Protein 4CZU (pdb70)

Solvent-accessible surface area: 49824 Å² total; per-residue (Å²): 112,44,120,87,70,46,97,55,36,3,9,72,10,4,9,24,150,47,28,2,50,5,88,56,2,79,15,39,76,6,50,9,14,120,95,30,74,111,5,11,0,5,15,0,41,22,115,77,0,46,94,26,108,58,9,18,30,0,18,17,6,0,11,38,5,62,130,13,111,12,56,10,5,18,68,6,71,40,13,2,5,14,163,67,75,0,17,0,0,26,49,84,34,119,35,35,59,2,9,78,58,5,84,63,79,3,98,17,164,67,95,58,0,24,88,3,0,15,32,2,0,19,0,0,45,27,0,3,19,68,0,1,14,2,108,30,5,7,11,45,2,0,41,7,32,94,134,20,15,1,24,0,18,16,8,0,7,15,19,2,52,24,81,5,11,9,2,0,17,17,37,1,9,4,38,9,6,9,2,39,1,6,12,46,21,77,90,103,6,57,62,6,12,22,6,1,0,0,9,0,0,0,1,0,0,0,1,8,1,2,22,2,15,0,14,22,37,79,12,74,39,2,31,130,33,0,79,159,16,104,41,97,22,6,125,76,14,42,85,51,1,77,135,1,0,122,95,0,3,30,44,72,36,85,80,4,9,50,13,61,82,0,44,118,31,112,7,0,91,109,77,46,153,64,41,169,66,137,145,118,82,14,30,34,14,3,78,84,51,67,60,70,97,27,175,105,99,199,92,17,26,211,95,92,1,16,74,8,72,29,38,203,61,44,7,59,11,96,65,4,55,7,40,98,6,103,8,47,131,110,26,63,101,2,10,0,22,13,0,38,15,75,66,0,48,132,38,115,61,12,16,29,0,23,17,4,0,17,35,4,55,126,8,108,5,54,10,4,16,50,4,62,55,13,14,0,21,165,84,77,0,20,0,0,18,37,78,34,117,34,41,58,1,11,81,68,0,50,81,82,3,88,11,167,47,85,59,0,24,112,17,1,14,33,2,0,22,0,0,46,42,0,3,19,77,0,1,13,3,105,37,2,18,4,46,16,1,39,8,24,87,135,30,31,2,21,0,20,53,6,0,8,13,17,1,24,37,87,0,59,45,4,5,46,27,76,29,13,19,5,15,5,1,4,15,1,4,13,40,32,82,78,113,3,45,60,6,8,22,6,1,0,0,6,0,0,0,2,0,0,0,1,3,1,0,19,3,15,1,15,22,66,81,38,97,30,15,33,115,39,0,81,123,16,83,39,110,15,9,128,70,15,43,88,61,0,89,143,0,0,114,104,0,3,32,40,73,40,85,96,4,6,54,12,68,83,0,35,112,28,132,16,0,82,138,60,49,181,63,42,184,73,173,162,66,24,33,33,14,3,86,72,41,75,186,50,46,72,4,79,76,31,106,44,29,4,61,10,101,62,4,60,4,46,47,0,96,9,68,127,94,27,65,52,1,14,4,26,17,0,44,16,78,65,0,46,145,47,188,97,37,76,46,0,30,99,4,0,18,22,6,69,122,4,98,6,56,11,4,17,54,4,64,35,15,80,10,32,165,88,71,0,58,0,4,18,39,79,23,90,34,36,59,2,13,83,63,0,62,78,84,3,86,12,171,62,100,55,0,25,91,5,0,18,37,3,0,26,0,0,45,42,0,18,84,78,22,0,64,3,83,41,1,19,4,54,13,1,39,10,31,88,143,26,30,1,27,0,19,55,7,1,12,20,28,4,21,38,84,2,67,44,4,1,51,35,77,31,14,18,1,12,5,4,3,13,1,4,12,30,32,111,83,200,50,69,77,4,25,35,4,1,0,0,6,0,0,0,0,0,0,0,1,8,0,0,23,5,15,1,27,35,96,59,52,85,40,15,37,118,46,0,72,138,17,95,37,110,18,8,132,79,15,42,88,36,0,93,142,2,0,115,110,0,2,30,44,67,38,87,93,5,5,57,15,67,79,0,38,119,30,113,7,0,104,128,68,51,177,56,51,200,61,152,44,153,177,60,116,50,16,4,80,81,139,176,36,29,135,93,7,117,4,78,1,21,67,6,12,3,20,131,46,31,2,46,6,94,62,3,71,15,15,65,2,36,22,69,134,99,32,78,67,6,16,0,8,14,0,45,17,104,61,2,53,154,30,195,102,36,77,37,0,30,105,0,0,12,32,2,42,62,11,59,9,51,9,3,15,48,3,80,44,15,8,0,11,160,73,73,0,11,0,0,24,42,84,24,112,34,36,57,2,14,80,62,5,70,69,114,10,105,14,155,60,100,61,0,27,82,7,0,13,34,3,0,16,0,0,44,38,0,18,86,104,25,0,61,1,82,26,5,1,8,30,1,1,39,13,33,88,146,28,30,1,26,0,19,15,7,0,6,13,11,2,22,16,57,4,8,6,2,1,19,17,36,0,8,1,6,29,0,10,1,28,1,3,12,32,27,108,80,201,50,75,76,10,28,32,5,1,0,0,9,0,0,0,1,0,0,0,1,7,3,3,20,3,15,1,18,24,39,57,14,70,40,5,40,117,33,0,80,123,17,90,39,90,18,8,119,74,16,41,89,30,0,89,143,0,0,104,99,0,2,30,49,68,40,84,94,4,7,54,15,72,80,0,43,124,21,103,3,0,98,116,67,64,154,69,35,190,82,125,135,107,77,130,72,164,100,100,62,107,38,13,2,80,52,74,165,25,92,59,84,147,104,161

InterPro domains:
  IPR000719 Protein kinase domain [PF00069] (31-286)
  IPR000719 Protein kinase domain [PS50011] (31-286)
  IPR000719 Protein kinase domain [SM00220] (31-286)
  IPR004041 NAF domain [PF03822] (330-389)
  IPR008271 Serine/threonine-protein kinase, active site [PS00108] (150-162)
  IPR011009 Protein kinase-like domain superfamily [SSF56112] (28-292)
  IPR017441 Protein kinase, ATP binding site [PS00107] (37-60)
  IPR018451 NAF/FISL domain [PS50816] (328-352)

Foldseek 3Di:
DDDDLPFKDFFQKTWDDWPFAADFKTKTWIARNPPGDIWIKIKGWPVLQCPDPCNLVLLLQLVLQCPDDDPQAWHFVAWAAAPTIIITTTHDADQFWPCVCLVVPNADDLVVLLVLLLSVLQVQVVSVVSVWFQQQDDRVQFTAHPVRHTYGDDTSVSSGQLNRRDHHPPRSPVPDCLLFALCVVVVRPPPRQLGVLLSSLQVSQCNHGSDGQADDPDPVSRSVCRQCVDGDRDPPDDPQRVVLSCLSSDSPSVSRDGSVVCCVRPSSCVVDDRDDDDDDPSVCRHPHRPTDISPSD/DCPDDCHHNQKGWDDWPFADDFKTKTWIARNVPGDIWIKMKGFPCLQVVDPCNLVLLLFLVLQCPDDDPQAWHFPAWAAAPTIIITITHDADAAFPCVCLVVPNADALVVLLQLLLSVLLVQVVSVVSPWFQQQFASNQWGAHPVRHTYGDRTSVSSGDPRHVPHGDDDDGDPRVQQAQLCVVVVNPPPRQLRNLSNSLQSSQCNHHSDGFQDDPDPVSSSVCLLCVPGDRDPPDPPLNVVLSVLSSDSDSVRRDGSVVCCVRPSSCVVDDNDDDHDPSVCRHPHPD/DDDQKDWDAWQFAADFKTKTWIARVVPRFTKIKMKGFDVQLVVDPCNLVLLLFLVLQQQDDDPQAWHFPDWAAAPTIIMTIIGDADQFFPCVCCVVPNADDLVVLLVLLLSLLLVQVVSVVSPWFQQQFASNQFTAHPVGGTYGDDTSVSPGDPSRVRHGHDDDHVPRVLQAALCRVPDDDDDRQLRNLSNSLQVSQCNHHVDGFFDDPDPVVRSVCRLCVPGDRDPPDDPQSVVLSCLSSHSDSVRRDGSVVCCVRPSSCVVDDNDDDDRDPSVPSHDHD/DFDDAALKAWVQKHWHDFPFAADFKTKTWIARPVVGDIWIKIKGFQVVLVVDPVNVVLLLQLLLQCQDDDPQAKHFPAWAAAPTIIITTTHDADQAFPCVCLVVPNADDLVVLLVLLLSLLLVQVVSVVSVWFQQQDDRLQFGAHPVGHTYGDDTSVSVDDLNRRDTHPPDSPPPPPQLFALCSVPDPDDDRQLRVLSSSLQVSQCNHHSDGQADDPDPVSSSVCRLVVPGDRDPPQDPQNVVLSCLSSDNDSVRRDGSVVLCVRPSSPVVRDDDDTDDRDDRDDDSVCSRPPPVIDMDRND

Organism: Arabidopsis thaliana (NCBI:txid3702)

CATH classification: 3.30.200.20 (+1 more: 1.10.510.10)

B-factor: mean 29.8, std 17.04, range [5.89, 140.91]

Secondary structure (DSSP, 8-state):
----TTSEEETTEEEEEEEEE-SSEEEEEEEETTT--EEEEEEEEHHHHHSSTTHHHHHHHHHHHHH---TTB--EEEEEE-SSEEEEEE---SS-BTHHHHHHH-PPPHHHHHHHHHHHHHHHHHHHHTT-------GGGEEE-TT--EEE--TTGGGS-HHHH--SSSSTT---GGGS-HHHHTT----HHHHHHHHHHHHHHHHHHSS-SS--SSHHHHHHHHHHT-----TTS-HHHHHHHHHHT-S-TTTSPPHHHHHT-TTTTTT----------GGGTTS-------TT-/--B-SSEETTEEEEEEEEE-SSEEEEEEEETTT--EEEEEEEEHHHHHSSTTHHHHHHHHHHHHH---TTB--EEEEEE-SSEEEEEEE--SS-BTTHHHHHH-SPPHHHHHHHHHHHHHHHHHHHHTT---S---GGGEEE-TT--EEE--TTGGGS-HHHH--SS----TTGGGGS-HHHHTT----HHHHHHHHHHHHHHHHHHSS-S---SSHHHHHHHHHHT-----TTS-HHHHHHHHHHS-SSTTTSPPHHHHHT-HHHHTT---------STTTTS---/-BTTEEEEEEEEE-SSEEEEEEEETTT--EEEEEEEEHHHHHSSTTHHHHHHHHHHHHH---TTB--EEEEEE-SSEEEEEEE--SS-BTTHHHHHH-SPPHHHHHHHHHHHHHHHHHHHHTT---S---GGGEEE-TTS-EEE--TTGGGS-HHHH--SS----TTGGGGS-HHHHH-SS--HHHHHHHHHHHHHHHHHHSS-S---SSHHHHHHHHHHT-----TTS-HHHHHHHHHHT-S-TTTSPPHHHHHH-TTTTTT--PPP-----GGGTT---/---SS-SEEETTEEEEEEEEE-SSEEEEEEEETTT--EEEEEEEEHHHHHT-TTHHHHHHHHHHHHH---TTB--EEEEEE-SSEEEEEE----S-BTTHHHHHH-SPPHHHHHHHHHHHHHHHHHHHHTT---S---GGGEEE-TTS-EEE--TTGGGS-HHHH--SSS-TTTTTTTT--HHHHH-S---HHHHHHHHHHHHHHHHHHSS-SS--SSHHHHHHHHHHT-----TTS-HHHHHHHHHHT-S-TTTSPPHHHHHH-HHHHTT-----PPPPPP----GGGTTS-----EEE--

Sequence (1167 aa):
PGIHSGRTRVGKYELGRTLGEGTFAKVKFARNVENGDNVAIKVIDDKEKVLKKNKKMIAQIKREISTMKLIKHPNVIRMFEVMASKTKIYFVLEFVTGGELFDKISSSNGRLKEDEARKYFQQLINNAVDYCHSRGVYHRDLKPENLLLDANGALKVSDFGLSALPQQVREDGLLHDTCGTPNYVAPEVINNKGYDGAKADLWSCGVILFVLMAGYLPFEDSNLTSLYKKIFKAEFTCPPWFSASAKKLIKRILDPNPATRITFAEVIENEWFKKGYKAPKFENDDVDAIFDDSGESKNLVVIHSGRTRVGKYELGRTLLGEGTFAKVKFARNVENGDNVAIKVIDKEKVLKNKKMIAQIKREISTMKLIKHPNVIRMFEVMASKTKIYFVLEFVTGGELFDKISSNGRLKEDEARKYFQQLINAVDYCHSSRGVYHRDLKPEENLLLDANGALKVSDFGLSALPQQVRREDGLLHDTCCGTPNYVAPEVINNKGYDGAKADLWSCGVILFVLMAGYLPFEDSNLTSLYKKIFKAEFTCPPWFSASAKKLIKRILDPNPATRITFAEVIENEWFKKGYKAPKFEDDVDAIFDDSGRVGKYELGRTLGEGTFAKVKFARNVENGDNVAIKVIDKEKVLKNKMIAQIKREIISTMKLIKHPNVIRMFEVMASKTKIYFVLEFVTGGELFDKISSNGRLKEDEARKYFQQLINAVDYCHSRGVYHRDLKPEENLLLDANGALKVSDFGLSALPQQVRREDGLLHDTCGTPNYVAPEVINNKGYDGAKADLWSCGVILFVLMAGYLPFEDSNLTSLYKKIFKAEFTCPPWFSASAKKLIKRRILDPNPATRITFAEVIENEWFKKGYKAPKFENADVDAIFDDSPGIHHSGRTRVGKYELGRTLGEGTFAKVKFARNVENGDNVAIKVIDKEKVLKNKMIAQIKREISTMKLIKHPNVIRRMFEVMASKTKIYFVLEFVTGGELFDKISSNGRLKEDEARKYFQQLINNAVDYCHSRGVYHRDLKPENLLLDANGALKVSDFGLSALPQQVREDGLLHDTCGTPNYVAPEVINNKGYDGAKADLWSCGVILFVLMAGYLPFEDSNLTSLYKKIFKAEFTCPPWFSASAKKLIKRILDPNPATRITFAEVIENEWFKKGYKAPKFENADVSLDDVDAIFDDSNLVVERRE

GO terms:
  GO:0004674 protein serine/threonine kinase activity (F, IDA)
  GO:0005634 nucleus (C, IDA)
  GO:0005829 cytosol (C, IDA)
  GO:0010118 stomatal movement (P, IDA)
  GO:0005634 nucleus (C, HDA)
  GO:0005737 cytoplasm (C, HDA)
  GO:0009536 plastid (C, HDA)
  GO:0009414 response to water deprivation (P, IMP)
  GO:0010118 stomatal movement (P, IMP)
  GO:0010119 regulation of stomatal movement (P, IMP)
  GO:1990573 potassium ion import across plasma membrane (P, IMP)
  GO:0007584 response to nutrient (P, IMP)
  GO:0005515 protein binding (F, IPI)
  GO:0005886 plasma membrane (C, IPI)

Nearest PDB structures (foldseek):
  4czu-assembly2_B  TM=1.003E+00  e=3.092E-57  Arabidopsis thaliana
  4czt-assembly2_B  TM=1.002E+00  e=7.869E-54  Arabidopsis thaliana
  4czt-assembly1_C  TM=9.881E-01  e=1.682E-49  Arabidopsis thaliana
  4czu-assembly1_C  TM=9.847E-01  e=1.682E-49  Arabidopsis thaliana
  4czu-assembly1_A  TM=9.688E-01  e=9.609E-50  Arabidopsis thaliana

Radius of gyration: 37.94 Å; Cα contacts (8 Å, |Δi|>4): 2334; chains: 4; bounding box: 95×114×72 Å

Structure (mmCIF, N/CA/C/O backbone):
data_4CZU
#
_entry.id   4CZU
#
_cell.length_a   72.700
_cell.length_b   91.730
_cell.length_c   207.990
_cell.angle_alpha   90.00
_cell.angle_beta   90.00
_cell.angle_gamma   90.00
#
_symmetry.space_group_name_H-M   'P 21 21 21'
#
loop_
_entity.id
_entity.type
_entity.pdbx_description
1 polymer 'CBL-INTERACTING SERINE/THREONINE-PROTEIN KINASE 23'
2 non-polymer 3-[(3-CHOLAMIDOPROPYL)DIMETHYLAMMONIO]-1-PROPANESULFONATE
3 non-polymer 'SULFATE ION'
4 water water
#
loop_
_atom_site.group_PDB
_atom_site.id
_atom_site.type_symbol
_atom_site.label_atom_id
_atom_site.label_alt_id
_atom_site.label_comp_id
_atom_site.label_asym_id
_atom_site.label_entity_id
_atom_site.label_seq_id
_atom_site.pdbx_PDB_ins_code
_atom_site.Cartn_x
_atom_site.Cartn_y
_atom_site.Cartn_z
_atom_site.occupancy
_atom_site.B_iso_or_equiv
_atom_site.auth_seq_id
_atom_site.auth_comp_id
_atom_site.auth_asym_id
_atom_site.auth_atom_id
_atom_site.pdbx_PDB_model_num
ATOM 1 N N . PRO A 1 1 ? -61.403 -5.574 53.761 1.00 80.64 19 PRO A N 1
ATOM 2 C CA . PRO A 1 1 ? -61.709 -5.306 52.350 1.00 76.25 19 PRO A CA 1
ATOM 3 C C . PRO A 1 1 ? -62.617 -6.387 51.774 1.00 82.83 19 PRO A C 1
ATOM 4 O O . PRO A 1 1 ? -63.563 -6.087 51.045 1.00 82.75 19 PRO A O 1
ATOM 8 N N . GLY A 1 2 ? -62.330 -7.639 52.107 1.00 66.34 20 GLY A N 1
ATOM 9 C CA . GLY A 1 2 ? -63.205 -8.727 51.727 1.00 69.90 20 GLY A CA 1
ATOM 10 C C . GLY A 1 2 ? -62.653 -9.611 50.630 1.00 72.91 20 GLY A C 1
ATOM 11 O O . GLY A 1 2 ? -62.401 -9.148 49.516 1.00 71.48 20 GLY A O 1
ATOM 12 N N . ILE A 1 3 ? -62.460 -10.889 50.941 1.00 75.60 21 ILE A N 1
ATOM 13 C CA . ILE A 1 3 ? -62.142 -11.852 49.899 1.00 74.61 21 ILE A CA 1
ATOM 14 C C . ILE A 1 3 ? -63.441 -12.266 49.206 1.00 72.92 21 ILE A C 1
ATOM 15 O O . ILE A 1 3 ? -64.462 -12.537 49.846 1.00 74.99 21 ILE A O 1
ATOM 20 N N . HIS A 1 4 ? -63.380 -12.270 47.881 1.00 60.51 22 HIS A N 1
ATOM 21 C CA . HIS A 1 4 ? -64.545 -12.369 47.021 1.00 58.64 22 HIS A CA 1
ATOM 22 C C . HIS A 1 4 ? -64.569 -13.779 46.452 1.00 61.38 22 HIS A C 1
ATOM 23 O O . HIS A 1 4 ? -63.850 -14.071 45.493 1.00 55.12 22 HIS A O 1
ATOM 30 N N . SER A 1 5 ? -65.383 -14.650 47.050 1.00 59.10 23 SER A N 1
ATOM 31 C CA . SER A 1 5 ? -65.403 -16.077 46.701 1.00 55.89 23 SER A CA 1
ATOM 32 C C . SER A 1 5 ? -65.562 -16.363 45.209 1.00 47.97 23 SER A C 1
ATOM 33 O O . SER A 1 5 ? -65.171 -17.427 44.738 1.00 52.57 23 SER A O 1
ATOM 36 N N . GLY A 1 6 ? -66.121 -15.408 44.470 1.00 59.72 24 GLY A N 1
ATOM 37 C CA . GLY A 1 6 ? -66.293 -15.556 43.036 1.00 61.98 24 GLY A CA 1
ATOM 38 C C . GLY A 1 6 ? -65.242 -14.837 42.207 1.00 58.40 24 GLY A C 1
ATOM 39 O O . GLY A 1 6 ? -65.533 -14.377 41.107 1.00 53.56 24 GLY A O 1
ATOM 40 N N . ARG A 1 7 ? -64.023 -14.734 42.733 1.00 54.56 25 ARG A N 1
ATOM 41 C CA . ARG A 1 7 ? -62.905 -14.153 41.985 1.00 52.57 25 ARG A CA 1
ATOM 42 C C . ARG A 1 7 ? -61.620 -14.971 42.165 1.00 55.69 25 ARG A C 1
ATOM 43 O O . ARG A 1 7 ? -61.428 -15.623 43.194 1.00 50.36 25 ARG A O 1
ATOM 51 N N . THR A 1 8 ? -60.743 -14.932 41.164 1.00 54.45 26 THR A N 1
ATOM 52 C CA . THR A 1 8 ? -59.467 -15.644 41.238 1.00 51.57 26 THR A CA 1
ATOM 53 C C . THR A 1 8 ? -58.529 -14.972 42.241 1.00 50.59 26 THR A C 1
ATOM 54 O O . THR A 1 8 ? -58.587 -13.760 42.453 1.00 40.95 26 THR A O 1
ATOM 58 N N . ARG A 1 9 ? -57.638 -15.764 42.823 1.00 50.56 27 ARG A N 1
ATOM 59 C CA . ARG A 1 9 ? -56.873 -15.324 43.971 1.00 46.34 27 ARG A CA 1
ATOM 60 C C . ARG A 1 9 ? -55.433 -15.825 43.931 1.00 45.98 27 ARG A C 1
ATOM 61 O O . ARG A 1 9 ? -55.195 -17.008 43.723 1.00 47.20 27 ARG A O 1
ATOM 69 N N . VAL A 1 10 ? -54.475 -14.923 44.136 1.00 27.78 28 VAL A N 1
ATOM 70 C CA . VAL A 1 10 ? -53.068 -15.308 44.235 1.00 29.46 28 VAL A CA 1
ATOM 71 C C . VAL A 1 10 ? -52.308 -14.491 45.296 1.00 29.70 28 VAL A C 1
ATOM 72 O O . VAL A 1 10 ? -52.206 -13.272 45.199 1.00 29.85 28 VAL A O 1
ATOM 76 N N . GLY A 1 11 ? -51.759 -15.168 46.302 1.00 38.74 29 GLY A N 1
ATOM 77 C CA . GLY A 1 11 ? -51.131 -14.475 47.415 1.00 38.50 29 GLY A CA 1
ATOM 78 C C . GLY A 1 11 ? -52.213 -13.655 48.088 1.00 21.56 29 GLY A C 1
ATOM 79 O O . GLY A 1 11 ? -53.332 -14.110 48.210 1.00 23.57 29 GLY A O 1
ATOM 80 N N . LYS A 1 12 ? -51.913 -12.429 48.485 1.00 25.85 30 LYS A N 1
ATOM 81 C CA . LYS A 1 12 ? -52.948 -11.591 49.077 1.00 25.91 30 LYS A CA 1
ATOM 82 C C . LYS A 1 12 ? -53.717 -10.812 48.000 1.00 27.13 30 LYS A C 1
ATOM 83 O O . LYS A 1 12 ? -54.499 -9.919 48.304 1.00 19.06 30 LYS A O 1
ATOM 89 N N . TYR A 1 13 ? -53.509 -11.169 46.733 1.00 16.27 31 TYR A N 1
ATOM 90 C CA . TYR A 1 13 ? -54.101 -10.414 45.630 1.00 16.65 31 TYR A CA 1
ATOM 91 C C . TYR A 1 13 ? -55.258 -11.140 44.976 1.00 20.40 31 TYR A C 1
ATOM 92 O O . TYR A 1 13 ? -55.159 -12.303 44.607 1.00 26.00 31 TYR A O 1
ATOM 101 N N . GLU A 1 14 ? -56.352 -10.419 44.799 1.00 18.83 32 GLU A N 1
ATOM 102 C CA . GLU A 1 14 ? -57.516 -10.954 44.124 1.00 22.27 32 GLU A CA 1
ATOM 103 C C . GLU A 1 14 ? -57.515 -10.414 42.703 1.00 20.77 32 GLU A C 1
ATOM 104 O O . GLU A 1 14 ? -57.456 -9.204 42.501 1.00 15.86 32 GLU A O 1
ATOM 110 N N . LEU A 1 15 ? -57.581 -11.309 41.725 1.00 25.87 33 LEU A N 1
ATOM 111 C CA . LEU A 1 15 ? -57.457 -10.917 40.321 1.00 25.21 33 LEU A CA 1
ATOM 112 C C . LEU A 1 15 ? -58.771 -10.507 39.678 1.00 29.27 33 LEU A C 1
ATOM 113 O O . LEU A 1 15 ? -59.774 -11.213 39.781 1.00 36.34 33 LEU A O 1
ATOM 118 N N . GLY A 1 16 ? -58.740 -9.372 38.988 1.00 20.31 34 GLY A N 1
ATOM 119 C CA . GLY A 1 16 ? -59.903 -8.877 38.285 1.00 25.40 34 GLY A CA 1
ATOM 120 C C . GLY A 1 16 ? -59.883 -9.270 36.819 1.00 28.57 34 GLY A C 1
ATOM 121 O O . GLY A 1 16 ? -59.272 -10.269 36.420 1.00 27.39 34 GLY A O 1
ATOM 122 N N . ARG A 1 17 ? -60.554 -8.476 36.000 1.00 22.75 35 ARG A N 1
ATOM 123 C CA . ARG A 1 17 ? -60.739 -8.844 34.612 1.00 30.27 35 ARG A CA 1
ATOM 124 C C . ARG A 1 17 ? -59.462 -8.579 33.819 1.00 26.45 35 ARG A C 1
ATOM 125 O O . ARG A 1 17 ? -58.589 -7.805 34.246 1.00 30.79 35 ARG A O 1
ATOM 133 N N . THR A 1 18 ? -59.365 -9.237 32.671 1.00 31.31 36 THR A N 1
ATOM 134 C CA . THR A 1 18 ? -58.259 -9.050 31.755 1.00 30.01 36 THR A CA 1
ATOM 135 C C . THR A 1 18 ? -58.373 -7.712 31.033 1.00 29.28 36 THR A C 1
ATOM 136 O O . THR A 1 18 ? -59.385 -7.412 30.398 1.00 36.76 36 THR A O 1
ATOM 140 N N . LEU A 1 19 ? -57.323 -6.907 31.151 1.00 19.21 37 LEU A N 1
ATOM 141 C CA . LEU A 1 19 ? -57.217 -5.655 30.439 1.00 21.38 37 LEU A CA 1
ATOM 142 C C . LEU A 1 19 ? -56.695 -5.911 29.023 1.00 28.58 37 LEU A C 1
ATOM 143 O O . LEU A 1 19 ? -57.281 -5.448 28.044 1.00 28.88 37 LEU A O 1
ATOM 148 N N . GLY A 1 20 ? -55.589 -6.652 28.925 1.00 19.33 38 GLY A N 1
ATOM 149 C CA . GLY A 1 20 ? -54.983 -6.975 27.644 1.00 18.94 38 GLY A CA 1
ATOM 150 C C . GLY A 1 20 ? -54.540 -8.426 27.563 1.00 18.57 38 GLY A C 1
ATOM 151 O O . GLY A 1 20 ? -54.139 -9.023 28.556 1.00 15.32 38 GLY A O 1
ATOM 152 N N . GLU A 1 21 ? -54.595 -8.995 26.369 1.00 14.19 39 GLU A N 1
ATOM 153 C CA . GLU A 1 21 ? -54.128 -10.351 26.185 1.00 18.95 39 GLU A CA 1
ATOM 154 C C . GLU A 1 21 ? -53.212 -10.451 24.970 1.00 20.07 39 GLU A C 1
ATOM 155 O O . GLU A 1 21 ? -53.572 -10.015 23.871 1.00 15.56 39 GLU A O 1
ATOM 161 N N . GLY A 1 22 ? -52.028 -11.015 25.182 1.00 14.51 40 GLY A N 1
ATOM 162 C CA . GLY A 1 22 ? -51.143 -11.371 24.098 1.00 13.67 40 GLY A CA 1
ATOM 163 C C . GLY A 1 22 ? -51.134 -12.889 23.977 1.00 20.22 40 GLY A C 1
ATOM 164 O O . GLY A 1 22 ? -51.975 -13.565 24.572 1.00 20.72 40 GLY A O 1
ATOM 165 N N . THR A 1 23 ? -50.171 -13.425 23.226 1.00 14.28 41 THR A N 1
ATOM 166 C CA . THR A 1 23 ? -50.052 -14.864 23.020 1.00 16.31 41 THR A CA 1
ATOM 167 C C . THR A 1 23 ? -49.597 -15.606 24.273 1.00 16.93 41 THR A C 1
ATOM 168 O O . THR A 1 23 ? -50.069 -16.707 24.547 1.00 18.69 41 THR A O 1
ATOM 172 N N . PHE A 1 24 ? -48.679 -15.015 25.035 1.00 15.13 42 PHE A N 1
ATOM 173 C CA . PHE A 1 24 ? -48.133 -15.715 26.200 1.00 20.26 42 PHE A CA 1
ATOM 174 C C . PHE A 1 24 ? -48.365 -15.000 27.523 1.00 16.36 42 PHE A C 1
ATOM 175 O O . PHE A 1 24 ? -48.144 -15.569 28.587 1.00 15.71 42 PHE A O 1
ATOM 183 N N . ALA A 1 25 ? -48.837 -13.769 27.441 1.00 14.57 43 ALA A N 1
ATOM 184 C CA . ALA A 1 25 ? -48.963 -12.912 28.620 1.00 14.26 43 ALA A CA 1
ATOM 185 C C . ALA A 1 25 ? -50.314 -12.205 28.617 1.00 18.45 43 ALA A C 1
ATOM 186 O O . ALA A 1 25 ? -50.896 -11.985 27.565 1.00 14.38 43 ALA A O 1
ATOM 188 N N . LYS A 1 26 ? -50.813 -11.861 29.802 1.00 15.13 44 LYS A N 1
ATOM 189 C CA . LYS A 1 26 ? -52.045 -11.098 29.936 1.00 19.49 44 LYS A CA 1
ATOM 190 C C . LYS A 1 26 ? -51.791 -10.071 31.006 1.00 18.15 44 LYS A C 1
ATOM 191 O O . LYS A 1 26 ? -50.929 -10.273 31.850 1.00 14.40 44 LYS A O 1
ATOM 197 N N . VAL A 1 27 ? -52.549 -8.980 30.992 1.00 15.15 45 VAL A N 1
ATOM 198 C CA . VAL A 1 27 ? -52.506 -8.038 32.096 1.00 13.71 45 VAL A CA 1
ATOM 199 C C . VAL A 1 27 ? -53.894 -7.915 32.719 1.00 18.59 45 VAL A C 1
ATOM 200 O O . VAL A 1 27 ? -54.895 -7.752 32.006 1.00 14.91 45 VAL A O 1
ATOM 204 N N . LYS A 1 28 ? -53.953 -8.033 34.048 1.00 17.55 46 LYS A N 1
ATOM 205 C CA . LYS A 1 28 ? -55.207 -7.919 34.791 1.00 17.70 46 LYS A CA 1
ATOM 206 C C . LYS A 1 28 ? -55.054 -6.892 35.896 1.00 18.65 46 LYS A C 1
ATOM 207 O O . LYS A 1 28 ? -53.952 -6.660 36.389 1.00 15.35 46 LYS A O 1
ATOM 213 N N . PHE A 1 29 ? -56.162 -6.271 36.284 1.00 18.98 47 PHE A N 1
ATOM 214 C CA . PHE A 1 29 ? -56.195 -5.499 37.517 1.00 22.73 47 PHE A CA 1
ATOM 215 C C . PHE A 1 29 ? -56.246 -6.485 38.657 1.00 15.96 47 PHE A C 1
ATOM 216 O O . PHE A 1 29 ? -56.687 -7.619 38.486 1.00 16.82 47 PHE A O 1
ATOM 224 N N . ALA A 1 30 ? -55.805 -6.050 39.830 1.00 15.46 48 ALA A N 1
ATOM 225 C CA . ALA A 1 30 ? -55.924 -6.878 41.000 1.00 16.15 48 ALA A CA 1
ATOM 226 C C . ALA A 1 30 ? -55.944 -5.965 42.195 1.00 16.18 48 ALA A C 1
ATOM 227 O O . ALA A 1 30 ? -55.559 -4.786 42.117 1.00 14.22 48 ALA A O 1
ATOM 229 N N . ARG A 1 31 ? -56.362 -6.512 43.319 1.00 15.77 49 ARG A N 1
ATOM 230 C CA . ARG A 1 31 ? -56.349 -5.725 44.533 1.00 19.63 49 ARG A CA 1
ATOM 231 C C . ARG A 1 31 ? -55.899 -6.554 45.720 1.00 16.47 49 ARG A C 1
ATOM 232 O O . ARG A 1 31 ? -56.160 -7.754 45.807 1.00 15.52 49 ARG A O 1
ATOM 240 N N . ASN A 1 32 ? -55.157 -5.908 46.606 1.00 13.31 50 ASN A N 1
ATOM 241 C CA . ASN A 1 32 ? -54.655 -6.532 47.809 1.00 13.05 50 ASN A CA 1
ATOM 242 C C . ASN A 1 32 ? -55.829 -6.644 48.768 1.00 18.86 50 ASN A C 1
ATOM 243 O O . ASN A 1 32 ? -56.422 -5.630 49.143 1.00 17.08 50 ASN A O 1
ATOM 248 N N . VAL A 1 33 ? -56.174 -7.864 49.179 1.00 14.99 51 VAL A N 1
ATOM 249 C CA . VAL A 1 33 ? -57.336 -8.038 50.043 1.00 21.44 51 VAL A CA 1
ATOM 250 C C . VAL A 1 33 ? -57.057 -7.679 51.498 1.00 23.14 51 VAL A C 1
ATOM 251 O O . VAL A 1 33 ? -57.968 -7.715 52.325 1.00 25.57 51 VAL A O 1
ATOM 255 N N . GLU A 1 34 ? -55.806 -7.361 51.822 1.00 19.10 52 GLU A N 1
ATOM 256 C CA . GLU A 1 34 ? -55.478 -6.989 53.194 1.00 30.26 52 GLU A CA 1
ATOM 257 C C . GLU A 1 34 ? -55.648 -5.495 53.401 1.00 29.58 52 GLU A C 1
ATOM 258 O O . GLU A 1 34 ? -56.186 -5.058 54.417 1.00 33.60 52 GLU A O 1
ATOM 264 N N . ASN A 1 35 ? -55.196 -4.708 52.431 1.00 23.52 53 ASN A N 1
ATOM 265 C CA . ASN A 1 35 ? -55.166 -3.267 52.632 1.00 26.43 53 ASN A CA 1
ATOM 266 C C . ASN A 1 35 ? -55.815 -2.447 51.513 1.00 22.97 53 ASN A C 1
ATOM 267 O O . ASN A 1 35 ? -55.765 -1.217 51.531 1.00 20.77 53 ASN A O 1
ATOM 272 N N . GLY A 1 36 ? -56.389 -3.134 50.527 1.00 17.45 54 GLY A N 1
ATOM 273 C CA . GLY A 1 36 ? -57.143 -2.476 49.476 1.00 16.30 54 GLY A CA 1
ATOM 274 C C . GLY A 1 36 ? -56.356 -1.941 48.289 1.00 14.05 54 GLY A C 1
ATOM 275 O O . GLY A 1 36 ? -56.950 -1.406 47.338 1.00 13.86 54 GLY A O 1
ATOM 276 N N . ASP A 1 37 ? -55.027 -2.054 48.336 1.00 13.80 55 ASP A N 1
ATOM 277 C CA . ASP A 1 37 ? -54.173 -1.533 47.257 1.00 20.83 55 ASP A CA 1
ATOM 278 C C . ASP A 1 37 ? -54.599 -2.091 45.907 1.00 23.53 55 ASP A C 1
ATOM 279 O O . ASP A 1 37 ? -54.853 -3.293 45.777 1.00 18.57 55 ASP A O 1
ATOM 284 N N . ASN A 1 38 ? -54.714 -1.214 44.910 1.00 22.29 56 ASN A N 1
ATOM 285 C CA . ASN A 1 38 ? -54.981 -1.648 43.548 1.00 21.98 56 ASN A CA 1
ATOM 286 C C . ASN A 1 38 ? -53.662 -1.725 42.809 1.00 26.91 56 ASN A C 1
ATOM 287 O O . ASN A 1 38 ? -52.845 -0.801 42.883 1.00 22.59 56 ASN A O 1
ATOM 292 N N . VAL A 1 39 ? -53.448 -2.824 42.094 1.00 17.99 57 VAL A N 1
ATOM 293 C CA . VAL A 1 39 ? -52.192 -3.014 41.374 1.00 13.20 57 VAL A CA 1
ATOM 294 C C . VAL A 1 39 ? -52.515 -3.574 40.006 1.00 17.16 57 VAL A C 1
ATOM 295 O O . VAL A 1 39 ? -53.679 -3.808 39.687 1.00 15.95 57 VAL A O 1
ATOM 299 N N . ALA A 1 40 ? -51.494 -3.746 39.170 1.00 17.17 58 ALA A N 1
ATOM 300 C CA . ALA A 1 40 ? -51.687 -4.413 37.893 1.00 16.07 58 ALA A CA 1
ATOM 301 C C . ALA A 1 40 ? -50.858 -5.677 37.987 1.00 19.81 58 ALA A C 1
ATOM 302 O O . ALA A 1 40 ? -49.809 -5.672 38.613 1.00 21.23 58 ALA A O 1
ATOM 304 N N . ILE A 1 41 ? -51.342 -6.776 37.421 1.00 18.36 59 ILE A N 1
ATOM 305 C CA . ILE A 1 41 ? -50.561 -8.005 37.458 1.00 18.93 59 ILE A CA 1
ATOM 306 C C . ILE A 1 41 ? -50.395 -8.519 36.040 1.00 16.77 59 ILE A C 1
ATOM 307 O O . ILE A 1 41 ? -51.377 -8.706 35.328 1.00 18.73 59 ILE A O 1
ATOM 312 N N . LYS A 1 42 ? -49.139 -8.694 35.620 1.00 16.59 60 LYS A N 1
ATOM 313 C CA . LYS A 1 42 ? -48.848 -9.300 34.327 1.00 11.46 60 LYS A CA 1
ATOM 314 C C . LYS A 1 42 ? -48.613 -10.781 34.553 1.00 12.94 60 LYS A C 1
ATOM 315 O O . LYS A 1 42 ? -47.746 -11.163 35.345 1.00 13.25 60 LYS A O 1
ATOM 321 N N . VAL A 1 43 ? -49.424 -11.616 33.912 1.00 12.82 61 VAL A N 1
ATOM 322 C CA . VAL A 1 43 ? -49.376 -13.046 34.115 1.00 11.13 61 VAL A CA 1
ATOM 323 C C . VAL A 1 43 ? -48.785 -13.638 32.859 1.00 17.66 61 VAL A C 1
ATOM 324 O O . VAL A 1 43 ? -49.331 -13.437 31.788 1.00 14.79 61 VAL A O 1
ATOM 328 N N . ILE A 1 44 ? -47.690 -14.384 32.980 1.00 15.86 62 ILE A N 1
ATOM 329 C CA . ILE A 1 44 ? -47.005 -14.923 31.799 1.00 14.83 62 ILE A CA 1
ATOM 330 C C . ILE A 1 44 ? -46.810 -16.430 31.928 1.00 19.57 62 ILE A C 1
ATOM 331 O O . ILE A 1 44 ? -46.541 -16.943 33.019 1.00 16.38 62 ILE A O 1
ATOM 336 N N . ASP A 1 45 ? -46.962 -17.122 30.803 1.00 19.10 63 ASP A N 1
ATOM 337 C CA A ASP A 1 45 ? -46.752 -18.558 30.723 0.51 20.79 63 ASP A CA 1
ATOM 338 C CA B ASP A 1 45 ? -46.753 -18.561 30.737 0.49 20.82 63 ASP A CA 1
ATOM 339 C C . ASP A 1 45 ? -45.369 -18.937 31.246 1.00 19.84 63 ASP A C 1
ATOM 340 O O . ASP A 1 45 ? -44.347 -18.493 30.709 1.00 16.67 63 ASP A O 1
ATOM 349 N N . LYS A 1 46 ? -45.336 -19.766 32.282 1.00 14.19 64 LYS A N 1
ATOM 350 C CA . LYS A 1 46 ? -44.072 -20.054 32.957 1.00 12.70 64 LYS A CA 1
ATOM 351 C C . LYS A 1 46 ? -43.044 -20.808 32.110 1.00 13.49 64 LYS A C 1
ATOM 352 O O . LYS A 1 46 ? -41.856 -20.478 32.151 1.00 18.55 64 LYS A O 1
ATOM 358 N N . GLU A 1 47 ? -43.489 -21.806 31.357 1.00 17.41 65 GLU A N 1
ATOM 359 C CA . GLU A 1 47 ? -42.585 -22.613 30.525 1.00 25.87 65 GLU A CA 1
ATOM 360 C C . GLU A 1 47 ? -41.942 -21.770 29.447 1.00 27.20 65 GLU A C 1
ATOM 361 O O . GLU A 1 47 ? -40.766 -21.941 29.099 1.00 24.11 65 GLU A O 1
ATOM 367 N N . LYS A 1 48 ? -42.738 -20.866 28.894 1.00 24.07 66 LYS A N 1
ATOM 368 C CA . LYS A 1 48 ? -42.249 -19.944 27.883 1.00 23.69 66 LYS A CA 1
ATOM 369 C C . LYS A 1 48 ? -41.122 -19.081 28.423 1.00 26.69 66 LYS A C 1
ATOM 370 O O . LYS A 1 48 ? -40.137 -18.839 27.738 1.00 25.82 66 LYS A O 1
ATOM 376 N N . VAL A 1 49 ? -41.279 -18.608 29.654 1.00 20.21 67 VAL A N 1
ATOM 377 C CA . VAL A 1 49 ? -40.267 -17.786 30.293 1.00 21.00 67 VAL A CA 1
ATOM 378 C C . VAL A 1 49 ? -38.987 -18.565 30.607 1.00 23.65 67 VAL A C 1
ATOM 379 O O . VAL A 1 49 ? -37.883 -18.080 30.362 1.00 24.37 67 VAL A O 1
ATOM 383 N N . LEU A 1 50 ? -39.143 -19.766 31.164 1.00 19.83 68 LEU A N 1
ATOM 384 C CA . LEU A 1 50 ? -38.000 -20.548 31.646 1.00 23.57 68 LEU A CA 1
ATOM 385 C C . LEU A 1 50 ? -37.162 -21.133 30.512 1.00 28.00 68 LEU A C 1
ATOM 386 O O . LEU A 1 50 ? -35.945 -21.288 30.637 1.00 26.44 68 LEU A O 1
ATOM 391 N N . LYS A 1 51 ? -37.808 -21.457 29.401 1.00 26.54 69 LYS A N 1
ATOM 392 C CA A LYS A 1 51 ? -37.127 -22.086 28.265 0.48 28.53 69 LYS A CA 1
ATOM 393 C CA C LYS A 1 51 ? -37.092 -22.087 28.297 0.52 28.54 69 LYS A CA 1
ATOM 394 C C . LYS A 1 51 ? -36.482 -21.071 27.334 1.00 26.00 69 LYS A C 1
ATOM 395 O O . LYS A 1 51 ? -36.929 -20.892 26.197 1.00 29.29 69 LYS A O 1
ATOM 406 N N . ASN A 1 52 ? -35.430 -20.426 27.824 1.00 21.04 70 ASN A N 1
ATOM 407 C CA . ASN A 1 52 ? -34.751 -19.331 27.163 1.00 19.68 70 ASN A CA 1
ATOM 408 C C . ASN A 1 52 ? -33.306 -19.382 27.648 1.00 25.52 70 ASN A C 1
ATOM 409 O O . ASN A 1 52 ? -33.044 -19.612 28.836 1.00 19.10 70 ASN A O 1
ATOM 414 N N . LYS A 1 53 ? -32.363 -19.179 26.737 1.00 23.88 71 LYS A N 1
ATOM 415 C CA A LYS A 1 53 ? -30.947 -19.184 27.092 0.60 28.35 71 LYS A CA 1
ATOM 416 C CA B LYS A 1 53 ? -30.947 -19.194 27.104 0.40 28.29 71 LYS A CA 1
ATOM 417 C C . LYS A 1 53 ? -30.562 -18.015 27.995 1.00 23.38 71 LYS A C 1
ATOM 418 O O . LYS A 1 53 ? -29.492 -18.014 28.605 1.00 29.01 71 LYS A O 1
ATOM 429 N N . MET A 1 54 ? -31.437 -17.023 28.082 1.00 22.28 72 MET A N 1
ATOM 430 C CA . MET A 1 54 ? -31.177 -15.849 28.902 1.00 21.72 72 MET A CA 1
ATOM 431 C C . MET A 1 54 ? -31.894 -15.877 30.259 1.00 21.76 72 MET A C 1
ATOM 432 O O . MET A 1 54 ? -32.025 -14.840 30.922 1.00 21.21 72 MET A O 1
ATOM 437 N N . ILE A 1 55 ? -32.349 -17.057 30.672 1.00 17.77 73 ILE A N 1
ATOM 438 C CA . ILE A 1 55 ? -33.152 -17.165 31.894 1.00 17.92 73 ILE A CA 1
ATOM 439 C C . ILE A 1 55 ? -32.384 -16.707 33.128 1.00 22.33 73 ILE A C 1
ATOM 440 O O . ILE A 1 55 ? -32.973 -16.145 34.063 1.00 20.58 73 ILE A O 1
ATOM 445 N N . ALA A 1 56 ? -31.064 -16.885 33.118 1.00 19.72 74 ALA A N 1
ATOM 446 C CA . ALA A 1 56 ? -30.251 -16.467 34.253 1.00 24.21 74 ALA A CA 1
ATOM 447 C C . ALA A 1 56 ? -30.255 -14.951 34.391 1.00 23.85 74 ALA A C 1
ATOM 448 O O . ALA A 1 56 ? -30.479 -14.421 35.488 1.00 17.81 74 ALA A O 1
ATOM 450 N N . GLN A 1 57 ? -30.044 -14.259 33.274 1.00 18.38 75 GLN A N 1
ATOM 451 C CA . GLN A 1 57 ? -30.056 -12.800 33.257 1.00 22.52 75 GLN A CA 1
ATOM 452 C C . GLN A 1 57 ? -31.428 -12.276 33.664 1.00 20.67 75 GLN A C 1
ATOM 453 O O . GLN A 1 57 ? -31.536 -11.296 34.406 1.00 17.99 75 GLN A O 1
ATOM 459 N N . ILE A 1 58 ? -32.467 -12.952 33.179 1.00 17.96 76 ILE A N 1
ATOM 460 C CA . ILE A 1 58 ? -33.843 -12.603 33.506 1.00 18.44 76 ILE A CA 1
ATOM 461 C C . ILE A 1 58 ? -34.111 -12.731 35.008 1.00 20.52 76 ILE A C 1
ATOM 462 O O . ILE A 1 58 ? -34.651 -11.822 35.615 1.00 16.01 76 ILE A O 1
ATOM 467 N N . LYS A 1 59 ? -33.720 -13.846 35.616 1.00 14.54 77 LYS A N 1
ATOM 468 C CA . LYS A 1 59 ? -33.919 -14.004 37.058 1.00 14.02 77 LYS A CA 1
ATOM 469 C C . LYS A 1 59 ? -33.194 -12.926 37.834 1.00 14.12 77 LYS A C 1
ATOM 470 O O . LYS A 1 59 ? -33.723 -12.374 38.806 1.00 17.79 77 LYS A O 1
ATOM 476 N N . ARG A 1 60 ? -31.973 -12.617 37.412 1.00 13.79 78 ARG A N 1
ATOM 477 C CA . ARG A 1 60 ? -31.170 -11.614 38.095 1.00 15.14 78 ARG A CA 1
ATOM 478 C C . ARG A 1 60 ? -31.810 -10.239 38.010 1.00 19.14 78 ARG A C 1
ATOM 479 O O . ARG A 1 60 ? -31.933 -9.549 39.015 1.00 14.73 78 ARG A O 1
ATOM 487 N N . GLU A 1 61 ? -32.214 -9.844 36.806 1.00 16.80 79 GLU A N 1
ATOM 488 C CA . GLU A 1 61 ? -32.740 -8.495 36.617 1.00 15.61 79 GLU A CA 1
ATOM 489 C C . GLU A 1 61 ? -34.106 -8.330 37.288 1.00 11.96 79 GLU A C 1
ATOM 490 O O . GLU A 1 61 ? -34.389 -7.288 37.877 1.00 17.97 79 GLU A O 1
ATOM 496 N N . ILE A 1 62 ? -34.938 -9.365 37.212 1.00 11.31 80 ILE A N 1
ATOM 497 C CA . ILE A 1 62 ? -36.241 -9.338 37.887 1.00 17.30 80 ILE A CA 1
ATOM 498 C C . ILE A 1 62 ? -36.076 -9.336 39.410 1.00 20.66 80 ILE A C 1
ATOM 499 O O . ILE A 1 62 ? -36.780 -8.609 40.122 1.00 17.02 80 ILE A O 1
ATOM 504 N N . SER A 1 63 ? -35.127 -10.126 39.905 1.00 14.82 81 SER A N 1
ATOM 505 C CA . SER A 1 63 ? -34.806 -10.136 41.341 1.00 14.89 81 SER A CA 1
ATOM 506 C C . SER A 1 63 ? -34.367 -8.774 41.860 1.00 17.55 81 SER A C 1
ATOM 507 O O . SER A 1 63 ? -34.784 -8.353 42.946 1.00 17.57 81 SER A O 1
ATOM 510 N N . THR A 1 64 ? -33.513 -8.099 41.093 1.00 16.44 82 THR A N 1
ATOM 511 C CA . THR A 1 64 ? -33.033 -6.765 41.436 1.00 19.55 82 THR A CA 1
ATOM 512 C C . THR A 1 64 ? -34.139 -5.717 41.421 1.00 21.61 82 THR A C 1
ATOM 513 O O . THR A 1 64 ? -34.280 -4.945 42.371 1.00 18.43 82 THR A O 1
ATOM 517 N N . MET A 1 65 ? -34.929 -5.689 40.354 1.00 18.64 83 MET A N 1
ATOM 518 C CA . MET A 1 65 ? -36.010 -4.706 40.249 1.00 22.00 83 MET A CA 1
ATOM 519 C C . MET A 1 65 ? -37.076 -4.889 41.339 1.00 23.17 83 MET A C 1
ATOM 520 O O . MET A 1 65 ? -37.706 -3.924 41.764 1.00 18.43 83 MET A O 1
ATOM 525 N N . LYS A 1 66 ? -37.281 -6.122 41.783 1.00 23.07 84 LYS A N 1
ATOM 526 C CA . LYS A 1 66 ? -38.221 -6.366 42.872 1.00 26.85 84 LYS A CA 1
ATOM 527 C C . LYS A 1 66 ? -37.776 -5.672 44.161 1.00 29.34 84 LYS A C 1
ATOM 528 O O . LYS A 1 66 ? -38.596 -5.267 44.987 1.00 33.55 84 LYS A O 1
ATOM 534 N N . LEU A 1 67 ? -36.470 -5.505 44.316 1.00 22.16 85 LEU A N 1
ATOM 535 C CA . LEU A 1 67 ? -35.930 -4.916 45.533 1.00 24.85 85 LEU A CA 1
ATOM 536 C C . LEU A 1 67 ? -35.720 -3.418 45.417 1.00 31.89 85 LEU A C 1
ATOM 537 O O . LEU A 1 67 ? -35.625 -2.723 46.420 1.00 25.10 85 LEU A O 1
ATOM 542 N N . ILE A 1 68 ? -35.663 -2.920 44.191 1.00 25.92 86 ILE A N 1
ATOM 543 C CA . ILE A 1 68 ? -35.405 -1.504 43.957 1.00 26.42 86 ILE A CA 1
ATOM 544 C C . ILE A 1 68 ? -36.619 -0.644 44.300 1.00 26.78 86 ILE A C 1
ATOM 545 O O . ILE A 1 68 ? -37.754 -0.991 43.985 1.00 25.23 86 ILE A O 1
ATOM 550 N N . LYS A 1 69 ? -36.371 0.463 44.997 1.00 27.95 87 LYS A N 1
ATOM 551 C CA . LYS A 1 69 ? -37.386 1.479 45.196 1.00 31.50 87 LYS A CA 1
ATOM 552 C C . LYS A 1 69 ? -36.772 2.801 44.789 1.00 34.13 87 LYS A C 1
ATOM 553 O O . LYS A 1 69 ? -35.975 3.356 45.527 1.00 41.76 87 LYS A O 1
ATOM 559 N N . HIS A 1 70 ? -37.113 3.289 43.603 1.00 34.55 88 HIS A N 1
ATOM 560 C CA . HIS A 1 70 ? -36.601 4.577 43.147 1.00 30.99 88 HIS A CA 1
ATOM 561 C C . HIS A 1 70 ? -37.786 5.503 42.893 1.00 26.25 88 HIS A C 1
ATOM 562 O O . HIS A 1 70 ? -38.837 5.058 42.428 1.00 27.84 88 HIS A O 1
ATOM 569 N N . PRO A 1 71 ? -37.639 6.796 43.226 1.00 21.30 89 PRO A N 1
ATOM 570 C CA . PRO A 1 71 ? -38.761 7.724 43.019 1.00 27.02 89 PRO A CA 1
ATOM 571 C C . PRO A 1 71 ? -39.168 7.915 41.549 1.00 24.70 89 PRO A C 1
ATOM 572 O O . PRO A 1 71 ? -40.279 8.386 41.294 1.00 23.67 89 PRO A O 1
ATOM 576 N N . ASN A 1 72 ? -38.313 7.548 40.598 1.00 22.08 90 ASN A N 1
ATOM 577 C CA . ASN A 1 72 ? -38.669 7.720 39.181 1.00 21.44 90 ASN A CA 1
ATOM 578 C C . ASN A 1 72 ? -38.694 6.405 38.404 1.00 25.02 90 ASN A C 1
ATOM 579 O O . ASN A 1 72 ? -38.607 6.385 37.169 1.00 19.27 90 ASN A O 1
ATOM 584 N N . VAL A 1 73 ? -38.821 5.307 39.141 1.00 19.83 91 VAL A N 1
ATOM 585 C CA . VAL A 1 73 ? -38.946 3.981 38.547 1.00 21.24 91 VAL A CA 1
ATOM 586 C C . VAL A 1 73 ? -40.238 3.339 39.011 1.00 21.19 91 VAL A C 1
ATOM 587 O O . VAL A 1 73 ? -40.519 3.307 40.218 1.00 23.17 91 VAL A O 1
ATOM 591 N N . ILE A 1 74 ? -41.019 2.826 38.065 1.00 22.54 92 ILE A N 1
ATOM 592 C CA . ILE A 1 74 ? -42.208 2.048 38.393 1.00 21.40 92 ILE A CA 1
ATOM 593 C C . ILE A 1 74 ? -41.839 0.887 39.312 1.00 31.64 92 ILE A C 1
ATOM 594 O O . ILE A 1 74 ? -40.869 0.164 39.074 1.00 23.52 92 ILE A O 1
ATOM 599 N N . ARG A 1 75 ? -42.615 0.720 40.376 1.00 21.27 93 ARG A N 1
ATOM 600 C CA . ARG A 1 75 ? -42.361 -0.331 41.335 1.00 26.17 93 ARG A CA 1
ATOM 601 C C . ARG A 1 75 ? -42.808 -1.730 40.866 1.00 22.05 93 ARG A C 1
ATOM 602 O O . ARG A 1 75 ? -43.903 -1.915 40.311 1.00 21.80 93 ARG A O 1
ATOM 610 N N . MET A 1 76 ? -41.944 -2.720 41.082 1.00 22.69 94 MET A N 1
ATOM 611 C CA . MET A 1 76 ? -42.367 -4.111 41.043 1.00 16.23 94 MET A CA 1
ATOM 612 C C . MET A 1 76 ? -42.450 -4.651 42.480 1.00 21.63 94 MET A C 1
ATOM 613 O O . MET A 1 76 ? -41.438 -4.953 43.103 1.00 17.11 94 MET A O 1
ATOM 618 N N . PHE A 1 77 ? -43.666 -4.755 43.005 1.00 23.46 95 PHE A N 1
ATOM 619 C CA . PHE A 1 77 ? -43.874 -5.090 44.415 1.00 24.62 95 PHE A CA 1
ATOM 620 C C . PHE A 1 77 ? -43.523 -6.525 44.749 1.00 23.65 95 PHE A C 1
ATOM 621 O O . PHE A 1 77 ? -42.957 -6.817 45.807 1.00 25.03 95 PHE A O 1
ATOM 629 N N . GLU A 1 78 ? -43.874 -7.423 43.845 1.00 22.53 96 GLU A N 1
ATOM 630 C CA . GLU A 1 78 ? -43.854 -8.831 44.166 1.00 24.93 96 GLU A CA 1
ATOM 631 C C . GLU A 1 78 ? -43.788 -9.699 42.922 1.00 21.74 96 GLU A C 1
ATOM 632 O O . GLU A 1 78 ? -44.328 -9.352 41.876 1.00 19.20 96 GLU A O 1
ATOM 638 N N . VAL A 1 79 ? -43.123 -10.841 43.034 1.00 16.64 97 VAL A N 1
ATOM 639 C CA . VAL A 1 79 ? -43.241 -11.833 41.983 1.00 15.65 97 VAL A CA 1
ATOM 640 C C . VAL A 1 79 ? -43.674 -13.136 42.614 1.00 20.56 97 VAL A C 1
ATOM 641 O O . VAL A 1 79 ? -43.063 -13.592 43.571 1.00 18.39 97 VAL A O 1
ATOM 645 N N . MET A 1 80 ? -44.731 -13.736 42.075 1.00 14.27 98 MET A N 1
ATOM 646 C CA . MET A 1 80 ? -45.230 -14.991 42.582 1.00 17.02 98 MET A CA 1
ATOM 647 C C . MET A 1 80 ? -45.358 -15.911 41.396 1.00 22.73 98 MET A C 1
ATOM 648 O O . MET A 1 80 ? -45.273 -15.471 40.256 1.00 17.03 98 MET A O 1
ATOM 653 N N . ALA A 1 81 ? -45.571 -17.191 41.653 1.00 21.42 99 ALA A N 1
ATOM 654 C CA . ALA A 1 81 ? -45.647 -18.147 40.572 1.00 20.12 99 ALA A CA 1
ATOM 655 C C . ALA A 1 81 ? -46.484 -19.346 40.964 1.00 23.68 99 ALA A C 1
ATOM 656 O O . ALA A 1 81 ? -46.516 -19.732 42.132 1.00 24.58 99 ALA A O 1
ATOM 658 N N . SER A 1 82 ? -47.157 -19.941 39.984 1.00 19.89 100 SER A N 1
ATOM 659 C CA . SER A 1 82 ? -47.811 -21.228 40.183 1.00 21.79 100 SER A CA 1
ATOM 660 C C . SER A 1 82 ? -46.989 -22.277 39.462 1.00 25.26 100 SER A C 1
ATOM 661 O O . SER A 1 82 ? -45.851 -22.021 39.070 1.00 24.68 100 SER A O 1
ATOM 664 N N . LYS A 1 83 ? -47.571 -23.456 39.277 1.00 25.46 101 LYS A N 1
ATOM 665 C CA . LYS A 1 83 ? -46.975 -24.489 38.440 1.00 30.40 101 LYS A CA 1
ATOM 666 C C . LYS A 1 83 ? -46.761 -24.010 36.993 1.00 30.98 101 LYS A C 1
ATOM 667 O O . LYS A 1 83 ? -45.781 -24.396 36.344 1.00 22.76 101 LYS A O 1
ATOM 673 N N . THR A 1 84 ? -47.673 -23.168 36.499 1.00 29.54 102 THR A N 1
ATOM 674 C CA . THR A 1 84 ? -47.763 -22.858 35.058 1.00 26.28 102 THR A CA 1
ATOM 675 C C . THR A 1 84 ? -47.688 -21.368 34.693 1.00 24.73 102 THR A C 1
ATOM 676 O O . THR A 1 84 ? -47.594 -21.016 33.508 1.00 22.01 102 THR A O 1
ATOM 680 N N . LYS A 1 85 ? -47.748 -20.499 35.700 1.00 18.61 103 LYS A N 1
ATOM 681 C CA . LYS A 1 85 ? -47.776 -19.058 35.467 1.00 19.71 103 LYS A CA 1
ATOM 682 C C . LYS A 1 85 ? -46.812 -18.315 36.364 1.00 17.50 103 LYS A C 1
ATOM 683 O O . LYS A 1 85 ? -46.557 -18.712 37.506 1.00 19.28 103 LYS A O 1
ATOM 689 N N . ILE A 1 86 ? -46.273 -17.218 35.849 1.00 10.95 104 ILE A N 1
ATOM 690 C CA . ILE A 1 86 ? -45.555 -16.274 36.676 1.00 12.17 104 ILE A CA 1
ATOM 691 C C . ILE A 1 86 ? -46.378 -14.989 36.778 1.00 19.61 104 ILE A C 1
ATOM 692 O O . ILE A 1 86 ? -46.885 -14.492 35.772 1.00 14.53 104 ILE A O 1
ATOM 697 N N . TYR A 1 87 ? -46.510 -14.461 37.997 1.00 16.30 105 TYR A N 1
ATOM 698 C CA . TYR A 1 87 ? -47.283 -13.246 38.263 1.00 15.06 105 TYR A CA 1
ATOM 699 C C . TYR A 1 87 ? -46.366 -12.098 38.668 1.00 17.12 105 TYR A C 1
ATOM 700 O O . TYR A 1 87 ? -45.732 -12.137 39.722 1.00 17.45 105 TYR A O 1
ATOM 709 N N . PHE A 1 88 ? -46.290 -11.059 37.840 1.00 13.10 106 PHE A N 1
ATOM 710 C CA . PHE A 1 88 ? -45.494 -9.899 38.188 1.00 13.79 106 PHE A CA 1
ATOM 711 C C . PHE A 1 88 ? -46.452 -8.836 38.692 1.00 14.89 106 PHE A C 1
ATOM 712 O O . PHE A 1 88 ? -47.341 -8.427 37.951 1.00 13.24 106 PHE A O 1
ATOM 720 N N . VAL A 1 89 ? -46.267 -8.398 39.938 1.00 13.40 107 VAL A N 1
ATOM 721 C CA . VAL A 1 89 ? -47.185 -7.456 40.578 1.00 13.53 107 VAL A CA 1
ATOM 722 C C . VAL A 1 89 ? -46.587 -6.072 40.537 1.00 14.72 107 VAL A C 1
ATOM 723 O O . VAL A 1 89 ? -45.545 -5.806 41.145 1.00 17.48 107 VAL A O 1
ATOM 727 N N . LEU A 1 90 ? -47.278 -5.182 39.829 1.00 13.48 108 LEU A N 1
ATOM 728 C CA . LEU A 1 90 ? -46.712 -3.920 39.396 1.00 17.91 108 LEU A CA 1
ATOM 729 C C . LEU A 1 90 ? -47.567 -2.704 39.765 1.00 16.56 108 LEU A C 1
ATOM 730 O O . LEU A 1 90 ? -48.792 -2.783 39.839 1.00 17.69 108 LEU A O 1
ATOM 735 N N . GLU A 1 91 ? -46.894 -1.573 39.941 1.00 23.54 109 GLU A N 1
ATOM 736 C CA . GLU A 1 91 ? -47.517 -0.283 40.252 1.00 20.95 109 GLU A CA 1
ATOM 737 C C . GLU A 1 91 ? -48.273 0.335 39.078 1.00 30.49 109 GLU A C 1
ATOM 738 O O . GLU A 1 91 ? -47.797 0.314 37.940 1.00 32.83 109 GLU A O 1
ATOM 744 N N . PHE A 1 92 ? -49.457 0.879 39.370 1.00 31.20 110 PHE A N 1
ATOM 745 C CA . PHE A 1 92 ? -50.188 1.761 38.455 1.00 41.41 110 PHE A CA 1
ATOM 746 C C . PHE A 1 92 ? -49.799 3.209 38.688 1.00 36.13 110 PHE A C 1
ATOM 747 O O . PHE A 1 92 ? -49.562 3.614 39.822 1.00 31.71 110 PHE A O 1
ATOM 755 N N . VAL A 1 93 ? -49.764 4.004 37.627 1.00 25.96 111 VAL A N 1
ATOM 756 C CA . VAL A 1 93 ? -49.738 5.451 37.810 1.00 29.55 111 VAL A CA 1
ATOM 757 C C . VAL A 1 93 ? -50.854 6.078 36.981 1.00 30.87 111 VAL A C 1
ATOM 758 O O . VAL A 1 93 ? -51.369 5.459 36.042 1.00 29.72 111 VAL A O 1
ATOM 762 N N . THR A 1 94 ? -51.240 7.296 37.350 1.00 26.40 112 THR A N 1
ATOM 763 C CA . THR A 1 94 ? -52.452 7.911 36.820 1.00 37.32 112 THR A CA 1
ATOM 764 C C . THR A 1 94 ? -52.207 9.024 35.789 1.00 29.53 112 THR A C 1
ATOM 765 O O . THR A 1 94 ? -53.111 9.387 35.041 1.00 38.99 112 THR A O 1
ATOM 769 N N . GLY A 1 95 ? -50.989 9.560 35.763 1.00 30.43 113 GLY A N 1
ATOM 770 C CA . GLY A 1 95 ? -50.690 10.745 34.981 1.00 36.98 113 GLY A CA 1
ATOM 771 C C . GLY A 1 95 ? -50.515 10.573 33.482 1.00 32.16 113 GLY A C 1
ATOM 772 O O . GLY A 1 95 ? -50.194 11.539 32.798 1.00 33.18 113 GLY A O 1
ATOM 773 N N . GLY A 1 96 ? -50.719 9.359 32.969 1.00 29.70 114 GLY A N 1
ATOM 774 C CA . GLY A 1 96 ? -50.578 9.084 31.544 1.00 41.54 114 GLY A CA 1
ATOM 775 C C . GLY A 1 96 ? -49.137 8.991 31.045 1.00 39.81 114 GLY A C 1
ATOM 776 O O . GLY A 1 96 ? -48.219 8.687 31.818 1.00 35.67 114 GLY A O 1
ATOM 777 N N . GLU A 1 97 ? -48.940 9.247 29.748 1.00 36.55 115 GLU A N 1
ATOM 778 C CA . GLU A 1 97 ? -47.610 9.226 29.130 1.00 26.94 115 GLU A CA 1
ATOM 779 C C . GLU A 1 97 ? -47.002 10.619 29.037 1.00 31.62 115 GLU A C 1
ATOM 780 O O . GLU A 1 97 ? -47.708 11.590 28.781 1.00 31.96 115 GLU A O 1
ATOM 786 N N . LEU A 1 98 ? -45.689 10.711 29.250 1.00 25.77 116 LEU A N 1
ATOM 787 C CA . LEU A 1 98 ? -44.977 11.984 29.179 1.00 27.98 116 LEU A CA 1
ATOM 788 C C . LEU A 1 98 ? -45.215 12.701 27.847 1.00 32.71 116 LEU A C 1
ATOM 789 O O . LEU A 1 98 ? -45.470 13.904 27.830 1.00 30.24 116 LEU A O 1
ATOM 794 N N . PHE A 1 99 ? -45.173 11.965 26.736 1.00 22.03 117 PHE A N 1
ATOM 795 C CA . PHE A 1 99 ? -45.244 12.617 25.412 1.00 23.29 117 PHE A CA 1
ATOM 796 C C . PHE A 1 99 ? -46.644 13.152 25.060 1.00 31.94 117 PHE A C 1
ATOM 797 O O . PHE A 1 99 ? -46.824 13.804 24.032 1.00 34.97 117 PHE A O 1
ATOM 805 N N . ASP A 1 100 ? -47.629 12.871 25.911 1.00 36.67 118 ASP A N 1
ATOM 806 C CA . ASP A 1 100 ? -48.974 13.424 25.751 1.00 41.53 118 ASP A CA 1
ATOM 807 C C . ASP A 1 100 ? -48.944 14.946 25.776 1.00 40.68 118 ASP A C 1
ATOM 808 O O . ASP A 1 100 ? -49.714 15.601 25.078 1.00 46.91 118 ASP A O 1
ATOM 813 N N . LYS A 1 101 ? -48.060 15.495 26.606 1.00 34.72 119 LYS A N 1
ATOM 814 C CA . LYS A 1 101 ? -47.890 16.934 26.715 1.00 40.17 119 LYS A CA 1
ATOM 815 C C . LYS A 1 101 ? -47.435 17.499 25.380 1.00 46.53 119 LYS A C 1
ATOM 816 O O . LYS A 1 101 ? -47.957 18.513 24.906 1.00 45.67 119 LYS A O 1
ATOM 822 N N . ILE A 1 102 ? -46.440 16.837 24.796 1.00 33.14 120 ILE A N 1
ATOM 823 C CA . ILE A 1 102 ? -45.878 17.244 23.517 1.00 36.40 120 ILE A CA 1
ATOM 824 C C . ILE A 1 102 ? -46.939 17.147 22.454 1.00 36.99 120 ILE A C 1
ATOM 825 O O . ILE A 1 102 ? -47.188 18.103 21.721 1.00 46.00 120 ILE A O 1
ATOM 830 N N . SER A 1 103 ? -47.583 15.985 22.399 1.00 49.09 121 SER A N 1
ATOM 831 C CA . SER A 1 103 ? -48.553 15.658 21.361 1.00 49.83 121 SER A CA 1
ATOM 832 C C . SER A 1 103 ? -49.747 16.617 21.340 1.00 53.07 121 SER A C 1
ATOM 833 O O . SER A 1 103 ? -50.543 16.608 20.401 1.00 54.25 121 SER A O 1
ATOM 836 N N . SER A 1 104 ? -49.844 17.459 22.366 1.00 51.16 122 SER A N 1
ATOM 837 C CA A SER A 1 104 ? -50.949 18.405 22.505 0.58 46.25 122 SER A CA 1
ATOM 838 C CA B SER A 1 104 ? -50.944 18.408 22.463 0.42 46.29 122 SER A CA 1
ATOM 839 C C . SER A 1 104 ? -50.486 19.866 22.555 1.00 47.74 122 SER A C 1
ATOM 840 O O . SER A 1 104 ? -51.160 20.763 22.045 1.00 51.61 122 SER A O 1
ATOM 845 N N . ASN A 1 105 ? -49.342 20.100 23.193 1.00 54.49 123 ASN A N 1
ATOM 846 C CA . ASN A 1 105 ? -48.835 21.458 23.403 1.00 52.83 123 ASN A CA 1
ATOM 847 C C . ASN A 1 105 ? -47.472 21.705 22.767 1.00 50.58 123 ASN A C 1
ATOM 848 O O . ASN A 1 105 ? -46.881 22.774 22.935 1.00 50.94 123 ASN A O 1
ATOM 853 N N . GLY A 1 106 ? -46.961 20.712 22.050 1.00 46.13 124 GLY A N 1
ATOM 854 C CA . GLY A 1 106 ? -45.618 20.815 21.516 1.00 41.53 124 GLY A CA 1
ATOM 855 C C . GLY A 1 106 ? -44.584 20.886 22.630 1.00 37.28 124 GLY A C 1
ATOM 856 O O . GLY A 1 106 ? -44.857 20.533 23.781 1.00 39.87 124 GLY A O 1
ATOM 857 N N . ARG A 1 107 ? -43.403 21.370 22.269 1.00 32.73 125 ARG A N 1
ATOM 858 C CA . ARG A 1 107 ? -42.228 21.432 23.129 1.00 23.37 125 ARG A CA 1
ATOM 859 C C . ARG A 1 107 ? -42.444 21.986 24.539 1.00 37.53 125 ARG A C 1
ATOM 860 O O . ARG A 1 107 ? -43.323 22.820 24.768 1.00 27.78 125 ARG A O 1
ATOM 868 N N . LEU A 1 108 ? -41.612 21.529 25.474 1.00 27.84 126 LEU A N 1
ATOM 869 C CA . LEU A 1 108 ? -41.579 22.084 26.828 1.00 27.03 126 LEU A CA 1
ATOM 870 C C . LEU A 1 108 ? -40.495 23.165 26.926 1.00 30.13 126 LEU A C 1
ATOM 871 O O . LEU A 1 108 ? -39.591 23.213 26.085 1.00 29.28 126 LEU A O 1
ATOM 876 N N . LYS A 1 109 ? -40.577 24.027 27.945 1.00 31.12 127 LYS A N 1
ATOM 877 C CA . LYS A 1 109 ? -39.515 25.005 28.202 1.00 34.01 127 LYS A CA 1
ATOM 878 C C . LYS A 1 109 ? -38.256 24.272 28.595 1.00 29.74 127 LYS A C 1
ATOM 879 O O . LYS A 1 109 ? -38.328 23.154 29.104 1.00 33.59 127 LYS A O 1
ATOM 885 N N . GLU A 1 110 ? -37.112 24.922 28.396 1.00 27.78 128 GLU A N 1
ATOM 886 C CA . GLU A 1 110 ? -35.814 24.333 28.710 1.00 33.34 128 GLU A CA 1
ATOM 887 C C . GLU A 1 110 ? -35.753 23.769 30.125 1.00 39.03 128 GLU A C 1
ATOM 888 O O . GLU A 1 110 ? -35.349 22.624 30.322 1.00 29.20 128 GLU A O 1
ATOM 894 N N . ASP A 1 111 ? -36.164 24.570 31.103 1.00 36.65 129 ASP A N 1
ATOM 895 C CA . ASP A 1 111 ? -36.110 24.147 32.500 1.00 36.00 129 ASP A CA 1
ATOM 896 C C . ASP A 1 111 ? -36.976 22.929 32.809 1.00 33.14 129 ASP A C 1
ATOM 897 O O . ASP A 1 111 ? -36.551 22.032 33.546 1.00 31.34 129 ASP A O 1
ATOM 902 N N . GLU A 1 112 ? -38.187 22.892 32.261 1.00 29.24 130 GLU A N 1
ATOM 903 C CA . GLU A 1 112 ? -39.052 21.751 32.526 1.00 24.82 130 GLU A CA 1
ATOM 904 C C . GLU A 1 112 ? -38.541 20.490 31.817 1.00 36.80 130 GLU A C 1
ATOM 905 O O . GLU A 1 112 ? -38.544 19.394 32.386 1.00 27.48 130 GLU A O 1
ATOM 911 N N . ALA A 1 113 ? -38.089 20.647 30.579 1.00 29.64 131 ALA A N 1
ATOM 912 C CA . ALA A 1 113 ? -37.497 19.523 29.874 1.00 30.78 131 ALA A CA 1
ATOM 913 C C . ALA A 1 113 ? -36.247 19.026 30.609 1.00 25.80 131 ALA A C 1
ATOM 914 O O . ALA A 1 113 ? -36.060 17.816 30.777 1.00 28.87 131 ALA A O 1
ATOM 916 N N . ARG A 1 114 ? -35.414 19.952 31.077 1.00 29.78 132 ARG A N 1
ATOM 917 C CA . ARG A 1 114 ? -34.218 19.580 31.819 1.00 31.05 132 ARG A CA 1
ATOM 918 C C . ARG A 1 114 ? -34.568 18.847 33.112 1.00 31.95 132 ARG A C 1
ATOM 919 O O . ARG A 1 114 ? -33.831 17.964 33.550 1.00 27.58 132 ARG A O 1
ATOM 927 N N . LYS A 1 115 ? -35.700 19.201 33.711 1.00 31.70 133 LYS A N 1
ATOM 928 C CA . LYS A 1 115 ? -36.138 18.528 34.924 1.00 33.61 133 LYS A CA 1
ATOM 929 C C . LYS A 1 115 ? -36.474 17.055 34.676 1.00 31.17 133 LYS A C 1
ATOM 930 O O . LYS A 1 115 ? -35.999 16.172 35.404 1.00 25.11 133 LYS A O 1
ATOM 936 N N . TYR A 1 116 ? -37.287 16.791 33.651 1.00 31.81 134 TYR A N 1
ATOM 937 C CA . TYR A 1 116 ? -37.664 15.417 33.306 1.00 25.44 134 TYR A CA 1
ATOM 938 C C . TYR A 1 116 ? -36.459 14.604 32.888 1.00 21.60 134 TYR A C 1
ATOM 939 O O . TYR A 1 116 ? -36.405 13.395 33.117 1.00 24.31 134 TYR A O 1
ATOM 948 N N . PHE A 1 117 ? -35.502 15.277 32.260 1.00 21.84 135 PHE A N 1
ATOM 949 C CA . PHE A 1 117 ? -34.293 14.618 31.799 1.00 24.22 135 PHE A CA 1
ATOM 950 C C . PHE A 1 117 ? -33.410 14.213 32.975 1.00 24.25 135 PHE A C 1
ATOM 951 O O . PHE A 1 117 ? -32.843 13.122 32.983 1.00 18.58 135 PHE A O 1
ATOM 959 N N . GLN A 1 118 ? -33.304 15.087 33.975 1.00 21.91 136 GLN A N 1
ATOM 960 C CA . GLN A 1 118 ? -32.584 14.773 35.208 1.00 23.79 136 GLN A CA 1
ATOM 961 C C . GLN A 1 118 ? -33.208 13.563 35.908 1.00 21.92 136 GLN A C 1
ATOM 962 O O . GLN A 1 118 ? -32.499 12.678 36.412 1.00 23.27 136 GLN A O 1
ATOM 968 N N . GLN A 1 119 ? -34.539 13.518 35.923 1.00 18.29 137 GLN A N 1
ATOM 969 C CA . GLN A 1 119 ? -35.270 12.387 36.494 1.00 20.75 137 GLN A CA 1
ATOM 970 C C . GLN A 1 119 ? -34.999 11.097 35.735 1.00 22.99 137 GLN A C 1
ATOM 971 O O . GLN A 1 119 ? -34.854 10.029 36.332 1.00 16.30 137 GLN A O 1
ATOM 977 N N . LEU A 1 120 ? -34.960 11.204 34.408 1.00 18.67 138 LEU A N 1
ATOM 978 C CA . LEU A 1 120 ? -34.753 10.046 33.559 1.00 13.82 138 LEU A CA 1
ATOM 979 C C . LEU A 1 120 ? -33.339 9.537 33.745 1.00 13.08 138 LEU A C 1
ATOM 980 O O . LEU A 1 120 ? -33.126 8.340 33.961 1.00 18.70 138 LEU A O 1
ATOM 985 N N . ILE A 1 121 ? -32.372 10.441 33.678 1.00 17.00 139 ILE A N 1
ATOM 986 C CA . ILE A 1 121 ? -30.959 10.074 33.749 1.00 19.28 139 ILE A CA 1
ATOM 987 C C . ILE A 1 121 ? -30.631 9.453 35.108 1.00 28.89 139 ILE A C 1
ATOM 988 O O . ILE A 1 121 ? -29.890 8.462 35.197 1.00 18.94 139 ILE A O 1
ATOM 993 N N . ASN A 1 122 ? -31.207 10.014 36.167 1.00 21.68 140 ASN A N 1
ATOM 994 C CA A ASN A 1 122 ? -31.004 9.507 37.520 0.46 24.59 140 ASN A CA 1
ATOM 995 C CA B ASN A 1 122 ? -30.953 9.496 37.504 0.54 24.57 140 ASN A CA 1
ATOM 996 C C . ASN A 1 122 ? -31.485 8.077 37.692 1.00 17.61 140 ASN A C 1
ATOM 997 O O . ASN A 1 122 ? -30.761 7.214 38.199 1.00 22.85 140 ASN A O 1
ATOM 1006 N N . ALA A 1 123 ? -32.728 7.839 37.282 1.00 18.39 141 ALA A N 1
ATOM 1007 C CA . ALA A 1 123 ? -33.341 6.520 37.371 1.00 21.18 141 ALA A CA 1
ATOM 1008 C C . ALA A 1 123 ? -32.589 5.456 36.565 1.00 20.89 141 ALA A C 1
ATOM 1009 O O . ALA A 1 123 ? -32.289 4.372 37.065 1.00 17.02 141 ALA A O 1
ATOM 1011 N N . VAL A 1 124 ? -32.291 5.769 35.313 1.00 18.57 142 VAL A N 1
ATOM 1012 C CA . VAL A 1 124 ? -31.585 4.837 34.441 1.00 16.39 142 VAL A CA 1
ATOM 1013 C C . VAL A 1 124 ? -30.183 4.515 34.951 1.00 17.19 142 VAL A C 1
ATOM 1014 O O . VAL A 1 124 ? -29.786 3.347 34.998 1.00 17.75 142 VAL A O 1
ATOM 1018 N N . ASP A 1 125 ? -29.438 5.549 35.346 1.00 15.11 143 ASP A N 1
ATOM 1019 C CA . ASP A 1 125 ? -28.081 5.384 35.885 1.00 13.51 143 ASP A CA 1
ATOM 1020 C C . ASP A 1 125 ? -28.118 4.563 37.173 1.00 19.40 143 ASP A C 1
ATOM 1021 O O . ASP A 1 125 ? -27.232 3.742 37.439 1.00 19.43 143 ASP A O 1
ATOM 1026 N N . TYR A 1 126 ? -29.152 4.792 37.968 1.00 16.96 144 TYR A N 1
ATOM 1027 C CA . TYR A 1 126 ? -29.368 4.035 39.194 1.00 24.58 144 TYR A CA 1
ATOM 1028 C C . TYR A 1 126 ? -29.542 2.540 38.928 1.00 21.51 144 TYR A C 1
ATOM 1029 O O . TYR A 1 126 ? -28.967 1.694 39.623 1.00 17.39 144 TYR A O 1
ATOM 1038 N N . CYS A 1 127 ? -30.362 2.208 37.941 1.00 17.57 145 CYS A N 1
ATOM 1039 C CA . CYS A 1 127 ? -30.591 0.813 37.610 1.00 16.56 145 CYS A CA 1
ATOM 1040 C C . CYS A 1 127 ? -29.321 0.207 37.017 1.00 18.57 145 CYS A C 1
ATOM 1041 O O . CYS A 1 127 ? -28.974 -0.935 37.313 1.00 17.91 145 CYS A O 1
ATOM 1044 N N . HIS A 1 128 ? -28.615 0.979 36.196 1.00 16.90 146 HIS A N 1
ATOM 1045 C CA . HIS A 1 128 ? -27.327 0.528 35.643 1.00 15.79 146 HIS A CA 1
ATOM 1046 C C . HIS A 1 128 ? -26.352 0.142 36.756 1.00 20.07 146 HIS A C 1
ATOM 1047 O O . HIS A 1 128 ? -25.690 -0.896 36.697 1.00 19.03 146 HIS A O 1
ATOM 1054 N N . SER A 1 129 ? -26.277 0.977 37.781 1.00 15.77 147 SER A N 1
ATOM 1055 C CA . SER A 1 129 ? -25.362 0.732 38.895 1.00 17.66 147 SER A CA 1
ATOM 1056 C C . SER A 1 129 ? -25.693 -0.563 39.637 1.00 16.28 147 SER A C 1
ATOM 1057 O O . SER A 1 129 ? -24.839 -1.114 40.329 1.00 20.54 147 SER A O 1
ATOM 1060 N N . ARG A 1 130 ? -26.923 -1.052 39.468 1.00 23.36 148 ARG A N 1
ATOM 1061 C CA . ARG A 1 130 ? -27.363 -2.329 40.033 1.00 25.34 148 ARG A CA 1
ATOM 1062 C C . ARG A 1 130 ? -27.348 -3.461 39.012 1.00 23.32 148 ARG A C 1
ATOM 1063 O O . ARG A 1 130 ? -27.879 -4.541 39.265 1.00 25.23 148 ARG A O 1
ATOM 1071 N N . GLY A 1 131 ? -26.766 -3.204 37.849 1.00 20.39 149 GLY A N 1
ATOM 1072 C CA . GLY A 1 131 ? -26.636 -4.232 36.828 1.00 19.77 149 GLY A CA 1
ATOM 1073 C C . GLY A 1 131 ? -27.849 -4.437 35.934 1.00 26.10 149 GLY A C 1
ATOM 1074 O O . GLY A 1 131 ? -27.942 -5.442 35.237 1.00 22.58 149 GLY A O 1
ATOM 1075 N N . VAL A 1 132 ? -28.786 -3.493 35.931 1.00 20.99 150 VAL A N 1
ATOM 1076 C CA . VAL A 1 132 ? -29.968 -3.660 35.095 1.00 15.81 150 VAL A CA 1
ATOM 1077 C C . VAL A 1 132 ? -29.967 -2.643 33.946 1.00 20.40 150 VAL A C 1
ATOM 1078 O O . VAL A 1 132 ? -29.891 -1.436 34.174 1.00 17.81 150 VAL A O 1
ATOM 1082 N N . TYR A 1 133 ? -30.031 -3.147 32.714 1.00 16.13 151 TYR A N 1
ATOM 1083 C CA . TYR A 1 133 ? -30.033 -2.305 31.523 1.00 18.10 151 TYR A CA 1
ATOM 1084 C C . TYR A 1 133 ? -31.393 -2.405 30.861 1.00 19.75 151 TYR A C 1
ATOM 1085 O O . TYR A 1 133 ? -31.985 -3.476 30.812 1.00 18.13 151 TYR A O 1
ATOM 1094 N N . HIS A 1 134 ? -31.917 -1.283 30.378 1.00 14.26 152 HIS A N 1
ATOM 1095 C CA . HIS A 1 134 ? -33.286 -1.309 29.892 1.00 9.27 152 HIS A CA 1
ATOM 1096 C C . HIS A 1 134 ? -33.322 -1.849 28.475 1.00 13.67 152 HIS A C 1
ATOM 1097 O O . HIS A 1 134 ? -34.001 -2.846 28.196 1.00 15.27 152 HIS A O 1
ATOM 1104 N N . ARG A 1 135 ? -32.583 -1.184 27.589 1.00 15.45 153 ARG A N 1
ATOM 1105 C CA . ARG A 1 135 ? -32.451 -1.571 26.180 1.00 15.03 153 ARG A CA 1
ATOM 1106 C C . ARG A 1 135 ? -33.711 -1.419 25.335 1.00 21.50 153 ARG A C 1
ATOM 1107 O O . ARG A 1 135 ? -33.697 -1.773 24.164 1.00 18.95 153 ARG A O 1
ATOM 1115 N N . ASP A 1 136 ? -34.796 -0.896 25.901 1.00 16.82 154 ASP A N 1
ATOM 1116 C CA . ASP A 1 136 ? -36.034 -0.788 25.124 1.00 18.26 154 ASP A CA 1
ATOM 1117 C C . ASP A 1 136 ? -36.761 0.504 25.467 1.00 14.48 154 ASP A C 1
ATOM 1118 O O . ASP A 1 136 ? -37.993 0.553 25.441 1.00 20.25 154 ASP A O 1
ATOM 1123 N N . LEU A 1 137 ? -35.997 1.546 25.791 1.00 15.05 155 LEU A N 1
ATOM 1124 C CA . LEU A 1 137 ? -36.586 2.823 26.202 1.00 15.37 155 LEU A CA 1
ATOM 1125 C C . LEU A 1 137 ? -37.290 3.494 25.030 1.00 20.35 155 LEU A C 1
ATOM 1126 O O . LEU A 1 137 ? -36.698 3.690 23.977 1.00 16.55 155 LEU A O 1
ATOM 1131 N N . LYS A 1 138 ? -38.562 3.830 25.217 1.00 24.49 156 LYS A N 1
ATOM 1132 C CA . LYS A 1 138 ? -39.402 4.396 24.163 1.00 18.08 156 LYS A CA 1
ATOM 1133 C C . LYS A 1 138 ? -40.527 5.172 24.865 1.00 22.22 156 LYS A C 1
ATOM 1134 O O . LYS A 1 138 ? -40.646 5.083 26.103 1.00 15.49 156 LYS A O 1
ATOM 1140 N N . PRO A 1 139 ? -41.326 5.957 24.107 1.00 20.29 157 PRO A N 1
ATOM 1141 C CA . PRO A 1 139 ? -42.357 6.808 24.728 1.00 19.44 157 PRO A CA 1
ATOM 1142 C C . PRO A 1 139 ? -43.310 6.050 25.656 1.00 20.30 157 PRO A C 1
ATOM 1143 O O . PRO A 1 139 ? -43.704 6.562 26.712 1.00 18.10 157 PRO A O 1
ATOM 1147 N N . GLU A 1 140 ? -43.669 4.838 25.247 1.00 16.64 158 GLU A N 1
ATOM 1148 C CA . GLU A 1 140 ? -44.574 3.973 26.005 1.00 22.07 158 GLU A CA 1
ATOM 1149 C C . GLU A 1 140 ? -44.056 3.587 27.397 1.00 20.76 158 GLU A C 1
ATOM 1150 O O . GLU A 1 140 ? -44.826 3.110 28.225 1.00 22.11 158 GLU A O 1
ATOM 1156 N N . ASN A 1 141 ? -42.760 3.776 27.655 1.00 20.53 159 ASN A N 1
ATOM 1157 C CA . ASN A 1 141 ? -42.198 3.472 28.979 1.00 18.66 159 ASN A CA 1
ATOM 1158 C C . ASN A 1 141 ? -42.030 4.708 29.839 1.00 21.97 159 ASN A C 1
ATOM 1159 O O . ASN A 1 141 ? -41.508 4.624 30.945 1.00 17.77 159 ASN A O 1
ATOM 1164 N N . LEU A 1 142 ? -42.418 5.870 29.320 1.00 17.52 160 LEU A N 1
ATOM 1165 C CA . LEU A 1 142 ? -42.223 7.099 30.085 1.00 15.70 160 LEU A CA 1
ATOM 1166 C C . LEU A 1 142 ? -43.554 7.579 30.655 1.00 25.96 160 LEU A C 1
ATOM 1167 O O . LEU A 1 142 ? -44.257 8.371 30.035 1.00 24.47 160 LEU A O 1
ATOM 1172 N N . LEU A 1 143 ? -43.902 7.081 31.835 1.00 23.36 161 LEU A N 1
ATOM 1173 C CA . LEU A 1 143 ? -45.187 7.401 32.444 1.00 23.35 161 LEU A CA 1
ATOM 1174 C C . LEU A 1 143 ? -45.048 8.551 33.440 1.00 17.56 161 LEU A C 1
ATOM 1175 O O . LEU A 1 143 ? -43.945 9.006 33.739 1.00 23.34 161 LEU A O 1
ATOM 1180 N N . LEU A 1 144 ? -46.178 9.034 33.949 1.00 19.08 162 LEU A N 1
ATOM 1181 C CA . LEU A 1 144 ? -46.170 10.153 34.891 1.00 20.93 162 LEU A CA 1
ATOM 1182 C C . LEU A 1 144 ? -47.042 9.829 36.095 1.00 19.57 162 LEU A C 1
ATOM 1183 O O . LEU A 1 144 ? -48.110 9.253 35.932 1.00 19.60 162 LEU A O 1
ATOM 1188 N N . ASP A 1 145 ? -46.595 10.188 37.296 1.00 33.38 163 ASP A N 1
ATOM 1189 C CA . ASP A 1 145 ? -47.473 10.062 38.467 1.00 37.34 163 ASP A CA 1
ATOM 1190 C C . ASP A 1 145 ? -48.390 11.292 38.578 1.00 37.58 163 ASP A C 1
ATOM 1191 O O . ASP A 1 145 ? -48.216 12.257 37.828 1.00 37.48 163 ASP A O 1
ATOM 1196 N N . ALA A 1 146 ? -49.366 11.261 39.485 1.00 29.13 164 ALA A N 1
ATOM 1197 C CA . ALA A 1 146 ? -50.291 12.401 39.653 1.00 26.82 164 ALA A CA 1
ATOM 1198 C C . ALA A 1 146 ? -49.571 13.722 39.944 1.00 24.42 164 ALA A C 1
ATOM 1199 O O . ALA A 1 146 ? -50.060 14.798 39.592 1.00 31.17 164 ALA A O 1
ATOM 1201 N N . ASN A 1 147 ? -48.408 13.631 40.583 1.00 39.23 165 ASN A N 1
ATOM 1202 C CA . ASN A 1 147 ? -47.550 14.792 40.839 1.00 45.29 165 ASN A CA 1
ATOM 1203 C C . ASN A 1 147 ? -46.878 15.309 39.564 1.00 41.77 165 ASN A C 1
ATOM 1204 O O . ASN A 1 147 ? -46.222 16.357 39.564 1.00 44.01 165 ASN A O 1
ATOM 1209 N N . GLY A 1 148 ? -47.047 14.565 38.477 1.00 42.85 166 GLY A N 1
ATOM 1210 C CA . GLY A 1 148 ? -46.398 14.892 37.225 1.00 40.60 166 GLY A CA 1
ATOM 1211 C C . GLY A 1 148 ? -44.922 14.543 37.262 1.00 44.13 166 GLY A C 1
ATOM 1212 O O . GLY A 1 148 ? -44.130 15.121 36.526 1.00 41.11 166 GLY A O 1
ATOM 1213 N N . ALA A 1 149 ? -44.538 13.611 38.132 1.00 33.74 167 ALA A N 1
ATOM 1214 C CA . ALA A 1 149 ? -43.166 13.112 38.134 1.00 29.23 167 ALA A CA 1
ATOM 1215 C C . ALA A 1 149 ? -43.030 11.896 37.201 1.00 24.11 167 ALA A C 1
ATOM 1216 O O . ALA A 1 149 ? -43.926 11.050 37.125 1.00 18.87 167 ALA A O 1
ATOM 1218 N N . LEU A 1 150 ? -41.905 11.820 36.493 1.00 28.17 168 LEU A N 1
ATOM 1219 C CA . LEU A 1 150 ? -41.636 10.708 35.576 1.00 18.90 168 LEU A CA 1
ATOM 1220 C C . LEU A 1 150 ? -41.509 9.384 36.339 1.00 23.87 168 LEU A C 1
ATOM 1221 O O . LEU A 1 150 ? -40.853 9.341 37.378 1.00 20.79 168 LEU A O 1
ATOM 1226 N N . LYS A 1 151 ? -42.155 8.332 35.820 1.00 20.72 169 LYS A N 1
ATOM 1227 C CA . LYS A 1 151 ? -41.993 6.951 36.280 1.00 24.21 169 LYS A CA 1
ATOM 1228 C C . LYS A 1 151 ? -41.627 6.066 35.087 1.00 17.54 169 LYS A C 1
ATOM 1229 O O . LYS A 1 151 ? -42.467 5.817 34.231 1.00 19.60 169 LYS A O 1
ATOM 1235 N N . VAL A 1 152 ? -40.390 5.581 35.047 1.00 17.40 170 VAL A N 1
ATOM 1236 C CA . VAL A 1 152 ? -39.949 4.723 33.945 1.00 14.73 170 VAL A CA 1
ATOM 1237 C C . VAL A 1 152 ? -40.404 3.284 34.163 1.00 22.33 170 VAL A C 1
ATOM 1238 O O . VAL A 1 152 ? -40.153 2.702 35.232 1.00 19.93 170 VAL A O 1
ATOM 1242 N N . SER A 1 153 ? -41.084 2.721 33.155 1.00 14.95 171 SER A N 1
ATOM 1243 C CA . SER A 1 153 ? -41.588 1.360 33.229 1.00 16.66 171 SER A CA 1
ATOM 1244 C C . SER A 1 153 ? -40.750 0.371 32.440 1.00 16.01 171 SER A C 1
ATOM 1245 O O . SER A 1 153 ? -39.930 0.752 31.594 1.00 18.07 171 SER A O 1
ATOM 1248 N N . ASP A 1 154 ? -41.010 -0.901 32.727 1.00 16.36 172 ASP A N 1
ATOM 1249 C CA . ASP A 1 154 ? -40.409 -2.057 32.067 1.00 21.37 172 ASP A CA 1
ATOM 1250 C C . ASP A 1 154 ? -38.965 -2.399 32.418 1.00 18.36 172 ASP A C 1
ATOM 1251 O O . ASP A 1 154 ? -38.387 -3.269 31.782 1.00 18.94 172 ASP A O 1
ATOM 1256 N N . PHE A 1 155 ? -38.377 -1.751 33.416 1.00 20.91 173 PHE A N 1
ATOM 1257 C CA . PHE A 1 155 ? -37.081 -2.223 33.888 1.00 21.31 173 PHE A CA 1
ATOM 1258 C C . PHE A 1 155 ? -37.275 -3.641 34.427 1.00 19.48 173 PHE A C 1
ATOM 1259 O O . PHE A 1 155 ? -38.270 -3.928 35.093 1.00 21.05 173 PHE A O 1
ATOM 1267 N N . GLY A 1 156 ? -36.338 -4.532 34.128 1.00 19.16 174 GLY A N 1
ATOM 1268 C CA . GLY A 1 156 ? -36.486 -5.922 34.535 1.00 15.29 174 GLY A CA 1
ATOM 1269 C C . GLY A 1 156 ? -37.298 -6.738 33.539 1.00 18.41 174 GLY A C 1
ATOM 1270 O O . GLY A 1 156 ? -36.782 -7.670 32.926 1.00 16.99 174 GLY A O 1
ATOM 1271 N N . LEU A 1 157 ? -38.575 -6.394 33.376 1.00 15.67 175 LEU A N 1
ATOM 1272 C CA . LEU A 1 157 ? -39.439 -7.045 32.393 1.00 12.41 175 LEU A CA 1
ATOM 1273 C C . LEU A 1 157 ? -38.853 -6.987 30.987 1.00 13.92 175 LEU A C 1
ATOM 1274 O O . LEU A 1 157 ? -39.057 -7.896 30.182 1.00 17.47 175 LEU A O 1
ATOM 1279 N N . SER A 1 158 ? -38.112 -5.928 30.693 1.00 16.10 176 SER A N 1
ATOM 1280 C CA . SER A 1 158 ? -37.578 -5.778 29.340 1.00 21.11 176 SER A CA 1
ATOM 1281 C C . SER A 1 158 ? -36.529 -6.844 29.021 1.00 21.17 176 SER A C 1
ATOM 1282 O O . SER A 1 158 ? -36.145 -7.027 27.854 1.00 19.43 176 SER A O 1
ATOM 1285 N N . ALA A 1 159 ? -36.079 -7.557 30.048 1.00 17.96 177 ALA A N 1
ATOM 1286 C CA . ALA A 1 159 ? -35.159 -8.676 29.837 1.00 17.84 177 ALA A CA 1
ATOM 1287 C C . ALA A 1 159 ? -35.856 -9.881 29.204 1.00 21.88 177 ALA A C 1
ATOM 1288 O O . ALA A 1 159 ? -35.209 -10.729 28.569 1.00 16.06 177 ALA A O 1
ATOM 1290 N N . LEU A 1 160 ? -37.175 -9.976 29.375 1.00 12.59 178 LEU A N 1
ATOM 1291 C CA . LEU A 1 160 ? -37.934 -11.040 28.716 1.00 14.90 178 LEU A CA 1
ATOM 1292 C C . LEU A 1 160 ? -37.971 -10.753 27.215 1.00 17.43 178 LEU A C 1
ATOM 1293 O O . LEU A 1 160 ? -37.965 -9.593 26.815 1.00 18.47 178 LEU A O 1
ATOM 1298 N N . PRO A 1 161 ? -38.005 -11.801 26.378 1.00 17.56 179 PRO A N 1
ATOM 1299 C CA . PRO A 1 161 ? -38.164 -11.569 24.937 1.00 20.68 179 PRO A CA 1
ATOM 1300 C C . PRO A 1 161 ? -39.468 -10.826 24.669 1.00 21.83 179 PRO A C 1
ATOM 1301 O O . PRO A 1 161 ? -40.488 -11.164 25.272 1.00 14.91 179 PRO A O 1
ATOM 1305 N N . GLN A 1 162 ? -39.450 -9.853 23.762 1.00 19.38 180 GLN A N 1
ATOM 1306 C CA . GLN A 1 162 ? -40.627 -9.013 23.555 1.00 22.47 180 GLN A CA 1
ATOM 1307 C C . GLN A 1 162 ? -41.866 -9.822 23.168 1.00 18.46 180 GLN A C 1
ATOM 1308 O O . GLN A 1 162 ? -42.991 -9.443 23.483 1.00 16.56 180 GLN A O 1
ATOM 1314 N N . GLN A 1 163 ? -41.654 -10.944 22.495 1.00 18.28 181 GLN A N 1
ATOM 1315 C CA . GLN A 1 163 ? -42.766 -11.780 22.056 1.00 17.25 181 GLN A CA 1
ATOM 1316 C C . GLN A 1 163 ? -43.452 -12.526 23.208 1.00 16.68 181 GLN A C 1
ATOM 1317 O O . GLN A 1 163 ? -44.659 -12.802 23.162 1.00 16.07 181 GLN A O 1
ATOM 1323 N N . VAL A 1 164 ? -42.681 -12.851 24.241 1.00 15.17 182 VAL A N 1
ATOM 1324 C CA . VAL A 1 164 ? -43.208 -13.552 25.400 1.00 13.24 182 VAL A CA 1
ATOM 1325 C C . VAL A 1 164 ? -43.931 -12.550 26.306 1.00 14.39 182 VAL A C 1
ATOM 1326 O O . VAL A 1 164 ? -44.938 -12.880 26.923 1.00 17.73 182 VAL A O 1
ATOM 1330 N N . ARG A 1 165 ? -43.388 -11.339 26.370 1.00 15.22 183 ARG A N 1
ATOM 1331 C CA . ARG A 1 165 ? -43.920 -10.204 27.136 1.00 20.34 183 ARG A CA 1
ATOM 1332 C C . ARG A 1 165 ? -45.219 -9.651 26.575 1.00 24.91 183 ARG A C 1
ATOM 1333 O O . ARG A 1 165 ? -46.024 -9.093 27.319 1.00 20.81 183 ARG A O 1
ATOM 1341 N N . GLU A 1 166 ? -45.363 -9.726 25.250 1.00 14.88 184 GLU A N 1
ATOM 1342 C CA . GLU A 1 166 ? -46.456 -9.055 24.530 1.00 17.17 184 GLU A CA 1
ATOM 1343 C C . GLU A 1 166 ? -47.821 -9.305 25.185 1.00 16.35 184 GLU A C 1
ATOM 1344 O O . GLU A 1 166 ? -48.260 -10.448 25.296 1.00 14.13 184 GLU A O 1
ATOM 1350 N N . ASP A 1 167 ? -48.478 -8.225 25.615 1.00 16.15 185 ASP A N 1
ATOM 1351 C CA . ASP A 1 167 ? -49.715 -8.312 26.390 1.00 19.28 185 ASP A CA 1
ATOM 1352 C C . ASP A 1 167 ? -50.971 -7.766 25.715 1.00 20.99 185 ASP A C 1
ATOM 1353 O O . ASP A 1 167 ? -52.012 -7.636 26.367 1.00 16.88 185 ASP A O 1
ATOM 1358 N N . GLY A 1 168 ? -50.878 -7.440 24.426 1.00 16.76 186 GLY A N 1
ATOM 1359 C CA . GLY A 1 168 ? -52.014 -6.922 23.687 1.00 16.15 186 GLY A CA 1
ATOM 1360 C C . GLY A 1 168 ? -52.392 -5.487 24.022 1.00 13.80 186 GLY A C 1
ATOM 1361 O O . GLY A 1 168 ? -53.540 -5.102 23.823 1.00 15.75 186 GLY A O 1
ATOM 1362 N N . LEU A 1 169 ? -51.436 -4.692 24.503 1.00 11.62 187 LEU A N 1
ATOM 1363 C CA . LEU A 1 169 ? -51.685 -3.281 24.820 1.00 15.43 187 LEU A CA 1
ATOM 1364 C C . LEU A 1 169 ? -50.793 -2.295 24.057 1.00 19.21 187 LEU A C 1
ATOM 1365 O O . LEU A 1 169 ? -50.604 -1.154 24.499 1.00 19.51 187 LEU A O 1
ATOM 1370 N N . LEU A 1 170 ? -50.219 -2.741 22.944 1.00 24.21 188 LEU A N 1
ATOM 1371 C CA . LEU A 1 170 ? -49.415 -1.879 22.059 1.00 28.24 188 LEU A CA 1
ATOM 1372 C C . LEU A 1 170 ? -48.203 -1.194 22.684 1.00 26.71 188 LEU A C 1
ATOM 1373 O O . LEU A 1 170 ? -48.068 0.026 22.594 1.00 28.81 188 LEU A O 1
ATOM 1378 N N . HIS A 1 171 ? -47.309 -1.971 23.297 1.00 20.81 189 HIS A N 1
ATOM 1379 C CA . HIS A 1 171 ? -46.035 -1.413 23.757 1.00 24.01 189 HIS A CA 1
ATOM 1380 C C . HIS A 1 171 ? -44.835 -2.367 23.648 1.00 22.57 189 HIS A C 1
ATOM 1381 O O . HIS A 1 171 ? -43.727 -1.933 23.349 1.00 25.54 189 HIS A O 1
ATOM 1388 N N . ASP A 1 172 ? -45.047 -3.657 23.878 1.00 21.73 190 ASP A N 1
ATOM 1389 C CA . ASP A 1 172 ? -43.916 -4.584 23.986 1.00 19.15 190 ASP A CA 1
ATOM 1390 C C . ASP A 1 172 ? -43.157 -4.804 22.667 1.00 19.93 190 ASP A C 1
ATOM 1391 O O . ASP A 1 172 ? -41.930 -4.723 22.628 1.00 20.73 190 ASP A O 1
ATOM 1396 N N . THR A 1 173 ? -43.887 -5.089 21.599 1.00 15.14 191 THR A N 1
ATOM 1397 C CA . THR A 1 173 ? -43.251 -5.435 20.328 1.00 16.42 191 THR A CA 1
ATOM 1398 C C . THR A 1 173 ? -43.227 -4.273 19.345 1.00 23.99 191 THR A C 1
ATOM 1399 O O . THR A 1 173 ? -43.204 -4.482 18.128 1.00 17.91 191 THR A O 1
ATOM 1403 N N . CYS A 1 174 ? -43.226 -3.056 19.880 1.00 24.76 192 CYS A N 1
ATOM 1404 C CA . CYS A 1 174 ? -43.148 -1.853 19.066 1.00 26.49 192 CYS A CA 1
ATOM 1405 C C . CYS A 1 174 ? -41.856 -1.797 18.258 1.00 33.42 192 CYS A C 1
ATOM 1406 O O . CYS A 1 174 ? -41.901 -1.625 17.041 1.00 34.60 192 CYS A O 1
ATOM 1409 N N . GLY A 1 175 ? -40.712 -1.934 18.928 1.00 24.54 193 GLY A N 1
ATOM 1410 C CA . GLY A 1 175 ? -39.432 -1.970 18.233 1.00 32.30 193 GLY A CA 1
ATOM 1411 C C . GLY A 1 175 ? -39.164 -0.777 17.323 1.00 33.46 193 GLY A C 1
ATOM 1412 O O . GLY A 1 175 ? -38.485 -0.895 16.302 1.00 29.66 193 GLY A O 1
ATOM 1413 N N . THR A 1 176 ? -39.682 0.388 17.707 1.00 27.48 194 THR A N 1
ATOM 1414 C CA . THR A 1 176 ? -39.537 1.606 16.908 1.00 26.81 194 THR A CA 1
ATOM 1415 C C . THR A 1 176 ? -38.079 2.085 16.804 1.00 24.64 194 THR A C 1
ATOM 1416 O O . THR A 1 176 ? -37.462 2.435 17.813 1.00 25.92 194 THR A O 1
ATOM 1420 N N . PRO A 1 177 ? -37.533 2.136 15.574 1.00 22.56 195 PRO A N 1
ATOM 1421 C CA . PRO A 1 177 ? -36.116 2.444 15.341 1.00 23.42 195 PRO A CA 1
ATOM 1422 C C . PRO A 1 177 ? -35.676 3.856 15.721 1.00 18.37 195 PRO A C 1
ATOM 1423 O O . PRO A 1 177 ? -34.488 4.073 15.961 1.00 14.37 195 PRO A O 1
ATOM 1427 N N . ASN A 1 178 ? -36.615 4.791 15.784 1.00 14.88 196 ASN A N 1
ATOM 1428 C CA . ASN A 1 178 ? -36.289 6.194 16.042 1.00 17.02 196 ASN A CA 1
ATOM 1429 C C . ASN A 1 178 ? -35.621 6.426 17.393 1.00 15.52 196 ASN A C 1
ATOM 1430 O O . ASN A 1 178 ? -34.883 7.401 17.558 1.00 14.27 196 ASN A O 1
ATOM 1435 N N . TYR A 1 179 ? -35.869 5.516 18.338 1.00 12.29 197 TYR A N 1
ATOM 1436 C CA . TYR A 1 179 ? -35.335 5.611 19.700 1.00 13.52 197 TYR A CA 1
ATOM 1437 C C . TYR A 1 179 ? -34.093 4.738 19.925 1.00 15.25 197 TYR A C 1
ATOM 1438 O O . TYR A 1 179 ? -33.490 4.767 21.004 1.00 17.42 197 TYR A O 1
ATOM 1447 N N . VAL A 1 180 ? -33.708 3.990 18.900 1.00 15.62 198 VAL A N 1
ATOM 1448 C CA . VAL A 1 180 ? -32.687 2.952 19.040 1.00 14.36 198 VAL A CA 1
ATOM 1449 C C . VAL A 1 180 ? -31.308 3.403 18.543 1.00 16.22 198 VAL A C 1
ATOM 1450 O O . VAL A 1 180 ? -31.202 4.038 17.487 1.00 16.76 198 VAL A O 1
ATOM 1454 N N . ALA A 1 181 ? -30.258 3.078 19.302 1.00 13.21 199 ALA A N 1
ATOM 1455 C CA . ALA A 1 181 ? -28.898 3.487 18.941 1.00 12.57 199 ALA A CA 1
ATOM 1456 C C . ALA A 1 181 ? -28.432 2.718 17.714 1.00 13.91 199 ALA A C 1
ATOM 1457 O O . ALA A 1 181 ? -28.827 1.575 17.515 1.00 14.23 199 ALA A O 1
ATOM 1459 N N . PRO A 1 182 ? -27.620 3.359 16.863 1.00 16.02 200 PRO A N 1
ATOM 1460 C CA . PRO A 1 182 ? -27.148 2.730 15.622 1.00 16.25 200 PRO A CA 1
ATOM 1461 C C . PRO A 1 182 ? -26.400 1.401 15.844 1.00 15.07 200 PRO A C 1
ATOM 1462 O O . PRO A 1 182 ? -26.599 0.453 15.073 1.00 16.20 200 PRO A O 1
ATOM 1466 N N . GLU A 1 183 ? -25.595 1.312 16.904 1.00 15.57 201 GLU A N 1
ATOM 1467 C CA . GLU A 1 183 ? -24.881 0.070 17.197 1.00 13.52 201 GLU A CA 1
ATOM 1468 C C . GLU A 1 183 ? -25.834 -1.072 17.549 1.00 18.48 201 GLU A C 1
ATOM 1469 O O . GLU A 1 183 ? -25.546 -2.236 17.270 1.00 18.09 201 GLU A O 1
ATOM 1475 N N . VAL A 1 184 ? -26.974 -0.730 18.145 1.00 15.26 202 VAL A N 1
ATOM 1476 C CA . VAL A 1 184 ? -28.003 -1.718 18.484 1.00 12.74 202 VAL A CA 1
ATOM 1477 C C . VAL A 1 184 ? -28.749 -2.156 17.225 1.00 16.51 202 VAL A C 1
ATOM 1478 O O . VAL A 1 184 ? -29.019 -3.346 17.020 1.00 16.56 202 VAL A O 1
ATOM 1482 N N . ILE A 1 185 ? -29.073 -1.198 16.368 1.00 14.73 203 ILE A N 1
ATOM 1483 C CA . ILE A 1 185 ? -29.694 -1.535 15.081 1.00 15.56 203 ILE A CA 1
ATOM 1484 C C . ILE A 1 185 ? -28.785 -2.494 14.316 1.00 17.76 203 ILE A C 1
ATOM 1485 O O . ILE A 1 185 ? -29.244 -3.446 13.675 1.00 16.66 203 ILE A O 1
ATOM 1490 N N . ASN A 1 186 ? -27.484 -2.253 14.438 1.00 20.33 204 ASN A N 1
ATOM 1491 C CA . ASN A 1 186 ? -26.449 -3.052 13.781 1.00 25.06 204 ASN A CA 1
ATOM 1492 C C . ASN A 1 186 ? -26.135 -4.377 14.479 1.00 26.30 204 ASN A C 1
ATOM 1493 O O . ASN A 1 186 ? -25.159 -5.042 14.143 1.00 29.10 204 ASN A O 1
ATOM 1498 N N . ASN A 1 187 ? -26.949 -4.747 15.460 1.00 23.09 205 ASN A N 1
ATOM 1499 C CA . ASN A 1 187 ? -26.738 -5.965 16.257 1.00 26.31 205 ASN A CA 1
ATOM 1500 C C . ASN A 1 187 ? -25.382 -6.032 16.967 1.00 28.10 205 ASN A C 1
ATOM 1501 O O . ASN A 1 187 ? -24.845 -7.122 17.175 1.00 25.91 205 ASN A O 1
ATOM 1506 N N . LYS A 1 188 ? -24.836 -4.873 17.337 1.00 20.90 206 LYS A N 1
ATOM 1507 C CA . LYS A 1 188 ? -23.558 -4.806 18.052 1.00 22.06 206 LYS A CA 1
ATOM 1508 C C . LYS A 1 188 ? -23.624 -3.886 19.279 1.00 18.90 206 LYS A C 1
ATOM 1509 O O . LYS A 1 188 ? -22.640 -3.241 19.639 1.00 20.25 206 LYS A O 1
ATOM 1515 N N . GLY A 1 189 ? -24.782 -3.818 19.919 1.00 17.08 207 GLY A N 1
ATOM 1516 C CA . GLY A 1 189 ? -24.924 -2.938 21.066 1.00 17.35 207 GLY A CA 1
ATOM 1517 C C . GLY A 1 189 ? -24.491 -3.630 22.345 1.00 19.71 207 GLY A C 1
ATOM 1518 O O . GLY A 1 189 ? -25.321 -3.944 23.198 1.00 17.92 207 GLY A O 1
ATOM 1519 N N . TYR A 1 190 ? -23.189 -3.882 22.477 1.00 18.82 208 TYR A N 1
ATOM 1520 C CA . TYR A 1 190 ? -22.655 -4.565 23.663 1.00 21.63 208 TYR A CA 1
ATOM 1521 C C . TYR A 1 190 ? -22.854 -3.753 24.944 1.00 19.44 208 TYR A C 1
ATOM 1522 O O . TYR A 1 190 ? -23.354 -4.263 25.950 1.00 22.26 208 TYR A O 1
ATOM 1531 N N . ASP A 1 191 ? -22.438 -2.489 24.903 1.00 17.47 209 ASP A N 1
ATOM 1532 C CA . ASP A 1 191 ? -22.553 -1.591 26.059 1.00 22.12 209 ASP A CA 1
ATOM 1533 C C . ASP A 1 191 ? -24.010 -1.135 26.255 1.00 20.03 209 ASP A C 1
ATOM 1534 O O . ASP A 1 191 ? -24.471 -0.203 25.599 1.00 16.46 209 ASP A O 1
ATOM 1539 N N . GLY A 1 192 ? -24.727 -1.790 27.160 1.00 15.44 210 GLY A N 1
ATOM 1540 C CA . GLY A 1 192 ? -26.100 -1.425 27.455 1.00 15.78 210 GLY A CA 1
ATOM 1541 C C . GLY A 1 192 ? -26.282 -0.027 28.019 1.00 15.04 210 GLY A C 1
ATOM 1542 O O . GLY A 1 192 ? -27.327 0.596 27.809 1.00 15.07 210 GLY A O 1
ATOM 1543 N N . ALA A 1 193 ? -25.287 0.479 28.741 1.00 14.89 211 ALA A N 1
ATOM 1544 C CA . ALA A 1 193 ? -25.375 1.830 29.293 1.00 20.32 211 ALA A CA 1
ATOM 1545 C C . ALA A 1 193 ? -25.381 2.911 28.194 1.00 16.53 211 ALA A C 1
ATOM 1546 O O . ALA A 1 193 ? -26.207 3.827 28.222 1.00 16.16 211 ALA A O 1
ATOM 1548 N N . LYS A 1 194 ? -24.462 2.797 27.238 1.00 17.75 212 LYS A N 1
ATOM 1549 C CA . LYS A 1 194 ? -24.401 3.712 26.093 1.00 19.19 212 LYS A CA 1
ATOM 1550 C C . LYS A 1 194 ? -25.637 3.593 25.202 1.00 16.51 212 LYS A C 1
ATOM 1551 O O . LYS A 1 194 ? -26.077 4.578 24.603 1.00 17.20 212 LYS A O 1
ATOM 1557 N N . ALA A 1 195 ? -26.183 2.383 25.090 1.00 13.49 213 ALA A N 1
ATOM 1558 C CA . ALA A 1 195 ? -27.386 2.181 24.287 1.00 17.44 213 ALA A CA 1
ATOM 1559 C C . ALA A 1 195 ? -28.573 2.891 24.939 1.00 14.26 213 ALA A C 1
ATOM 1560 O O . ALA A 1 195 ? -29.321 3.607 24.265 1.00 14.82 213 ALA A O 1
ATOM 1562 N N . ASP A 1 196 ? -28.735 2.733 26.251 1.00 11.76 214 ASP A N 1
ATOM 1563 C CA . ASP A 1 196 ? -29.817 3.445 26.954 1.00 16.39 214 ASP A CA 1
ATOM 1564 C C . ASP A 1 196 ? -29.652 4.958 26.880 1.00 12.62 214 ASP A C 1
ATOM 1565 O O . ASP A 1 196 ? -30.644 5.698 26.801 1.00 15.55 214 ASP A O 1
ATOM 1570 N N . LEU A 1 197 ? -28.399 5.413 26.932 1.00 13.74 215 LEU A N 1
ATOM 1571 C CA . LEU A 1 197 ? -28.088 6.846 26.925 1.00 14.19 215 LEU A CA 1
ATOM 1572 C C . LEU A 1 197 ? -28.510 7.504 25.618 1.00 20.09 215 LEU A C 1
ATOM 1573 O O . LEU A 1 197 ? -29.068 8.606 25.612 1.00 15.24 215 LEU A O 1
ATOM 1578 N N . TRP A 1 198 ? -28.223 6.829 24.506 1.00 12.63 216 TRP A N 1
ATOM 1579 C CA . TRP A 1 198 ? -28.684 7.282 23.203 1.00 16.51 216 TRP A CA 1
ATOM 1580 C C . TRP A 1 198 ? -30.197 7.505 23.191 1.00 13.00 216 TRP A C 1
ATOM 1581 O O . TRP A 1 198 ? -30.677 8.562 22.774 1.00 12.61 216 TRP A O 1
ATOM 1592 N N . SER A 1 199 ? -30.953 6.508 23.626 1.00 14.60 217 SER A N 1
ATOM 1593 C CA . SER A 1 199 ? -32.397 6.647 23.737 1.00 15.15 217 SER A CA 1
ATOM 1594 C C . SER A 1 199 ? -32.804 7.862 24.584 1.00 16.45 217 SER A C 1
ATOM 1595 O O . SER A 1 199 ? -33.783 8.553 24.263 1.00 13.86 217 SER A O 1
ATOM 1598 N N . CYS A 1 200 ? -32.075 8.098 25.670 1.00 14.72 218 CYS A N 1
ATOM 1599 C CA . CYS A 1 200 ? -32.390 9.206 26.575 1.00 14.53 218 CYS A CA 1
ATOM 1600 C C . CYS A 1 200 ? -32.135 10.544 25.864 1.00 17.48 218 CYS A C 1
ATOM 1601 O O . CYS A 1 200 ? -32.865 11.511 26.064 1.00 15.75 218 CYS A O 1
ATOM 1604 N N . GLY A 1 201 ? -31.095 10.590 25.038 1.00 17.96 219 GLY A N 1
ATOM 1605 C CA . GLY A 1 201 ? -30.805 11.771 24.242 1.00 17.94 219 GLY A CA 1
ATOM 1606 C C . GLY A 1 201 ? -31.852 12.054 23.182 1.00 18.29 219 GLY A C 1
ATOM 1607 O O . GLY A 1 201 ? -32.148 13.213 22.877 1.00 19.49 219 GLY A O 1
ATOM 1608 N N . VAL A 1 202 ? -32.408 10.997 22.597 1.00 14.49 220 VAL A N 1
ATOM 1609 C CA . VAL A 1 202 ? -33.491 11.166 21.647 1.00 15.27 220 VAL A CA 1
ATOM 1610 C C . VAL A 1 202 ? -34.706 11.707 22.371 1.00 16.80 220 VAL A C 1
ATOM 1611 O O . VAL A 1 202 ? -35.389 12.605 21.866 1.00 16.33 220 VAL A O 1
ATOM 1615 N N . ILE A 1 203 ? -34.958 11.183 23.569 1.00 15.96 221 ILE A N 1
ATOM 1616 C CA . ILE A 1 203 ? -36.071 11.639 24.407 1.00 16.30 221 ILE A CA 1
ATOM 1617 C C . ILE A 1 203 ? -35.925 13.117 24.802 1.00 16.26 221 ILE A C 1
ATOM 1618 O O . ILE A 1 203 ? -36.888 13.893 24.699 1.00 15.45 221 ILE A O 1
ATOM 1623 N N . LEU A 1 204 ? -34.720 13.516 25.214 1.00 13.09 222 LEU A N 1
ATOM 1624 C CA . LEU A 1 204 ? -34.458 14.913 25.565 1.00 15.12 222 LEU A CA 1
ATOM 1625 C C . LEU A 1 204 ? -34.703 15.796 24.355 1.00 20.27 222 LEU A C 1
ATOM 1626 O O . LEU A 1 204 ? -35.326 16.854 24.460 1.00 16.93 222 LEU A O 1
ATOM 1631 N N . PHE A 1 205 ? -34.224 15.351 23.196 1.00 13.93 223 PHE A N 1
ATOM 1632 C CA . PHE A 1 205 ? -34.442 16.126 21.973 1.00 15.57 223 PHE A CA 1
ATOM 1633 C C . PHE A 1 205 ? -35.922 16.390 21.743 1.00 14.67 223 PHE A C 1
ATOM 1634 O O . PHE A 1 205 ? -36.310 17.533 21.473 1.00 16.67 223 PHE A O 1
ATOM 1642 N N . VAL A 1 206 ? -36.742 15.346 21.841 1.00 14.16 224 VAL A N 1
ATOM 1643 C CA . VAL A 1 206 ? -38.186 15.474 21.623 1.00 13.29 224 VAL A CA 1
ATOM 1644 C C . VAL A 1 206 ? -38.842 16.461 22.592 1.00 21.53 224 VAL A C 1
ATOM 1645 O O . VAL A 1 206 ? -39.711 17.248 22.192 1.00 15.85 224 VAL A O 1
ATOM 1649 N N . LEU A 1 207 ? -38.436 16.422 23.860 1.00 14.91 225 LEU A N 1
ATOM 1650 C CA . LEU A 1 207 ? -39.050 17.290 24.867 1.00 17.34 225 LEU A CA 1
ATOM 1651 C C . LEU A 1 207 ? -38.780 18.760 24.555 1.00 17.64 225 LEU A C 1
ATOM 1652 O O . LEU A 1 207 ? -39.662 19.609 24.688 1.00 23.45 225 LEU A O 1
ATOM 1657 N N . MET A 1 208 ? -37.548 19.056 24.160 1.00 21.58 226 MET A N 1
ATOM 1658 C CA . MET A 1 208 ? -37.147 20.433 23.905 1.00 23.82 226 MET A CA 1
ATOM 1659 C C . MET A 1 208 ? -37.509 20.915 22.510 1.00 25.77 226 MET A C 1
ATOM 1660 O O . MET A 1 208 ? -37.773 22.098 22.320 1.00 20.23 226 MET A O 1
ATOM 1665 N N . ALA A 1 209 ? -37.526 20.010 21.537 1.00 14.08 227 ALA A N 1
ATOM 1666 C CA . ALA A 1 209 ? -37.858 20.408 20.162 1.00 18.70 227 ALA A CA 1
ATOM 1667 C C . ALA A 1 209 ? -39.336 20.219 19.800 1.00 21.83 227 ALA A C 1
ATOM 1668 O O . ALA A 1 209 ? -39.882 20.946 18.964 1.00 22.54 227 ALA A O 1
ATOM 1670 N N . GLY A 1 210 ? -39.980 19.239 20.427 1.00 16.06 228 GLY A N 1
ATOM 1671 C CA . GLY A 1 210 ? -41.350 18.882 20.087 1.00 15.16 228 GLY A CA 1
ATOM 1672 C C . GLY A 1 210 ? -41.462 17.871 18.953 1.00 15.95 228 GLY A C 1
ATOM 1673 O O . GLY A 1 210 ? -42.563 17.500 18.531 1.00 13.31 228 GLY A O 1
ATOM 1674 N N . TYR A 1 211 ? -40.328 17.427 18.432 1.00 19.11 229 TYR A N 1
ATOM 1675 C CA . TYR A 1 211 ? -40.326 16.417 17.371 1.00 13.75 229 TYR A CA 1
ATOM 1676 C C . TYR A 1 211 ? -39.069 15.577 17.440 1.00 14.12 229 TYR A C 1
ATOM 1677 O O . TYR A 1 211 ? -38.143 15.890 18.199 1.00 15.95 229 TYR A O 1
ATOM 1686 N N . LEU A 1 212 ? -39.054 14.493 16.665 1.00 15.79 230 LEU A N 1
ATOM 1687 C CA . LEU A 1 212 ? -37.949 13.539 16.640 1.00 11.75 230 LEU A CA 1
ATOM 1688 C C . LEU A 1 212 ? -36.731 14.068 15.898 1.00 16.63 230 LEU A C 1
ATOM 1689 O O . LEU A 1 212 ? -36.870 14.709 14.851 1.00 19.68 230 LEU A O 1
ATOM 1694 N N . PRO A 1 213 ? -35.524 13.762 16.400 1.00 17.97 231 PRO A N 1
ATOM 1695 C CA . PRO A 1 213 ? -34.312 14.183 15.693 1.00 16.08 231 PRO A CA 1
ATOM 1696 C C . PRO A 1 213 ? -34.110 13.437 14.359 1.00 17.48 231 PRO A C 1
ATOM 1697 O O . PRO A 1 213 ? -33.691 14.045 13.365 1.00 15.74 231 PRO A O 1
ATOM 1701 N N . PHE A 1 214 ? -34.457 12.148 14.328 1.00 13.77 232 PHE A N 1
ATOM 1702 C CA . PHE A 1 214 ? -34.370 11.334 13.114 1.00 18.59 232 PHE A CA 1
ATOM 1703 C C . PHE A 1 214 ? -35.757 10.825 12.749 1.00 15.06 232 PHE A C 1
ATOM 1704 O O . PHE A 1 214 ? -36.371 10.081 13.506 1.00 17.82 232 PHE A O 1
ATOM 1712 N N . GLU A 1 215 ? -36.266 11.222 11.592 1.00 15.34 233 GLU A N 1
ATOM 1713 C CA . GLU A 1 215 ? -37.541 10.691 11.140 1.00 18.97 233 GLU A CA 1
ATOM 1714 C C . GLU A 1 215 ? -37.551 10.710 9.627 1.00 21.26 233 GLU A C 1
ATOM 1715 O O . GLU A 1 215 ? -36.897 11.544 9.012 1.00 18.67 233 GLU A O 1
ATOM 1721 N N . ASP A 1 216 ? -38.267 9.764 9.026 1.00 14.37 234 ASP A N 1
ATOM 1722 C CA . ASP A 1 216 ? -38.425 9.745 7.569 1.00 19.65 234 ASP A CA 1
ATOM 1723 C C . ASP A 1 216 ? -39.458 8.683 7.245 1.00 20.67 234 ASP A C 1
ATOM 1724 O O . ASP A 1 216 ? -39.467 7.622 7.879 1.00 19.41 234 ASP A O 1
ATOM 1729 N N . SER A 1 217 ? -40.320 8.955 6.268 1.00 17.08 235 SER A N 1
ATOM 1730 C CA . SER A 1 217 ? -41.297 7.970 5.811 1.00 21.62 235 SER A CA 1
ATOM 1731 C C . SER A 1 217 ? -40.621 6.841 5.024 1.00 21.07 235 SER A C 1
ATOM 1732 O O . SER A 1 217 ? -41.159 5.732 4.928 1.00 22.08 235 SER A O 1
ATOM 1735 N N . ASN A 1 218 ? -39.447 7.136 4.464 1.00 19.29 236 ASN A N 1
ATOM 1736 C CA . ASN A 1 218 ? -38.634 6.147 3.746 1.00 19.83 236 ASN A CA 1
ATOM 1737 C C . ASN A 1 218 ? -37.691 5.432 4.714 1.00 20.09 236 ASN A C 1
ATOM 1738 O O . ASN A 1 218 ? -36.802 6.060 5.302 1.00 18.09 236 ASN A O 1
ATOM 1743 N N . LEU A 1 219 ? -37.884 4.119 4.880 1.00 19.25 237 LEU A N 1
ATOM 1744 C CA . LEU A 1 219 ? -37.147 3.339 5.889 1.00 24.81 237 LEU A CA 1
ATOM 1745 C C . LEU A 1 219 ? -35.631 3.347 5.680 1.00 19.64 237 LEU A C 1
ATOM 1746 O O . LEU A 1 219 ? -34.863 3.400 6.642 1.00 18.86 237 LEU A O 1
ATOM 1751 N N . THR A 1 220 ? -35.207 3.274 4.421 1.00 20.67 238 THR A N 1
ATOM 1752 C CA . THR A 1 220 ? -33.789 3.355 4.084 1.00 17.83 238 THR A CA 1
ATOM 1753 C C . THR A 1 220 ? -33.180 4.686 4.539 1.00 17.46 238 THR A C 1
ATOM 1754 O O . THR A 1 220 ? -32.108 4.712 5.130 1.00 18.46 238 THR A O 1
ATOM 1758 N N . SER A 1 221 ? -33.860 5.790 4.242 1.00 19.40 239 SER A N 1
ATOM 1759 C CA . SER A 1 221 ? -33.373 7.110 4.636 1.00 16.50 239 SER A CA 1
ATOM 1760 C C . SER A 1 221 ? -33.371 7.258 6.159 1.00 14.06 239 SER A C 1
ATOM 1761 O O . SER A 1 221 ? -32.469 7.869 6.738 1.00 17.64 239 SER A O 1
ATOM 1764 N N . LEU A 1 222 ? -34.383 6.692 6.804 1.00 15.49 240 LEU A N 1
ATOM 1765 C CA . LEU A 1 222 ? -34.461 6.725 8.263 1.00 14.83 240 LEU A CA 1
ATOM 1766 C C . LEU A 1 222 ? -33.219 6.072 8.898 1.00 16.13 240 LEU A C 1
ATOM 1767 O O . LEU A 1 222 ? -32.511 6.705 9.687 1.00 18.47 240 LEU A O 1
ATOM 1772 N N . TYR A 1 223 ? -32.942 4.813 8.547 1.00 17.57 241 TYR A N 1
ATOM 1773 C CA . TYR A 1 223 ? -31.772 4.134 9.102 1.00 18.48 241 TYR A CA 1
ATOM 1774 C C . TYR A 1 223 ? -30.483 4.880 8.751 1.00 16.88 241 TYR A C 1
ATOM 1775 O O . TYR A 1 223 ? -29.583 4.984 9.580 1.00 18.21 241 TYR A O 1
ATOM 1784 N N . LYS A 1 224 ? -30.397 5.419 7.536 1.00 20.93 242 LYS A N 1
ATOM 1785 C CA . LYS A 1 224 ? -29.201 6.172 7.150 1.00 19.30 242 LYS A CA 1
ATOM 1786 C C . LYS A 1 224 ? -28.983 7.401 8.024 1.00 21.04 242 LYS A C 1
ATOM 1787 O O . LYS A 1 224 ? -27.853 7.687 8.429 1.00 21.90 242 LYS A O 1
ATOM 1793 N N . LYS A 1 225 ? -30.063 8.126 8.314 1.00 19.99 243 LYS A N 1
ATOM 1794 C CA . LYS A 1 225 ? -29.982 9.287 9.197 1.00 16.72 243 LYS A CA 1
ATOM 1795 C C . LYS A 1 225 ? -29.494 8.879 10.583 1.00 17.34 243 LYS A C 1
ATOM 1796 O O . LYS A 1 225 ? -28.690 9.576 11.203 1.00 17.68 243 LYS A O 1
ATOM 1802 N N . ILE A 1 226 ? -30.004 7.753 11.069 1.00 16.61 244 ILE A N 1
ATOM 1803 C CA . ILE A 1 226 ? -29.604 7.238 12.375 1.00 16.62 244 ILE A CA 1
ATOM 1804 C C . ILE A 1 226 ? -28.119 6.867 12.415 1.00 18.28 244 ILE A C 1
ATOM 1805 O O . ILE A 1 226 ? -27.396 7.306 13.317 1.00 18.59 244 ILE A O 1
ATOM 1810 N N . PHE A 1 227 ? -27.650 6.093 11.435 1.00 19.32 245 PHE A N 1
ATOM 1811 C CA . PHE A 1 227 ? -26.249 5.652 11.436 1.00 18.72 245 PHE A CA 1
ATOM 1812 C C . PHE A 1 227 ? -25.267 6.823 11.350 1.00 22.96 245 PHE A C 1
ATOM 1813 O O . PHE A 1 227 ? -24.172 6.763 11.893 1.00 23.66 245 PHE A O 1
ATOM 1821 N N . LYS A 1 228 ? -25.669 7.895 10.671 1.00 17.94 246 LYS A N 1
ATOM 1822 C CA . LYS A 1 228 ? -24.793 9.046 10.498 1.00 24.10 246 LYS A CA 1
ATOM 1823 C C . LYS A 1 228 ? -25.023 10.085 11.576 1.00 25.73 246 LYS A C 1
ATOM 1824 O O . LYS A 1 228 ? -24.311 11.086 11.624 1.00 24.75 246 LYS A O 1
ATOM 1830 N N . ALA A 1 229 ? -26.015 9.846 12.433 1.00 24.75 247 ALA A N 1
ATOM 1831 C CA . ALA A 1 229 ? -26.424 10.829 13.439 1.00 22.90 247 ALA A CA 1
ATOM 1832 C C . ALA A 1 229 ? -26.625 12.187 12.778 1.00 29.89 247 ALA A C 1
ATOM 1833 O O . ALA A 1 229 ? -26.138 13.210 13.252 1.00 28.49 247 ALA A O 1
ATOM 1835 N N . GLU A 1 230 ? -27.329 12.174 11.655 1.00 26.69 248 GLU A N 1
ATOM 1836 C CA . GLU A 1 230 ? -27.604 13.387 10.912 1.00 24.81 248 GLU A CA 1
ATOM 1837 C C . GLU A 1 230 ? -28.875 14.013 11.462 1.00 20.92 248 GLU A C 1
ATOM 1838 O O . GLU A 1 230 ? -29.972 13.485 11.286 1.00 24.70 248 GLU A O 1
ATOM 1844 N N . PHE A 1 231 ? -28.720 15.127 12.164 1.00 21.02 249 PHE A N 1
ATOM 1845 C CA . PHE A 1 231 ? -29.856 15.860 12.687 1.00 21.11 249 PHE A CA 1
ATOM 1846 C C . PHE A 1 231 ? -29.477 17.313 12.921 1.00 23.81 249 PHE A C 1
ATOM 1847 O O . PHE A 1 231 ? -28.294 17.661 12.974 1.00 25.26 249 PHE A O 1
ATOM 1855 N N . THR A 1 232 ? -30.499 18.143 13.095 1.00 22.89 250 THR A N 1
ATOM 1856 C CA . THR A 1 232 ? -30.338 19.576 13.289 1.00 30.25 250 THR A CA 1
ATOM 1857 C C . THR A 1 232 ? -31.088 20.053 14.526 1.00 22.75 250 THR A C 1
ATOM 1858 O O . THR A 1 232 ? -32.291 19.823 14.654 1.00 23.88 250 THR A O 1
ATOM 1862 N N . CYS A 1 233 ? -30.389 20.721 15.438 1.00 25.71 251 CYS A N 1
ATOM 1863 C CA . CYS A 1 233 ? -31.049 21.296 16.608 1.00 29.29 251 CYS A CA 1
ATOM 1864 C C . CYS A 1 233 ? -31.793 22.568 16.212 1.00 32.46 251 CYS A C 1
ATOM 1865 O O . CYS A 1 233 ? -31.281 23.375 15.439 1.00 28.28 251 CYS A O 1
ATOM 1868 N N . PRO A 1 234 ? -33.007 22.759 16.737 1.00 27.90 252 PRO A N 1
ATOM 1869 C CA . PRO A 1 234 ? -33.758 23.963 16.368 1.00 27.69 252 PRO A CA 1
ATOM 1870 C C . PRO A 1 234 ? -33.047 25.223 16.905 1.00 30.46 252 PRO A C 1
ATOM 1871 O O . PRO A 1 234 ? -32.134 25.117 17.729 1.00 22.07 252 PRO A O 1
ATOM 1875 N N . PRO A 1 235 ? -33.452 26.412 16.440 1.00 30.96 253 PRO A N 1
ATOM 1876 C CA . PRO A 1 235 ? -32.705 27.616 16.831 1.00 31.90 253 PRO A CA 1
ATOM 1877 C C . PRO A 1 235 ? -32.886 28.052 18.297 1.00 30.04 253 PRO A C 1
ATOM 1878 O O . PRO A 1 235 ? -32.034 28.787 18.818 1.00 32.35 253 PRO A O 1
ATOM 1882 N N . TRP A 1 236 ? -33.953 27.605 18.960 1.00 26.26 254 TRP A N 1
ATOM 1883 C CA . TRP A 1 236 ? -34.156 27.938 20.376 1.00 29.98 254 TRP A CA 1
ATOM 1884 C C . TRP A 1 236 ? -33.290 27.156 21.384 1.00 33.53 254 TRP A C 1
ATOM 1885 O O . TRP A 1 236 ? -33.212 27.538 22.555 1.00 29.31 254 TRP A O 1
ATOM 1896 N N . PHE A 1 237 ? -32.653 26.070 20.947 1.00 28.94 255 PHE A N 1
ATOM 1897 C CA . PHE A 1 237 ? -31.711 25.346 21.810 1.00 28.64 255 PHE A CA 1
ATOM 1898 C C . PHE A 1 237 ? -30.543 26.268 22.179 1.00 30.96 255 PHE A C 1
ATOM 1899 O O . PHE A 1 237 ? -29.960 26.907 21.303 1.00 31.28 255 PHE A O 1
ATOM 1907 N N . SER A 1 238 ? -30.182 26.316 23.462 1.00 27.53 256 SER A N 1
ATOM 1908 C CA . SER A 1 238 ? -29.011 27.076 23.894 1.00 25.96 256 SER A CA 1
ATOM 1909 C C . SER A 1 238 ? -27.743 26.391 23.403 1.00 37.48 256 SER A C 1
ATOM 1910 O O . SER A 1 238 ? -27.768 25.211 23.037 1.00 34.27 256 SER A O 1
ATOM 1913 N N . ALA A 1 239 ? -26.630 27.122 23.405 1.00 34.72 257 ALA A N 1
ATOM 1914 C CA . ALA A 1 239 ? -25.354 26.565 22.960 1.00 40.01 257 ALA A CA 1
ATOM 1915 C C . ALA A 1 239 ? -24.940 25.344 23.784 1.00 38.77 257 ALA A C 1
ATOM 1916 O O . ALA A 1 239 ? -24.428 24.363 23.241 1.00 29.77 257 ALA A O 1
ATOM 1918 N N . SER A 1 240 ? -25.184 25.409 25.090 1.00 31.53 258 SER A N 1
ATOM 1919 C CA . SER A 1 240 ? -24.784 24.347 26.008 1.00 36.76 258 SER A CA 1
ATOM 1920 C C . SER A 1 240 ? -25.605 23.073 25.832 1.00 34.82 258 SER A C 1
ATOM 1921 O O . SER A 1 240 ? -25.071 21.960 25.916 1.00 31.27 258 SER A O 1
ATOM 1924 N N . ALA A 1 241 ? -26.907 23.243 25.609 1.00 30.19 259 ALA A N 1
ATOM 1925 C CA . ALA A 1 241 ? -27.805 22.115 25.389 1.00 36.71 259 ALA A CA 1
ATOM 1926 C C . ALA A 1 241 ? -27.462 21.393 24.088 1.00 32.28 259 ALA A C 1
ATOM 1927 O O . ALA A 1 241 ? -27.400 20.161 24.047 1.00 23.79 259 ALA A O 1
ATOM 1929 N N . LYS A 1 242 ? -27.229 22.165 23.029 1.00 22.85 260 LYS A N 1
ATOM 1930 C CA . LYS A 1 242 ? -26.786 21.608 21.766 1.00 27.80 260 LYS A CA 1
ATOM 1931 C C . LYS A 1 242 ? -25.477 20.867 21.913 1.00 31.92 260 LYS A C 1
ATOM 1932 O O . LYS A 1 242 ? -25.260 19.838 21.271 1.00 23.59 260 LYS A O 1
ATOM 1938 N N . LYS A 1 243 ? -24.587 21.407 22.733 1.00 28.93 261 LYS A N 1
ATOM 1939 C CA . LYS A 1 243 ? -23.296 20.769 22.937 1.00 34.01 261 LYS A CA 1
ATOM 1940 C C . LYS A 1 243 ? -23.482 19.380 23.544 1.00 26.90 261 LYS A C 1
ATOM 1941 O O . LYS A 1 243 ? -22.880 18.418 23.086 1.00 31.09 261 LYS A O 1
ATOM 1947 N N . LEU A 1 244 ? -24.331 19.290 24.564 1.00 24.88 262 LEU A N 1
ATOM 1948 C CA . LEU A 1 244 ? -24.606 18.033 25.263 1.00 26.33 262 LEU A CA 1
ATOM 1949 C C . LEU A 1 244 ? -25.325 17.006 24.383 1.00 27.95 262 LEU A C 1
ATOM 1950 O O . LEU A 1 244 ? -24.946 15.831 24.340 1.00 24.69 262 LEU A O 1
ATOM 1955 N N . ILE A 1 245 ? -26.373 17.444 23.690 1.00 23.25 263 ILE A N 1
ATOM 1956 C CA . ILE A 1 245 ? -27.122 16.540 22.812 1.00 25.94 263 ILE A CA 1
ATOM 1957 C C . ILE A 1 245 ? -26.247 15.922 21.716 1.00 28.44 263 ILE A C 1
ATOM 1958 O O . ILE A 1 245 ? -26.373 14.729 21.407 1.00 23.41 263 ILE A O 1
ATOM 1963 N N . LYS A 1 246 ? -25.340 16.715 21.150 1.00 21.62 264 LYS A N 1
ATOM 1964 C CA . LYS A 1 246 ? -24.443 16.207 20.126 1.00 24.89 264 LYS A CA 1
ATOM 1965 C C . LYS A 1 246 ? -23.421 15.209 20.663 1.00 17.00 264 LYS A C 1
ATOM 1966 O O . LYS A 1 246 ? -22.919 14.371 19.917 1.00 21.46 264 LYS A O 1
ATOM 1972 N N . ARG A 1 247 ? -23.123 15.299 21.953 1.00 24.63 265 ARG A N 1
ATOM 1973 C CA . ARG A 1 247 ? -22.215 14.358 22.607 1.00 20.78 265 ARG A CA 1
ATOM 1974 C C . ARG A 1 247 ? -22.922 13.044 22.905 1.00 20.11 265 ARG A C 1
ATOM 1975 O O . ARG A 1 247 ? -22.311 11.969 22.863 1.00 23.88 265 ARG A O 1
ATOM 1983 N N . ILE A 1 248 ? -24.207 13.144 23.238 1.00 18.07 266 ILE A N 1
ATOM 1984 C CA . ILE A 1 248 ? -25.044 11.961 23.440 1.00 20.94 266 ILE A CA 1
ATOM 1985 C C . ILE A 1 248 ? -25.364 11.263 22.124 1.00 23.29 266 ILE A C 1
ATOM 1986 O O . ILE A 1 248 ? -25.249 10.040 22.003 1.00 17.48 266 ILE A O 1
ATOM 1991 N N . LEU A 1 249 ? -25.776 12.033 21.126 1.00 18.89 267 LEU A N 1
ATOM 1992 C CA . LEU A 1 249 ? -26.116 11.440 19.841 1.00 17.41 267 LEU A CA 1
ATOM 1993 C C . LEU A 1 249 ? -24.895 11.294 18.940 1.00 24.88 267 LEU A C 1
ATOM 1994 O O . LEU A 1 249 ? -24.913 11.689 17.784 1.00 22.67 267 LEU A O 1
ATOM 1999 N N . ASP A 1 250 ? -23.832 10.730 19.499 1.00 19.54 268 ASP A N 1
ATOM 2000 C CA . ASP A 1 250 ? -22.643 10.339 18.754 1.00 21.41 268 ASP A CA 1
ATOM 2001 C C . ASP A 1 250 ? -22.902 8.886 18.364 1.00 20.24 268 ASP A C 1
ATOM 2002 O O . ASP A 1 250 ? -23.175 8.059 19.227 1.00 19.45 268 ASP A O 1
ATOM 2007 N N . PRO A 1 251 ? -22.837 8.567 17.060 1.00 20.99 269 PRO A N 1
ATOM 2008 C CA . PRO A 1 251 ? -23.189 7.207 16.632 1.00 17.48 269 PRO A CA 1
ATOM 2009 C C . PRO A 1 251 ? -22.104 6.166 16.940 1.00 19.53 269 PRO A C 1
ATOM 2010 O O . PRO A 1 251 ? -22.366 4.964 16.857 1.00 22.55 269 PRO A O 1
ATOM 2014 N N . ASN A 1 252 ? -20.904 6.612 17.293 1.00 24.36 270 ASN A N 1
ATOM 2015 C CA . ASN A 1 252 ? -19.881 5.705 17.819 1.00 23.66 270 ASN A CA 1
ATOM 2016 C C . ASN A 1 252 ? -20.002 5.595 19.348 1.00 22.17 270 ASN A C 1
ATOM 2017 O O . ASN A 1 252 ? -19.705 6.551 20.058 1.00 24.62 270 ASN A O 1
ATOM 2022 N N . PRO A 1 253 ? -20.440 4.431 19.861 1.00 19.01 271 PRO A N 1
ATOM 2023 C CA . PRO A 1 253 ? -20.643 4.291 21.317 1.00 23.09 271 PRO A CA 1
ATOM 2024 C C . PRO A 1 253 ? -19.343 4.446 22.106 1.00 20.74 271 PRO A C 1
ATOM 2025 O O . PRO A 1 253 ? -19.384 4.789 23.289 1.00 21.77 271 PRO A O 1
ATOM 2029 N N . ALA A 1 254 ? -18.208 4.209 21.450 1.00 25.43 272 ALA A N 1
ATOM 2030 C CA . ALA A 1 254 ? -16.900 4.364 22.078 1.00 27.22 272 ALA A CA 1
ATOM 2031 C C . ALA A 1 254 ? -16.594 5.824 22.409 1.00 27.55 272 ALA A C 1
ATOM 2032 O O . ALA A 1 254 ? -16.114 6.132 23.498 1.00 33.96 272 ALA A O 1
ATOM 2034 N N . THR A 1 255 ? -16.901 6.728 21.485 1.00 26.91 273 THR A N 1
ATOM 2035 C CA . THR A 1 255 ? -16.602 8.139 21.698 1.00 30.85 273 THR A CA 1
ATOM 2036 C C . THR A 1 255 ? -17.782 8.881 22.331 1.00 28.67 273 THR A C 1
ATOM 2037 O O . THR A 1 255 ? -17.642 10.015 22.783 1.00 27.11 273 THR A O 1
ATOM 2041 N N . ARG A 1 256 ? -18.944 8.231 22.358 1.00 23.46 274 ARG A N 1
ATOM 2042 C CA . ARG A 1 256 ? -20.133 8.810 22.973 1.00 23.71 274 ARG A CA 1
ATOM 2043 C C . ARG A 1 256 ? -19.839 9.144 24.438 1.00 26.14 274 ARG A C 1
ATOM 2044 O O . ARG A 1 256 ? -19.107 8.415 25.123 1.00 23.34 274 ARG A O 1
ATOM 2052 N N . ILE A 1 257 ? -20.398 10.259 24.901 1.00 24.90 275 ILE A N 1
ATOM 2053 C CA . ILE A 1 257 ? -20.293 10.685 26.293 1.00 26.58 275 ILE A CA 1
ATOM 2054 C C . ILE A 1 257 ? -20.837 9.579 27.210 1.00 25.61 275 ILE A C 1
ATOM 2055 O O . ILE A 1 257 ? -21.695 8.792 26.799 1.00 26.80 275 ILE A O 1
ATOM 2060 N N . THR A 1 258 ? -20.308 9.478 28.429 1.00 26.19 276 THR A N 1
ATOM 2061 C CA . THR A 1 258 ? -20.775 8.461 29.378 1.00 24.88 276 THR A CA 1
ATOM 2062 C C . THR A 1 258 ? -21.865 9.039 30.256 1.00 25.61 276 THR A C 1
ATOM 2063 O O . THR A 1 258 ? -21.993 10.258 30.356 1.00 26.02 276 THR A O 1
ATOM 2067 N N . PHE A 1 259 ? -22.629 8.166 30.917 1.00 26.05 277 PHE A N 1
ATOM 2068 C CA . PHE A 1 259 ? -23.638 8.596 31.890 1.00 26.20 277 PHE A CA 1
ATOM 2069 C C . PHE A 1 259 ? -23.024 9.481 32.974 1.00 27.86 277 PHE A C 1
ATOM 2070 O O . PHE A 1 259 ? -23.584 10.517 33.349 1.00 31.69 277 PHE A O 1
ATOM 2078 N N . ALA A 1 260 ? -21.864 9.069 33.474 1.00 27.73 278 ALA A N 1
ATOM 2079 C CA . ALA A 1 260 ? -21.182 9.824 34.520 1.00 33.20 278 ALA A CA 1
ATOM 2080 C C . ALA A 1 260 ? -20.832 11.243 34.060 1.00 31.35 278 ALA A C 1
ATOM 2081 O O . ALA A 1 260 ? -20.997 12.199 34.811 1.00 31.88 278 ALA A O 1
ATOM 2083 N N . GLU A 1 261 ? -20.357 11.373 32.824 1.00 32.75 279 GLU A N 1
ATOM 2084 C CA . GLU A 1 261 ? -19.990 12.679 32.277 1.00 29.15 279 GLU A CA 1
ATOM 2085 C C . GLU A 1 261 ? -21.210 13.569 32.042 1.00 34.96 279 GLU A C 1
ATOM 2086 O O . GLU A 1 261 ? -21.137 14.782 32.224 1.00 32.43 279 GLU A O 1
ATOM 2092 N N . VAL A 1 262 ? -22.327 12.971 31.633 1.00 25.77 280 VAL A N 1
ATOM 2093 C CA . VAL A 1 262 ? -23.572 13.724 31.516 1.00 22.02 280 VAL A CA 1
ATOM 2094 C C . VAL A 1 262 ? -23.939 14.358 32.855 1.00 32.51 280 VAL A C 1
ATOM 2095 O O . VAL A 1 262 ? -24.233 15.553 32.928 1.00 28.84 280 VAL A O 1
ATOM 2099 N N . ILE A 1 263 ? -23.904 13.557 33.916 1.00 26.19 281 ILE A N 1
ATOM 2100 C CA . ILE A 1 263 ? -24.250 14.035 35.258 1.00 28.77 281 ILE A CA 1
ATOM 2101 C C . ILE A 1 263 ? -23.384 15.226 35.705 1.00 34.44 281 ILE A C 1
ATOM 2102 O O . ILE A 1 263 ? -23.834 16.075 36.477 1.00 31.69 281 ILE A O 1
ATOM 2107 N N . GLU A 1 264 ? -22.161 15.308 35.185 1.00 51.18 282 GLU A N 1
ATOM 2108 C CA . GLU A 1 264 ? -21.233 16.384 35.540 1.00 49.29 282 GLU A CA 1
ATOM 2109 C C . GLU A 1 264 ? -21.217 17.510 34.513 1.00 57.13 282 GLU A C 1
ATOM 2110 O O . GLU A 1 264 ? -20.470 18.478 34.651 1.00 55.85 282 GLU A O 1
ATOM 2116 N N . ASN A 1 265 ? -22.024 17.364 33.468 1.00 39.02 283 ASN A N 1
ATOM 2117 C CA . ASN A 1 265 ? -22.147 18.398 32.452 1.00 39.63 283 ASN A CA 1
ATOM 2118 C C . ASN A 1 265 ? -22.768 19.659 33.052 1.00 42.46 283 ASN A C 1
ATOM 2119 O O . ASN A 1 265 ? -23.731 19.576 33.819 1.00 38.70 283 ASN A O 1
ATOM 2124 N N . GLU A 1 266 ? -22.217 20.822 32.712 1.00 55.24 284 GLU A N 1
ATOM 2125 C CA . GLU A 1 266 ? -22.653 22.080 33.323 1.00 56.98 284 GLU A CA 1
ATOM 2126 C C . GLU A 1 266 ? -24.124 22.425 33.057 1.00 51.98 284 GLU A C 1
ATOM 2127 O O . GLU A 1 266 ? -24.791 23.012 33.906 1.00 56.07 284 GLU A O 1
ATOM 2133 N N . TRP A 1 267 ? -24.625 22.065 31.877 1.00 35.52 285 TRP A N 1
ATOM 2134 C CA . TRP A 1 267 ? -26.030 22.306 31.551 1.00 31.89 285 TRP A CA 1
ATOM 2135 C C . TRP A 1 267 ? -26.952 21.373 32.336 1.00 32.00 285 TRP A C 1
ATOM 2136 O O . TRP A 1 267 ? -28.028 21.783 32.765 1.00 28.78 285 TRP A O 1
ATOM 2147 N N . PHE A 1 268 ? -26.531 20.119 32.509 1.00 33.76 286 PHE A N 1
ATOM 2148 C CA . PHE A 1 268 ? -27.324 19.124 33.237 1.00 25.74 286 PHE A CA 1
ATOM 2149 C C . PHE A 1 268 ? -27.406 19.476 34.714 1.00 30.86 286 PHE A C 1
ATOM 2150 O O . PHE A 1 268 ? -28.433 19.255 35.366 1.00 28.95 286 PHE A O 1
ATOM 2158 N N . LYS A 1 269 ? -26.309 20.008 35.240 1.00 33.35 287 LYS A N 1
ATOM 2159 C CA . LYS A 1 269 ? -26.213 20.344 36.661 1.00 42.61 287 LYS A CA 1
ATOM 2160 C C . LYS A 1 269 ? -27.067 21.545 37.075 1.00 41.64 287 LYS A C 1
ATOM 2161 O O . LYS A 1 269 ? -27.275 21.779 38.269 1.00 41.21 287 LYS A O 1
ATOM 2167 N N . LYS A 1 270 ? -27.557 22.302 36.095 1.00 43.84 288 LYS A N 1
ATOM 2168 C CA . LYS A 1 270 ? -28.399 23.472 36.364 1.00 42.77 288 LYS A CA 1
ATOM 2169 C C . LYS A 1 270 ? -29.681 23.102 37.115 1.00 48.14 288 LYS A C 1
ATOM 2170 O O . LYS A 1 270 ? -30.565 22.440 36.569 1.00 44.95 288 LYS A O 1
ATOM 2176 N N . GLY A 1 271 ? -29.770 23.525 38.374 1.00 51.26 289 GLY A N 1
ATOM 2177 C CA . GLY A 1 271 ? -30.945 23.270 39.189 1.00 45.76 289 GLY A CA 1
ATOM 2178 C C . GLY A 1 271 ? -31.031 21.816 39.602 1.00 50.17 289 GLY A C 1
ATOM 2179 O O . GLY A 1 271 ? -32.067 21.348 40.076 1.00 56.53 289 GLY A O 1
ATOM 2180 N N . TYR A 1 272 ? -29.925 21.102 39.429 1.00 46.77 290 TYR A N 1
ATOM 2181 C CA . TYR A 1 272 ? -29.905 19.668 39.665 1.00 46.93 290 TYR A CA 1
ATOM 2182 C C . TYR A 1 272 ? -29.806 19.307 41.149 1.00 61.29 290 TYR A C 1
ATOM 2183 O O . TYR A 1 272 ? -29.006 19.877 41.896 1.00 56.74 290 TYR A O 1
ATOM 2192 N N . LYS A 1 273 ? -30.631 18.345 41.555 1.00 67.14 291 LYS A N 1
ATOM 2193 C CA . LYS A 1 273 ? -30.697 17.879 42.934 1.00 70.51 291 LYS A CA 1
ATOM 2194 C C . LYS A 1 273 ? -30.945 16.373 42.965 1.00 72.08 291 LYS A C 1
ATOM 2195 O O . LYS A 1 273 ? -32.090 15.933 42.841 1.00 69.96 291 LYS A O 1
ATOM 2201 N N . ALA A 1 274 ? -29.882 15.590 43.132 1.00 77.78 292 ALA A N 1
ATOM 2202 C CA . ALA A 1 274 ? -29.992 14.131 43.128 1.00 75.54 292 ALA A CA 1
ATOM 2203 C C . ALA A 1 274 ? -30.898 13.630 44.256 1.00 84.66 292 ALA A C 1
ATOM 2204 O O . ALA A 1 274 ? -30.887 14.188 45.356 1.00 85.05 292 ALA A O 1
ATOM 2206 N N . PRO A 1 275 ? -31.700 12.587 43.974 1.00 67.90 293 PRO A N 1
ATOM 2207 C CA . PRO A 1 275 ? -32.676 12.020 44.909 1.00 73.54 293 PRO A CA 1
ATOM 2208 C C . PRO A 1 275 ? -32.140 11.719 46.306 1.00 78.54 293 PRO A C 1
ATOM 2209 O O . PRO A 1 275 ? -30.991 11.312 46.510 1.00 77.43 293 PRO A O 1
ATOM 2213 N N . LYS A 1 276 ? -33.024 11.956 47.264 1.00 94.56 294 LYS A N 1
ATOM 2214 C CA . LYS A 1 276 ? -32.809 11.664 48.665 1.00 95.73 294 LYS A CA 1
ATOM 2215 C C . LYS A 1 276 ? -33.665 10.447 48.953 1.00 90.33 294 LYS A C 1
ATOM 2216 O O . LYS A 1 276 ? -34.857 10.565 49.240 1.00 87.51 294 LYS A O 1
ATOM 2222 N N . PHE A 1 277 ? -33.078 9.266 48.832 1.00 75.09 295 PHE A N 1
ATOM 2223 C CA . PHE A 1 277 ? -33.865 8.061 49.024 1.00 75.31 295 PHE A CA 1
ATOM 2224 C C . PHE A 1 277 ? -33.035 6.871 49.473 1.00 79.79 295 PHE A C 1
ATOM 2225 O O . PHE A 1 277 ? -31.821 6.814 49.256 1.00 76.63 295 PHE A O 1
ATOM 2233 N N . GLU A 1 278 ? -33.730 5.921 50.084 1.00 80.62 296 GLU A N 1
ATOM 2234 C CA . GLU A 1 278 ? -33.120 4.790 50.758 1.00 88.38 296 GLU A CA 1
ATOM 2235 C C . GLU A 1 278 ? -32.222 3.941 49.863 1.00 91.40 296 GLU A C 1
ATOM 2236 O O . GLU A 1 278 ? -32.493 3.777 48.674 1.00 89.96 296 GLU A O 1
ATOM 2242 N N . ASN A 1 279 ? -31.140 3.423 50.442 1.00 95.07 297 ASN A N 1
ATOM 2243 C CA . ASN A 1 279 ? -30.469 2.253 49.889 1.00 91.38 297 ASN A CA 1
ATOM 2244 C C . ASN A 1 279 ? -29.908 2.452 48.476 1.00 91.25 297 ASN A C 1
ATOM 2245 O O . ASN A 1 279 ? -29.735 3.581 48.009 1.00 83.76 297 ASN A O 1
ATOM 2250 N N . ASP A 1 285 ? -31.452 -13.324 46.299 1.00 78.35 303 ASP A N 1
ATOM 2251 C CA . ASP A 1 285 ? -31.361 -14.406 47.275 1.00 63.41 303 ASP A CA 1
ATOM 2252 C C . ASP A 1 285 ? -32.676 -14.594 48.009 1.00 76.94 303 ASP A C 1
ATOM 2253 O O . ASP A 1 285 ? -32.970 -13.880 48.974 1.00 91.83 303 ASP A O 1
ATOM 2258 N N . ASP A 1 286 ? -33.448 -15.590 47.574 1.00 32.55 304 ASP A N 1
ATOM 2259 C CA . ASP A 1 286 ? -32.973 -16.598 46.618 1.00 29.42 304 ASP A CA 1
ATOM 2260 C C . ASP A 1 286 ? -33.257 -16.227 45.148 1.00 21.34 304 ASP A C 1
ATOM 2261 O O . ASP A 1 286 ? -34.362 -16.432 44.667 1.00 24.05 304 ASP A O 1
ATOM 2266 N N . VAL A 1 287 ? -32.255 -15.684 44.450 1.00 16.84 305 VAL A N 1
ATOM 2267 C CA . VAL A 1 287 ? -32.371 -15.418 43.011 1.00 16.13 305 VAL A CA 1
ATOM 2268 C C . VAL A 1 287 ? -32.852 -16.615 42.205 1.00 18.27 305 VAL A C 1
ATOM 2269 O O . VAL A 1 287 ? -33.714 -16.482 41.330 1.00 16.44 305 VAL A O 1
ATOM 2273 N N . ASP A 1 288 ? -32.295 -17.795 42.480 1.00 18.25 306 ASP A N 1
ATOM 2274 C CA . ASP A 1 288 ? -32.627 -18.965 41.676 1.00 21.11 306 ASP A CA 1
ATOM 2275 C C . ASP A 1 288 ? -34.086 -19.357 41.856 1.00 20.47 306 ASP A C 1
ATOM 2276 O O . ASP A 1 288 ? -34.684 -19.963 40.964 1.00 16.94 306 ASP A O 1
ATOM 2281 N N . ALA A 1 289 ? -34.659 -19.000 43.006 1.00 16.83 307 ALA A N 1
ATOM 2282 C CA . ALA A 1 289 ? -36.027 -19.402 43.330 1.00 19.36 307 ALA A CA 1
ATOM 2283 C C . ALA A 1 289 ? -37.089 -18.359 42.949 1.00 21.62 307 ALA A C 1
ATOM 2284 O O . ALA A 1 289 ? -38.257 -18.504 43.325 1.00 16.59 307 ALA A O 1
ATOM 2286 N N . ILE A 1 290 ? -36.695 -17.321 42.214 1.00 17.74 308 ILE A N 1
ATOM 2287 C CA . ILE A 1 290 ? -37.597 -16.201 41.933 1.00 19.88 308 ILE A CA 1
ATOM 2288 C C . ILE A 1 290 ? -38.916 -16.642 41.299 1.00 19.12 308 ILE A C 1
ATOM 2289 O O . ILE A 1 290 ? -39.964 -16.047 41.572 1.00 20.24 308 ILE A O 1
ATOM 2294 N N . PHE A 1 291 ? -38.870 -17.707 40.497 1.00 15.12 309 PHE A N 1
ATOM 2295 C CA . PHE A 1 291 ? -40.031 -18.165 39.739 1.00 15.73 309 PHE A CA 1
ATOM 2296 C C . PHE A 1 291 ? -40.557 -19.518 40.227 1.00 19.26 309 PHE A C 1
ATOM 2297 O O . PHE A 1 291 ? -41.416 -20.113 39.582 1.00 20.10 309 PHE A O 1
ATOM 2305 N N . ASP A 1 292 ? -40.057 -20.020 41.353 1.00 24.01 310 ASP A N 1
ATOM 2306 C CA . ASP A 1 292 ? -40.582 -21.283 41.871 1.00 17.48 310 ASP A CA 1
ATOM 2307 C C . ASP A 1 292 ? -42.028 -21.142 42.320 1.00 25.50 310 ASP A C 1
ATOM 2308 O O . ASP A 1 292 ? -42.459 -20.053 42.713 1.00 22.24 310 ASP A O 1
ATOM 2313 N N . ASP A 1 293 ? -42.767 -22.247 42.236 1.00 22.44 311 ASP A N 1
ATOM 2314 C CA . ASP A 1 293 ? -44.143 -22.308 42.711 1.00 32.65 311 ASP A CA 1
ATOM 2315 C C . ASP A 1 293 ? -44.220 -21.769 44.136 1.00 38.44 311 ASP A C 1
ATOM 2316 O O . ASP A 1 293 ? -43.525 -22.228 45.045 1.00 37.16 311 ASP A O 1
ATOM 2321 N N . SER A 1 294 ? -45.090 -20.782 44.303 1.00 35.43 312 SER A N 1
ATOM 2322 C CA . SER A 1 294 ? -45.176 -20.010 45.527 1.00 46.72 312 SER A CA 1
ATOM 2323 C C . SER A 1 294 ? -45.988 -20.727 46.603 1.00 47.89 312 SER A C 1
ATOM 2324 O O . SER A 1 294 ? -45.778 -20.512 47.796 1.00 51.60 312 SER A O 1
ATOM 2327 N N . GLY A 1 295 ? -46.917 -21.574 46.172 1.00 42.11 313 GLY A N 1
ATOM 2328 C CA . GLY A 1 295 ? -47.831 -22.224 47.085 1.00 53.62 313 GLY A CA 1
ATOM 2329 C C . GLY A 1 295 ? -48.807 -21.210 47.647 1.00 67.48 313 GLY A C 1
ATOM 2330 O O . GLY A 1 295 ? -49.422 -21.446 48.690 1.00 68.49 313 GLY A O 1
ATOM 2331 N N . GLU A 1 296 ? -48.935 -20.074 46.965 1.00 87.39 314 GLU A N 1
ATOM 2332 C CA . GLU A 1 296 ? -49.912 -19.069 47.353 1.00 86.70 314 GLU A CA 1
ATOM 2333 C C . GLU A 1 296 ? -51.289 -19.690 47.235 1.00 94.40 314 GLU A C 1
ATOM 2334 O O . GLU A 1 296 ? -51.580 -20.404 46.267 1.00 91.42 314 GLU A O 1
ATOM 2340 N N . SER A 1 297 ? -52.124 -19.423 48.234 1.00 61.24 315 SER A N 1
ATOM 2341 C CA . SER A 1 297 ? -53.511 -19.859 48.220 1.00 61.23 315 SER A CA 1
ATOM 2342 C C . SER A 1 297 ? -54.188 -19.407 46.932 1.00 55.33 315 SER A C 1
ATOM 2343 O O . SER A 1 297 ? -53.943 -18.302 46.447 1.00 47.69 315 SER A O 1
ATOM 2346 N N . LYS A 1 298 ? -55.015 -20.275 46.364 1.00 68.26 316 LYS A N 1
ATOM 2347 C CA . LYS A 1 298 ? -55.850 -19.891 45.237 1.00 71.97 316 LYS A CA 1
ATOM 2348 C C . LYS A 1 298 ? -57.291 -19.802 45.724 1.00 71.51 316 LYS A C 1
ATOM 2349 O O . LYS A 1 298 ? -57.586 -20.123 46.876 1.00 76.17 316 LYS A O 1
ATOM 2355 N N . ASN A 1 299 ? -58.188 -19.353 44.855 1.00 60.34 317 ASN A N 1
ATOM 2356 C CA . ASN A 1 299 ? -59.612 -19.494 45.123 1.00 63.29 317 ASN A CA 1
ATOM 2357 C C . ASN A 1 299 ? -60.182 -20.660 44.318 1.00 66.79 317 ASN A C 1
ATOM 2358 O O . ASN A 1 299 ? -60.365 -20.566 43.101 1.00 60.35 317 ASN A O 1
ATOM 2363 N N . LEU A 1 300 ? -60.465 -21.755 45.016 1.00 75.11 318 LEU A N 1
ATOM 2364 C CA . LEU A 1 300 ? -60.903 -22.995 44.384 1.00 78.84 318 LEU A CA 1
ATOM 2365 C C . LEU A 1 300 ? -62.348 -22.967 43.887 1.00 78.86 318 LEU A C 1
ATOM 2366 O O . LEU A 1 300 ? -62.806 -23.916 43.248 1.00 78.28 318 LEU A O 1
ATOM 2371 N N . VAL A 1 301 ? -63.065 -21.886 44.177 1.00 78.44 319 VAL A N 1
ATOM 2372 C CA . VAL A 1 301 ? -64.422 -21.740 43.667 1.00 79.05 319 VAL A CA 1
ATOM 2373 C C . VAL A 1 301 ? -64.385 -21.569 42.150 1.00 78.67 319 VAL A C 1
ATOM 2374 O O . VAL A 1 301 ? -65.194 -22.156 41.428 1.00 78.63 319 VAL A O 1
ATOM 2378 N N . VAL A 1 302 ? -63.424 -20.778 41.679 1.00 60.86 320 VAL A N 1
ATOM 2379 C CA . VAL A 1 302 ? -63.356 -20.373 40.276 1.00 56.62 320 VAL A CA 1
ATOM 2380 C C . VAL A 1 302 ? -62.102 -20.910 39.579 1.00 52.87 320 VAL A C 1
ATOM 2381 O O . VAL A 1 302 ? -61.731 -20.453 38.495 1.00 45.86 320 VAL A O 1
ATOM 2385 N N . ILE B 1 3 ? 2.238 3.228 37.302 1.00 89.78 21 ILE B N 1
ATOM 2386 C CA . ILE B 1 3 ? 1.808 4.074 38.414 1.00 99.00 21 ILE B CA 1
ATOM 2387 C C . ILE B 1 3 ? 0.981 3.269 39.428 1.00 94.57 21 ILE B C 1
ATOM 2388 O O . ILE B 1 3 ? 1.536 2.481 40.197 1.00 93.65 21 ILE B O 1
ATOM 2393 N N . HIS B 1 4 ? -0.335 3.468 39.417 1.00 100.11 22 HIS B N 1
ATOM 2394 C CA . HIS B 1 4 ? -1.244 2.767 40.321 1.00 89.55 22 HIS B CA 1
ATOM 2395 C C . HIS B 1 4 ? -1.788 1.493 39.671 1.00 81.00 22 HIS B C 1
ATOM 2396 O O . HIS B 1 4 ? -2.218 0.575 40.367 1.00 69.17 22 HIS B O 1
ATOM 2403 N N . SER B 1 5 ? -1.764 1.428 38.342 1.00 76.90 23 SER B N 1
ATOM 2404 C CA . SER B 1 5 ? -2.222 0.220 37.651 1.00 72.90 23 SER B CA 1
ATOM 2405 C C . SER B 1 5 ? -1.351 -0.228 36.465 1.00 76.94 23 SER B C 1
ATOM 2406 O O . SER B 1 5 ? -1.857 -0.670 35.428 1.00 74.55 23 SER B O 1
ATOM 2409 N N . GLY B 1 6 ? -0.037 -0.117 36.652 1.00 80.25 24 GLY B N 1
ATOM 2410 C CA . GLY B 1 6 ? 0.962 -0.700 35.768 1.00 80.75 24 GLY B CA 1
ATOM 2411 C C . GLY B 1 6 ? 2.297 -0.661 36.499 1.00 83.75 24 GLY B C 1
ATOM 2412 O O . GLY B 1 6 ? 2.451 0.139 37.426 1.00 84.03 24 GLY B O 1
ATOM 2413 N N . ARG B 1 7 ? 3.256 -1.517 36.142 1.00 83.34 25 ARG B N 1
ATOM 2414 C CA . ARG B 1 7 ? 3.110 -2.594 35.167 1.00 80.00 25 ARG B CA 1
ATOM 2415 C C . ARG B 1 7 ? 3.673 -3.866 35.817 1.00 74.61 25 ARG B C 1
ATOM 2416 O O . ARG B 1 7 ? 3.420 -4.983 35.365 1.00 73.87 25 ARG B O 1
ATOM 2424 N N . THR B 1 8 ? 4.453 -3.675 36.882 1.00 55.31 26 THR B N 1
ATOM 2425 C CA . THR B 1 8 ? 4.823 -4.758 37.790 1.00 47.60 26 THR B CA 1
ATOM 2426 C C . THR B 1 8 ? 3.976 -4.598 39.049 1.00 44.07 26 THR B C 1
ATOM 2427 O O . THR B 1 8 ? 3.878 -5.500 39.875 1.00 41.36 26 THR B O 1
ATOM 2431 N N . ARG B 1 9 ? 3.357 -3.431 39.176 1.00 38.02 27 ARG B N 1
ATOM 2432 C CA . ARG B 1 9 ? 2.544 -3.106 40.332 1.00 39.56 27 ARG B CA 1
ATOM 2433 C C . ARG B 1 9 ? 1.129 -2.700 39.923 1.00 42.68 27 ARG B C 1
ATOM 2434 O O . ARG B 1 9 ? 0.945 -1.795 39.114 1.00 49.77 27 ARG B O 1
ATOM 2442 N N . VAL B 1 10 ? 0.127 -3.362 40.493 1.00 30.86 28 VAL B N 1
ATOM 2443 C CA . VAL B 1 10 ? -1.263 -3.044 40.175 1.00 26.19 28 VAL B CA 1
ATOM 2444 C C . VAL B 1 10 ? -2.101 -2.882 41.454 1.00 34.53 28 VAL B C 1
ATOM 2445 O O . VAL B 1 10 ? -2.391 -3.848 42.163 1.00 21.75 28 VAL B O 1
ATOM 2449 N N . GLY B 1 11 ? -2.468 -1.643 41.769 1.00 36.47 29 GLY B N 1
ATOM 2450 C CA . GLY B 1 11 ? -3.052 -1.361 43.066 1.00 36.30 29 GLY B CA 1
ATOM 2451 C C . GLY B 1 11 ? -2.040 -1.762 44.126 1.00 28.71 29 GLY B C 1
ATOM 2452 O O . GLY B 1 11 ? -0.865 -1.404 44.035 1.00 27.45 29 GLY B O 1
ATOM 2453 N N . LYS B 1 12 ? -2.472 -2.545 45.106 1.00 27.20 30 LYS B N 1
ATOM 2454 C CA . LYS B 1 12 ? -1.556 -3.005 46.141 1.00 30.95 30 LYS B CA 1
ATOM 2455 C C . LYS B 1 12 ? -0.861 -4.340 45.844 1.00 31.19 30 LYS B C 1
ATOM 2456 O O . LYS B 1 12 ? -0.215 -4.905 46.723 1.00 32.76 30 LYS B O 1
ATOM 2462 N N . TYR B 1 13 ? -0.974 -4.834 44.612 1.00 24.09 31 TYR B N 1
ATOM 2463 C CA . TYR B 1 13 ? -0.391 -6.131 44.254 1.00 20.24 31 TYR B CA 1
ATOM 2464 C C . TYR B 1 13 ? 0.855 -6.002 43.385 1.00 24.69 31 TYR B C 1
ATOM 2465 O O . TYR B 1 13 ? 0.821 -5.387 42.323 1.00 28.27 31 TYR B O 1
ATOM 2474 N N . GLU B 1 14 ? 1.961 -6.587 43.842 1.00 20.06 32 GLU B N 1
ATOM 2475 C CA . GLU B 1 14 ? 3.155 -6.663 43.010 1.00 26.44 32 GLU B CA 1
ATOM 2476 C C . GLU B 1 14 ? 3.116 -7.943 42.204 1.00 27.47 32 GLU B C 1
ATOM 2477 O O . GLU B 1 14 ? 3.044 -9.031 42.770 1.00 23.98 32 GLU B O 1
ATOM 2483 N N . LEU B 1 15 ? 3.151 -7.806 40.878 1.00 25.57 33 LEU B N 1
ATOM 2484 C CA . LEU B 1 15 ? 3.099 -8.954 39.980 1.00 25.01 33 LEU B CA 1
ATOM 2485 C C . LEU B 1 15 ? 4.408 -9.718 39.990 1.00 28.43 33 LEU B C 1
ATOM 2486 O O . LEU B 1 15 ? 5.485 -9.125 39.981 1.00 34.87 33 LEU B O 1
ATOM 2491 N N . GLY B 1 16 ? 4.305 -11.042 40.001 1.00 22.26 34 GLY B N 1
ATOM 2492 C CA . GLY B 1 16 ? 5.471 -11.897 39.982 1.00 24.69 34 GLY B CA 1
ATOM 2493 C C . GLY B 1 16 ? 5.547 -12.632 38.664 1.00 24.42 34 GLY B C 1
ATOM 2494 O O . GLY B 1 16 ? 5.196 -12.102 37.609 1.00 20.88 34 GLY B O 1
ATOM 2495 N N . ARG B 1 17 ? 5.979 -13.877 38.714 1.00 27.03 35 ARG B N 1
ATOM 2496 C CA . ARG B 1 17 ? 6.207 -14.589 37.475 1.00 31.32 35 ARG B CA 1
ATOM 2497 C C . ARG B 1 17 ? 4.930 -15.169 36.884 1.00 28.66 35 ARG B C 1
ATOM 2498 O O . ARG B 1 17 ? 3.907 -15.282 37.556 1.00 21.76 35 ARG B O 1
ATOM 2506 N N . THR B 1 18 ? 5.010 -15.511 35.606 1.00 24.65 36 THR B N 1
ATOM 2507 C CA . THR B 1 18 ? 3.875 -16.012 34.862 1.00 22.24 36 THR B CA 1
ATOM 2508 C C . THR B 1 18 ? 3.737 -17.515 35.064 1.00 25.17 36 THR B C 1
ATOM 2509 O O . THR B 1 18 ? 4.663 -18.284 34.817 1.00 25.80 36 THR B O 1
ATOM 2513 N N . LEU B 1 19 ? 2.574 -17.932 35.544 1.00 18.27 37 LEU B N 1
ATOM 2514 C CA A LEU B 1 19 ? 2.302 -19.353 35.677 0.55 19.35 37 LEU B CA 1
ATOM 2515 C CA B LEU B 1 19 ? 2.271 -19.347 35.679 0.45 19.24 37 LEU B CA 1
ATOM 2516 C C . LEU B 1 19 ? 1.902 -19.958 34.333 1.00 24.61 37 LEU B C 1
ATOM 2517 O O . LEU B 1 19 ? 2.315 -21.077 33.992 1.00 26.26 37 LEU B O 1
ATOM 2526 N N . GLY B 1 20 ? 1.103 -19.229 33.565 1.00 19.68 38 GLY B N 1
ATOM 2527 C CA . GLY B 1 20 ? 0.713 -19.692 32.249 1.00 16.12 38 GLY B CA 1
ATOM 2528 C C . GLY B 1 20 ? 0.351 -18.504 31.392 1.00 14.93 38 GLY B C 1
ATOM 2529 O O . GLY B 1 20 ? -0.052 -17.477 31.906 1.00 15.46 38 GLY B O 1
ATOM 2530 N N . GLU B 1 21 ? 0.476 -18.646 30.080 1.00 13.71 39 GLU B N 1
ATOM 2531 C CA . GLU B 1 21 ? 0.183 -17.542 29.186 1.00 18.15 39 GLU B CA 1
ATOM 2532 C C . GLU B 1 21 ? -0.554 -18.015 27.944 1.00 19.17 39 GLU B C 1
ATOM 2533 O O . GLU B 1 21 ? -0.007 -18.774 27.147 1.00 19.32 39 GLU B O 1
ATOM 2539 N N . GLY B 1 22 ? -1.801 -17.583 27.791 1.00 16.91 40 GLY B N 1
ATOM 2540 C CA . GLY B 1 22 ? -2.554 -17.883 26.588 1.00 17.53 40 GLY B CA 1
ATOM 2541 C C . GLY B 1 22 ? -2.560 -16.653 25.698 1.00 16.33 40 GLY B C 1
ATOM 2542 O O . GLY B 1 22 ? -1.930 -15.634 26.014 1.00 16.41 40 GLY B O 1
ATOM 2543 N N . THR B 1 23 ? -3.290 -16.720 24.590 1.00 16.41 41 THR B N 1
ATOM 2544 C CA . THR B 1 23 ? -3.295 -15.632 23.618 1.00 15.09 41 THR B CA 1
ATOM 2545 C C . THR B 1 23 ? -3.899 -14.341 24.161 1.00 20.12 41 THR B C 1
ATOM 2546 O O . THR B 1 23 ? -3.348 -13.252 23.966 1.00 15.42 41 THR B O 1
ATOM 2550 N N . PHE B 1 24 ? -5.011 -14.464 24.885 1.00 13.18 42 PHE B N 1
ATOM 2551 C CA . PHE B 1 24 ? -5.742 -13.279 25.336 1.00 12.95 42 PHE B CA 1
ATOM 2552 C C . PHE B 1 24 ? -5.873 -13.225 26.853 1.00 11.94 42 PHE B C 1
ATOM 2553 O O . PHE B 1 24 ? -6.534 -12.343 27.400 1.00 16.43 42 PHE B O 1
ATOM 2561 N N . ALA B 1 25 ? -5.231 -14.170 27.531 1.00 13.13 43 ALA B N 1
ATOM 2562 C CA . ALA B 1 25 ? -5.302 -14.231 28.989 1.00 10.31 43 ALA B CA 1
ATOM 2563 C C . ALA B 1 25 ? -4.060 -14.938 29.527 1.00 14.24 43 ALA B C 1
ATOM 2564 O O . ALA B 1 25 ? -3.464 -15.758 28.825 1.00 14.71 43 ALA B O 1
ATOM 2566 N N . LYS B 1 26 ? -3.659 -14.590 30.756 1.00 13.59 44 LYS B N 1
ATOM 2567 C CA . LYS B 1 26 ? -2.512 -15.212 31.404 1.00 11.90 44 LYS B CA 1
ATOM 2568 C C . LYS B 1 26 ? -2.721 -15.229 32.918 1.00 12.99 44 LYS B C 1
ATOM 2569 O O . LYS B 1 26 ? -3.591 -14.542 33.436 1.00 13.74 44 LYS B O 1
ATOM 2575 N N . VAL B 1 27 ? -1.928 -16.027 33.623 1.00 11.21 45 VAL B N 1
ATOM 2576 C CA . VAL B 1 27 ? -2.028 -16.094 35.071 1.00 12.11 45 VAL B CA 1
ATOM 2577 C C . VAL B 1 27 ? -0.666 -15.831 35.683 1.00 14.96 45 VAL B C 1
ATOM 2578 O O . VAL B 1 27 ? 0.322 -16.431 35.285 1.00 15.43 45 VAL B O 1
ATOM 2582 N N . LYS B 1 28 ? -0.617 -14.928 36.663 1.00 15.78 46 LYS B N 1
ATOM 2583 C CA . LYS B 1 28 ? 0.631 -14.575 37.315 1.00 16.71 46 LYS B CA 1
ATOM 2584 C C . LYS B 1 28 ? 0.504 -14.756 38.816 1.00 15.74 46 LYS B C 1
ATOM 2585 O O . LYS B 1 28 ? -0.603 -14.706 39.352 1.00 16.50 46 LYS B O 1
ATOM 2591 N N . PHE B 1 29 ? 1.637 -14.987 39.479 1.00 23.15 47 PHE B N 1
ATOM 2592 C CA . PHE B 1 29 ? 1.739 -14.856 40.935 1.00 18.88 47 PHE B CA 1
ATOM 2593 C C . PHE B 1 29 ? 1.705 -13.391 41.269 1.00 15.66 47 PHE B C 1
ATOM 2594 O O . PHE B 1 29 ? 2.156 -12.575 40.480 1.00 18.61 47 PHE B O 1
ATOM 2602 N N . ALA B 1 30 ? 1.220 -13.048 42.465 1.00 14.45 48 ALA B N 1
ATOM 2603 C CA . ALA B 1 30 ? 1.358 -11.694 42.936 1.00 14.26 48 ALA B CA 1
ATOM 2604 C C . ALA B 1 30 ? 1.417 -11.716 44.441 1.00 16.86 48 ALA B C 1
ATOM 2605 O O . ALA B 1 30 ? 1.105 -12.728 45.068 1.00 12.54 48 ALA B O 1
ATOM 2607 N N . ARG B 1 31 ? 1.830 -10.600 45.017 1.00 20.57 49 ARG B N 1
ATOM 2608 C CA . ARG B 1 31 ? 1.808 -10.453 46.461 1.00 22.31 49 ARG B CA 1
ATOM 2609 C C . ARG B 1 31 ? 1.223 -9.099 46.827 1.00 25.12 49 ARG B C 1
ATOM 2610 O O . ARG B 1 31 ? 1.506 -8.100 46.165 1.00 22.91 49 ARG B O 1
ATOM 2618 N N . ASN B 1 32 ? 0.407 -9.084 47.886 1.00 17.63 50 ASN B N 1
ATOM 2619 C CA . ASN B 1 32 ? -0.198 -7.880 48.428 1.00 22.62 50 ASN B CA 1
ATOM 2620 C C . ASN B 1 32 ? 0.859 -7.170 49.266 1.00 25.86 50 ASN B C 1
ATOM 2621 O O . ASN B 1 32 ? 1.375 -7.738 50.227 1.00 22.10 50 ASN B O 1
ATOM 2626 N N . VAL B 1 33 ? 1.196 -5.933 48.905 1.00 24.29 51 VAL B N 1
ATOM 2627 C CA . VAL B 1 33 ? 2.287 -5.239 49.589 1.00 28.82 51 VAL B CA 1
ATOM 2628 C C . VAL B 1 33 ? 1.906 -4.773 50.985 1.00 25.98 51 VAL B C 1
ATOM 2629 O O . VAL B 1 33 ? 2.773 -4.508 51.822 1.00 28.06 51 VAL B O 1
ATOM 2633 N N . GLU B 1 34 ? 0.609 -4.683 51.247 1.00 28.75 52 GLU B N 1
ATOM 2634 C CA . GLU B 1 34 ? 0.154 -4.254 52.558 1.00 29.28 52 GLU B CA 1
ATOM 2635 C C . GLU B 1 34 ? 0.307 -5.332 53.620 1.00 35.48 52 GLU B C 1
ATOM 2636 O O . GLU B 1 34 ? 0.745 -5.052 54.741 1.00 36.22 52 GLU B O 1
ATOM 2642 N N . ASN B 1 35 ? -0.048 -6.567 53.274 1.00 25.26 53 ASN B N 1
ATOM 2643 C CA . ASN B 1 35 ? -0.075 -7.641 54.264 1.00 25.50 53 ASN B CA 1
ATOM 2644 C C . ASN B 1 35 ? 0.785 -8.853 53.931 1.00 25.82 53 ASN B C 1
ATOM 2645 O O . ASN B 1 35 ? 0.916 -9.769 54.746 1.00 28.09 53 ASN B O 1
ATOM 2650 N N . GLY B 1 36 ? 1.365 -8.859 52.733 1.00 17.73 54 GLY B N 1
ATOM 2651 C CA . GLY B 1 36 ? 2.225 -9.956 52.312 1.00 20.63 54 GLY B CA 1
ATOM 2652 C C . GLY B 1 36 ? 1.499 -11.183 51.776 1.00 20.96 54 GLY B C 1
ATOM 2653 O O . GLY B 1 36 ? 2.108 -12.221 51.527 1.00 19.82 54 GLY B O 1
ATOM 2654 N N . ASP B 1 37 ? 0.191 -11.068 51.580 1.00 20.66 55 ASP B N 1
ATOM 2655 C CA . ASP B 1 37 ? -0.608 -12.184 51.084 1.00 22.55 55 ASP B CA 1
ATOM 2656 C C . ASP B 1 37 ? -0.103 -12.611 49.700 1.00 21.69 55 ASP B C 1
ATOM 2657 O O . ASP B 1 37 ? 0.267 -11.763 48.894 1.00 17.82 55 ASP B O 1
ATOM 2662 N N . ASN B 1 38 ? -0.046 -13.923 49.454 1.00 19.14 56 ASN B N 1
ATOM 2663 C CA . ASN B 1 38 ? 0.361 -14.464 48.157 1.00 20.50 56 ASN B CA 1
ATOM 2664 C C . ASN B 1 38 ? -0.867 -14.919 47.381 1.00 21.22 56 ASN B C 1
ATOM 2665 O O . ASN B 1 38 ? -1.620 -15.754 47.855 1.00 19.32 56 ASN B O 1
ATOM 2670 N N . VAL B 1 39 ? -1.089 -14.356 46.197 1.00 15.42 57 VAL B N 1
ATOM 2671 C CA . VAL B 1 39 ? -2.338 -14.608 45.491 1.00 11.88 57 VAL B CA 1
ATOM 2672 C C . VAL B 1 39 ? -2.052 -14.860 44.013 1.00 14.93 57 VAL B C 1
ATOM 2673 O O . VAL B 1 39 ? -0.916 -14.745 43.564 1.00 15.38 57 VAL B O 1
ATOM 2677 N N . ALA B 1 40 ? -3.086 -15.210 43.260 1.00 15.79 58 ALA B N 1
ATOM 2678 C CA . ALA B 1 40 ? -2.932 -15.377 41.824 1.00 12.96 58 ALA B CA 1
ATOM 2679 C C . ALA B 1 40 ? -3.708 -14.252 41.170 1.00 14.66 58 ALA B C 1
ATOM 2680 O O . ALA B 1 40 ? -4.681 -13.757 41.743 1.00 17.90 58 ALA B O 1
ATOM 2682 N N . ILE B 1 41 ? -3.249 -13.802 40.001 1.00 12.54 59 ILE B N 1
ATOM 2683 C CA . ILE B 1 41 ? -3.957 -12.766 39.268 1.00 9.44 59 ILE B CA 1
ATOM 2684 C C . ILE B 1 41 ? -4.060 -13.165 37.815 1.00 12.39 59 ILE B C 1
ATOM 2685 O O . ILE B 1 41 ? -3.041 -13.401 37.154 1.00 14.97 59 ILE B O 1
ATOM 2690 N N . LYS B 1 42 ? -5.296 -13.276 37.323 1.00 12.44 60 LYS B N 1
ATOM 2691 C CA . LYS B 1 42 ? -5.542 -13.522 35.916 1.00 13.21 60 LYS B CA 1
ATOM 2692 C C . LYS B 1 42 ? -5.560 -12.180 35.209 1.00 13.30 60 LYS B C 1
ATOM 2693 O O . LYS B 1 42 ? -6.271 -11.265 35.629 1.00 15.04 60 LYS B O 1
ATOM 2699 N N . VAL B 1 43 ? -4.774 -12.067 34.136 1.00 11.95 61 VAL B N 1
ATOM 2700 C CA . VAL B 1 43 ? -4.703 -10.841 33.365 1.00 14.04 61 VAL B CA 1
ATOM 2701 C C . VAL B 1 43 ? -5.312 -11.093 31.987 1.00 13.12 61 VAL B C 1
ATOM 2702 O O . VAL B 1 43 ? -4.825 -11.922 31.219 1.00 11.07 61 VAL B O 1
ATOM 2706 N N . ILE B 1 44 ? -6.388 -10.370 31.686 1.00 12.06 62 ILE B N 1
ATOM 2707 C CA . ILE B 1 44 ? -7.236 -10.707 30.553 1.00 13.45 62 ILE B CA 1
ATOM 2708 C C . ILE B 1 44 ? -7.419 -9.496 29.654 1.00 17.18 62 ILE B C 1
ATOM 2709 O O . ILE B 1 44 ? -7.524 -8.373 30.145 1.00 15.24 62 ILE B O 1
ATOM 2714 N N . ASP B 1 45 ? -7.415 -9.729 28.339 1.00 19.12 63 ASP B N 1
ATOM 2715 C CA . ASP B 1 45 ? -7.682 -8.680 27.354 1.00 19.40 63 ASP B CA 1
ATOM 2716 C C . ASP B 1 45 ? -9.058 -8.069 27.564 1.00 16.27 63 ASP B C 1
ATOM 2717 O O . ASP B 1 45 ? -10.077 -8.742 27.456 1.00 16.29 63 ASP B O 1
ATOM 2722 N N . LYS B 1 46 ? -9.085 -6.777 27.849 1.00 17.68 64 LYS B N 1
ATOM 2723 C CA . LYS B 1 46 ? -10.310 -6.109 28.257 1.00 20.65 64 LYS B CA 1
ATOM 2724 C C . LYS B 1 46 ? -11.357 -6.030 27.155 1.00 19.29 64 LYS B C 1
ATOM 2725 O O . LYS B 1 46 ? -12.552 -6.180 27.400 1.00 21.48 64 LYS B O 1
ATOM 2731 N N . GLU B 1 47 ? -10.915 -5.798 25.931 1.00 19.57 65 GLU B N 1
ATOM 2732 C CA . GLU B 1 47 ? -11.875 -5.599 24.860 1.00 22.68 65 GLU B CA 1
ATOM 2733 C C . GLU B 1 47 ? -12.595 -6.895 24.491 1.00 19.90 65 GLU B C 1
ATOM 2734 O O . GLU B 1 47 ? -13.756 -6.852 24.099 1.00 21.99 65 GLU B O 1
ATOM 2740 N N . LYS B 1 48 ? -11.921 -8.042 24.639 1.00 18.74 66 LYS B N 1
ATOM 2741 C CA . LYS B 1 48 ? -12.551 -9.348 24.400 1.00 16.01 66 LYS B CA 1
ATOM 2742 C C . LYS B 1 48 ? -13.750 -9.578 25.330 1.00 21.85 66 LYS B C 1
ATOM 2743 O O . LYS B 1 48 ? -14.740 -10.223 24.968 1.00 20.70 66 LYS B O 1
ATOM 2749 N N . VAL B 1 49 ? -13.638 -9.050 26.541 1.00 15.96 67 VAL B N 1
ATOM 2750 C CA . VAL B 1 49 ? -14.700 -9.161 27.527 1.00 14.18 67 VAL B CA 1
ATOM 2751 C C . VAL B 1 49 ? -15.820 -8.143 27.285 1.00 16.50 67 VAL B C 1
ATOM 2752 O O . VAL B 1 49 ? -16.998 -8.501 27.269 1.00 18.16 67 VAL B O 1
ATOM 2756 N N . LEU B 1 50 ? -15.459 -6.877 27.102 1.00 13.89 68 LEU B N 1
ATOM 2757 C CA . LEU B 1 50 ? -16.458 -5.814 26.961 1.00 17.66 68 LEU B CA 1
ATOM 2758 C C . LEU B 1 50 ? -17.231 -5.878 25.655 1.00 25.42 68 LEU B C 1
ATOM 2759 O O . LEU B 1 50 ? -18.415 -5.567 25.629 1.00 26.05 68 LEU B O 1
ATOM 2764 N N . LYS B 1 51 ? -16.563 -6.267 24.571 1.00 18.38 69 LYS B N 1
ATOM 2765 C CA . LYS B 1 51 ? -17.221 -6.344 23.264 1.00 24.12 69 LYS B CA 1
ATOM 2766 C C . LYS B 1 51 ? -17.776 -7.738 23.003 1.00 24.31 69 LYS B C 1
ATOM 2767 O O . LYS B 1 51 ? -17.378 -8.412 22.060 1.00 27.35 69 LYS B O 1
ATOM 2773 N N . ASN B 1 52 ? -18.699 -8.158 23.859 1.00 23.57 70 ASN B N 1
ATOM 2774 C CA . ASN B 1 52 ? -19.262 -9.493 23.838 1.00 19.29 70 ASN B CA 1
ATOM 2775 C C . ASN B 1 52 ? -20.724 -9.378 24.263 1.00 21.16 70 ASN B C 1
ATOM 2776 O O . ASN B 1 52 ? -21.046 -8.582 25.142 1.00 16.23 70 ASN B O 1
ATOM 2781 N N . LYS B 1 53 ? -21.608 -10.166 23.646 1.00 17.34 71 LYS B N 1
ATOM 2782 C CA A LYS B 1 53 ? -23.044 -10.096 23.924 0.48 21.44 71 LYS B CA 1
ATOM 2783 C CA B LYS B 1 53 ? -23.037 -10.036 23.941 0.52 21.44 71 LYS B CA 1
ATOM 2784 C C . LYS B 1 53 ? -23.419 -10.482 25.348 1.00 19.41 71 LYS B C 1
ATOM 2785 O O . LYS B 1 53 ? -24.521 -10.181 25.806 1.00 19.60 71 LYS B O 1
ATOM 2796 N N . MET B 1 54 ? -22.520 -11.171 26.038 1.00 16.63 72 MET B N 1
ATOM 2797 C CA . MET B 1 54 ? -22.813 -11.625 27.407 1.00 17.89 72 MET B CA 1
ATOM 2798 C C . MET B 1 54 ? -22.290 -10.687 28.497 1.00 20.16 72 MET B C 1
ATOM 2799 O O . MET B 1 54 ? -22.318 -11.029 29.687 1.00 18.16 72 MET B O 1
ATOM 2804 N N . ILE B 1 55 ? -21.801 -9.519 28.093 1.00 13.14 73 ILE B N 1
ATOM 2805 C CA . ILE B 1 55 ? -21.137 -8.614 29.027 1.00 15.05 73 ILE B CA 1
ATOM 2806 C C . ILE B 1 55 ? -22.004 -8.246 30.245 1.00 16.63 73 ILE B C 1
ATOM 2807 O O . ILE B 1 55 ? -21.500 -8.175 31.378 1.00 13.42 73 ILE B O 1
ATOM 2812 N N . ALA B 1 56 ? -23.311 -8.076 30.047 1.00 17.11 74 ALA B N 1
ATOM 2813 C CA . ALA B 1 56 ? -24.196 -7.774 31.176 1.00 22.19 74 ALA B CA 1
ATOM 2814 C C . ALA B 1 56 ? -24.189 -8.898 32.214 1.00 22.52 74 ALA B C 1
ATOM 2815 O O . ALA B 1 56 ? -24.097 -8.654 33.419 1.00 19.35 74 ALA B O 1
ATOM 2817 N N . GLN B 1 57 ? -24.301 -10.136 31.749 1.00 12.29 75 GLN B N 1
ATOM 2818 C CA . GLN B 1 57 ? -24.302 -11.282 32.671 1.00 17.62 75 GLN B CA 1
ATOM 2819 C C . GLN B 1 57 ? -22.936 -11.419 33.326 1.00 15.89 75 GLN B C 1
ATOM 2820 O O . GLN B 1 57 ? -22.834 -11.745 34.514 1.00 15.28 75 GLN B O 1
ATOM 2826 N N . ILE B 1 58 ? -21.888 -11.151 32.548 1.00 14.96 76 ILE B N 1
ATOM 2827 C CA . ILE B 1 58 ? -20.512 -11.214 33.049 1.00 16.40 76 ILE B CA 1
ATOM 2828 C C . ILE B 1 58 ? -20.306 -10.193 34.189 1.00 15.46 76 ILE B C 1
ATOM 2829 O O . ILE B 1 58 ? -19.827 -10.541 35.273 1.00 9.93 76 ILE B O 1
ATOM 2834 N N . LYS B 1 59 ? -20.700 -8.941 33.971 1.00 14.34 77 LYS B N 1
ATOM 2835 C CA . LYS B 1 59 ? -20.545 -7.936 35.020 1.00 15.05 77 LYS B CA 1
ATOM 2836 C C . LYS B 1 59 ? -21.275 -8.310 36.316 1.00 12.91 77 LYS B C 1
ATOM 2837 O O . LYS B 1 59 ? -20.747 -8.090 37.414 1.00 14.68 77 LYS B O 1
ATOM 2843 N N . ARG B 1 60 ? 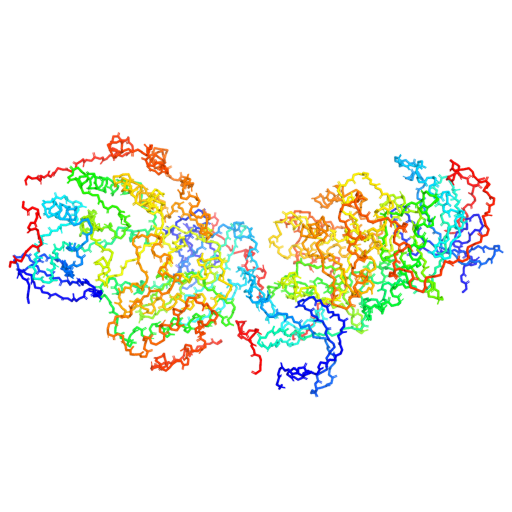-22.484 -8.854 36.195 1.00 15.64 78 ARG B N 1
ATOM 2844 C CA . ARG B 1 60 ? -23.273 -9.191 37.377 1.00 15.39 78 ARG B CA 1
ATOM 2845 C C . ARG B 1 60 ? -22.656 -10.346 38.121 1.00 16.26 78 ARG B C 1
ATOM 2846 O O . ARG B 1 60 ? -22.598 -10.341 39.347 1.00 12.98 78 ARG B O 1
ATOM 2854 N N . GLU B 1 61 ? -22.244 -11.377 37.384 1.00 14.24 79 GLU B N 1
ATOM 2855 C CA . GLU B 1 61 ? -21.724 -12.552 38.068 1.00 12.28 79 GLU B CA 1
ATOM 2856 C C . GLU B 1 61 ? -20.380 -12.257 38.722 1.00 15.51 79 GLU B C 1
ATOM 2857 O O . GLU B 1 61 ? -20.147 -12.668 39.837 1.00 14.33 79 GLU B O 1
ATOM 2863 N N . ILE B 1 62 ? -19.502 -11.545 38.029 1.00 11.29 80 ILE B N 1
ATOM 2864 C CA . ILE B 1 62 ? -18.215 -11.176 38.600 1.00 12.71 80 ILE B CA 1
ATOM 2865 C C . ILE B 1 62 ? -18.403 -10.269 39.836 1.00 16.28 80 ILE B C 1
ATOM 2866 O O . ILE B 1 62 ? -17.748 -10.459 40.863 1.00 16.55 80 ILE B O 1
ATOM 2871 N N . SER B 1 63 ? -19.301 -9.291 39.743 1.00 17.66 81 SER B N 1
ATOM 2872 C CA . SER B 1 63 ? -19.580 -8.401 40.880 1.00 14.90 81 SER B CA 1
ATOM 2873 C C . SER B 1 63 ? -20.076 -9.197 42.084 1.00 16.31 81 SER B C 1
ATOM 2874 O O . SER B 1 63 ? -19.724 -8.900 43.234 1.00 17.65 81 SER B O 1
ATOM 2877 N N . THR B 1 64 ? -20.930 -10.183 41.823 1.00 15.40 82 THR B N 1
ATOM 2878 C CA . THR B 1 64 ? -21.442 -11.055 42.888 1.00 15.33 82 THR B CA 1
ATOM 2879 C C . THR B 1 64 ? -20.346 -11.897 43.543 1.00 18.43 82 THR B C 1
ATOM 2880 O O . THR B 1 64 ? -20.279 -12.000 44.782 1.00 19.06 82 THR B O 1
ATOM 2884 N N . MET B 1 65 ? -19.469 -12.473 42.723 1.00 15.52 83 MET B N 1
ATOM 2885 C CA . MET B 1 65 ? -18.400 -13.347 43.234 1.00 16.40 83 MET B CA 1
ATOM 2886 C C . MET B 1 65 ? -17.392 -12.553 44.046 1.00 20.61 83 MET B C 1
ATOM 2887 O O . MET B 1 65 ? -16.785 -13.063 44.992 1.00 20.59 83 MET B O 1
ATOM 2892 N N . LYS B 1 66 ? -17.218 -11.295 43.667 1.00 21.40 84 LYS B N 1
ATOM 2893 C CA . LYS B 1 66 ? -16.410 -10.350 44.433 1.00 21.53 84 LYS B CA 1
ATOM 2894 C C . LYS B 1 66 ? -16.809 -10.304 45.903 1.00 23.04 84 LYS B C 1
ATOM 2895 O O . LYS B 1 66 ? -15.968 -10.142 46.784 1.00 25.05 84 LYS B O 1
ATOM 2901 N N . LEU B 1 67 ? -18.102 -10.447 46.168 1.00 21.93 85 LEU B N 1
ATOM 2902 C CA . LEU B 1 67 ? -18.614 -10.249 47.518 1.00 30.37 85 LEU B CA 1
ATOM 2903 C C . LEU B 1 67 ? -18.779 -11.535 48.293 1.00 28.77 85 LEU B C 1
ATOM 2904 O O . LEU B 1 67 ? -18.920 -11.509 49.507 1.00 27.07 85 LEU B O 1
ATOM 2909 N N . ILE B 1 68 ? -18.752 -12.663 47.592 1.00 19.62 86 ILE B N 1
ATOM 2910 C CA . ILE B 1 68 ? -18.984 -13.951 48.231 1.00 23.80 86 ILE B CA 1
ATOM 2911 C C . ILE B 1 68 ? -17.778 -14.428 49.035 1.00 26.48 86 ILE B C 1
ATOM 2912 O O . ILE B 1 68 ? -16.660 -14.494 48.526 1.00 24.00 86 ILE B O 1
ATOM 2917 N N . LYS B 1 69 ? -18.017 -14.747 50.308 1.00 18.03 87 LYS B N 1
ATOM 2918 C CA . LYS B 1 69 ? -16.987 -15.301 51.171 1.00 23.83 87 LYS B CA 1
ATOM 2919 C C . LYS B 1 69 ? -17.478 -16.615 51.750 1.00 28.83 87 LYS B C 1
ATOM 2920 O O . LYS B 1 69 ? -17.905 -16.663 52.892 1.00 36.80 87 LYS B O 1
ATOM 2926 N N . HIS B 1 70 ? -17.422 -17.676 50.956 1.00 25.57 88 HIS B N 1
ATOM 2927 C CA . HIS B 1 70 ? -17.880 -18.991 51.386 1.00 20.56 88 HIS B CA 1
ATOM 2928 C C . HIS B 1 70 ? -16.640 -19.855 51.538 1.00 24.06 88 HIS B C 1
ATOM 2929 O O . HIS B 1 70 ? -15.730 -19.761 50.722 1.00 21.55 88 HIS B O 1
ATOM 2936 N N . PRO B 1 71 ? -16.571 -20.663 52.616 1.00 20.78 89 PRO B N 1
ATOM 2937 C CA . PRO B 1 71 ? -15.373 -21.463 52.905 1.00 20.93 89 PRO B CA 1
ATOM 2938 C C . PRO B 1 71 ? -15.089 -22.536 51.868 1.00 22.60 89 PRO B C 1
ATOM 2939 O O . PRO B 1 71 ? -13.960 -22.998 51.802 1.00 23.74 89 PRO B O 1
ATOM 2943 N N . ASN B 1 72 ? -16.076 -22.915 51.060 1.00 19.74 90 ASN B N 1
ATOM 2944 C CA . ASN B 1 72 ? -15.835 -23.898 50.017 1.00 13.84 90 ASN B CA 1
ATOM 2945 C C . ASN B 1 72 ? -15.826 -23.318 48.589 1.00 18.63 90 ASN B C 1
ATOM 2946 O O . ASN B 1 72 ? -15.906 -24.058 47.613 1.00 15.00 90 ASN B O 1
ATOM 2951 N N . VAL B 1 73 ? -15.711 -21.995 48.473 1.00 17.55 91 VAL B N 1
ATOM 2952 C CA . VAL B 1 73 ? -15.585 -21.329 47.169 1.00 17.04 91 VAL B CA 1
ATOM 2953 C C . VAL B 1 73 ? -14.263 -20.547 47.095 1.00 13.83 91 VAL B C 1
ATOM 2954 O O . VAL B 1 73 ? -13.964 -19.769 48.000 1.00 16.54 91 VAL B O 1
ATOM 2958 N N . ILE B 1 74 ? -13.465 -20.748 46.048 1.00 17.09 92 ILE B N 1
ATOM 2959 C CA . ILE B 1 74 ? -12.226 -19.979 45.887 1.00 18.38 92 ILE B CA 1
ATOM 2960 C C . ILE B 1 74 ? -12.539 -18.476 45.904 1.00 20.55 92 ILE B C 1
ATOM 2961 O O . ILE B 1 74 ? -13.381 -18.009 45.145 1.00 15.75 92 ILE B O 1
ATOM 2966 N N . ARG B 1 75 ? -11.883 -17.721 46.786 1.00 13.10 93 ARG B N 1
ATOM 2967 C CA . ARG B 1 75 ? -12.140 -16.277 46.894 1.00 19.84 93 ARG B CA 1
ATOM 2968 C C . ARG B 1 75 ? -11.633 -15.454 45.695 1.00 20.34 93 ARG B C 1
ATOM 2969 O O . ARG B 1 75 ? -10.512 -15.644 45.209 1.00 18.01 93 ARG B O 1
ATOM 2977 N N . MET B 1 76 ? -12.474 -14.543 45.209 1.00 16.14 94 MET B N 1
ATOM 2978 C CA . MET B 1 76 ? -12.029 -13.509 44.285 1.00 19.86 94 MET B CA 1
ATOM 2979 C C . MET B 1 76 ? -11.986 -12.215 45.092 1.00 19.98 94 MET B C 1
ATOM 2980 O O . MET B 1 76 ? -13.025 -11.633 45.383 1.00 23.64 94 MET B O 1
ATOM 2985 N N . PHE B 1 77 ? -10.786 -11.784 45.472 1.00 19.24 95 PHE B N 1
ATOM 2986 C CA . PHE B 1 77 ? -10.637 -10.654 46.394 1.00 30.25 95 PHE B CA 1
ATOM 2987 C C . PHE B 1 77 ? -10.963 -9.321 45.760 1.00 26.63 95 PHE B C 1
ATOM 2988 O O . PHE B 1 77 ? -11.518 -8.429 46.400 1.00 19.72 95 PHE B O 1
ATOM 2996 N N . GLU B 1 78 ? -10.601 -9.180 44.495 1.00 17.74 96 GLU B N 1
ATOM 2997 C CA . GLU B 1 78 ? -10.507 -7.863 43.911 1.00 15.43 96 GLU B CA 1
ATOM 2998 C C . GLU B 1 78 ? -10.596 -7.969 42.401 1.00 18.70 96 GLU B C 1
ATOM 2999 O O . GLU B 1 78 ? -10.174 -8.964 41.826 1.00 13.87 96 GLU B O 1
ATOM 3005 N N . VAL B 1 79 ? -11.154 -6.946 41.767 1.00 12.65 97 VAL B N 1
ATOM 3006 C CA . VAL B 1 79 ? -11.124 -6.846 40.316 1.00 12.00 97 VAL B CA 1
ATOM 3007 C C . VAL B 1 79 ? -10.652 -5.444 39.995 1.00 15.83 97 VAL B C 1
ATOM 3008 O O . VAL B 1 79 ? -11.230 -4.475 40.478 1.00 16.93 97 VAL B O 1
ATOM 3012 N N . MET B 1 80 ? -9.588 -5.331 39.203 1.00 16.67 98 MET B N 1
ATOM 3013 C CA . MET B 1 80 ? -9.103 -4.025 38.762 1.00 16.87 98 MET B CA 1
ATOM 3014 C C . MET B 1 80 ? -8.982 -4.026 37.246 1.00 19.85 98 MET B C 1
ATOM 3015 O O . MET B 1 80 ? -9.127 -5.069 36.612 1.00 14.06 98 MET B O 1
ATOM 3020 N N . ALA B 1 81 ? -8.740 -2.859 36.649 1.00 13.17 99 ALA B N 1
ATOM 3021 C CA . ALA B 1 81 ? -8.534 -2.787 35.213 1.00 14.77 99 ALA B CA 1
ATOM 3022 C C . ALA B 1 81 ? -7.643 -1.602 34.826 1.00 17.93 99 ALA B C 1
ATOM 3023 O O . ALA B 1 81 ? -7.544 -0.623 35.561 1.00 23.93 99 ALA B O 1
ATOM 3025 N N . SER B 1 82 ? -6.999 -1.703 33.667 1.00 19.11 100 SER B N 1
ATOM 3026 C CA . SER B 1 82 ? -6.335 -0.568 33.039 1.00 24.68 100 SER B CA 1
ATOM 3027 C C . SER B 1 82 ? -7.201 -0.203 31.854 1.00 27.32 100 SER B C 1
ATOM 3028 O O . SER B 1 82 ? -8.361 -0.614 31.788 1.00 24.48 100 SER B O 1
ATOM 3031 N N . LYS B 1 83 ? -6.651 0.552 30.905 1.00 25.99 101 LYS B N 1
ATOM 3032 C CA . LYS B 1 83 ? -7.372 0.821 29.670 1.00 24.68 101 LYS B CA 1
ATOM 3033 C C . LYS B 1 83 ? -7.531 -0.438 28.831 1.00 24.21 101 LYS B C 1
ATOM 3034 O O . LYS B 1 83 ? -8.499 -0.572 28.084 1.00 23.07 101 LYS B O 1
ATOM 3040 N N . THR B 1 84 ? -6.576 -1.358 28.941 1.00 20.43 102 THR B N 1
ATOM 3041 C CA . THR B 1 84 ? -6.543 -2.505 28.033 1.00 16.29 102 THR B CA 1
ATOM 3042 C C . THR B 1 84 ? -6.670 -3.892 28.689 1.00 19.41 102 THR B C 1
ATOM 3043 O O . THR B 1 84 ? -6.852 -4.891 27.992 1.00 14.60 102 THR B O 1
ATOM 3047 N N . LYS B 1 85 ? -6.546 -3.974 30.009 1.00 16.61 103 LYS B N 1
ATOM 3048 C CA . LYS B 1 85 ? -6.587 -5.283 30.679 1.00 16.99 103 LYS B CA 1
ATOM 3049 C C . LYS B 1 85 ? -7.542 -5.267 31.853 1.00 18.07 103 LYS B C 1
ATOM 3050 O O . LYS B 1 85 ? -7.810 -4.209 32.421 1.00 17.50 103 LYS B O 1
ATOM 3056 N N . ILE B 1 86 ? -8.059 -6.445 32.214 1.00 16.97 104 ILE B N 1
ATOM 3057 C CA . ILE B 1 86 ? -8.815 -6.608 33.448 1.00 12.75 104 ILE B CA 1
ATOM 3058 C C . ILE B 1 86 ? -8.012 -7.570 34.309 1.00 16.43 104 ILE B C 1
ATOM 3059 O O . ILE B 1 86 ? -7.480 -8.545 33.797 1.00 14.21 104 ILE B O 1
ATOM 3064 N N . TYR B 1 87 ? -7.910 -7.287 35.606 1.00 15.53 105 TYR B N 1
ATOM 3065 C CA . TYR B 1 87 ? -7.141 -8.110 36.533 1.00 11.80 105 TYR B CA 1
ATOM 3066 C C . TYR B 1 87 ? -8.082 -8.754 37.529 1.00 14.61 105 TYR B C 1
ATOM 3067 O O . TYR B 1 87 ? -8.831 -8.054 38.199 1.00 17.61 105 TYR B O 1
ATOM 3076 N N . PHE B 1 88 ? -8.065 -10.086 37.633 1.00 13.83 106 PHE B N 1
ATOM 3077 C CA . PHE B 1 88 ? -8.899 -10.767 38.619 1.00 11.78 106 PHE B CA 1
ATOM 3078 C C . PHE B 1 88 ? -7.966 -11.312 39.686 1.00 12.40 106 PHE B C 1
ATOM 3079 O O . PHE B 1 88 ? -7.112 -12.122 39.373 1.00 11.87 106 PHE B O 1
ATOM 3087 N N . VAL B 1 89 ? -8.112 -10.868 40.932 1.00 13.44 107 VAL B N 1
ATOM 3088 C CA . VAL B 1 89 ? -7.223 -11.326 41.999 1.00 12.29 107 VAL B CA 1
ATOM 3089 C C . VAL B 1 89 ? -7.858 -12.470 42.779 1.00 12.47 107 VAL B C 1
ATOM 3090 O O . VAL B 1 89 ? -8.942 -12.320 43.350 1.00 12.15 107 VAL B O 1
ATOM 3094 N N . LEU B 1 90 ? -7.192 -13.621 42.794 1.00 10.32 108 LEU B N 1
ATOM 3095 C CA . LEU B 1 90 ? -7.815 -14.833 43.313 1.00 13.08 108 LEU B CA 1
ATOM 3096 C C . LEU B 1 90 ? -6.988 -15.554 44.368 1.00 11.52 108 LEU B C 1
ATOM 3097 O O . LEU B 1 90 ? -5.767 -15.464 44.391 1.00 11.39 108 LEU B O 1
ATOM 3102 N N . GLU B 1 91 ? -7.678 -16.303 45.222 1.00 15.49 109 GLU B N 1
ATOM 3103 C CA . GLU B 1 91 ? -7.049 -17.063 46.287 1.00 17.47 109 GLU B CA 1
ATOM 3104 C C . GLU B 1 91 ? -6.304 -18.285 45.731 1.00 17.77 109 GLU B C 1
ATOM 3105 O O . GLU B 1 91 ? -6.831 -19.023 44.904 1.00 20.00 109 GLU B O 1
ATOM 3111 N N . PHE B 1 92 ? -5.055 -18.458 46.160 1.00 18.30 110 PHE B N 1
ATOM 3112 C CA . PHE B 1 92 ? -4.278 -19.677 45.913 1.00 25.71 110 PHE B CA 1
ATOM 3113 C C . PHE B 1 92 ? -4.624 -20.723 46.957 1.00 25.88 110 PHE B C 1
ATOM 3114 O O . PHE B 1 92 ? -4.845 -20.371 48.114 1.00 23.55 110 PHE B O 1
ATOM 3122 N N . VAL B 1 93 ? -4.668 -22.001 46.572 1.00 21.40 111 VAL B N 1
ATOM 3123 C CA . VAL B 1 93 ? -4.788 -23.059 47.582 1.00 23.13 111 VAL B CA 1
ATOM 3124 C C . VAL B 1 93 ? -3.693 -24.128 47.438 1.00 24.19 111 VAL B C 1
ATOM 3125 O O . VAL B 1 93 ? -3.164 -24.342 46.349 1.00 29.88 111 VAL B O 1
ATOM 3129 N N . THR B 1 94 ? -3.368 -24.798 48.541 1.00 40.35 112 THR B N 1
ATOM 3130 C CA . THR B 1 94 ? -2.176 -25.644 48.608 1.00 43.19 112 THR B CA 1
ATOM 3131 C C . THR B 1 94 ? -2.429 -27.161 48.695 1.00 49.93 112 THR B C 1
ATOM 3132 O O . THR B 1 94 ? -1.531 -27.912 49.081 1.00 48.96 112 THR B O 1
ATOM 3136 N N . GLY B 1 95 ? -3.624 -27.622 48.337 1.00 49.52 113 GLY B N 1
ATOM 3137 C CA . GLY B 1 95 ? -3.976 -29.015 48.575 1.00 39.51 113 GLY B CA 1
ATOM 3138 C C . GLY B 1 95 ? -4.080 -29.896 47.346 1.00 45.76 113 GLY B C 1
ATOM 3139 O O . GLY B 1 95 ? -4.237 -31.116 47.458 1.00 44.20 113 GLY B O 1
ATOM 3140 N N . GLY B 1 96 ? -3.993 -29.287 46.169 1.00 28.05 114 GLY B N 1
ATOM 3141 C CA . GLY B 1 96 ? -4.095 -30.032 44.925 1.00 29.22 114 GLY B CA 1
ATOM 3142 C C . GLY B 1 96 ? -5.527 -30.399 44.548 1.00 27.85 114 GLY B C 1
ATOM 3143 O O . GLY B 1 96 ? -6.469 -30.054 45.264 1.00 31.77 114 GLY B O 1
ATOM 3144 N N . GLU B 1 97 ? -5.687 -31.093 43.421 1.00 30.43 115 GLU B N 1
ATOM 3145 C CA . GLU B 1 97 ? -6.997 -31.518 42.923 1.00 29.59 115 GLU B CA 1
ATOM 3146 C C . GLU B 1 97 ? -7.551 -32.727 43.672 1.00 30.91 115 GLU B C 1
ATOM 3147 O O . GLU B 1 97 ? -6.821 -33.676 43.953 1.00 31.43 115 GLU B O 1
ATOM 3153 N N . LEU B 1 98 ? -8.846 -32.689 43.985 1.00 27.20 116 LEU B N 1
ATOM 3154 C CA . LEU B 1 98 ? -9.484 -33.755 44.761 1.00 23.43 116 LEU B CA 1
ATOM 3155 C C . LEU B 1 98 ? -9.339 -35.118 44.092 1.00 22.30 116 LEU B C 1
ATOM 3156 O O . LEU B 1 98 ? -9.092 -36.113 44.767 1.00 24.94 116 LEU B O 1
ATOM 3161 N N . PHE B 1 99 ? -9.472 -35.165 42.766 1.00 11.49 117 PHE B N 1
ATOM 3162 C CA . PHE B 1 99 ? -9.470 -36.453 42.050 1.00 19.79 117 PHE B CA 1
ATOM 3163 C C . PHE B 1 99 ? -8.095 -37.136 41.997 1.00 25.99 117 PHE B C 1
ATOM 3164 O O . PHE B 1 99 ? -7.978 -38.265 41.521 1.00 26.58 117 PHE B O 1
ATOM 3172 N N . ASP B 1 100 ? -7.058 -36.459 42.479 1.00 28.39 118 ASP B N 1
ATOM 3173 C CA . ASP B 1 100 ? -5.744 -37.091 42.598 1.00 32.29 118 ASP B CA 1
ATOM 3174 C C . ASP B 1 100 ? -5.792 -38.321 43.517 1.00 27.31 118 ASP B C 1
ATOM 3175 O O . ASP B 1 100 ? -5.018 -39.264 43.343 1.00 29.60 118 ASP B O 1
ATOM 3180 N N . LYS B 1 101 ? -6.703 -38.301 44.487 1.00 26.89 119 LYS B N 1
ATOM 3181 C CA . LYS B 1 101 ? -6.861 -39.415 45.419 1.00 23.98 119 LYS B CA 1
ATOM 3182 C C . LYS B 1 101 ? -7.278 -40.688 44.704 1.00 24.75 119 LYS B C 1
ATOM 3183 O O . LYS B 1 101 ? -6.853 -41.787 45.071 1.00 26.70 119 LYS B O 1
ATOM 3189 N N . ILE B 1 102 ? -8.112 -40.538 43.682 1.00 23.52 120 ILE B N 1
ATOM 3190 C CA . ILE B 1 102 ? -8.594 -41.688 42.919 1.00 24.23 120 ILE B CA 1
ATOM 3191 C C . ILE B 1 102 ? -7.498 -42.254 42.014 1.00 27.67 120 ILE B C 1
ATOM 3192 O O . ILE B 1 102 ? -7.317 -43.481 41.921 1.00 23.20 120 ILE B O 1
ATOM 3197 N N . SER B 1 103 ? -6.770 -41.358 41.350 1.00 33.05 121 SER B N 1
ATOM 3198 C CA . SER B 1 103 ? -5.673 -41.748 40.461 1.00 34.65 121 SER B CA 1
ATOM 3199 C C . SER B 1 103 ? -4.610 -42.506 41.239 1.00 32.83 121 SER B C 1
ATOM 3200 O O . SER B 1 103 ? -4.021 -43.457 40.743 1.00 44.78 121 SER B O 1
ATOM 3203 N N . SER B 1 104 ? -4.383 -42.079 42.475 1.00 29.77 122 SER B N 1
ATOM 3204 C CA . SER B 1 104 ? -3.321 -42.635 43.304 1.00 33.93 122 SER B CA 1
ATOM 3205 C C . SER B 1 104 ? -3.785 -43.791 44.185 1.00 36.49 122 SER B C 1
ATOM 3206 O O . SER B 1 104 ? -2.988 -44.648 44.581 1.00 30.89 122 SER B O 1
ATOM 3209 N N . ASN B 1 105 ? -5.072 -43.819 44.507 1.00 31.20 123 ASN B N 1
ATOM 3210 C CA . ASN B 1 105 ? -5.534 -44.757 45.518 1.00 31.64 123 ASN B CA 1
ATOM 3211 C C . ASN B 1 105 ? -6.884 -45.450 45.272 1.00 32.03 123 ASN B C 1
ATOM 3212 O O . ASN B 1 105 ? -7.373 -46.169 46.146 1.00 28.71 123 ASN B O 1
ATOM 3217 N N . GLY B 1 106 ? -7.483 -45.250 44.099 1.00 21.25 124 GLY B N 1
ATOM 3218 C CA . GLY B 1 106 ? -8.783 -45.838 43.815 1.00 21.38 124 GLY B CA 1
ATOM 3219 C C . GLY B 1 106 ? -9.921 -45.114 44.517 1.00 17.58 124 GLY B C 1
ATOM 3220 O O . GLY B 1 106 ? -9.741 -44.018 45.051 1.00 16.42 124 GLY B O 1
ATOM 3221 N N . ARG B 1 107 ? -11.101 -45.733 44.536 1.00 16.62 125 ARG B N 1
ATOM 3222 C CA . ARG B 1 107 ? -12.310 -45.083 45.046 1.00 16.91 125 ARG B CA 1
ATOM 3223 C C . ARG B 1 107 ? -12.225 -44.624 46.490 1.00 18.42 125 ARG B C 1
ATOM 3224 O O . ARG B 1 107 ? -11.520 -45.213 47.297 1.00 15.84 125 ARG B O 1
ATOM 3232 N N . LEU B 1 108 ? -12.967 -43.571 46.827 1.00 13.55 126 LEU B N 1
ATOM 3233 C CA . LEU B 1 108 ? -12.990 -43.080 48.198 1.00 13.56 126 LEU B CA 1
ATOM 3234 C C . LEU B 1 108 ? -13.924 -43.991 48.972 1.00 23.23 126 LEU B C 1
ATOM 3235 O O . LEU B 1 108 ? -14.689 -44.739 48.362 1.00 17.82 126 LEU B O 1
ATOM 3240 N N . LYS B 1 109 ? -13.861 -43.946 50.304 1.00 12.53 127 LYS B N 1
ATOM 3241 C CA . LYS B 1 109 ? -14.861 -44.620 51.122 1.00 15.75 127 LYS B CA 1
ATOM 3242 C C . LYS B 1 109 ? -16.124 -43.806 50.987 1.00 20.42 127 LYS B C 1
ATOM 3243 O O . LYS B 1 109 ? -16.060 -42.592 50.790 1.00 13.93 127 LYS B O 1
ATOM 3249 N N . GLU B 1 110 ? -17.274 -44.456 51.114 1.00 16.55 128 GLU B N 1
ATOM 3250 C CA . GLU B 1 110 ? -18.542 -43.762 50.916 1.00 15.42 128 GLU B CA 1
ATOM 3251 C C . GLU B 1 110 ? -18.729 -42.548 51.817 1.00 23.08 128 GLU B C 1
ATOM 3252 O O . GLU B 1 110 ? -19.227 -41.519 51.370 1.00 17.96 128 GLU B O 1
ATOM 3258 N N . ASP B 1 111 ? -18.321 -42.646 53.081 1.00 17.48 129 ASP B N 1
ATOM 3259 C CA . ASP B 1 111 ? -18.463 -41.500 53.983 1.00 20.91 129 ASP B CA 1
ATOM 3260 C C . ASP B 1 111 ? -17.507 -40.353 53.638 1.00 21.14 129 ASP B C 1
ATOM 3261 O O . ASP B 1 111 ? -17.818 -39.175 53.873 1.00 16.09 129 ASP B O 1
ATOM 3266 N N . GLU B 1 112 ? -16.342 -40.682 53.089 1.00 20.10 130 GLU B N 1
ATOM 3267 C CA . GLU B 1 112 ? -15.402 -39.642 52.655 1.00 22.84 130 GLU B CA 1
ATOM 3268 C C . GLU B 1 112 ? -15.948 -38.907 51.424 1.00 17.25 130 GLU B C 1
ATOM 3269 O O . GLU B 1 112 ? -15.898 -37.671 51.342 1.00 20.92 130 GLU B O 1
ATOM 3275 N N . ALA B 1 113 ? -16.467 -39.670 50.469 1.00 15.22 131 ALA B N 1
ATOM 3276 C CA . ALA B 1 113 ? -17.075 -39.065 49.285 1.00 14.85 131 ALA B CA 1
ATOM 3277 C C . ALA B 1 113 ? -18.245 -38.173 49.692 1.00 17.05 131 ALA B C 1
ATOM 3278 O O . ALA B 1 113 ? -18.395 -37.061 49.175 1.00 16.19 131 ALA B O 1
ATOM 3280 N N . ARG B 1 114 ? -19.055 -38.622 50.651 1.00 14.51 132 ARG B N 1
ATOM 3281 C CA . ARG B 1 114 ? -20.178 -37.800 51.116 1.00 15.03 132 ARG B CA 1
ATOM 3282 C C . ARG B 1 114 ? -19.746 -36.469 51.722 1.00 20.41 132 ARG B C 1
ATOM 3283 O O . ARG B 1 114 ? -20.415 -35.458 51.528 1.00 18.93 132 ARG B O 1
ATOM 3291 N N . LYS B 1 115 ? -18.638 -36.460 52.462 1.00 15.53 133 LYS B N 1
ATOM 3292 C CA . LYS B 1 115 ? -18.167 -35.215 53.061 1.00 16.30 133 LYS B CA 1
ATOM 3293 C C . LYS B 1 115 ? -17.739 -34.203 51.994 1.00 12.57 133 LYS B C 1
ATOM 3294 O O . LYS B 1 115 ? -17.976 -32.999 52.142 1.00 18.90 133 LYS B O 1
ATOM 3300 N N . TYR B 1 116 ? -17.104 -34.673 50.921 1.00 14.38 134 TYR B N 1
ATOM 3301 C CA . TYR B 1 116 ? -16.769 -33.763 49.831 1.00 15.28 134 TYR B CA 1
ATOM 3302 C C . TYR B 1 116 ? -18.031 -33.319 49.096 1.00 12.61 134 TYR B C 1
ATOM 3303 O O . TYR B 1 116 ? -18.143 -32.167 48.668 1.00 13.38 134 TYR B O 1
ATOM 3312 N N . PHE B 1 117 ? -18.970 -34.243 48.939 1.00 10.85 135 PHE B N 1
ATOM 3313 C CA . PHE B 1 117 ? -20.222 -33.942 48.243 1.00 12.23 135 PHE B CA 1
ATOM 3314 C C . PHE B 1 117 ? -21.044 -32.903 48.995 1.00 15.90 135 PHE B C 1
ATOM 3315 O O . PHE B 1 117 ? -21.692 -32.051 48.376 1.00 11.41 135 PHE B O 1
ATOM 3323 N N . GLN B 1 118 ? -21.014 -32.950 50.326 1.00 10.60 136 GLN B N 1
ATOM 3324 C CA . GLN B 1 118 ? -21.756 -31.972 51.124 1.00 9.88 136 GLN B CA 1
ATOM 3325 C C . GLN B 1 118 ? -21.203 -30.566 50.947 1.00 10.11 136 GLN B C 1
ATOM 3326 O O . GLN B 1 118 ? -21.954 -29.587 50.832 1.00 11.87 136 GLN B O 1
ATOM 3332 N N . GLN B 1 119 ? -19.883 -30.462 50.948 1.00 11.37 137 GLN B N 1
ATOM 3333 C CA . GLN B 1 119 ? -19.229 -29.180 50.744 1.00 14.38 137 GLN B CA 1
ATOM 3334 C C . GLN B 1 119 ? -19.474 -28.638 49.342 1.00 11.28 137 GLN B C 1
ATOM 3335 O O . GLN B 1 119 ? -19.713 -27.441 49.157 1.00 10.42 137 GLN B O 1
ATOM 3341 N N . LEU B 1 120 ? -19.419 -29.526 48.356 1.00 11.73 138 LEU B N 1
ATOM 3342 C CA . LEU B 1 120 ? -19.705 -29.151 46.977 1.00 8.04 138 LEU B CA 1
ATOM 3343 C C . LEU B 1 120 ? -21.133 -28.632 46.802 1.00 10.96 138 LEU B C 1
ATOM 3344 O O . LEU B 1 120 ? -21.360 -27.550 46.239 1.00 11.33 138 LEU B O 1
ATOM 3349 N N . ILE B 1 121 ? -22.097 -29.401 47.280 1.00 10.93 139 ILE B N 1
ATOM 3350 C CA . ILE B 1 121 ? -23.512 -29.070 47.113 1.00 11.89 139 ILE B CA 1
ATOM 3351 C C . ILE B 1 121 ? -23.825 -27.759 47.810 1.00 12.19 139 ILE B C 1
ATOM 3352 O O . ILE B 1 121 ? -24.567 -26.928 47.297 1.00 12.76 139 ILE B O 1
ATOM 3357 N N . ASN B 1 122 ? -23.243 -27.572 48.991 1.00 14.66 140 ASN B N 1
ATOM 3358 C CA . ASN B 1 122 ? -23.445 -26.347 49.760 1.00 13.56 140 ASN B CA 1
ATOM 3359 C C . ASN B 1 122 ? -22.876 -25.093 49.087 1.00 16.62 140 ASN B C 1
ATOM 3360 O O . ASN B 1 122 ? -23.541 -24.042 49.031 1.00 14.41 140 ASN B O 1
ATOM 3365 N N . ALA B 1 123 ? -21.647 -25.191 48.580 1.00 11.40 141 ALA B N 1
ATOM 3366 C CA . ALA B 1 123 ? -21.025 -24.097 47.819 1.00 13.47 141 ALA B CA 1
ATOM 3367 C C . ALA B 1 123 ? -21.818 -23.744 46.555 1.00 12.11 141 ALA B C 1
ATOM 3368 O O . ALA B 1 123 ? -22.085 -22.571 46.272 1.00 12.70 141 ALA B O 1
ATOM 3370 N N . VAL B 1 124 ? -22.172 -24.761 45.793 1.00 10.77 142 VAL B N 1
ATOM 3371 C CA . VAL B 1 124 ? -22.871 -24.571 44.524 1.00 11.04 142 VAL B CA 1
ATOM 3372 C C . VAL B 1 124 ? -24.277 -23.985 44.760 1.00 16.06 142 VAL B C 1
ATOM 3373 O O . VAL B 1 124 ? -24.704 -23.060 44.065 1.00 14.29 142 VAL B O 1
ATOM 3377 N N . ASP B 1 125 ? -24.980 -24.498 45.765 1.00 13.28 143 ASP B N 1
ATOM 3378 C CA . ASP B 1 125 ? -26.329 -23.998 46.057 1.00 13.17 143 ASP B CA 1
ATOM 3379 C C . ASP B 1 125 ? -26.302 -22.556 46.538 1.00 16.71 143 ASP B C 1
ATOM 3380 O O . ASP B 1 125 ? -27.177 -21.757 46.203 1.00 17.12 143 ASP B O 1
ATOM 3385 N N . TYR B 1 126 ? -25.287 -22.233 47.330 1.00 16.83 144 TYR B N 1
AT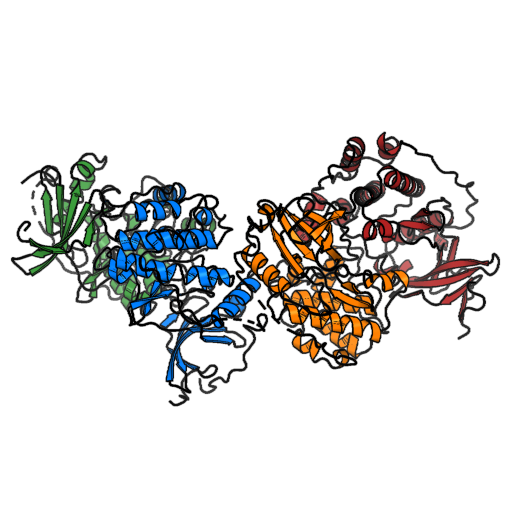OM 3386 C CA . TYR B 1 126 ? -25.092 -20.882 47.831 1.00 18.54 144 TYR B CA 1
ATOM 3387 C C . TYR B 1 126 ? -24.854 -19.899 46.689 1.00 15.44 144 TYR B C 1
ATOM 3388 O O . TYR B 1 126 ? -25.379 -18.784 46.677 1.00 17.41 144 TYR B O 1
ATOM 3397 N N . CYS B 1 127 ? -24.054 -20.307 45.716 1.00 13.24 145 CYS B N 1
ATOM 3398 C CA . CYS B 1 127 ? -23.794 -19.433 44.577 1.00 18.24 145 CYS B CA 1
ATOM 3399 C C . CYS B 1 127 ? -25.055 -19.233 43.742 1.00 13.38 145 CYS B C 1
ATOM 3400 O O . CYS B 1 127 ? -25.353 -18.120 43.303 1.00 15.38 145 CYS B O 1
ATOM 3403 N N . HIS B 1 128 ? -25.786 -20.319 43.525 1.00 10.47 146 HIS B N 1
ATOM 3404 C CA . HIS B 1 128 ? -27.079 -20.278 42.847 1.00 11.03 146 HIS B CA 1
ATOM 3405 C C . HIS B 1 128 ? -28.048 -19.295 43.525 1.00 16.56 146 HIS B C 1
ATOM 3406 O O . HIS B 1 128 ? -28.806 -18.581 42.845 1.00 13.22 146 HIS B O 1
ATOM 3413 N N . SER B 1 129 ? -28.047 -19.271 44.860 1.00 12.46 147 SER B N 1
ATOM 3414 C CA A SER B 1 129 ? -28.974 -18.396 45.574 0.59 16.21 147 SER B CA 1
ATOM 3415 C CA B SER B 1 129 ? -28.925 -18.390 45.632 0.41 14.59 147 SER B CA 1
ATOM 3416 C C . SER B 1 129 ? -28.644 -16.919 45.359 1.00 17.49 147 SER B C 1
ATOM 3417 O O . SER B 1 129 ? -29.494 -16.062 45.578 1.00 16.59 147 SER B O 1
ATOM 3422 N N . ARG B 1 130 ? -27.425 -16.619 44.926 1.00 17.44 148 ARG B N 1
ATOM 3423 C CA . ARG B 1 130 ? -27.032 -15.239 44.632 1.00 18.77 148 ARG B CA 1
ATOM 3424 C C . ARG B 1 130 ? -26.969 -14.982 43.120 1.00 20.03 148 ARG B C 1
ATOM 3425 O O . ARG B 1 130 ? -26.486 -13.942 42.657 1.00 19.21 148 ARG B O 1
ATOM 3433 N N . GLY B 1 131 ? -27.482 -15.952 42.373 1.00 16.15 149 GLY B N 1
ATOM 3434 C CA . GLY B 1 131 ? -27.703 -15.823 40.950 1.00 19.52 149 GLY B CA 1
ATOM 3435 C C . GLY B 1 131 ? -26.509 -16.181 40.091 1.00 23.30 149 GLY B C 1
ATOM 3436 O O . GLY B 1 131 ? -26.415 -15.730 38.958 1.00 20.73 149 GLY B O 1
ATOM 3437 N N . VAL B 1 132 ? -25.586 -16.985 40.612 1.00 13.12 150 VAL B N 1
ATOM 3438 C CA . VAL B 1 132 ? -24.399 -17.313 39.837 1.00 14.35 150 VAL B CA 1
ATOM 3439 C C . VAL B 1 132 ? -24.415 -18.803 39.552 1.00 16.02 150 VAL B C 1
ATOM 3440 O O . VAL B 1 132 ? -24.575 -19.612 40.452 1.00 9.41 150 VAL B O 1
ATOM 3444 N N . TYR B 1 133 ? -24.263 -19.167 38.292 1.00 13.37 151 TYR B N 1
ATOM 3445 C CA . TYR B 1 133 ? -24.333 -20.571 37.916 1.00 16.30 151 TYR B CA 1
ATOM 3446 C C . TYR B 1 133 ? -23.003 -20.948 37.307 1.00 15.50 151 TYR B C 1
ATOM 3447 O O . TYR B 1 133 ? -22.412 -20.148 36.601 1.00 22.01 151 TYR B O 1
ATOM 3456 N N . HIS B 1 134 ? -22.524 -22.163 37.576 1.00 13.84 152 HIS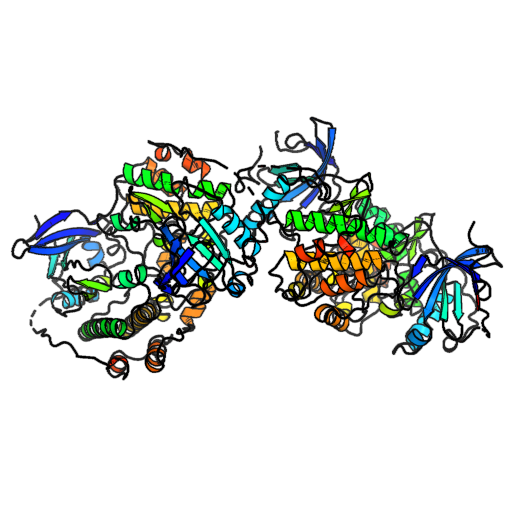 B N 1
ATOM 3457 C CA . HIS B 1 134 ? -21.192 -22.519 37.085 1.00 12.46 152 HIS B CA 1
ATOM 3458 C C . HIS B 1 134 ? -21.206 -22.865 35.599 1.00 14.96 152 HIS B C 1
ATOM 3459 O O . HIS B 1 134 ? -20.468 -22.269 34.799 1.00 14.36 152 HIS B O 1
ATOM 3466 N N . ARG B 1 135 ? -22.045 -23.830 35.235 1.00 13.08 153 ARG B N 1
ATOM 3467 C CA . ARG B 1 135 ? -22.243 -24.296 33.848 1.00 17.41 153 ARG B CA 1
ATOM 3468 C C . ARG B 1 135 ? -21.074 -25.056 33.214 1.00 19.72 153 ARG B C 1
ATOM 3469 O O . ARG B 1 135 ? -21.176 -25.498 32.074 1.00 17.28 153 ARG B O 1
ATOM 3477 N N . ASP B 1 136 ? -19.958 -25.202 33.917 1.00 15.99 154 ASP B N 1
ATOM 3478 C CA . ASP B 1 136 ? -18.830 -25.959 33.350 1.00 17.31 154 ASP B CA 1
ATOM 3479 C C . ASP B 1 136 ? -18.116 -26.688 34.476 1.00 16.72 154 ASP B C 1
ATOM 3480 O O . ASP B 1 136 ? -16.884 -26.725 34.545 1.00 15.35 154 ASP B O 1
ATOM 3485 N N . LEU B 1 137 ? -18.901 -27.265 35.374 1.00 11.64 155 LEU B N 1
ATOM 3486 C CA . LEU B 1 137 ? -18.338 -27.853 36.573 1.00 14.25 155 LEU B CA 1
ATOM 3487 C C . LEU B 1 137 ? -17.672 -29.182 36.243 1.00 11.92 155 LEU B C 1
ATOM 3488 O O . LEU B 1 137 ? -18.325 -30.109 35.768 1.00 10.68 155 LEU B O 1
ATOM 3493 N N . LYS B 1 138 ? -16.372 -29.265 36.519 1.00 12.21 156 LYS B N 1
ATOM 3494 C CA . LYS B 1 138 ? -15.580 -30.439 36.191 1.00 15.33 156 LYS B CA 1
ATOM 3495 C C . LYS B 1 138 ? -14.737 -30.800 37.409 1.00 13.78 156 LYS B C 1
ATOM 3496 O O . LYS B 1 138 ? -14.594 -29.999 38.334 1.00 14.01 156 LYS B O 1
ATOM 3502 N N . PRO B 1 139 ? -14.153 -32.003 37.415 1.00 16.26 157 PRO B N 1
ATOM 3503 C CA . PRO B 1 139 ? -13.283 -32.353 38.545 1.00 13.93 157 PRO B CA 1
ATOM 3504 C C . PRO B 1 139 ? -12.111 -31.387 38.730 1.00 16.15 157 PRO B C 1
ATOM 3505 O O . PRO B 1 139 ? -11.679 -31.155 39.867 1.00 17.12 157 PRO B O 1
ATOM 3509 N N . GLU B 1 140 ? -11.634 -30.776 37.649 1.00 15.64 158 GLU B N 1
ATOM 3510 C CA A GLU B 1 140 ? -10.509 -29.853 37.755 0.54 20.42 158 GLU B CA 1
ATOM 3511 C CA B GLU B 1 140 ? -10.517 -29.825 37.735 0.46 20.46 158 GLU B CA 1
ATOM 3512 C C . GLU B 1 140 ? -10.846 -28.580 38.557 1.00 23.17 158 GLU B C 1
ATOM 3513 O O . GLU B 1 140 ? -9.955 -27.837 38.980 1.00 23.89 158 GLU B O 1
ATOM 3524 N N . ASN B 1 141 ? -12.128 -28.341 38.791 1.00 16.39 159 ASN B N 1
ATOM 3525 C CA . ASN B 1 141 ? -12.557 -27.210 39.596 1.00 13.77 159 ASN B CA 1
ATOM 3526 C C . ASN B 1 141 ? -12.627 -27.563 41.075 1.00 14.27 159 ASN B C 1
ATOM 3527 O O . ASN B 1 141 ? -12.905 -26.701 41.891 1.00 14.90 159 ASN B O 1
ATOM 3532 N N . LEU B 1 142 ? -12.362 -28.827 41.421 1.00 15.01 160 LEU B N 1
ATOM 3533 C CA . LEU B 1 142 ? -12.442 -29.265 42.820 1.00 14.56 160 LEU B CA 1
ATOM 3534 C C . LEU B 1 142 ? -11.061 -29.314 43.455 1.00 20.03 160 LEU B C 1
ATOM 3535 O O . LEU B 1 142 ? -10.341 -30.290 43.303 1.00 18.81 160 LEU B O 1
ATOM 3540 N N . LEU B 1 143 ? -10.695 -28.259 44.172 1.00 21.73 161 LEU B N 1
ATOM 3541 C CA . LEU B 1 143 ? -9.379 -28.194 44.782 1.00 23.26 161 LEU B CA 1
ATOM 3542 C C . LEU B 1 143 ? -9.474 -28.402 46.283 1.00 25.77 161 LEU B C 1
ATOM 3543 O O . LEU B 1 143 ? -10.561 -28.338 46.857 1.00 26.23 161 LEU B O 1
ATOM 3548 N N . LEU B 1 144 ? -8.327 -28.624 46.926 1.00 18.87 162 LEU B N 1
ATOM 3549 C CA . LEU B 1 144 ? -8.286 -28.765 48.383 1.00 28.59 162 LEU B CA 1
ATOM 3550 C C . LEU B 1 144 ? -7.409 -27.685 48.998 1.00 23.77 162 LEU B C 1
ATOM 3551 O O . LEU B 1 144 ? -6.395 -27.335 48.418 1.00 26.94 162 LEU B O 1
ATOM 3556 N N . ASP B 1 145 ? -7.787 -27.151 50.157 1.00 29.81 163 ASP B N 1
ATOM 3557 C CA . ASP B 1 145 ? -6.887 -26.221 50.844 1.00 36.04 163 ASP B CA 1
ATOM 3558 C C . ASP B 1 145 ? -5.926 -26.928 51.798 1.00 43.03 163 ASP B C 1
ATOM 3559 O O . ASP B 1 145 ? -5.784 -28.154 51.744 1.00 40.91 163 ASP B O 1
ATOM 3564 N N . ALA B 1 146 ? -5.256 -26.141 52.636 1.00 53.80 164 ALA B N 1
ATOM 3565 C CA . ALA B 1 146 ? -4.291 -26.660 53.600 1.00 57.95 164 ALA B CA 1
ATOM 3566 C C . ALA B 1 146 ? -4.887 -27.781 54.449 1.00 56.71 164 ALA B C 1
ATOM 3567 O O . ALA B 1 146 ? -4.326 -28.874 54.538 1.00 61.48 164 ALA B O 1
ATOM 3569 N N . ASN B 1 147 ? -6.044 -27.489 55.043 1.00 60.77 165 ASN B N 1
ATOM 3570 C CA . ASN B 1 147 ? -6.746 -28.388 55.955 1.00 60.93 165 ASN B CA 1
ATOM 3571 C C . ASN B 1 147 ? -7.555 -29.466 55.239 1.00 61.64 165 ASN B C 1
ATOM 3572 O O . ASN B 1 147 ? -8.313 -30.202 55.871 1.00 65.78 165 ASN B O 1
ATOM 3577 N N . GLY B 1 148 ? -7.398 -29.543 53.920 1.00 43.68 166 GLY B N 1
ATOM 3578 C CA . GLY B 1 148 ? -8.100 -30.525 53.115 1.00 38.25 166 GLY B CA 1
ATOM 3579 C C . GLY B 1 148 ? -9.574 -30.218 52.900 1.00 39.92 166 GLY B C 1
ATOM 3580 O O . GLY B 1 148 ? -10.352 -31.112 52.576 1.00 38.80 166 GLY B O 1
ATOM 3581 N N . ALA B 1 149 ? -9.965 -28.961 53.094 1.00 33.36 167 ALA B N 1
ATOM 3582 C CA . ALA B 1 149 ? -11.323 -28.529 52.782 1.00 29.62 167 ALA B CA 1
ATOM 3583 C C . ALA B 1 149 ? -11.486 -28.354 51.268 1.00 24.62 167 ALA B C 1
ATOM 3584 O O . ALA B 1 149 ? -10.537 -28.006 50.563 1.00 22.45 167 ALA B O 1
ATOM 3586 N N . LEU B 1 150 ? -12.689 -28.626 50.774 1.00 21.56 168 LEU B N 1
ATOM 3587 C CA . LEU B 1 150 ? -13.007 -28.439 49.363 1.00 18.42 168 LEU B CA 1
ATOM 3588 C C . LEU B 1 150 ? -13.101 -26.953 49.007 1.00 18.00 168 LEU B C 1
ATOM 3589 O O . LEU B 1 150 ? -13.749 -26.190 49.712 1.00 23.40 168 LEU B O 1
ATOM 3594 N N . LYS B 1 151 ? -12.455 -26.566 47.904 1.00 22.39 169 LYS B N 1
ATOM 3595 C CA . LYS B 1 151 ? -12.515 -25.208 47.375 1.00 22.12 169 LYS B CA 1
ATOM 3596 C C . LYS B 1 151 ? -12.902 -25.305 45.893 1.00 15.61 169 LYS B C 1
ATOM 3597 O O . LYS B 1 151 ? -12.174 -25.898 45.101 1.00 18.94 169 LYS B O 1
ATOM 3603 N N . VAL B 1 152 ? -14.056 -24.748 45.524 1.00 13.63 170 VAL B N 1
ATOM 3604 C CA . VAL B 1 152 ? -14.533 -24.881 44.139 1.00 12.50 170 VAL B CA 1
ATOM 3605 C C . VAL B 1 152 ? -14.141 -23.640 43.350 1.00 13.96 170 VAL B C 1
ATOM 3606 O O . VAL B 1 152 ? -14.413 -22.519 43.786 1.00 15.43 170 VAL B O 1
ATOM 3610 N N . SER B 1 153 ? -13.514 -23.846 42.185 1.00 14.42 171 SER B N 1
ATOM 3611 C CA . SER B 1 153 ? -12.990 -22.748 41.383 1.00 15.82 171 SER B CA 1
ATOM 3612 C C . SER B 1 153 ? -13.869 -22.413 40.186 1.00 14.00 171 SER B C 1
ATOM 3613 O O . SER B 1 153 ? -14.708 -23.213 39.777 1.00 9.85 171 SER B O 1
ATOM 3616 N N . ASP B 1 154 ? -13.656 -21.219 39.639 1.00 18.20 172 ASP B N 1
ATOM 3617 C CA . ASP B 1 154 ? -14.259 -20.766 38.379 1.00 17.09 172 ASP B CA 1
ATOM 3618 C C . ASP B 1 154 ? -15.722 -20.307 38.395 1.00 19.08 172 ASP B C 1
ATOM 3619 O O . ASP B 1 154 ? -16.291 -20.076 37.350 1.00 18.97 172 ASP B O 1
ATOM 3624 N N . PHE B 1 155 ? -16.326 -20.154 39.568 1.00 15.22 173 PHE B N 1
ATOM 3625 C CA . PHE B 1 155 ? -17.611 -19.463 39.614 1.00 18.61 173 PHE B CA 1
ATOM 3626 C C . PHE B 1 155 ? -17.429 -18.033 39.122 1.00 18.82 173 PHE B C 1
ATOM 3627 O O . PHE B 1 155 ? -16.446 -17.378 39.452 1.00 14.14 173 PHE B O 1
ATOM 3635 N N . GLY B 1 156 ? -18.358 -17.550 38.311 1.00 23.56 174 GLY B N 1
ATOM 3636 C CA . GLY B 1 156 ? -18.198 -16.210 37.776 1.00 19.34 174 GLY B CA 1
ATOM 3637 C C . GLY B 1 156 ? -17.269 -16.195 36.573 1.00 23.16 174 GLY B C 1
ATOM 3638 O O . GLY B 1 156 ? -17.677 -15.809 35.486 1.00 16.71 174 GLY B O 1
ATOM 3639 N N . LEU B 1 157 ? -16.023 -16.622 36.765 1.00 14.86 175 LEU B N 1
ATOM 3640 C CA . LEU B 1 157 ? -15.047 -16.678 35.671 1.00 18.17 175 LEU B CA 1
ATOM 3641 C C . LEU B 1 157 ? -15.478 -17.585 34.523 1.00 17.29 175 LEU B C 1
ATOM 3642 O O . LEU B 1 157 ? -15.101 -17.361 33.373 1.00 15.60 175 LEU B O 1
ATOM 3647 N N . SER B 1 158 ? -16.245 -18.627 34.829 1.00 18.40 176 SER B N 1
ATOM 3648 C CA . SER B 1 158 ? -16.712 -19.541 33.795 1.00 18.29 176 SER B CA 1
ATOM 3649 C C . SER B 1 158 ? -17.694 -18.853 32.838 1.00 20.50 176 SER B C 1
ATOM 3650 O O . SER B 1 158 ? -18.072 -19.417 31.812 1.00 21.57 176 SER B O 1
ATOM 3653 N N . ALA B 1 159 ? -18.116 -17.640 33.183 1.00 15.74 177 ALA B N 1
ATOM 3654 C CA . ALA B 1 159 ? -19.021 -16.859 32.332 1.00 24.04 177 ALA B CA 1
ATOM 3655 C C . ALA B 1 159 ? -18.283 -16.104 31.204 1.00 20.05 177 ALA B C 1
ATOM 3656 O O . ALA B 1 159 ? -18.883 -15.668 30.214 1.00 17.93 177 ALA B O 1
ATOM 3658 N N . LEU B 1 160 ? -16.975 -15.939 31.354 1.00 19.69 178 LEU B N 1
ATOM 3659 C CA . LEU B 1 160 ? -16.181 -15.225 30.352 1.00 19.34 178 LEU B CA 1
ATOM 3660 C C . LEU B 1 160 ? -16.186 -15.971 29.005 1.00 22.06 178 LEU B C 1
ATOM 3661 O O . LEU B 1 160 ? -16.418 -17.184 28.965 1.00 22.42 178 LEU B O 1
ATOM 3666 N N . PRO B 1 161 ? -15.960 -15.250 27.892 1.00 21.48 179 PRO B N 1
ATOM 3667 C CA . PRO B 1 161 ? -15.893 -15.862 26.555 1.00 21.01 179 PRO B CA 1
ATOM 3668 C C . PRO B 1 161 ? -14.769 -16.897 26.474 1.00 25.53 179 PRO B C 1
ATOM 3669 O O . PRO B 1 161 ? -13.735 -16.651 27.090 1.00 17.11 179 PRO B O 1
ATOM 3673 N N . GLN B 1 162 ? -14.950 -18.001 25.736 1.00 21.41 180 GLN B N 1
ATOM 3674 C CA . GLN B 1 162 ? -13.925 -19.062 25.645 1.00 22.05 180 GLN B CA 1
ATOM 3675 C C . GLN B 1 162 ? -12.522 -18.529 25.355 1.00 15.39 180 GLN B C 1
ATOM 3676 O O . GLN B 1 162 ? -11.548 -19.009 25.920 1.00 17.98 180 GLN B O 1
ATOM 3682 N N . GLN B 1 163 ? -12.421 -17.533 24.477 1.00 14.60 181 GLN B N 1
ATOM 3683 C CA . GLN B 1 163 ? -11.113 -16.961 24.126 1.00 19.00 181 GLN B CA 1
ATOM 3684 C C . GLN B 1 163 ? -10.287 -16.409 25.303 1.00 20.53 181 GLN B C 1
ATOM 3685 O O . GLN B 1 163 ? -9.054 -16.364 25.227 1.00 20.75 181 GLN B O 1
ATOM 3691 N N . VAL B 1 164 ? -10.942 -15.982 26.380 1.00 13.98 182 VAL B N 1
ATOM 3692 C CA . VAL B 1 164 ? -10.173 -15.519 27.547 1.00 16.09 182 VAL B CA 1
ATOM 3693 C C . VAL B 1 164 ? -10.098 -16.550 28.666 1.00 14.06 182 VAL B C 1
ATOM 3694 O O . VAL B 1 164 ? -9.459 -16.305 29.696 1.00 16.60 182 VAL B O 1
ATOM 3698 N N . ARG B 1 165 ? -10.760 -17.689 28.470 1.00 12.83 183 ARG B N 1
ATOM 3699 C CA A ARG B 1 165 ? -10.665 -18.826 29.389 0.40 16.16 183 ARG B CA 1
ATOM 3700 C CA B ARG B 1 165 ? -10.654 -18.815 29.398 0.60 16.30 183 ARG B CA 1
ATOM 3701 C C . ARG B 1 165 ? -9.445 -19.686 29.068 1.00 16.67 183 ARG B C 1
ATOM 3702 O O . ARG B 1 165 ? -9.022 -20.524 29.873 1.00 18.23 183 ARG B O 1
ATOM 3717 N N . GLU B 1 166 ? -8.896 -19.489 27.881 1.00 17.63 184 GLU B N 1
ATOM 3718 C CA . GLU B 1 166 ? -7.670 -20.150 27.486 1.00 20.12 184 GLU B CA 1
ATOM 3719 C C . GLU B 1 166 ? -6.536 -19.280 28.029 1.00 18.76 184 GLU B C 1
ATOM 3720 O O . GLU B 1 166 ? -6.030 -18.370 27.365 1.00 19.43 184 GLU B O 1
ATOM 3726 N N . ASP B 1 167 ? -6.183 -19.552 29.284 1.00 16.40 185 ASP B N 1
ATOM 3727 C CA . ASP B 1 167 ? -5.293 -18.692 30.052 1.00 16.91 185 ASP B CA 1
ATOM 3728 C C . ASP B 1 167 ? -3.877 -19.232 30.196 1.00 19.32 185 ASP B C 1
ATOM 3729 O O . ASP B 1 167 ? -3.108 -18.746 31.028 1.00 14.05 185 ASP B O 1
ATOM 3734 N N . GLY B 1 168 ? -3.527 -20.241 29.404 1.00 16.03 186 GLY B N 1
ATOM 3735 C CA . GLY B 1 168 ? -2.189 -20.797 29.482 1.00 17.61 186 GLY B CA 1
ATOM 3736 C C . GLY B 1 168 ? -2.021 -21.926 30.483 1.00 17.70 186 GLY B C 1
ATOM 3737 O O . GLY B 1 168 ? -0.931 -22.465 30.621 1.00 13.42 186 GLY B O 1
ATOM 3738 N N . LEU B 1 169 ? -3.083 -22.297 31.190 1.00 15.43 187 LEU B N 1
ATOM 3739 C CA . LEU B 1 169 ? -3.002 -23.425 32.119 1.00 16.72 187 LEU B CA 1
ATOM 3740 C C . LEU B 1 169 ? -3.595 -24.700 31.522 1.00 16.52 187 LEU B C 1
ATOM 3741 O O . LEU B 1 169 ? -4.345 -24.652 30.549 1.00 16.94 187 LEU B O 1
ATOM 3746 N N . LEU B 1 170 ? -3.254 -25.841 32.115 1.00 13.19 188 LEU B N 1
ATOM 3747 C CA . LEU B 1 170 ? -3.705 -27.142 31.610 1.00 18.21 188 LEU B CA 1
ATOM 3748 C C . LEU B 1 170 ? -5.082 -27.503 32.171 1.00 16.80 188 LEU B C 1
ATOM 3749 O O . LEU B 1 170 ? -5.253 -27.638 33.384 1.00 20.88 188 LEU B O 1
ATOM 3754 N N . HIS B 1 171 ? -6.064 -27.642 31.281 1.00 25.98 189 HIS B N 1
ATOM 3755 C CA . HIS B 1 171 ? -7.448 -27.926 31.663 1.00 27.85 189 HIS B CA 1
ATOM 3756 C C . HIS B 1 171 ? -7.869 -29.228 31.022 1.00 30.24 189 HIS B C 1
ATOM 3757 O O . HIS B 1 171 ? -8.437 -29.228 29.938 1.00 32.69 189 HIS B O 1
ATOM 3764 N N . ASP B 1 172 ? -7.582 -30.335 31.697 1.00 26.92 190 ASP B N 1
ATOM 3765 C CA . ASP B 1 172 ? -7.704 -31.652 31.078 1.00 29.09 190 ASP B CA 1
ATOM 3766 C C . ASP B 1 172 ? -8.662 -32.488 31.913 1.00 32.51 190 ASP B C 1
ATOM 3767 O O . ASP B 1 172 ? -8.401 -32.742 33.085 1.00 38.54 190 ASP B O 1
ATOM 3772 N N . THR B 1 173 ? -9.776 -32.907 31.318 1.00 22.25 191 THR B N 1
ATOM 3773 C CA . THR B 1 173 ? -10.760 -33.696 32.053 1.00 22.35 191 THR B CA 1
ATOM 3774 C C . THR B 1 173 ? -10.858 -35.097 31.465 1.00 21.67 191 THR B C 1
ATOM 3775 O O . THR B 1 173 ? -10.915 -35.269 30.253 1.00 20.24 191 THR B O 1
ATOM 3779 N N . CYS B 1 174 ? -10.859 -36.097 32.329 1.00 19.76 192 CYS B N 1
ATOM 3780 C CA A CYS B 1 174 ? -11.072 -37.472 31.887 0.47 21.90 192 CYS B CA 1
ATOM 3781 C CA B CYS B 1 174 ? -11.064 -37.468 31.895 0.53 21.91 192 CYS B CA 1
ATOM 3782 C C . CYS B 1 174 ? -12.557 -37.730 31.707 1.00 22.90 192 CYS B C 1
ATOM 3783 O O . CYS B 1 174 ? -13.340 -37.570 32.645 1.00 18.65 192 CYS B O 1
ATOM 3788 N N . GLY B 1 175 ? -12.949 -38.122 30.499 1.00 18.92 193 GLY B N 1
ATOM 3789 C CA . GLY B 1 175 ? -14.332 -38.494 30.234 1.00 23.84 193 GLY B CA 1
ATOM 3790 C C . GLY B 1 175 ? -15.284 -37.319 30.259 1.00 21.07 193 GLY B C 1
ATOM 3791 O O . GLY B 1 175 ? -16.439 -37.437 30.682 1.00 20.04 193 GLY B O 1
ATOM 3792 N N . THR B 1 176 ? -14.780 -36.194 29.766 1.00 18.52 194 THR B N 1
ATOM 3793 C CA . THR B 1 176 ? -15.477 -34.906 29.724 1.00 18.09 194 THR B CA 1
ATOM 3794 C C . THR B 1 176 ? -17.004 -34.929 29.512 1.00 13.98 194 THR B C 1
ATOM 3795 O O . THR B 1 176 ? -17.722 -34.287 30.274 1.00 14.70 194 THR B O 1
ATOM 3799 N N . PRO B 1 177 ? -17.509 -35.660 28.491 1.00 17.97 195 PRO B N 1
ATOM 3800 C CA . PRO B 1 177 ? -18.958 -35.612 28.254 1.00 19.94 195 PRO B CA 1
ATOM 3801 C C . PRO B 1 177 ? -19.822 -36.098 29.418 1.00 14.64 195 PRO B C 1
ATOM 3802 O O . PRO B 1 177 ? -20.982 -35.694 29.506 1.00 13.87 195 PRO B O 1
ATOM 3806 N N . ASN B 1 178 ? -19.288 -36.959 30.285 1.00 13.66 196 ASN B N 1
ATOM 3807 C CA . ASN B 1 178 ? -20.028 -37.399 31.465 1.00 14.22 196 ASN B CA 1
ATOM 3808 C C . ASN B 1 178 ? -20.603 -36.265 32.302 1.00 12.76 196 ASN B C 1
ATOM 3809 O O . ASN B 1 178 ? -21.697 -36.377 32.870 1.00 16.90 196 ASN B O 1
ATOM 3814 N N . TYR B 1 179 ? -19.846 -35.186 32.398 1.00 10.95 197 TYR B N 1
ATOM 3815 C CA . TYR B 1 179 ? -20.152 -34.119 33.353 1.00 14.38 197 TYR B CA 1
ATOM 3816 C C . TYR B 1 179 ? -21.107 -33.091 32.780 1.00 13.61 197 TYR B C 1
ATOM 3817 O O . TYR B 1 179 ? -21.522 -32.180 33.479 1.00 13.92 197 TYR B O 1
ATOM 3826 N N . VAL B 1 180 ? -21.448 -33.241 31.508 1.00 13.49 198 VAL B N 1
ATOM 3827 C CA . VAL B 1 180 ? -22.341 -32.309 30.837 1.00 14.02 198 VAL B CA 1
ATOM 3828 C C . VAL B 1 180 ? -23.744 -32.897 30.745 1.00 15.18 198 VAL B C 1
ATOM 3829 O O . VAL B 1 180 ? -23.928 -33.952 30.145 1.00 12.28 198 VAL B O 1
ATOM 3833 N N . ALA B 1 181 ? -24.736 -32.226 31.338 1.00 10.30 199 ALA B N 1
ATOM 3834 C CA . ALA B 1 181 ? -26.100 -32.742 31.339 1.00 10.58 199 ALA B CA 1
ATOM 3835 C C . ALA B 1 181 ? -26.595 -32.940 29.902 1.00 13.26 199 ALA B C 1
ATOM 3836 O O . ALA B 1 181 ? -26.264 -32.170 29.016 1.00 15.04 199 ALA B O 1
ATOM 3838 N N . PRO B 1 182 ? -27.374 -33.996 29.670 1.00 14.99 200 PRO B N 1
ATOM 3839 C CA . PRO B 1 182 ? -27.893 -34.315 28.337 1.00 15.06 200 PRO B CA 1
ATOM 3840 C C . PRO B 1 182 ? -28.596 -33.123 27.684 1.00 22.65 200 PRO B C 1
ATOM 3841 O O . PRO B 1 182 ? -28.411 -32.891 26.488 1.00 20.33 200 PRO B O 1
ATOM 3845 N N . GLU B 1 183 ? -29.380 -32.368 28.455 1.00 20.00 201 GLU B N 1
ATOM 3846 C CA . GLU B 1 183 ? -30.068 -31.193 27.907 1.00 19.63 201 GLU B CA 1
ATOM 3847 C C . GLU B 1 183 ? -29.072 -30.127 27.435 1.00 19.52 201 GLU B C 1
ATOM 3848 O O . GLU B 1 183 ? -29.337 -29.386 26.484 1.00 18.48 201 GLU B O 1
ATOM 3854 N N . VAL B 1 184 ? -27.915 -30.062 28.092 1.00 12.36 202 VAL B N 1
ATOM 3855 C CA . VAL B 1 184 ? -26.872 -29.114 27.703 1.00 14.79 202 VAL B CA 1
ATOM 3856 C C . VAL B 1 184 ? -26.174 -29.571 26.424 1.00 21.06 202 VAL B C 1
ATOM 3857 O O . VAL B 1 184 ? -25.928 -28.773 25.502 1.00 18.24 202 VAL B O 1
ATOM 3861 N N . ILE B 1 185 ? -25.843 -30.857 26.374 1.00 20.11 203 ILE B N 1
ATOM 3862 C CA . ILE B 1 185 ? -25.269 -31.443 25.164 1.00 16.65 203 ILE B CA 1
ATOM 3863 C C . ILE B 1 185 ? -26.191 -31.146 23.969 1.00 21.32 203 ILE B C 1
ATOM 3864 O O . ILE B 1 185 ? -25.732 -30.793 22.888 1.00 21.68 203 ILE B O 1
ATOM 3869 N N . ASN B 1 186 ? -27.499 -31.246 24.192 1.00 20.43 204 ASN B N 1
ATOM 3870 C CA . ASN B 1 186 ? -28.510 -30.956 23.168 1.00 22.06 204 ASN B CA 1
ATOM 3871 C C . ASN B 1 186 ? -28.683 -29.471 22.847 1.00 26.21 204 ASN B C 1
ATOM 3872 O O . ASN B 1 186 ? -29.553 -29.096 22.055 1.00 30.55 204 ASN B O 1
ATOM 3877 N N . ASN B 1 187 ? -27.866 -28.636 23.479 1.00 24.25 205 ASN B N 1
ATOM 3878 C CA . ASN B 1 187 ? -28.020 -27.181 23.420 1.00 28.74 205 ASN B CA 1
ATOM 3879 C C . ASN B 1 187 ? -29.381 -26.642 23.866 1.00 33.72 205 ASN B C 1
ATOM 3880 O O . ASN B 1 187 ? -29.874 -25.647 23.330 1.00 29.27 205 ASN B O 1
ATOM 3885 N N . LYS B 1 188 ? -29.969 -27.304 24.860 1.00 27.20 206 LYS B N 1
ATOM 3886 C CA . LYS B 1 188 ? -31.188 -26.837 25.516 1.00 22.21 206 LYS B CA 1
ATOM 3887 C C . LYS B 1 188 ? -30.973 -26.734 27.030 1.00 16.24 206 LYS B C 1
ATOM 3888 O O . LYS B 1 188 ? -31.865 -27.062 27.817 1.00 23.43 206 LYS B O 1
ATOM 3894 N N . GLY B 1 189 ? -29.800 -26.270 27.442 1.00 17.29 207 GLY B N 1
ATOM 3895 C CA . GLY B 1 189 ? -29.473 -26.252 28.864 1.00 21.21 207 GLY B CA 1
ATOM 3896 C C . GLY B 1 189 ? -29.887 -24.960 29.535 1.00 22.06 207 GLY B C 1
ATOM 3897 O O . GLY B 1 189 ? -29.044 -24.194 30.014 1.00 25.75 207 GLY B O 1
ATOM 3898 N N . TYR B 1 190 ? -31.191 -24.706 29.570 1.00 19.22 208 TYR B N 1
ATOM 3899 C CA . TYR B 1 190 ? -31.681 -23.417 30.067 1.00 18.50 208 TYR B CA 1
ATOM 3900 C C . TYR B 1 190 ? -31.483 -23.291 31.580 1.00 14.42 208 TYR B C 1
ATOM 3901 O O . TYR B 1 190 ? -30.968 -22.285 32.047 1.00 17.86 208 TYR B O 1
ATOM 3910 N N . ASP B 1 191 ? -31.875 -24.321 32.327 1.00 17.33 209 ASP B N 1
ATOM 3911 C CA . ASP B 1 191 ? -31.846 -24.271 33.793 1.00 19.61 209 ASP B CA 1
ATOM 3912 C C . ASP B 1 191 ? -30.441 -24.578 34.298 1.00 21.74 209 ASP B C 1
ATOM 3913 O O . ASP B 1 191 ? -30.041 -25.738 34.376 1.00 16.17 209 ASP B O 1
ATOM 3918 N N . GLY B 1 192 ? -29.709 -23.530 34.654 1.00 14.86 210 GLY B N 1
ATOM 3919 C CA . GLY B 1 192 ? -28.341 -23.675 35.110 1.00 17.56 210 GLY B CA 1
ATOM 3920 C C . GLY B 1 192 ? -28.179 -24.482 36.388 1.00 18.33 210 GLY B C 1
ATOM 3921 O O . GLY B 1 192 ? -27.158 -25.136 36.588 1.00 13.38 210 GLY B O 1
ATOM 3922 N N . ALA B 1 193 ? -29.174 -24.452 37.265 1.00 15.85 211 ALA B N 1
ATOM 3923 C CA . ALA B 1 193 ? -29.035 -25.137 38.537 1.00 17.50 211 ALA B CA 1
ATOM 3924 C C . ALA B 1 193 ? -29.133 -26.646 38.341 1.00 15.96 211 ALA B C 1
ATOM 3925 O O . ALA B 1 193 ? -28.409 -27.409 38.993 1.00 14.29 211 ALA B O 1
ATOM 3927 N N . LYS B 1 194 ? -30.005 -27.073 37.426 1.00 15.97 212 LYS B N 1
ATOM 3928 C CA . LYS B 1 194 ? -30.208 -28.498 37.171 1.00 19.79 212 LYS B CA 1
ATOM 3929 C C . LYS B 1 194 ? -29.018 -29.013 36.372 1.00 14.74 212 LYS B C 1
ATOM 3930 O O . LYS B 1 194 ? -28.638 -30.171 36.497 1.00 14.04 212 LYS B O 1
ATOM 3936 N N . ALA B 1 195 ? -28.452 -28.159 35.524 1.00 12.48 213 ALA B N 1
ATOM 3937 C CA . ALA B 1 195 ? -27.228 -28.529 34.803 1.00 13.57 213 ALA B CA 1
ATOM 3938 C C . ALA B 1 195 ? -26.045 -28.731 35.779 1.00 12.74 213 ALA B C 1
ATOM 3939 O O . ALA B 1 195 ? -25.325 -29.742 35.707 1.00 10.33 213 ALA B O 1
ATOM 3941 N N . ASP B 1 196 ? -25.856 -27.792 36.698 1.00 10.27 214 ASP B N 1
ATOM 3942 C CA . ASP B 1 196 ? -24.821 -27.952 37.741 1.00 11.87 214 ASP B CA 1
ATOM 3943 C C . ASP B 1 196 ? -25.043 -29.191 38.619 1.00 12.65 214 ASP B C 1
ATOM 3944 O O . ASP B 1 196 ? -24.081 -29.845 39.055 1.00 12.54 214 ASP B O 1
ATOM 3949 N N . LEU B 1 197 ? -26.309 -29.506 38.890 1.00 10.88 215 LEU B N 1
ATOM 3950 C CA . LEU B 1 197 ? -26.626 -30.628 39.751 1.00 9.70 215 LEU B CA 1
ATOM 3951 C C . LEU B 1 197 ? -26.233 -31.937 39.099 1.00 11.87 215 LEU B C 1
ATOM 3952 O O . LEU B 1 197 ? -25.643 -32.792 39.758 1.00 10.76 215 LEU B O 1
ATOM 3957 N N . TRP B 1 198 ? -26.578 -32.104 37.821 1.00 10.68 216 TRP B N 1
ATOM 3958 C CA . TRP B 1 198 ? -26.068 -33.250 37.053 1.00 10.41 216 TRP B CA 1
ATOM 3959 C C . TRP B 1 198 ? -24.560 -33.435 37.223 1.00 11.72 216 TRP B C 1
ATOM 3960 O O . TRP B 1 198 ? -24.101 -34.532 37.547 1.00 8.62 216 TRP B O 1
ATOM 3971 N N . SER B 1 199 ? -23.793 -32.372 37.005 1.00 11.30 217 SER B N 1
ATOM 3972 C CA . SER B 1 199 ? -22.342 -32.409 37.176 1.00 13.26 217 SER B CA 1
ATOM 3973 C C . SER B 1 199 ? -21.942 -32.902 38.570 1.00 15.33 217 SER B C 1
ATOM 3974 O O . SER B 1 199 ? -21.063 -33.757 38.707 1.00 12.08 217 SER B O 1
ATOM 3977 N N . CYS B 1 200 ? -22.570 -32.337 39.598 1.00 7.22 218 CYS B N 1
ATOM 3978 C CA . CYS B 1 200 ? -22.318 -32.761 40.980 1.00 10.12 218 CYS B CA 1
ATOM 3979 C C . CYS B 1 200 ? -22.593 -34.256 41.201 1.00 9.32 218 CYS B C 1
ATOM 3980 O O . CYS B 1 200 ? -21.855 -34.954 41.933 1.00 11.25 218 CYS B O 1
ATOM 3983 N N . GLY B 1 201 ? -23.645 -34.759 40.574 1.00 12.63 219 GLY B N 1
ATOM 3984 C CA . GLY B 1 201 ? -23.999 -36.162 40.729 1.00 10.06 219 GLY B CA 1
ATOM 3985 C C . GLY B 1 201 ? -22.977 -37.073 40.086 1.00 12.22 219 GLY B C 1
ATOM 3986 O O . GLY B 1 201 ? -22.667 -38.152 40.620 1.00 11.62 219 GLY B O 1
ATOM 3987 N N . VAL B 1 202 ? -22.458 -36.667 38.929 1.00 12.92 220 VAL B N 1
ATOM 3988 C CA . VAL B 1 202 ? -21.438 -37.475 38.245 1.00 12.23 220 VAL B CA 1
ATOM 3989 C C . VAL B 1 202 ? -20.149 -37.457 39.057 1.00 10.63 220 VAL B C 1
ATOM 3990 O O . VAL B 1 202 ? -19.499 -38.500 39.240 1.00 11.54 220 VAL B O 1
ATOM 3994 N N . ILE B 1 203 ? -19.790 -36.280 39.563 1.00 8.54 221 ILE B N 1
ATOM 3995 C CA . ILE B 1 203 ? -18.678 -36.171 40.513 1.00 5.89 221 ILE B CA 1
ATOM 3996 C C . ILE B 1 203 ? -18.813 -37.144 41.696 1.00 9.74 221 ILE B C 1
ATOM 3997 O O . ILE B 1 203 ? -17.849 -37.815 42.075 1.00 11.67 221 ILE B O 1
ATOM 4002 N N . LEU B 1 204 ? -20.004 -37.217 42.294 1.00 7.44 222 LEU B N 1
ATOM 4003 C CA . LEU B 1 204 ? -20.210 -38.115 43.434 1.00 11.62 222 LEU B CA 1
ATOM 4004 C C . LEU B 1 204 ? -20.062 -39.569 43.025 1.00 10.99 222 LEU B C 1
ATOM 4005 O O . LEU B 1 204 ? -19.473 -40.382 43.755 1.00 11.70 222 LEU B O 1
ATOM 4010 N N . PHE B 1 205 ? -20.615 -39.914 41.860 1.00 11.37 223 PHE B N 1
ATOM 4011 C CA . PHE B 1 205 ? -20.499 -41.287 41.357 1.00 10.56 223 PHE B CA 1
ATOM 4012 C C . PHE B 1 205 ? -19.043 -41.685 41.231 1.00 10.85 223 PHE B C 1
ATOM 4013 O O . PHE B 1 205 ? -18.662 -42.789 41.616 1.00 11.23 223 PHE B O 1
ATOM 4021 N N . VAL B 1 206 ? -18.239 -40.809 40.636 1.00 10.45 224 VAL B N 1
ATOM 4022 C CA . VAL B 1 206 ? -16.838 -41.102 40.397 1.00 7.93 224 VAL B CA 1
ATOM 4023 C C . VAL B 1 206 ? -16.052 -41.255 41.689 1.00 10.89 224 VAL B C 1
ATOM 4024 O O . VAL B 1 206 ? -15.264 -42.195 41.804 1.00 13.22 224 VAL B O 1
ATOM 4028 N N . LEU B 1 207 ? -16.280 -40.361 42.646 1.00 9.93 225 LEU B N 1
ATOM 4029 C CA . LEU B 1 207 ? -15.647 -40.452 43.960 1.00 11.89 225 LEU B CA 1
ATOM 4030 C C . LEU B 1 207 ? -15.965 -41.800 44.618 1.00 13.04 225 LEU B C 1
ATOM 4031 O O . LEU B 1 207 ? -15.076 -42.450 45.172 1.00 14.54 225 LEU B O 1
ATOM 4036 N N . MET B 1 208 ? -17.229 -42.207 44.568 1.00 10.30 226 MET B N 1
ATOM 4037 C CA . MET B 1 208 ? -17.648 -43.471 45.205 1.00 11.97 226 MET B CA 1
ATOM 4038 C C . MET B 1 208 ? -17.341 -44.743 44.408 1.00 17.33 226 MET B C 1
ATOM 4039 O O . MET B 1 208 ? -17.217 -45.826 44.995 1.00 17.48 226 MET B O 1
ATOM 4044 N N . ALA B 1 209 ? -17.242 -44.640 43.081 1.00 14.59 227 ALA B N 1
ATOM 4045 C CA . ALA B 1 209 ? -16.945 -45.815 42.251 1.00 13.98 227 ALA B CA 1
ATOM 4046 C C . ALA B 1 209 ? -15.486 -45.934 41.815 1.00 16.44 227 ALA B C 1
ATOM 4047 O O . ALA B 1 209 ? -14.960 -47.044 41.645 1.00 17.61 227 ALA B O 1
ATOM 4049 N N . GLY B 1 210 ? -14.828 -44.796 41.629 1.00 16.50 228 GLY B N 1
ATOM 4050 C CA . GLY B 1 210 ? -13.490 -44.781 41.062 1.00 17.57 228 GLY B CA 1
ATOM 4051 C C . GLY B 1 210 ? -13.478 -44.782 39.544 1.00 15.93 228 GLY B C 1
ATOM 4052 O O . GLY B 1 210 ? -12.410 -44.858 38.914 1.00 16.65 228 GLY B O 1
ATOM 4053 N N . TYR B 1 211 ? -14.659 -44.731 38.932 1.00 16.27 229 TYR B N 1
ATOM 4054 C CA . TYR B 1 211 ? -14.753 -44.677 37.468 1.00 14.20 229 TYR B CA 1
ATOM 4055 C C . TYR B 1 211 ? -16.012 -43.925 37.056 1.00 17.86 229 TYR B C 1
ATOM 4056 O O . TYR B 1 211 ? -16.825 -43.595 37.910 1.00 10.84 229 TYR B O 1
ATOM 4065 N N . LEU B 1 212 ? -16.161 -43.659 35.755 1.00 16.07 230 LEU B N 1
ATOM 4066 C CA . LEU B 1 212 ? -17.259 -42.833 35.237 1.00 13.60 230 LEU B CA 1
ATOM 4067 C C . LEU B 1 212 ? -18.499 -43.656 34.945 1.00 13.88 230 LEU B C 1
ATOM 4068 O O . LEU B 1 212 ? -18.394 -44.834 34.581 1.00 16.82 230 LEU B O 1
ATOM 4073 N N . PRO B 1 213 ? -19.684 -43.043 35.061 1.00 12.40 231 PRO B N 1
ATOM 4074 C CA . PRO B 1 213 ? -20.901 -43.845 34.869 1.00 15.19 231 PRO B CA 1
ATOM 4075 C C . PRO B 1 213 ? -21.164 -44.218 33.412 1.00 15.87 231 PRO B C 1
ATOM 4076 O O . PRO B 1 213 ? -21.785 -45.257 33.144 1.00 15.87 231 PRO B O 1
ATOM 4080 N N . PHE B 1 214 ? -20.688 -43.388 32.490 1.00 18.30 232 PHE B N 1
ATOM 4081 C CA . PHE B 1 214 ? -20.905 -43.583 31.053 1.00 15.49 232 PHE B CA 1
ATOM 4082 C C . PHE B 1 214 ? -19.553 -43.785 30.372 1.00 15.50 232 PHE B C 1
ATOM 4083 O O . PHE B 1 214 ? -18.761 -42.859 30.224 1.00 18.46 232 PHE B O 1
ATOM 4091 N N . GLU B 1 215 ? -19.264 -45.025 30.003 1.00 20.07 233 GLU B N 1
ATOM 4092 C CA . GLU B 1 215 ? -17.991 -45.338 29.375 1.00 16.43 233 GLU B CA 1
ATOM 4093 C C . GLU B 1 215 ? -18.302 -46.258 28.208 1.00 21.56 233 GLU B C 1
ATOM 4094 O O . GLU B 1 215 ? -19.097 -47.190 28.335 1.00 26.33 233 GLU B O 1
ATOM 4100 N N . ASP B 1 216 ? -17.711 -45.961 27.061 1.00 25.08 234 ASP B N 1
ATOM 4101 C CA . ASP B 1 216 ? -17.876 -46.777 25.863 1.00 27.72 234 ASP B CA 1
ATOM 4102 C C . ASP B 1 216 ? -16.845 -46.316 24.850 1.00 33.19 234 ASP B C 1
ATOM 4103 O O . ASP B 1 216 ? -16.686 -45.116 24.625 1.00 30.67 234 ASP B O 1
ATOM 4108 N N . SER B 1 217 ? -16.116 -47.267 24.271 1.00 30.13 235 SER B N 1
ATOM 4109 C CA . SER B 1 217 ? -15.183 -46.958 23.190 1.00 38.06 235 SER B CA 1
ATOM 4110 C C . SER B 1 217 ? -15.930 -46.330 22.002 1.00 30.65 235 SER B C 1
ATOM 4111 O O . SER B 1 217 ? -15.429 -45.403 21.358 1.00 36.23 235 SER B O 1
ATOM 4114 N N . ASN B 1 218 ? -17.138 -46.830 21.726 1.00 27.60 236 ASN B N 1
ATOM 4115 C CA . ASN B 1 218 ? -17.980 -46.290 20.646 1.00 30.85 236 ASN B CA 1
ATOM 4116 C C . ASN B 1 218 ? -18.706 -45.001 21.050 1.00 27.92 236 ASN B C 1
ATOM 4117 O O . ASN B 1 218 ? -19.559 -45.017 21.946 1.00 25.10 236 ASN B O 1
ATOM 4122 N N . LEU B 1 219 ? -18.381 -43.893 20.379 1.00 24.33 237 LEU B N 1
ATOM 4123 C CA . LEU B 1 219 ? -18.940 -42.580 20.725 1.00 28.53 237 LEU B CA 1
ATOM 4124 C C . LEU B 1 219 ? -20.450 -42.493 20.554 1.00 27.47 237 LEU B C 1
ATOM 4125 O O . LEU B 1 219 ? -21.133 -41.846 21.351 1.00 24.26 237 LEU B O 1
ATOM 4130 N N . THR B 1 220 ? -20.972 -43.129 19.512 1.00 30.08 238 THR B N 1
ATOM 4131 C CA . THR B 1 220 ? -22.411 -43.106 19.285 1.00 32.49 238 THR B CA 1
ATOM 4132 C C . THR B 1 220 ? -23.113 -43.824 20.426 1.00 28.74 238 THR B C 1
ATOM 4133 O O . THR B 1 220 ? -24.149 -43.370 20.913 1.00 30.80 238 THR B O 1
ATOM 4137 N N . SER B 1 221 ? -22.532 -44.938 20.866 1.00 22.17 239 SER B N 1
ATOM 4138 C CA . SER B 1 221 ? -23.077 -45.667 22.005 1.00 30.17 239 SER B CA 1
ATOM 4139 C C . SER B 1 221 ? -22.861 -44.893 23.300 1.00 23.83 239 SER B C 1
ATOM 4140 O O . SER B 1 221 ? -23.684 -44.960 24.209 1.00 29.70 239 SER B O 1
ATOM 4143 N N . LEU B 1 222 ? -21.745 -44.172 23.386 1.00 24.45 240 LEU B N 1
ATOM 4144 C CA . LEU B 1 222 ? -21.441 -43.382 24.580 1.00 19.86 240 LEU B CA 1
ATOM 4145 C C . LEU B 1 222 ? -22.514 -42.313 24.775 1.00 20.50 240 LEU B C 1
ATOM 4146 O O . LEU B 1 222 ? -23.153 -42.229 25.827 1.00 17.72 240 LEU B O 1
ATOM 4151 N N . TYR B 1 223 ? -22.737 -41.507 23.747 1.00 22.12 241 TYR B N 1
ATOM 4152 C CA . TYR B 1 223 ? -23.732 -40.443 23.852 1.00 20.31 241 TYR B CA 1
ATOM 4153 C C . TYR B 1 223 ? -25.151 -40.994 24.010 1.00 24.94 241 TYR B C 1
ATOM 4154 O O . TYR B 1 223 ? -25.982 -40.405 24.709 1.00 23.38 241 TYR B O 1
ATOM 4163 N N . LYS B 1 224 ? -25.426 -42.144 23.401 1.00 22.01 242 LYS B N 1
ATOM 4164 C CA . LYS B 1 224 ? -26.729 -42.771 23.611 1.00 21.45 242 LYS B CA 1
ATOM 4165 C C . LYS B 1 224 ? -26.975 -43.077 25.084 1.00 21.22 242 LYS B C 1
ATOM 4166 O O . LYS B 1 224 ? -28.066 -42.828 25.606 1.00 23.77 242 LYS B O 1
ATOM 4172 N N . LYS B 1 225 ? -25.962 -43.609 25.759 1.00 22.78 243 LYS B N 1
ATOM 4173 C CA . LYS B 1 225 ? -26.110 -43.928 27.171 1.00 23.67 243 LYS B CA 1
ATOM 4174 C C . LYS B 1 225 ? -26.323 -42.695 28.037 1.00 19.82 243 LYS B C 1
ATOM 4175 O O . LYS B 1 225 ? -27.109 -42.739 28.975 1.00 22.81 243 LYS B O 1
ATOM 4181 N N . ILE B 1 226 ? -25.627 -41.599 27.733 1.00 20.85 244 ILE B N 1
ATOM 4182 C CA . ILE B 1 22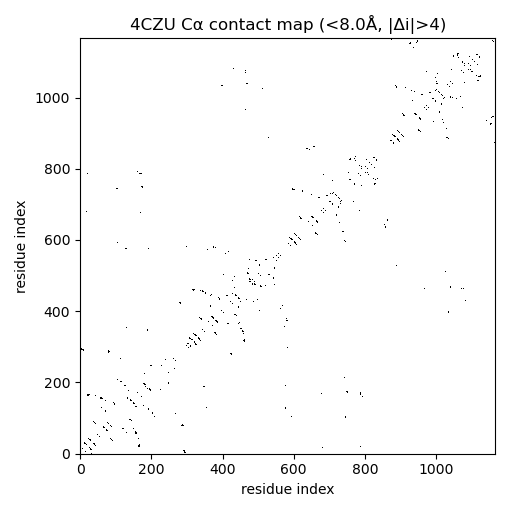6 ? -25.810 -40.362 28.509 1.00 19.37 244 ILE B CA 1
ATOM 4183 C C . ILE B 1 226 ? -27.249 -39.837 28.358 1.00 21.56 244 ILE B C 1
ATOM 4184 O O . ILE B 1 226 ? -27.929 -39.547 29.358 1.00 18.17 244 ILE B O 1
ATOM 4189 N N . PHE B 1 227 ? -27.718 -39.751 27.110 1.00 20.75 245 PHE B N 1
ATOM 4190 C CA . PHE B 1 227 ? -29.057 -39.233 26.798 1.00 21.25 245 PHE B CA 1
ATOM 4191 C C . PHE B 1 227 ? -30.155 -40.046 27.465 1.00 25.13 245 PHE B C 1
ATOM 4192 O O . PHE B 1 227 ? -31.222 -39.524 27.790 1.00 22.78 245 PHE B O 1
ATOM 4200 N N . LYS B 1 228 ? -29.880 -41.333 27.652 1.00 26.20 246 LYS B N 1
ATOM 4201 C CA . LYS B 1 228 ? -30.815 -42.267 28.259 1.00 31.02 246 LYS B CA 1
ATOM 4202 C C . LYS B 1 228 ? -30.503 -42.466 29.749 1.00 29.51 246 LYS B C 1
ATOM 4203 O O . LYS B 1 228 ? -31.231 -43.167 30.451 1.00 30.36 246 LYS B O 1
ATOM 4209 N N . ALA B 1 229 ? -29.422 -41.843 30.221 1.00 21.58 247 ALA B N 1
ATOM 4210 C CA . ALA B 1 229 ? -28.903 -42.067 31.583 1.00 17.74 247 ALA B CA 1
ATOM 4211 C C . ALA B 1 229 ? -28.885 -43.551 31.937 1.00 23.21 247 ALA B C 1
ATOM 4212 O O . ALA B 1 229 ? -29.291 -43.961 33.029 1.00 21.04 247 ALA B O 1
ATOM 4214 N N . GLU B 1 230 ? -28.421 -44.348 30.981 1.00 21.34 248 GLU B N 1
ATOM 4215 C CA . GLU B 1 230 ? -28.239 -45.779 31.164 1.00 24.03 248 GLU B CA 1
ATOM 4216 C C . GLU B 1 230 ? -26.898 -46.001 31.843 1.00 23.90 248 GLU B C 1
ATOM 4217 O O . GLU B 1 230 ? -25.863 -45.816 31.219 1.00 20.71 248 GLU B O 1
ATOM 4223 N N . PHE B 1 231 ? -26.917 -46.374 33.125 1.00 22.63 249 PHE B N 1
ATOM 4224 C CA . PHE B 1 231 ? -25.698 -46.688 33.856 1.00 19.23 249 PHE B CA 1
ATOM 4225 C C . PHE B 1 231 ? -26.029 -47.598 35.024 1.00 22.48 249 PHE B C 1
ATOM 4226 O O . PHE B 1 231 ? -27.194 -47.785 35.370 1.00 19.54 249 PHE B O 1
ATOM 4234 N N . THR B 1 232 ? -24.997 -48.139 35.654 1.00 19.58 250 THR B N 1
ATOM 4235 C CA . THR B 1 232 ? -25.182 -49.110 36.717 1.00 21.53 250 THR B CA 1
ATOM 4236 C C . THR B 1 232 ? -24.360 -48.721 37.926 1.00 22.61 250 THR B C 1
ATOM 4237 O O . THR B 1 232 ? -23.166 -48.461 37.804 1.00 19.64 250 THR B O 1
ATOM 4241 N N . CYS B 1 233 ? -24.997 -48.655 39.090 1.00 16.95 251 CYS B N 1
ATOM 4242 C CA . CYS B 1 233 ? -24.270 -48.421 40.326 1.00 19.27 251 CYS B CA 1
ATOM 4243 C C . CYS B 1 233 ? -23.609 -49.731 40.729 1.00 24.48 251 CYS B C 1
ATOM 4244 O O . CYS B 1 233 ? -24.228 -50.784 40.619 1.00 22.44 251 CYS B O 1
ATOM 4247 N N . PRO B 1 234 ? -22.348 -49.676 41.177 1.00 20.15 252 PRO B N 1
ATOM 4248 C CA . PRO B 1 234 ? -21.661 -50.910 41.571 1.00 20.34 252 PRO B CA 1
ATOM 4249 C C . PRO B 1 234 ? -22.199 -51.438 42.909 1.00 22.04 252 PRO B C 1
ATOM 4250 O O . PRO B 1 234 ? -22.815 -50.679 43.672 1.00 20.00 252 PRO B O 1
ATOM 4254 N N . PRO B 1 235 ? -21.969 -52.732 43.197 1.00 25.19 253 PRO B N 1
ATOM 4255 C CA . PRO B 1 235 ? -22.585 -53.385 44.360 1.00 19.47 253 PRO B CA 1
ATOM 4256 C C . PRO B 1 235 ? -22.213 -52.786 45.714 1.00 21.21 253 PRO B C 1
ATOM 4257 O O . PRO B 1 235 ? -22.955 -52.978 46.680 1.00 20.67 253 PRO B O 1
ATOM 4261 N N . TRP B 1 236 ? -21.102 -52.063 45.802 1.00 17.63 254 TRP B N 1
ATOM 4262 C CA . TRP B 1 236 ? -20.687 -51.519 47.095 1.00 16.38 254 TRP B CA 1
ATOM 4263 C C . TRP B 1 236 ? -21.381 -50.215 47.487 1.00 17.99 254 TRP B C 1
ATOM 4264 O O . TRP B 1 236 ? -21.207 -49.753 48.620 1.00 16.72 254 TRP B O 1
ATOM 4275 N N . PHE B 1 237 ? -22.147 -49.606 46.577 1.00 17.54 255 PHE B N 1
ATOM 4276 C CA . PHE B 1 237 ? -22.898 -48.389 46.926 1.00 14.51 255 PHE B CA 1
ATOM 4277 C C . PHE B 1 237 ? -23.972 -48.773 47.950 1.00 20.25 255 PHE B C 1
ATOM 4278 O O . PHE B 1 237 ? -24.633 -49.784 47.762 1.00 17.16 255 PHE B O 1
ATOM 4286 N N . SER B 1 238 ? -24.172 -47.986 49.013 1.00 15.82 256 SER B N 1
ATOM 4287 C CA . SER B 1 238 ? -25.333 -48.223 49.878 1.00 21.45 256 SER B CA 1
ATOM 4288 C C . SER B 1 238 ? -26.619 -48.066 49.064 1.00 21.30 256 SER B C 1
ATOM 4289 O O . SER B 1 238 ? -26.623 -47.407 48.009 1.00 17.64 256 SER B O 1
ATOM 4292 N N . ALA B 1 239 ? -27.708 -48.679 49.535 1.00 16.84 257 ALA B N 1
ATOM 4293 C CA . ALA B 1 239 ? -29.003 -48.525 48.871 1.00 21.17 257 ALA B CA 1
ATOM 4294 C C . ALA B 1 239 ? -29.447 -47.068 48.845 1.00 22.88 257 ALA B C 1
ATOM 4295 O O . ALA B 1 239 ? -30.061 -46.621 47.877 1.00 22.46 257 ALA B O 1
ATOM 4297 N N . SER B 1 240 ? -29.128 -46.330 49.908 1.00 18.00 258 SER B N 1
ATOM 4298 C CA . SER B 1 240 ? -29.489 -44.918 49.998 1.00 19.67 258 SER B CA 1
ATOM 4299 C C . SER B 1 240 ? -28.712 -44.036 49.012 1.00 15.39 258 SER B C 1
ATOM 4300 O O . SER B 1 240 ? -29.265 -43.101 48.424 1.00 15.34 258 SER B O 1
ATOM 4303 N N . ALA B 1 241 ? -27.421 -44.309 48.862 1.00 18.28 259 ALA B N 1
ATOM 4304 C CA . ALA B 1 241 ? -26.615 -43.563 47.904 1.00 22.89 259 ALA B CA 1
ATOM 4305 C C . ALA B 1 241 ? -27.084 -43.852 46.476 1.00 17.43 259 ALA B C 1
ATOM 4306 O O . ALA B 1 241 ? -27.217 -42.946 45.649 1.00 15.83 259 ALA B O 1
ATOM 4308 N N . LYS B 1 242 ? -27.346 -45.120 46.189 1.00 17.08 260 LYS B N 1
ATOM 4309 C CA . LYS B 1 242 ? -27.817 -45.520 44.868 1.00 19.71 260 LYS B CA 1
ATOM 4310 C C . LYS B 1 242 ? -29.113 -44.812 44.484 1.00 23.66 260 LYS B C 1
ATOM 4311 O O . LYS B 1 242 ? -29.265 -44.310 43.363 1.00 19.68 260 LYS B O 1
ATOM 4317 N N . LYS B 1 243 ? -30.042 -44.774 45.432 1.00 20.45 261 LYS B N 1
ATOM 4318 C CA . LYS B 1 243 ? -31.316 -44.101 45.244 1.00 23.14 261 LYS B CA 1
ATOM 4319 C C . LYS B 1 243 ? -31.134 -42.617 44.907 1.00 20.29 261 LYS B C 1
ATOM 4320 O O . LYS B 1 243 ? -31.721 -42.116 43.946 1.00 21.53 261 LYS B O 1
ATOM 4326 N N . LEU B 1 244 ? -30.298 -41.928 45.680 1.00 13.07 262 LEU B N 1
ATOM 4327 C CA . LEU B 1 244 ? -30.084 -40.502 45.476 1.00 15.59 262 LEU B CA 1
ATOM 4328 C C . LEU B 1 244 ? -29.442 -40.236 44.116 1.00 17.33 262 LEU B C 1
ATOM 4329 O O . LEU B 1 244 ? -29.871 -39.362 43.364 1.00 15.94 262 LEU B O 1
ATOM 4334 N N . ILE B 1 245 ? -28.394 -40.986 43.815 1.00 12.42 263 ILE B N 1
ATOM 4335 C CA . ILE B 1 245 ? -27.661 -40.803 42.565 1.00 17.48 263 ILE B CA 1
ATOM 4336 C C . ILE B 1 245 ? -28.536 -41.046 41.327 1.00 17.22 263 ILE B C 1
ATOM 4337 O O . ILE B 1 245 ? -28.407 -40.355 40.319 1.00 13.34 263 ILE B O 1
ATOM 4342 N N . LYS B 1 246 ? -29.449 -42.008 41.399 1.00 14.93 264 LYS B N 1
ATOM 4343 C CA . LYS B 1 246 ? -30.360 -42.241 40.282 1.00 19.58 264 LYS B CA 1
ATOM 4344 C C . LYS B 1 246 ? -31.333 -41.088 40.092 1.00 18.48 264 LYS B C 1
ATOM 4345 O O . LYS B 1 246 ? -31.765 -40.807 38.970 1.00 20.18 264 LYS B O 1
ATOM 4351 N N . ARG B 1 247 ? -31.675 -40.416 41.189 1.00 18.09 265 ARG B N 1
ATOM 4352 C CA . ARG B 1 247 ? -32.548 -39.240 41.111 1.00 19.91 265 ARG B CA 1
ATOM 4353 C C . ARG B 1 247 ? -31.839 -38.024 40.509 1.00 21.83 265 ARG B C 1
ATOM 4354 O O . ARG B 1 247 ? -32.458 -37.205 39.809 1.00 17.48 265 ARG B O 1
ATOM 4362 N N . ILE B 1 248 ? -30.549 -37.884 40.806 1.00 15.70 266 ILE B N 1
ATOM 4363 C CA . ILE B 1 248 ? -29.760 -36.800 40.220 1.00 13.30 266 ILE B CA 1
ATOM 4364 C C . ILE B 1 248 ? -29.438 -37.061 38.752 1.00 14.99 266 ILE B C 1
ATOM 4365 O O . ILE B 1 248 ? -29.536 -36.163 37.924 1.00 17.86 266 ILE B O 1
ATOM 4370 N N . LEU B 1 249 ? -29.035 -38.284 38.412 1.00 13.15 267 LEU B N 1
ATOM 4371 C CA . LEU B 1 249 ? -28.717 -38.580 37.016 1.00 17.76 267 LEU B CA 1
ATOM 4372 C C . LEU B 1 249 ? -29.957 -38.981 36.196 1.00 20.60 267 LEU B C 1
ATOM 4373 O O . LEU B 1 249 ? -29.989 -40.016 35.538 1.00 19.31 267 LEU B O 1
ATOM 4378 N N . ASP B 1 250 ? -30.976 -38.132 36.267 1.00 22.14 268 ASP B N 1
ATOM 4379 C CA . ASP B 1 250 ? -32.197 -38.238 35.478 1.00 21.01 268 ASP B CA 1
ATOM 4380 C C . ASP B 1 250 ? -31.946 -37.354 34.276 1.00 19.41 268 ASP B C 1
ATOM 4381 O O . ASP B 1 250 ? -31.669 -36.179 34.452 1.00 17.95 268 ASP B O 1
ATOM 4386 N N . PRO B 1 251 ? -32.028 -37.908 33.053 1.00 16.99 269 PRO B N 1
ATOM 4387 C CA . PRO B 1 251 ? -31.637 -37.136 31.865 1.00 21.25 269 PRO B CA 1
ATOM 4388 C C . PRO B 1 251 ? -32.645 -36.041 31.512 1.00 20.72 269 PRO B C 1
ATOM 4389 O O . PRO B 1 251 ? -32.305 -35.131 30.758 1.00 18.39 269 PRO B O 1
ATOM 4393 N N . ASN B 1 252 ? -33.849 -36.119 32.077 1.00 21.99 270 ASN B N 1
ATOM 4394 C CA . ASN B 1 252 ? -34.883 -35.092 31.918 1.00 27.61 270 ASN B CA 1
ATOM 4395 C C . ASN B 1 252 ? -34.764 -34.057 33.032 1.00 20.64 270 ASN B C 1
ATOM 4396 O O . ASN B 1 252 ? -35.023 -34.359 34.198 1.00 21.26 270 ASN B O 1
ATOM 4401 N N . PRO B 1 253 ? -34.374 -32.828 32.688 1.00 16.71 271 PRO B N 1
ATOM 4402 C CA . PRO B 1 253 ? -34.161 -31.844 33.752 1.00 22.17 271 PRO B CA 1
ATOM 4403 C C . PRO B 1 253 ? -35.437 -31.521 34.533 1.00 24.95 271 PRO B C 1
ATOM 4404 O O . PRO B 1 253 ? -35.343 -31.173 35.715 1.00 21.53 271 PRO B O 1
ATOM 4408 N N . ALA B 1 254 ? -36.601 -31.694 33.907 1.00 27.04 272 ALA B N 1
ATOM 4409 C CA . ALA B 1 254 ? -37.892 -31.460 34.568 1.00 28.90 272 ALA B CA 1
ATOM 4410 C C . ALA B 1 254 ? -38.130 -32.356 35.776 1.00 29.76 272 ALA B C 1
ATOM 4411 O O . ALA B 1 254 ? -38.603 -31.894 36.820 1.00 33.23 272 ALA B O 1
ATOM 4413 N N . THR B 1 255 ? -37.799 -33.638 35.646 1.00 21.31 273 THR B N 1
ATOM 4414 C CA . THR B 1 255 ? -38.057 -34.584 36.727 1.00 22.58 273 THR B CA 1
ATOM 4415 C C . THR B 1 255 ? -36.837 -34.858 37.600 1.00 24.33 273 THR B C 1
ATOM 4416 O O . THR B 1 255 ? -36.960 -35.508 38.627 1.00 21.60 273 THR B O 1
ATOM 4420 N N . ARG B 1 256 ? -35.668 -34.369 37.188 1.00 24.15 274 ARG B N 1
ATOM 4421 C CA . ARG B 1 256 ? -34.462 -34.468 38.008 1.00 19.40 274 ARG B CA 1
ATOM 4422 C C . ARG B 1 256 ? -34.753 -33.819 39.366 1.00 22.33 274 ARG B C 1
ATOM 4423 O O . ARG B 1 256 ? -35.450 -32.806 39.443 1.00 21.30 274 ARG B O 1
ATOM 4431 N N . ILE B 1 257 ? -34.249 -34.434 40.428 1.00 21.80 275 ILE B N 1
ATOM 4432 C CA . ILE B 1 257 ? -34.398 -33.932 41.788 1.00 19.89 275 ILE B CA 1
ATOM 4433 C C . ILE B 1 257 ? -33.803 -32.514 41.893 1.00 18.33 275 ILE B C 1
ATOM 4434 O O . ILE B 1 257 ? -32.906 -32.167 41.134 1.00 18.28 275 ILE B O 1
ATOM 4439 N N . THR B 1 258 ? -34.300 -31.680 42.808 1.00 22.90 276 THR B N 1
ATOM 4440 C CA . THR B 1 258 ? -33.786 -30.313 42.923 1.00 20.61 276 THR B CA 1
ATOM 4441 C C . THR B 1 258 ? -32.706 -30.226 43.994 1.00 20.99 276 THR B C 1
ATOM 4442 O O . THR B 1 258 ? -32.578 -31.131 44.822 1.00 23.58 276 THR B O 1
ATOM 4446 N N . PHE B 1 259 ? -31.934 -29.136 43.989 1.00 18.36 277 PHE B N 1
ATOM 4447 C CA . PHE B 1 259 ? -30.929 -28.927 45.036 1.00 20.81 277 PHE B CA 1
ATOM 4448 C C . PHE B 1 259 ? -31.541 -28.987 46.439 1.00 23.85 277 PHE B C 1
ATOM 4449 O O . PHE B 1 259 ? -30.958 -29.577 47.352 1.00 24.47 277 PHE B O 1
ATOM 4457 N N . ALA B 1 260 ? -32.721 -28.389 46.606 1.00 30.52 278 ALA B N 1
ATOM 4458 C CA . ALA B 1 260 ? -33.365 -28.342 47.919 1.00 29.27 278 ALA B CA 1
ATOM 4459 C C . ALA B 1 260 ? -33.706 -29.737 48.409 1.00 29.72 278 ALA B C 1
ATOM 4460 O O . ALA B 1 260 ? -33.553 -30.040 49.591 1.00 31.06 278 ALA B O 1
ATOM 4462 N N . GLU B 1 261 ? -34.137 -30.594 47.488 1.00 21.52 279 GLU B N 1
ATOM 4463 C CA . GLU B 1 261 ? -34.477 -31.974 47.819 1.00 27.11 279 GLU B CA 1
ATOM 4464 C C . GLU B 1 261 ? -33.243 -32.817 48.146 1.00 26.74 279 GLU B C 1
ATOM 4465 O O . GLU B 1 261 ? -33.299 -33.681 49.020 1.00 23.44 279 GLU B O 1
ATOM 4471 N N . VAL B 1 262 ? -32.132 -32.558 47.455 1.00 22.00 280 VAL B N 1
ATOM 4472 C CA . VAL B 1 262 ? -30.862 -33.200 47.794 1.00 15.99 280 VAL B CA 1
ATOM 4473 C C . VAL B 1 262 ? -30.456 -32.828 49.230 1.00 19.48 280 VAL B C 1
ATOM 4474 O O . VAL B 1 262 ? -30.124 -33.686 50.037 1.00 22.05 280 VAL B O 1
ATOM 4478 N N . ILE B 1 263 ? -30.537 -31.541 49.544 1.00 21.88 281 ILE B N 1
ATOM 4479 C CA . ILE B 1 263 ? -30.099 -31.023 50.834 1.00 19.69 281 ILE B CA 1
ATOM 4480 C C . ILE B 1 263 ? -30.930 -31.603 51.995 1.00 28.87 281 ILE B C 1
ATOM 4481 O O . ILE B 1 263 ? -30.440 -31.720 53.128 1.00 25.60 281 ILE B O 1
ATOM 4486 N N . GLU B 1 264 ? -32.152 -32.036 51.682 1.00 26.95 282 GLU B N 1
ATOM 4487 C CA . GLU B 1 264 ? -33.069 -32.636 52.659 1.00 31.27 282 GLU B CA 1
ATOM 4488 C C . GLU B 1 264 ? -33.017 -34.157 52.649 1.00 35.68 282 GLU B C 1
ATOM 4489 O O . GLU B 1 264 ? -33.673 -34.810 53.458 1.00 34.93 282 GLU B O 1
ATOM 4495 N N . ASN B 1 265 ? -32.263 -34.719 51.714 1.00 24.21 283 ASN B N 1
ATOM 4496 C CA . ASN B 1 265 ? -32.157 -36.167 51.613 1.00 24.68 283 ASN B CA 1
ATOM 4497 C C . ASN B 1 265 ? -31.435 -36.712 52.848 1.00 26.13 283 ASN B C 1
ATOM 4498 O O . ASN B 1 265 ? -30.494 -36.102 53.362 1.00 26.44 283 ASN B O 1
ATOM 4503 N N . GLU B 1 266 ? -31.889 -37.849 53.354 1.00 33.09 284 GLU B N 1
ATOM 4504 C CA . GLU B 1 266 ? -31.408 -38.295 54.655 1.00 38.38 284 GLU B CA 1
ATOM 4505 C C . GLU B 1 266 ? -29.985 -38.852 54.602 1.00 33.23 284 GLU B C 1
ATOM 4506 O O . GLU B 1 266 ? -29.220 -38.713 55.559 1.00 32.67 284 GLU B O 1
ATOM 4512 N N . TRP B 1 267 ? -29.633 -39.449 53.465 1.00 23.37 285 TRP B N 1
ATOM 4513 C CA . TRP B 1 267 ? -28.263 -39.884 53.220 1.00 24.03 285 TRP B CA 1
ATOM 4514 C C . TRP B 1 267 ? -27.348 -38.666 53.243 1.00 20.21 285 TRP B C 1
ATOM 4515 O O . TRP B 1 267 ? -26.291 -38.679 53.873 1.00 23.76 285 TRP B O 1
ATOM 4526 N N . PHE B 1 268 ? -27.763 -37.609 52.542 1.00 23.22 286 PHE B N 1
ATOM 4527 C CA . PHE B 1 268 ? -26.974 -36.378 52.453 1.00 20.07 286 PHE B CA 1
ATOM 4528 C C . PHE B 1 268 ? -26.698 -35.745 53.819 1.00 24.91 286 PHE B C 1
ATOM 4529 O O . PHE B 1 268 ? -25.582 -35.280 54.084 1.00 22.47 286 PHE B O 1
ATOM 4537 N N . LYS B 1 269 ? -27.719 -35.727 54.671 1.00 28.71 287 LYS B N 1
ATOM 4538 C CA . LYS B 1 269 ? -27.662 -35.047 55.971 1.00 31.08 287 LYS B CA 1
ATOM 4539 C C . LYS B 1 269 ? -26.784 -35.725 57.023 1.00 30.89 287 LYS B C 1
ATOM 4540 O O . LYS B 1 269 ? -26.456 -35.126 58.041 1.00 31.24 287 LYS B O 1
ATOM 4546 N N . LYS B 1 270 ? -26.407 -36.973 56.781 1.00 24.20 288 LYS B N 1
ATOM 4547 C CA . LYS B 1 270 ? -25.565 -37.704 57.724 1.00 31.16 288 LYS B CA 1
ATOM 4548 C C . LYS B 1 270 ? -24.158 -37.083 57.837 1.00 35.14 288 LYS B C 1
ATOM 4549 O O . LYS B 1 270 ? -23.356 -37.164 56.899 1.00 28.96 288 LYS B O 1
ATOM 4555 N N . GLY B 1 271 ? -23.869 -36.465 58.983 1.00 39.10 289 GLY B N 1
ATOM 4556 C CA . GLY B 1 271 ? -22.579 -35.833 59.220 1.00 38.78 289 GLY B CA 1
ATOM 4557 C C . GLY B 1 271 ? -22.543 -34.389 58.749 1.00 32.83 289 GLY B C 1
ATOM 4558 O O . GLY B 1 271 ? -21.575 -33.658 58.967 1.00 41.95 289 GLY B O 1
ATOM 4559 N N . TYR B 1 272 ? -23.637 -33.979 58.116 1.00 28.28 290 TYR B N 1
ATOM 4560 C CA . TYR B 1 272 ? -23.762 -32.667 57.502 1.00 33.19 290 TYR B CA 1
ATOM 4561 C C . TYR B 1 272 ? -23.878 -31.578 58.556 1.00 46.60 290 TYR B C 1
ATOM 4562 O O . TYR B 1 272 ? -24.825 -31.565 59.341 1.00 40.03 290 TYR B O 1
ATOM 4571 N N . LYS B 1 273 ? -22.903 -30.677 58.592 1.00 52.22 291 LYS B N 1
ATOM 4572 C CA . LYS B 1 273 ? -23.108 -29.404 59.267 1.00 56.49 291 LYS B CA 1
ATOM 4573 C C . LYS B 1 273 ? -22.921 -28.287 58.254 1.00 55.21 291 LYS B C 1
ATOM 4574 O O . LYS B 1 273 ? -21.845 -28.144 57.673 1.00 59.47 291 LYS B O 1
ATOM 4580 N N . ALA B 1 274 ? -23.988 -27.528 58.014 1.00 40.62 292 ALA B N 1
ATOM 4581 C CA . ALA B 1 274 ? -23.899 -26.351 57.162 1.00 52.52 292 ALA B CA 1
ATOM 4582 C C . ALA B 1 274 ? -22.862 -25.428 57.792 1.00 54.01 292 ALA B C 1
ATOM 4583 O O . ALA B 1 274 ? -22.849 -25.249 59.010 1.00 53.25 292 ALA B O 1
ATOM 4585 N N . PRO B 1 275 ? -21.967 -24.858 56.974 1.00 65.01 293 PRO B N 1
ATOM 4586 C CA . PRO B 1 275 ? -20.890 -24.073 57.576 1.00 61.07 293 PRO B CA 1
ATOM 4587 C C . PRO B 1 275 ? -21.448 -22.739 58.026 1.00 67.48 293 PRO B C 1
ATOM 4588 O O . PRO B 1 275 ? -22.524 -22.346 57.575 1.00 66.37 293 PRO B O 1
ATOM 4592 N N . LYS B 1 276 ? -20.740 -22.066 58.920 1.00 75.66 294 LYS B N 1
ATOM 4593 C CA . LYS B 1 276 ? -21.177 -20.771 59.412 1.00 81.05 294 LYS B CA 1
ATOM 4594 C C . LYS B 1 276 ? -20.052 -19.771 59.224 1.00 81.52 294 LYS B C 1
ATOM 4595 O O . LYS B 1 276 ? -18.972 -19.923 59.791 1.00 85.18 294 LYS B O 1
ATOM 4601 N N . PHE B 1 277 ? -20.309 -18.748 58.417 1.00 77.71 295 PHE B N 1
ATOM 4602 C CA . PHE B 1 277 ? -19.259 -17.834 58.000 1.00 84.28 295 PHE B CA 1
ATOM 4603 C C . PHE B 1 277 ? -19.722 -16.379 58.051 1.00 89.72 295 PHE B C 1
ATOM 4604 O O . PHE B 1 277 ? -19.199 -15.577 58.830 1.00 94.66 295 PHE B O 1
ATOM 4612 N N . GLU B 1 278 ? -20.737 -16.074 57.243 1.00 83.70 296 GLU B N 1
ATOM 4613 C CA . GLU B 1 278 ? -21.183 -14.709 56.957 1.00 81.76 296 GLU B CA 1
ATOM 4614 C C . GLU B 1 278 ? -20.054 -13.680 56.908 1.00 80.25 296 GLU B C 1
ATOM 4615 O O . GLU B 1 278 ? -19.067 -13.868 56.193 1.00 71.81 296 GLU B O 1
ATOM 4621 N N . ASP B 1 285 ? -19.929 -2.025 44.095 1.00 62.73 303 ASP B N 1
ATOM 4622 C CA . ASP B 1 285 ? -21.291 -1.541 44.299 1.00 64.44 303 ASP B CA 1
ATOM 4623 C C . ASP B 1 285 ? -21.927 -1.051 43.002 1.00 53.13 303 ASP B C 1
ATOM 4624 O O . ASP B 1 285 ? -23.112 -1.274 42.759 1.00 49.97 303 ASP B O 1
ATOM 4629 N N . ASP B 1 286 ? -21.148 -0.353 42.184 1.00 34.40 304 ASP B N 1
ATOM 4630 C CA . ASP B 1 286 ? -21.598 -0.012 40.846 1.00 31.69 304 ASP B CA 1
ATOM 4631 C C . ASP B 1 286 ? -21.248 -1.201 39.940 1.00 19.01 304 ASP B C 1
ATOM 4632 O O . ASP B 1 286 ? -20.107 -1.343 39.520 1.00 21.58 304 ASP B O 1
ATOM 4637 N N . VAL B 1 287 ? -22.228 -2.069 39.686 1.00 20.33 305 VAL B N 1
ATOM 4638 C CA . VAL B 1 287 ? -22.051 -3.220 38.785 1.00 17.76 305 VAL B CA 1
ATOM 4639 C C . VAL B 1 287 ? -21.523 -2.789 37.414 1.00 20.79 305 VAL B C 1
ATOM 4640 O O . VAL B 1 287 ? -20.611 -3.413 36.848 1.00 15.27 305 VAL B O 1
ATOM 4644 N N . ASP B 1 288 ? -22.078 -1.702 36.885 1.00 22.02 306 ASP B N 1
ATOM 4645 C CA . ASP B 1 288 ? -21.728 -1.248 35.535 1.00 22.06 306 ASP B CA 1
ATOM 4646 C C . ASP B 1 288 ? -20.272 -0.824 35.454 1.00 22.97 306 ASP B C 1
ATOM 4647 O O . ASP B 1 288 ? -19.634 -0.969 34.415 1.00 19.26 306 ASP B O 1
ATOM 4652 N N . ALA B 1 289 ? -19.743 -0.321 36.569 1.00 16.05 307 ALA B N 1
ATOM 4653 C CA . ALA B 1 289 ? -18.399 0.246 36.593 1.00 20.21 307 ALA B CA 1
ATOM 4654 C C . ALA B 1 289 ? -17.315 -0.778 36.959 1.00 16.54 307 ALA B C 1
ATOM 4655 O O . ALA B 1 289 ? -16.147 -0.417 37.153 1.00 19.26 307 ALA B O 1
ATOM 4657 N N . ILE B 1 290 ? -17.693 -2.050 37.029 1.00 17.33 308 ILE B N 1
ATOM 4658 C CA . ILE B 1 290 ? -16.792 -3.090 37.547 1.00 14.72 308 ILE B CA 1
ATOM 4659 C C . ILE B 1 290 ? -15.446 -3.231 36.813 1.00 21.03 308 ILE B C 1
ATOM 4660 O O . ILE B 1 290 ? -14.427 -3.545 37.440 1.00 20.86 308 ILE B O 1
ATOM 4665 N N . PHE B 1 291 ? -15.440 -3.000 35.495 1.00 15.92 309 PHE B N 1
ATOM 4666 C CA . PHE B 1 291 ? -14.227 -3.122 34.692 1.00 15.90 309 PHE B CA 1
ATOM 4667 C C . PHE B 1 291 ? -13.704 -1.748 34.267 1.00 18.64 309 PHE B C 1
ATOM 4668 O O . PHE B 1 291 ? -12.975 -1.648 33.282 1.00 19.32 309 PHE B O 1
ATOM 4676 N N . ASP B 1 292 ? -14.083 -0.692 34.984 1.00 22.93 310 ASP B N 1
ATOM 4677 C CA . ASP B 1 292 ? -13.585 0.649 34.672 1.00 25.98 310 ASP B CA 1
ATOM 4678 C C . ASP B 1 292 ? -12.101 0.733 35.016 1.00 31.26 310 ASP B C 1
ATOM 4679 O O . ASP B 1 292 ? -11.659 0.132 35.993 1.00 24.95 310 ASP B O 1
ATOM 4684 N N . ASP B 1 293 ? -11.345 1.467 34.200 1.00 27.43 311 ASP B N 1
ATOM 4685 C CA . ASP B 1 293 ? -9.947 1.791 34.484 1.00 31.26 311 ASP B CA 1
ATOM 4686 C C . ASP B 1 293 ? -9.781 2.155 35.962 1.00 30.13 311 ASP B C 1
ATOM 4687 O O . ASP B 1 293 ? -10.475 3.036 36.479 1.00 32.90 311 ASP B O 1
ATOM 4692 N N . SER B 1 294 ? -8.883 1.446 36.647 1.00 29.15 312 SER B N 1
ATOM 4693 C CA . SER B 1 294 ? -8.660 1.657 38.077 1.00 29.46 312 SER B CA 1
ATOM 4694 C C . SER B 1 294 ? -7.611 2.751 38.318 1.00 38.42 312 SER B C 1
ATOM 4695 O O . SER B 1 294 ? -7.495 3.273 39.427 1.00 41.38 312 SER B O 1
ATOM 4698 N N . GLY B 1 295 ? -6.848 3.082 37.277 1.00 33.53 313 GLY B N 1
ATOM 4699 C CA . GLY B 1 295 ? -5.748 4.025 37.388 1.00 52.59 313 GLY B CA 1
ATOM 4700 C C . GLY B 1 295 ? -6.188 5.424 37.783 1.00 46.36 313 GLY B C 1
ATOM 4701 O O . GLY B 1 295 ? -7.355 5.782 37.618 1.00 44.02 313 GLY B O 1
ATOM 4702 N N . ARG C 1 9 ? -53.508 37.870 12.790 1.00 94.17 27 ARG C N 1
ATOM 4703 C CA . ARG C 1 9 ? -54.592 37.172 12.107 1.00 96.08 27 ARG C CA 1
ATOM 4704 C C . ARG C 1 9 ? -54.175 36.669 10.727 1.00 92.80 27 ARG C C 1
ATOM 4705 O O . ARG C 1 9 ? -53.215 37.165 10.134 1.00 97.04 27 ARG C O 1
ATOM 4713 N N . VAL C 1 10 ? -54.911 35.675 10.236 1.00 83.28 28 VAL C N 1
ATOM 4714 C CA . VAL C 1 10 ? -54.686 35.069 8.926 1.00 83.85 28 VAL C CA 1
ATOM 4715 C C . VAL C 1 10 ? -56.039 34.631 8.374 1.00 70.91 28 VAL C C 1
ATOM 4716 O O . VAL C 1 10 ? -56.723 33.820 8.992 1.00 69.48 28 VAL C O 1
ATOM 4720 N N . GLY C 1 11 ? -56.424 35.168 7.219 1.00 74.02 29 GLY C N 1
ATOM 4721 C CA . GLY C 1 11 ? -57.726 34.884 6.636 1.00 72.26 29 GLY C CA 1
ATOM 4722 C C . GLY C 1 11 ? -58.886 35.122 7.593 1.00 67.31 29 GLY C C 1
ATOM 4723 O O . GLY C 1 11 ? -58.874 36.066 8.389 1.00 59.92 29 GLY C O 1
ATOM 4724 N N . LYS C 1 12 ? -59.891 34.253 7.511 1.00 47.90 30 LYS C N 1
ATOM 4725 C CA . LYS C 1 12 ? -61.040 34.263 8.412 1.00 47.69 30 LYS C CA 1
ATOM 4726 C C . LYS C 1 12 ? -60.732 33.410 9.637 1.00 44.16 30 LYS C C 1
ATOM 4727 O O . LYS C 1 12 ? -61.640 32.881 10.283 1.00 35.72 30 LYS C O 1
ATOM 4733 N N . TYR C 1 13 ? -59.441 33.288 9.937 1.00 37.38 31 TYR C N 1
ATOM 4734 C CA . TYR C 1 13 ? -58.943 32.390 10.974 1.00 29.35 31 TYR C CA 1
ATOM 4735 C C . TYR C 1 13 ? -58.192 33.171 12.036 1.00 36.34 31 TYR C C 1
ATOM 4736 O O . TYR C 1 13 ? -57.335 34.000 11.728 1.00 44.01 31 TYR C O 1
ATOM 4745 N N . GLU C 1 14 ? -58.521 32.916 13.295 1.00 35.39 32 GLU C N 1
ATOM 4746 C CA . GLU C 1 14 ? -57.794 33.534 14.383 1.00 35.08 32 GLU C CA 1
ATOM 4747 C C . GLU C 1 14 ? -56.793 32.536 14.958 1.00 35.30 32 GLU C C 1
ATOM 4748 O O . GLU C 1 14 ? -57.144 31.393 15.229 1.00 27.34 32 GLU C O 1
ATOM 4754 N N . LEU C 1 15 ? -55.554 32.972 15.157 1.00 36.47 33 LEU C N 1
ATOM 4755 C CA . LEU C 1 15 ? -54.483 32.055 15.541 1.00 33.75 33 LEU C CA 1
ATOM 4756 C C . LEU C 1 15 ? -54.449 31.723 17.027 1.00 36.69 33 LEU C C 1
ATOM 4757 O O . LEU C 1 15 ? -54.754 32.552 17.885 1.00 30.67 33 LEU C O 1
ATOM 4762 N N . GLY C 1 16 ? -54.079 30.483 17.311 1.00 27.73 34 GLY C N 1
ATOM 4763 C CA . GLY C 1 16 ? -53.865 30.029 18.665 1.00 29.93 34 GLY C CA 1
ATOM 4764 C C . GLY C 1 16 ? -52.403 29.670 18.767 1.00 28.92 34 GLY C C 1
ATOM 4765 O O . GLY C 1 16 ? -51.562 30.270 18.102 1.00 28.26 34 GLY C O 1
ATOM 4766 N N . ARG C 1 17 ? -52.095 28.674 19.582 1.00 34.11 35 ARG C N 1
ATOM 4767 C CA . ARG C 1 17 ? -50.708 28.357 19.886 1.00 39.35 35 ARG C CA 1
ATOM 4768 C C . ARG C 1 17 ? -49.998 27.649 18.731 1.00 33.01 35 ARG C C 1
ATOM 4769 O O . ARG C 1 17 ? -50.635 27.041 17.871 1.00 32.16 35 ARG C O 1
ATOM 4777 N N . THR C 1 18 ? -48.671 27.735 18.724 1.00 27.57 36 THR C N 1
ATOM 4778 C CA . THR C 1 18 ? -47.858 26.959 17.796 1.00 31.64 36 THR C CA 1
ATOM 4779 C C . THR C 1 18 ? -47.801 25.510 18.276 1.00 36.20 36 THR C C 1
ATOM 4780 O O . THR C 1 18 ? -47.443 25.236 19.423 1.00 31.17 36 THR C O 1
ATOM 4784 N N . LEU C 1 19 ? -48.193 24.589 17.401 1.00 25.45 37 LEU C N 1
ATOM 4785 C CA . LEU C 1 19 ? -48.178 23.164 17.718 1.00 27.40 37 LEU C CA 1
ATOM 4786 C C . LEU C 1 19 ? -46.820 22.552 17.435 1.00 29.84 37 LEU C C 1
ATOM 4787 O O . LEU C 1 19 ? -46.354 21.698 18.179 1.00 31.69 37 LEU C O 1
ATOM 4792 N N . GLY C 1 20 ? -46.191 22.982 16.347 1.00 23.46 38 GLY C N 1
ATOM 4793 C CA . GLY C 1 20 ? -44.855 22.530 16.025 1.00 23.87 38 GLY C CA 1
ATOM 4794 C C . GLY C 1 20 ? -44.164 23.528 15.128 1.00 23.53 38 GLY C C 1
ATOM 4795 O O . GLY C 1 20 ? -44.806 24.256 14.386 1.00 18.44 38 GLY C O 1
ATOM 4796 N N . GLU C 1 21 ? -42.846 23.579 15.195 1.00 20.47 39 GLU C N 1
ATOM 4797 C CA . GLU C 1 21 ? -42.106 24.413 14.271 1.00 21.69 39 GLU C CA 1
ATOM 4798 C C . GLU C 1 21 ? -40.876 23.670 13.767 1.00 23.18 39 GLU C C 1
ATOM 4799 O O . GLU C 1 21 ? -39.872 23.563 14.465 1.00 24.02 39 GLU C O 1
ATOM 4805 N N . GLY C 1 22 ? -40.966 23.146 12.547 1.00 18.12 40 GLY C N 1
ATOM 4806 C CA . GLY C 1 22 ? -39.823 22.520 11.912 1.00 24.68 40 GLY C CA 1
ATOM 4807 C C . GLY C 1 22 ? -39.054 23.542 11.092 1.00 24.63 40 GLY C C 1
ATOM 4808 O O . GLY C 1 22 ? -39.454 24.705 11.008 1.00 24.25 40 GLY C O 1
ATOM 4809 N N . THR C 1 23 ? -37.956 23.111 10.479 1.00 20.27 41 THR C N 1
ATOM 4810 C CA . THR C 1 23 ? -37.093 24.009 9.709 1.00 21.80 41 THR C CA 1
ATOM 4811 C C . THR C 1 23 ? -37.816 24.663 8.543 1.00 23.00 41 THR C C 1
ATOM 4812 O O . THR C 1 23 ? -37.748 25.880 8.377 1.00 25.21 41 THR C O 1
ATOM 4816 N N . PHE C 1 24 ? -38.527 23.871 7.744 1.00 20.89 42 PHE C N 1
ATOM 4817 C CA . PHE C 1 24 ? -39.174 24.399 6.535 1.00 20.00 42 PHE C CA 1
ATOM 4818 C C . PHE C 1 24 ? -40.700 24.365 6.602 1.00 22.22 42 PHE C C 1
ATOM 4819 O O . PHE C 1 24 ? -41.380 24.660 5.620 1.00 20.35 42 PHE C O 1
ATOM 4827 N N . ALA C 1 25 ? -41.249 23.992 7.753 1.00 20.63 43 ALA C N 1
ATOM 4828 C CA . ALA C 1 25 ? -42.697 23.951 7.885 1.00 19.54 43 ALA C CA 1
ATOM 4829 C C . ALA C 1 25 ? -43.076 24.139 9.338 1.00 24.37 43 ALA C C 1
ATOM 4830 O O . ALA C 1 25 ? -42.291 23.842 10.226 1.00 24.14 43 ALA C O 1
ATOM 4832 N N . LYS C 1 26 ? -44.281 24.640 9.578 1.00 21.79 44 LYS C N 1
ATOM 4833 C CA . LYS C 1 26 ? -44.737 24.849 10.940 1.00 24.44 44 LYS C CA 1
ATOM 4834 C C . LYS C 1 26 ? -46.242 24.734 10.976 1.00 20.71 44 LYS C C 1
ATOM 4835 O O . LYS C 1 26 ? -46.896 24.820 9.947 1.00 22.38 44 LYS C O 1
ATOM 4841 N N . VAL C 1 27 ? -46.793 24.521 12.167 1.00 21.39 45 VAL C N 1
ATOM 4842 C CA . VAL C 1 27 ? -48.211 24.214 12.292 1.00 13.43 45 VAL C CA 1
ATOM 4843 C C . VAL C 1 27 ? -48.807 25.009 13.450 1.00 21.16 45 VAL C C 1
ATOM 4844 O O . VAL C 1 27 ? -48.329 24.940 14.591 1.00 22.89 45 VAL C O 1
ATOM 4848 N N . LYS C 1 28 ? -49.852 25.771 13.160 1.00 20.21 46 LYS C N 1
ATOM 4849 C CA . LYS C 1 28 ? -50.506 26.546 14.209 1.00 24.70 46 LYS C CA 1
ATOM 4850 C C . LYS C 1 28 ? -51.945 26.115 14.404 1.00 18.89 46 LYS C C 1
ATOM 4851 O O . LYS C 1 28 ? -52.622 25.713 13.456 1.00 21.42 46 LYS C O 1
ATOM 4857 N N . PHE C 1 29 ? -52.406 26.173 15.651 1.00 20.06 47 PHE C N 1
ATOM 4858 C CA . PHE C 1 29 ? -53.818 25.944 15.910 1.00 15.45 47 PHE C CA 1
ATOM 4859 C C . PHE C 1 29 ? -54.536 27.234 15.543 1.00 21.91 47 PHE C C 1
ATOM 4860 O O . PHE C 1 29 ? -53.964 28.318 15.686 1.00 20.19 47 PHE C O 1
ATOM 4868 N N . ALA C 1 30 ? -55.777 27.119 15.076 1.00 25.32 48 ALA C N 1
ATOM 4869 C CA . ALA C 1 30 ? -56.597 28.285 14.774 1.00 25.50 48 ALA C CA 1
ATOM 4870 C C . ALA C 1 30 ? -58.078 27.936 14.852 1.00 27.24 48 ALA C C 1
ATOM 4871 O O . ALA C 1 30 ? -58.442 26.772 14.896 1.00 19.28 48 ALA C O 1
ATOM 4873 N N . ARG C 1 31 ? -58.931 28.954 14.870 1.00 26.51 49 ARG C N 1
ATOM 4874 C CA . ARG C 1 31 ? -60.356 28.737 14.677 1.00 22.80 49 ARG C CA 1
ATOM 4875 C C . ARG C 1 31 ? -60.882 29.693 13.606 1.00 24.01 49 ARG C C 1
ATOM 4876 O O . ARG C 1 31 ? -60.367 30.797 13.432 1.00 30.10 49 ARG C O 1
ATOM 4884 N N . ASN C 1 32 ? -61.896 29.240 12.880 1.00 25.12 50 ASN C N 1
ATOM 4885 C CA . ASN C 1 32 ? -62.559 30.032 11.848 1.00 23.67 50 ASN C CA 1
ATOM 4886 C C . ASN C 1 32 ? -63.475 31.028 12.567 1.00 35.48 50 ASN C C 1
ATOM 4887 O O . ASN C 1 32 ? -64.377 30.624 13.307 1.00 29.85 50 ASN C O 1
ATOM 4892 N N . VAL C 1 33 ? -63.250 32.325 12.367 1.00 36.46 51 VAL C N 1
ATOM 4893 C CA . VAL C 1 33 ? -64.020 33.329 13.108 1.00 37.36 51 VAL C CA 1
ATOM 4894 C C . VAL C 1 33 ? -65.496 33.344 12.712 1.00 38.05 51 VAL C C 1
ATOM 4895 O O . VAL C 1 33 ? -66.341 33.777 13.489 1.00 38.24 51 VAL C O 1
ATOM 4899 N N . GLU C 1 34 ? -65.799 32.841 11.518 1.00 53.90 52 GLU C N 1
ATOM 4900 C CA . GLU C 1 34 ? -67.156 32.880 10.972 1.00 53.42 52 GLU C CA 1
ATOM 4901 C C . GLU C 1 34 ? -68.043 31.736 11.452 1.00 56.43 52 GLU C C 1
ATOM 4902 O O . GLU C 1 34 ? -69.268 31.832 11.405 1.00 60.88 52 GLU C O 1
ATOM 4908 N N . ASN C 1 35 ? -67.431 30.646 11.903 1.00 39.50 53 ASN C N 1
ATOM 4909 C CA . ASN C 1 35 ? -68.210 29.502 12.367 1.00 37.18 53 ASN C CA 1
ATOM 4910 C C . ASN C 1 35 ? -67.618 28.806 13.597 1.00 40.24 53 ASN C C 1
ATOM 4911 O O . ASN C 1 35 ? -68.233 27.901 14.163 1.00 43.64 53 ASN C O 1
ATOM 4916 N N . GLY C 1 36 ? -66.427 29.237 14.007 1.00 40.33 54 GLY C N 1
ATOM 4917 C CA . GLY C 1 36 ? -65.814 28.732 15.226 1.00 37.13 54 GLY C CA 1
ATOM 4918 C C . GLY C 1 36 ? -65.212 27.340 15.124 1.00 40.73 54 GLY C C 1
ATOM 4919 O O . GLY C 1 36 ? -64.813 26.756 16.135 1.00 32.28 54 GLY C O 1
ATOM 4920 N N . ASP C 1 37 ? -65.148 26.803 13.908 1.00 38.48 55 ASP C N 1
ATOM 4921 C CA . ASP C 1 37 ? -64.568 25.484 13.682 1.00 29.73 55 ASP C CA 1
ATOM 4922 C C . ASP C 1 37 ? -63.110 25.452 14.123 1.00 29.18 55 ASP C C 1
ATOM 4923 O O . ASP C 1 37 ? -62.381 26.441 13.970 1.00 25.86 55 ASP C O 1
ATOM 4928 N N . ASN C 1 38 ? -62.688 24.318 14.681 1.00 30.51 56 ASN C N 1
ATOM 4929 C CA . ASN C 1 38 ? -61.283 24.135 15.034 1.00 23.61 56 ASN C CA 1
ATOM 4930 C C . ASN C 1 38 ? -60.516 23.747 13.779 1.00 26.56 56 ASN C C 1
ATOM 4931 O O . ASN C 1 38 ? -60.953 22.878 13.018 1.00 25.89 56 ASN C O 1
ATOM 4936 N N . VAL C 1 39 ? -59.368 24.376 13.559 1.00 23.31 57 VAL C N 1
ATOM 4937 C CA . VAL C 1 39 ? -58.525 23.983 12.437 1.00 26.04 57 VAL C CA 1
ATOM 4938 C C . VAL C 1 39 ? -57.060 24.010 12.838 1.00 24.25 57 VAL C C 1
ATOM 4939 O O . VAL C 1 39 ? -56.704 24.496 13.906 1.00 22.37 57 VAL C O 1
ATOM 4943 N N . ALA C 1 40 ? -56.213 23.474 11.967 1.00 22.47 58 ALA C N 1
ATOM 4944 C CA . ALA C 1 40 ? -54.789 23.691 12.059 1.00 20.66 58 ALA C CA 1
ATOM 4945 C C . ALA C 1 40 ? -54.336 24.355 10.763 1.00 18.61 58 ALA C C 1
ATOM 4946 O O . ALA C 1 40 ? -54.879 24.092 9.691 1.00 21.82 58 ALA C O 1
ATOM 4948 N N . ILE C 1 41 ? -53.344 25.233 10.865 1.00 21.55 59 ILE C N 1
ATOM 4949 C CA . ILE C 1 41 ? -52.778 25.864 9.686 1.00 21.91 59 ILE C CA 1
ATOM 4950 C C . ILE C 1 41 ? -51.331 25.463 9.546 1.00 19.55 59 ILE C C 1
ATOM 4951 O O . ILE C 1 41 ? -50.504 25.787 10.400 1.00 20.25 59 ILE C O 1
ATOM 4956 N N . LYS C 1 42 ? -51.022 24.775 8.450 1.00 21.47 60 LYS C N 1
ATOM 4957 C CA . LYS C 1 42 ? -49.658 24.402 8.153 1.00 22.49 60 LYS C CA 1
ATOM 4958 C C . LYS C 1 42 ? -49.085 25.443 7.206 1.00 22.68 60 LYS C C 1
ATOM 4959 O O . LYS C 1 42 ? -49.687 25.736 6.176 1.00 27.51 60 LYS C O 1
ATOM 4965 N N . VAL C 1 43 ? -47.927 25.992 7.555 1.00 19.79 61 VAL C N 1
ATOM 4966 C CA . VAL C 1 43 ? -47.237 26.945 6.691 1.00 22.07 61 VAL C CA 1
ATOM 4967 C C . VAL C 1 43 ? -45.914 26.361 6.249 1.00 25.54 61 VAL C C 1
ATOM 4968 O O . VAL C 1 43 ? -45.067 26.053 7.081 1.00 18.80 61 VAL C O 1
ATOM 4972 N N . ILE C 1 44 ? -45.720 26.219 4.939 1.00 20.99 62 ILE C N 1
ATOM 4973 C CA . ILE C 1 44 ? -44.549 25.510 4.442 1.00 24.60 62 ILE C CA 1
ATOM 4974 C C . ILE C 1 44 ? -43.769 26.342 3.433 1.00 28.51 62 ILE C C 1
ATOM 4975 O O . ILE C 1 44 ? -44.349 27.164 2.743 1.00 24.69 62 ILE C O 1
ATOM 4980 N N . ASP C 1 45 ? -42.454 26.123 3.373 1.00 31.58 63 ASP C N 1
ATOM 4981 C CA . ASP C 1 45 ? -41.579 26.761 2.386 1.00 36.18 63 ASP C CA 1
ATOM 4982 C C . ASP C 1 45 ? -42.048 26.443 0.969 1.00 38.98 63 ASP C C 1
ATOM 4983 O O . ASP C 1 45 ? -42.143 25.281 0.568 1.00 35.05 63 ASP C O 1
ATOM 4988 N N . LYS C 1 46 ? -42.334 27.493 0.214 1.00 37.04 64 LYS C N 1
ATOM 4989 C CA . LYS C 1 46 ? -42.957 27.357 -1.092 1.00 32.98 64 LYS C CA 1
ATOM 4990 C C . LYS C 1 46 ? -42.008 26.823 -2.158 1.00 32.99 64 LYS C C 1
ATOM 4991 O O . LYS C 1 46 ? -42.406 26.017 -2.998 1.00 36.43 64 LYS C O 1
ATOM 4997 N N . GLU C 1 47 ? -40.752 27.258 -2.119 1.00 29.36 65 GLU C N 1
ATOM 4998 C CA . GLU C 1 47 ? -39.795 26.871 -3.150 1.00 39.05 65 GLU C CA 1
ATOM 4999 C C . GLU C 1 47 ? -39.407 25.400 -3.035 1.00 40.96 65 GLU C C 1
ATOM 5000 O O . GLU C 1 47 ? -39.130 24.746 -4.046 1.00 37.01 65 GLU C O 1
ATOM 5006 N N . LYS C 1 48 ? -39.411 24.883 -1.807 1.00 44.97 66 LYS C N 1
ATOM 5007 C CA . LYS C 1 48 ? -39.118 23.474 -1.556 1.00 44.85 66 LYS C CA 1
ATOM 5008 C C . LYS C 1 48 ? -40.067 22.548 -2.308 1.00 44.78 66 LYS C C 1
ATOM 5009 O O . LYS C 1 48 ? -39.662 21.484 -2.788 1.00 47.76 66 LYS C O 1
ATOM 5015 N N . VAL C 1 49 ? -41.334 22.946 -2.402 1.00 35.01 67 VAL C N 1
ATOM 5016 C CA . VAL C 1 49 ? -42.310 22.122 -3.112 1.00 37.46 67 VAL C CA 1
ATOM 5017 C C . VAL C 1 49 ? -42.372 22.420 -4.615 1.00 37.66 67 VAL C C 1
ATOM 5018 O O . VAL C 1 49 ? -42.564 21.505 -5.422 1.00 33.76 67 VAL C O 1
ATOM 5022 N N . LEU C 1 50 ? -42.171 23.682 -4.989 1.00 37.34 68 LEU C N 1
ATOM 5023 C CA . LEU C 1 50 ? -42.116 24.068 -6.403 1.00 35.65 68 LEU C CA 1
ATOM 5024 C C . LEU C 1 50 ? -40.967 23.404 -7.152 1.00 37.31 68 LEU C C 1
ATOM 5025 O O . LEU C 1 50 ? -41.136 22.947 -8.284 1.00 41.94 68 LEU C O 1
ATOM 5030 N N . LYS C 1 51 ? -39.799 23.359 -6.520 1.00 52.57 69 LYS C N 1
ATOM 5031 C CA . LYS C 1 51 ? -38.615 22.770 -7.134 1.00 53.94 69 LYS C CA 1
ATOM 5032 C C . LYS C 1 51 ? -38.725 21.255 -7.287 1.00 57.26 69 LYS C C 1
ATOM 5033 O O . LYS C 1 51 ? -38.047 20.662 -8.127 1.00 55.77 69 LYS C O 1
ATOM 5039 N N . ASN C 1 52 ? -39.581 20.636 -6.478 1.00 38.94 70 ASN C N 1
ATOM 5040 C CA . ASN C 1 52 ? -39.642 19.177 -6.415 1.00 41.63 70 ASN C CA 1
ATOM 5041 C C . ASN C 1 52 ? -40.028 18.495 -7.728 1.00 39.60 70 ASN C C 1
ATOM 5042 O O . ASN C 1 52 ? -40.885 18.976 -8.475 1.00 40.12 70 ASN C O 1
ATOM 5047 N N . LYS C 1 53 ? -39.378 17.364 -7.986 1.00 44.96 71 LYS C N 1
ATOM 5048 C CA . LYS C 1 53 ? -39.545 16.609 -9.221 1.00 48.91 71 LYS C CA 1
ATOM 5049 C C . LYS C 1 53 ? -41.000 16.274 -9.526 1.00 52.18 71 LYS C C 1
ATOM 5050 O O . LYS C 1 53 ? -41.423 16.297 -10.687 1.00 41.12 71 LYS C O 1
ATOM 5056 N N . MET C 1 54 ? -41.762 15.987 -8.476 1.00 45.36 72 MET C N 1
ATOM 5057 C CA . MET C 1 54 ? -43.124 15.500 -8.627 1.00 42.20 72 MET C CA 1
ATOM 5058 C C . MET C 1 54 ? -44.172 16.587 -8.424 1.00 39.11 72 MET C C 1
ATOM 5059 O O . MET C 1 54 ? -45.302 16.298 -8.034 1.00 33.28 72 MET C O 1
ATOM 5064 N N . ILE C 1 55 ? -43.799 17.831 -8.711 1.00 32.12 73 ILE C N 1
ATOM 5065 C CA . ILE C 1 55 ? -44.694 18.972 -8.509 1.00 26.56 73 ILE C CA 1
ATOM 5066 C C . ILE C 1 55 ? -46.043 18.884 -9.237 1.00 30.62 73 ILE C C 1
ATOM 5067 O O . ILE C 1 55 ? -47.072 19.261 -8.677 1.00 28.41 73 ILE C O 1
ATOM 5072 N N . ALA C 1 56 ? -46.053 18.386 -10.472 1.00 34.59 74 ALA C N 1
ATOM 5073 C CA . ALA C 1 56 ? -47.312 18.283 -11.207 1.00 34.08 74 ALA C CA 1
ATOM 5074 C C . ALA C 1 56 ? -48.269 17.299 -10.534 1.00 26.55 74 ALA C C 1
ATOM 5075 O O . ALA C 1 56 ? -49.477 17.522 -10.511 1.00 26.68 74 ALA C O 1
ATOM 5077 N N . GLN C 1 57 ? -47.730 16.215 -9.985 1.00 29.05 75 GLN C N 1
ATOM 5078 C CA . GLN C 1 57 ? -48.547 15.274 -9.224 1.00 37.84 75 GLN C CA 1
ATOM 5079 C C . GLN C 1 57 ? -49.006 15.868 -7.893 1.00 27.36 75 GLN C C 1
ATOM 5080 O O . GLN C 1 57 ? -50.150 15.664 -7.463 1.00 29.29 75 GLN C O 1
ATOM 5086 N N . ILE C 1 58 ? -48.094 16.571 -7.230 1.00 22.47 76 ILE C N 1
ATOM 5087 C CA . ILE C 1 58 ? -48.417 17.276 -5.993 1.00 26.49 76 ILE C CA 1
ATOM 5088 C C . ILE C 1 58 ? -49.567 18.242 -6.223 1.00 24.32 76 ILE C C 1
ATOM 5089 O O . ILE C 1 58 ? -50.571 18.213 -5.508 1.00 19.33 76 ILE C O 1
ATOM 5094 N N . LYS C 1 59 ? -49.431 19.092 -7.240 1.00 27.50 77 LYS C N 1
ATOM 5095 C CA . LYS C 1 59 ? -50.481 20.051 -7.563 1.00 21.34 77 LYS C CA 1
ATOM 5096 C C . LYS C 1 59 ? -51.798 19.351 -7.849 1.00 22.63 77 LYS C C 1
ATOM 5097 O O . LYS C 1 59 ? -52.857 19.810 -7.430 1.00 25.55 77 LYS C O 1
ATOM 5103 N N . ARG C 1 60 ? -51.732 18.232 -8.560 1.00 22.66 78 ARG C N 1
ATOM 5104 C CA . ARG C 1 60 ? -52.953 17.526 -8.932 1.00 26.26 78 ARG C CA 1
ATOM 5105 C C . ARG C 1 60 ? -53.632 16.894 -7.721 1.00 26.10 78 ARG C C 1
ATOM 5106 O O . ARG C 1 60 ? -54.854 16.943 -7.581 1.00 26.35 78 ARG C O 1
ATOM 5114 N N . GLU C 1 61 ? -52.840 16.299 -6.840 1.00 22.91 79 GLU C N 1
ATOM 5115 C CA . GLU C 1 61 ? -53.416 15.571 -5.708 1.00 20.80 79 GLU C CA 1
ATOM 5116 C C . GLU C 1 61 ? -53.953 16.537 -4.653 1.00 20.14 79 GLU C C 1
ATOM 5117 O O . GLU C 1 61 ? -55.020 16.331 -4.083 1.00 21.01 79 GLU C O 1
ATOM 5123 N N . ILE C 1 62 ? -53.208 17.600 -4.406 1.00 17.55 80 ILE C N 1
ATOM 5124 C CA A ILE C 1 62 ? -53.640 18.647 -3.482 0.64 20.12 80 ILE C CA 1
ATOM 5125 C CA B ILE C 1 62 ? -53.650 18.619 -3.472 0.36 20.04 80 ILE C CA 1
ATOM 5126 C C . ILE C 1 62 ? -54.904 19.346 -3.988 1.00 22.54 80 ILE C C 1
ATOM 5127 O O . ILE C 1 62 ? -55.869 19.550 -3.232 1.00 20.41 80 ILE C O 1
ATOM 5136 N N . SER C 1 63 ? -54.919 19.705 -5.277 1.00 26.56 81 SER C N 1
ATOM 5137 C CA . SER C 1 63 ? -56.110 20.332 -5.876 1.00 25.51 81 SER C CA 1
ATOM 5138 C C . SER C 1 63 ? -57.329 19.431 -5.729 1.00 23.85 81 SER C C 1
ATOM 5139 O O . SER C 1 63 ? -58.426 19.887 -5.397 1.00 28.16 81 SER C O 1
ATOM 5142 N N . THR C 1 64 ? -57.134 18.140 -5.970 1.00 19.87 82 THR C N 1
ATOM 5143 C CA . THR C 1 64 ? -58.198 17.159 -5.739 1.00 18.87 82 THR C C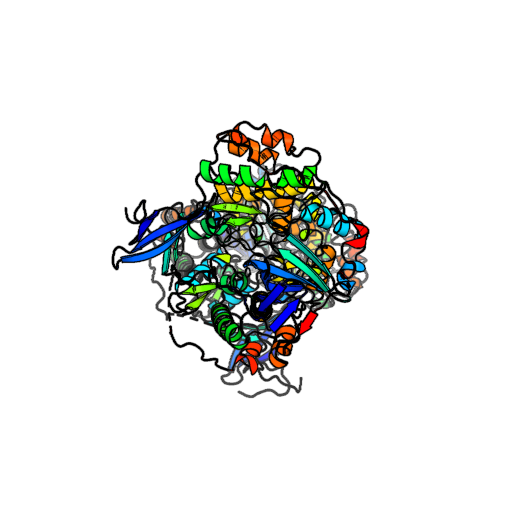A 1
ATOM 5144 C C . THR C 1 64 ? -58.649 17.078 -4.273 1.00 22.53 82 THR C C 1
ATOM 5145 O O . THR C 1 64 ? -59.849 17.036 -3.975 1.00 22.34 82 THR C O 1
ATOM 5149 N N . MET C 1 65 ? -57.701 17.049 -3.345 1.00 25.04 83 MET C N 1
ATOM 5150 C CA . MET C 1 65 ? -58.076 16.883 -1.938 1.00 23.50 83 MET C CA 1
ATOM 5151 C C . MET C 1 65 ? -58.856 18.085 -1.402 1.00 28.31 83 MET C C 1
ATOM 5152 O O . MET C 1 65 ? -59.697 17.940 -0.511 1.00 26.82 83 MET C O 1
ATOM 5157 N N . LYS C 1 66 ? -58.581 19.264 -1.954 1.00 32.92 84 LYS C N 1
ATOM 5158 C CA . LYS C 1 66 ? -59.370 20.457 -1.656 1.00 34.62 84 LYS C CA 1
ATOM 5159 C C . LYS C 1 66 ? -60.858 20.234 -1.921 1.00 34.38 84 LYS C C 1
ATOM 5160 O O . LYS C 1 66 ? -61.711 20.673 -1.152 1.00 39.61 84 LYS C O 1
ATOM 5166 N N . LEU C 1 67 ? -61.152 19.553 -3.025 1.00 26.65 85 LEU C N 1
ATOM 5167 C CA . LEU C 1 67 ? -62.521 19.356 -3.498 1.00 28.30 85 LEU C CA 1
ATOM 5168 C C . LEU C 1 67 ? -63.272 18.248 -2.773 1.00 36.87 85 LEU C C 1
ATOM 5169 O O . LEU C 1 67 ? -64.494 18.316 -2.608 1.00 36.52 85 LEU C O 1
ATOM 5174 N N . ILE C 1 68 ? -62.534 17.218 -2.371 1.00 36.44 86 ILE C N 1
ATOM 5175 C CA . ILE C 1 68 ? -63.115 16.016 -1.781 1.00 32.37 86 ILE C CA 1
ATOM 5176 C C . ILE C 1 68 ? -63.801 16.292 -0.445 1.00 35.13 86 ILE C C 1
ATOM 5177 O O . ILE C 1 68 ? -63.255 16.974 0.425 1.00 35.87 86 ILE C O 1
ATOM 5182 N N . LYS C 1 69 ? -65.020 15.777 -0.307 1.00 32.26 87 LYS C N 1
ATOM 5183 C CA . LYS C 1 69 ? -65.712 15.756 0.970 1.00 36.35 87 LYS C CA 1
ATOM 5184 C C . LYS C 1 69 ? -66.179 14.335 1.161 1.00 40.39 87 LYS C C 1
ATOM 5185 O O . LYS C 1 69 ? -67.100 13.880 0.489 1.00 47.55 87 LYS C O 1
ATOM 5191 N N . HIS C 1 70 ? -65.525 13.627 2.065 1.00 32.19 88 HIS C N 1
ATOM 5192 C CA . HIS C 1 70 ? -65.945 12.291 2.408 1.00 25.27 88 HIS C CA 1
ATOM 5193 C C . HIS C 1 70 ? -66.090 12.356 3.911 1.00 21.91 88 HIS C C 1
ATOM 5194 O O . HIS C 1 70 ? -65.315 13.037 4.580 1.00 26.37 88 HIS C O 1
ATOM 5201 N N . PRO C 1 71 ? -67.117 11.702 4.457 1.00 23.58 89 PRO C N 1
ATOM 5202 C CA . PRO C 1 71 ? -67.365 11.817 5.898 1.00 31.92 89 PRO C CA 1
ATOM 5203 C C . PRO C 1 71 ? -66.241 11.218 6.747 1.00 31.93 89 PRO C C 1
ATOM 5204 O O . PRO C 1 71 ? -66.161 11.476 7.951 1.00 31.32 89 PRO C O 1
ATOM 5208 N N . ASN C 1 72 ? -65.360 10.444 6.123 1.00 26.19 90 ASN C N 1
ATOM 5209 C CA . ASN C 1 72 ? -64.301 9.779 6.880 1.00 27.88 90 ASN C CA 1
ATOM 5210 C C . ASN C 1 72 ? -62.889 10.241 6.492 1.00 27.81 90 ASN C C 1
ATOM 5211 O O . ASN C 1 72 ? -61.886 9.618 6.860 1.00 20.81 90 ASN C O 1
ATOM 5216 N N . VAL C 1 73 ? -62.819 11.355 5.768 1.00 21.80 91 VAL C N 1
ATOM 5217 C CA . VAL C 1 73 ? -61.537 11.973 5.432 1.00 22.46 91 VAL C CA 1
ATOM 5218 C C . VAL C 1 73 ? -61.431 13.367 6.058 1.00 24.06 91 VAL C C 1
ATOM 5219 O O . VAL C 1 73 ? -62.373 14.155 5.977 1.00 25.30 91 VAL C O 1
ATOM 5223 N N . ILE C 1 74 ? -60.290 13.674 6.685 1.00 18.37 92 ILE C N 1
ATOM 5224 C CA . ILE C 1 74 ? -60.038 15.018 7.222 1.00 22.21 92 ILE C CA 1
ATOM 5225 C C . ILE C 1 74 ? -60.160 16.079 6.111 1.00 27.46 92 ILE C C 1
ATOM 5226 O O . ILE C 1 74 ? -59.549 15.949 5.046 1.00 19.43 92 ILE C O 1
ATOM 5231 N N . ARG C 1 75 ? -60.950 17.125 6.353 1.00 25.62 93 ARG C N 1
ATOM 5232 C CA . ARG C 1 75 ? -61.167 18.165 5.343 1.00 24.88 93 ARG C CA 1
ATOM 5233 C C . ARG C 1 75 ? -59.929 19.017 5.117 1.00 25.74 93 ARG C C 1
ATOM 5234 O O . ARG C 1 75 ? -59.298 19.465 6.066 1.00 18.77 93 ARG C O 1
ATOM 5242 N N . MET C 1 76 ? -59.584 19.266 3.859 1.00 25.27 94 MET C N 1
ATOM 5243 C CA . MET C 1 76 ? -58.670 20.365 3.583 1.00 25.86 94 MET C CA 1
ATOM 5244 C C . MET C 1 76 ? -59.478 21.578 3.147 1.00 29.82 94 MET C C 1
ATOM 5245 O O . MET C 1 76 ? -59.918 21.668 1.996 1.00 26.61 94 MET C O 1
ATOM 5250 N N . PHE C 1 77 ? -59.673 22.507 4.075 1.00 30.24 95 PHE C N 1
ATOM 5251 C CA . PHE C 1 77 ? -60.536 23.660 3.829 1.00 29.72 95 PHE C CA 1
ATOM 5252 C C . PHE C 1 77 ? -59.961 24.646 2.813 1.00 26.44 95 PHE C C 1
ATOM 5253 O O . PHE C 1 77 ? -60.633 25.006 1.852 1.00 37.03 95 PHE C O 1
ATOM 5261 N N . GLU C 1 78 ? -58.724 25.087 3.034 1.00 33.16 96 GLU C N 1
ATOM 5262 C CA . GLU C 1 78 ? -58.121 26.121 2.196 1.00 35.33 96 GLU C CA 1
ATOM 5263 C C . GLU C 1 78 ? -56.706 25.765 1.770 1.00 33.78 96 GLU C C 1
ATOM 5264 O O . GLU C 1 78 ? -55.992 25.039 2.463 1.00 33.28 96 GLU C O 1
ATOM 5270 N N . VAL C 1 79 ? -56.300 26.301 0.625 1.00 22.01 97 VAL C N 1
ATOM 5271 C CA . VAL C 1 79 ? -54.905 26.285 0.214 1.00 26.46 97 VAL C CA 1
ATOM 5272 C C . VAL C 1 79 ? -54.583 27.657 -0.368 1.00 35.41 97 VAL C C 1
ATOM 5273 O O . VAL C 1 79 ? -55.156 28.049 -1.387 1.00 28.79 97 VAL C O 1
ATOM 5277 N N . MET C 1 80 ? -53.684 28.392 0.284 1.00 34.57 98 MET C N 1
ATOM 5278 C CA . MET C 1 80 ? -53.282 29.706 -0.203 1.00 38.33 98 MET C CA 1
ATOM 5279 C C . MET C 1 80 ? -51.773 29.819 -0.256 1.00 43.64 98 MET C C 1
ATOM 5280 O O . MET C 1 80 ? -51.057 28.960 0.264 1.00 32.67 98 MET C O 1
ATOM 5285 N N . ALA C 1 81 ? -51.291 30.889 -0.879 1.00 34.49 99 ALA C N 1
ATOM 5286 C CA . ALA C 1 81 ? -49.857 31.082 -1.027 1.00 36.13 99 ALA C CA 1
ATOM 5287 C C . ALA C 1 81 ? -49.419 32.546 -0.972 1.00 46.34 99 ALA C C 1
ATOM 5288 O O . ALA C 1 81 ? -50.158 33.452 -1.364 1.00 48.86 99 ALA C O 1
ATOM 5290 N N . SER C 1 82 ? -48.209 32.754 -0.460 1.00 48.05 100 SER C N 1
ATOM 5291 C CA . SER C 1 82 ? -47.548 34.046 -0.502 1.00 47.26 100 SER C CA 1
ATOM 5292 C C . SER C 1 82 ? -46.535 33.945 -1.629 1.00 46.78 100 SER C C 1
ATOM 5293 O O . SER C 1 82 ? -46.647 33.069 -2.485 1.00 48.27 100 SER C O 1
ATOM 5296 N N . LYS C 1 83 ? -45.543 34.824 -1.633 1.00 49.51 101 LYS C N 1
ATOM 5297 C CA . LYS C 1 83 ? -44.430 34.676 -2.559 1.00 48.18 101 LYS C CA 1
ATOM 5298 C C . LYS C 1 83 ? -43.482 33.578 -2.092 1.00 52.21 101 LYS C C 1
ATOM 5299 O O . LYS C 1 83 ? -42.860 32.897 -2.912 1.00 47.10 101 LYS C O 1
ATOM 5305 N N . THR C 1 84 ? -43.380 33.404 -0.775 1.00 36.50 102 THR C N 1
ATOM 5306 C CA . THR C 1 84 ? -42.424 32.458 -0.210 1.00 39.17 102 THR C CA 1
ATOM 5307 C C . THR C 1 84 ? -43.052 31.283 0.551 1.00 37.22 102 THR C C 1
ATOM 5308 O O . THR C 1 84 ? -42.343 30.347 0.927 1.00 31.96 102 THR C O 1
ATOM 5312 N N . LYS C 1 85 ? -44.367 31.327 0.772 1.00 37.18 103 LYS C N 1
ATOM 5313 C CA . LYS C 1 85 ? -45.040 30.327 1.601 1.00 38.85 103 LYS C CA 1
ATOM 5314 C C . LYS C 1 85 ? -46.263 29.717 0.940 1.00 37.41 103 LYS C C 1
ATOM 5315 O O . LYS C 1 85 ? -46.908 30.341 0.107 1.00 34.71 103 LYS C O 1
ATOM 5321 N N . ILE C 1 86 ? -46.587 28.493 1.344 1.00 27.60 104 ILE C N 1
ATOM 5322 C CA . ILE C 1 86 ? -47.884 27.916 1.053 1.00 21.65 104 ILE C CA 1
ATOM 5323 C C . ILE C 1 86 ? -48.600 27.680 2.379 1.00 27.11 104 ILE C C 1
ATOM 5324 O O . ILE C 1 86 ? -47.986 27.239 3.353 1.00 25.42 104 ILE C O 1
ATOM 5329 N N . TYR C 1 87 ? -49.896 27.974 2.414 1.00 25.88 105 TYR C N 1
ATOM 5330 C CA . TYR C 1 87 ? -50.699 27.795 3.612 1.00 27.73 105 TYR C CA 1
ATOM 5331 C C . TYR C 1 87 ? -51.741 26.713 3.371 1.00 27.24 105 TYR C C 1
ATOM 5332 O O . TYR C 1 87 ? -52.440 26.754 2.371 1.00 29.83 105 TYR C O 1
ATOM 5341 N N . PHE C 1 88 ? -51.841 25.739 4.280 1.00 19.30 106 PHE C N 1
ATOM 5342 C CA . PHE C 1 88 ? -52.908 24.748 4.224 1.00 15.94 106 PHE C CA 1
ATOM 5343 C C . PHE C 1 88 ? -53.780 24.889 5.461 1.00 25.65 106 PHE C C 1
ATOM 5344 O O . PHE C 1 88 ? -53.265 25.006 6.578 1.00 23.86 106 PHE C O 1
ATOM 5352 N N . VAL C 1 89 ? -55.098 24.860 5.275 1.00 27.81 107 VAL C N 1
ATOM 5353 C CA . VAL C 1 89 ? -56.004 24.890 6.414 1.00 24.10 107 VAL C CA 1
ATOM 5354 C C . VAL C 1 89 ? -56.728 23.563 6.518 1.00 24.03 107 VAL C C 1
ATOM 5355 O O . VAL C 1 89 ? -57.471 23.183 5.608 1.00 24.62 107 VAL C O 1
ATOM 5359 N N . LEU C 1 90 ? -56.513 22.871 7.638 1.00 19.00 108 LEU C N 1
ATOM 5360 C CA . LEU C 1 90 ? -56.981 21.501 7.805 1.00 22.13 108 LEU C CA 1
ATOM 5361 C C . LEU C 1 90 ? -57.907 21.315 8.999 1.00 18.44 108 LEU C C 1
ATOM 5362 O O . LEU C 1 90 ? -57.664 21.855 10.077 1.00 23.59 108 LEU C O 1
ATOM 5367 N N . GLU C 1 91 ? -58.969 20.541 8.791 1.00 21.89 109 GLU C N 1
ATOM 5368 C CA . GLU C 1 91 ? -59.906 20.197 9.856 1.00 20.13 109 GLU C CA 1
ATOM 5369 C C . GLU C 1 91 ? -59.225 19.590 11.071 1.00 24.53 109 GLU C C 1
ATOM 5370 O O . GLU C 1 91 ? -58.512 18.599 10.968 1.00 20.00 109 GLU C O 1
ATOM 5376 N N . PHE C 1 92 ? -59.456 20.194 12.234 1.00 23.64 110 PHE C N 1
ATOM 5377 C CA . PHE C 1 92 ? -58.916 19.693 13.491 1.00 23.12 110 PHE C CA 1
ATOM 5378 C C . PHE C 1 92 ? -60.010 18.945 14.248 1.00 30.45 110 PHE C C 1
ATOM 5379 O O . PHE C 1 92 ? -61.057 19.517 14.555 1.00 29.02 110 PHE C O 1
ATOM 5387 N N . VAL C 1 93 ? -59.772 17.670 14.561 1.00 29.89 111 VAL C N 1
ATOM 5388 C CA . VAL C 1 93 ? -60.768 16.867 15.278 1.00 19.26 111 VAL C CA 1
ATOM 5389 C C . VAL C 1 93 ? -60.378 16.624 16.740 1.00 28.00 111 VAL C C 1
ATOM 5390 O O . VAL C 1 93 ? -59.217 16.794 17.114 1.00 26.11 111 VAL C O 1
ATOM 5394 N N . THR C 1 94 ? -61.351 16.241 17.569 1.00 23.40 112 THR C N 1
ATOM 5395 C CA . THR C 1 94 ? -61.148 16.235 19.020 1.00 23.24 112 THR C CA 1
ATOM 5396 C C . THR C 1 94 ? -61.269 14.861 19.699 1.00 26.75 112 THR C C 1
ATOM 5397 O O . THR C 1 94 ? -61.056 14.754 20.902 1.00 26.23 112 THR C O 1
ATOM 5401 N N . GLY C 1 95 ? -61.603 13.818 18.945 1.00 25.17 113 GLY C N 1
ATOM 5402 C CA . GLY C 1 95 ? -61.769 12.490 19.526 1.00 23.52 113 GLY C CA 1
ATOM 5403 C C . GLY C 1 95 ? -60.494 11.663 19.686 1.00 25.49 113 GLY C C 1
ATOM 5404 O O . GLY C 1 95 ? -60.558 10.488 20.052 1.00 26.50 113 GLY C O 1
ATOM 5405 N N . GLY C 1 96 ? -59.336 12.256 19.407 1.00 33.37 114 GLY C N 1
ATOM 5406 C CA . GLY C 1 96 ? -58.057 11.575 19.584 1.00 29.92 114 GLY C CA 1
ATOM 5407 C C . GLY C 1 96 ? -57.725 10.556 18.496 1.00 31.20 114 GLY C C 1
ATOM 5408 O O . GLY C 1 96 ? -58.334 10.560 17.421 1.00 24.78 114 GLY C O 1
ATOM 5409 N N . GLU C 1 97 ? -56.754 9.684 18.775 1.00 21.31 115 GLU C N 1
ATOM 5410 C CA . GLU C 1 97 ? -56.361 8.621 17.839 1.00 22.44 115 GLU C CA 1
ATOM 5411 C C . GLU C 1 97 ? -57.127 7.311 18.078 1.00 24.35 115 GLU C C 1
ATOM 5412 O O . GLU C 1 97 ? -57.371 6.928 19.224 1.00 23.05 115 GLU C O 1
ATOM 5418 N N . LEU C 1 98 ? -57.499 6.631 16.994 1.00 17.61 116 LEU C N 1
ATOM 5419 C CA . LEU C 1 98 ? -58.229 5.363 17.063 1.00 19.49 116 LEU C CA 1
ATOM 5420 C C . LEU C 1 98 ? -57.519 4.290 17.894 1.00 21.60 116 LEU C C 1
ATOM 5421 O O . LEU C 1 98 ? -58.169 3.536 18.639 1.00 20.06 116 LEU C O 1
ATOM 5426 N N . PHE C 1 99 ? -56.192 4.220 17.780 1.00 11.13 117 PHE C N 1
ATOM 5427 C CA . PHE C 1 99 ? -55.438 3.176 18.480 1.00 13.63 117 PHE C CA 1
ATOM 5428 C C . PHE C 1 99 ? -55.328 3.406 19.996 1.00 24.35 117 PHE C C 1
ATOM 5429 O O . PHE C 1 99 ? -54.876 2.512 20.733 1.00 17.82 117 PHE C O 1
ATOM 5437 N N . ASP C 1 100 ? -55.726 4.590 20.462 1.00 24.45 118 ASP C N 1
ATOM 5438 C CA . ASP C 1 100 ? -55.830 4.851 21.905 1.00 21.40 118 ASP C CA 1
ATOM 5439 C C . ASP C 1 100 ? -56.754 3.852 22.604 1.00 21.97 118 ASP C C 1
ATOM 5440 O O . ASP C 1 100 ? -56.601 3.569 23.799 1.00 26.79 118 ASP C O 1
ATOM 5445 N N . LYS C 1 101 ? -57.730 3.335 21.869 1.00 17.57 119 LYS C N 1
ATOM 5446 C CA . LYS C 1 101 ? -58.640 2.339 22.421 1.00 20.20 119 LYS C CA 1
ATOM 5447 C C . LYS C 1 101 ? -57.918 1.038 22.772 1.00 28.50 119 LYS C C 1
ATOM 5448 O O . LYS C 1 101 ? -58.342 0.299 23.656 1.00 23.49 119 LYS C O 1
ATOM 5454 N N . ILE C 1 102 ? -56.839 0.747 22.059 1.00 19.20 120 ILE C N 1
ATOM 5455 C CA . ILE C 1 102 ? -56.090 -0.495 22.296 1.00 18.22 120 ILE C CA 1
ATOM 5456 C C . ILE C 1 102 ? -55.108 -0.323 23.448 1.00 20.25 120 ILE C C 1
ATOM 5457 O O . ILE C 1 102 ? -54.945 -1.219 24.285 1.00 22.18 120 ILE C O 1
ATOM 5462 N N . SER C 1 103 ? -54.469 0.843 23.499 1.00 18.91 121 SER C N 1
ATOM 5463 C CA . SER C 1 103 ? -53.552 1.194 24.584 1.00 22.28 121 SER C CA 1
ATOM 5464 C C . SER C 1 103 ? -54.254 1.144 25.940 1.00 28.59 121 SER C C 1
ATOM 5465 O O . SER C 1 103 ? -53.655 0.792 26.967 1.00 22.62 121 SER C O 1
ATOM 5468 N N . SER C 1 104 ? -55.529 1.513 25.944 1.00 29.39 122 SER C N 1
ATOM 5469 C CA . SER C 1 104 ? -56.256 1.661 27.202 1.00 36.78 122 SER C CA 1
ATOM 5470 C C . SER C 1 104 ? -57.176 0.484 27.532 1.00 30.13 122 SER C C 1
ATOM 5471 O O . SER C 1 104 ? -57.542 0.284 28.687 1.00 30.92 122 SER C O 1
ATOM 5474 N N . ASN C 1 105 ? -57.549 -0.299 26.529 1.00 23.04 123 ASN C N 1
ATOM 5475 C CA . ASN C 1 105 ? -58.551 -1.340 26.755 1.00 26.74 123 ASN C CA 1
ATOM 5476 C C . ASN C 1 105 ? -58.320 -2.640 25.984 1.00 24.03 123 ASN C C 1
ATOM 5477 O O . ASN C 1 105 ? -59.175 -3.530 25.974 1.00 19.44 123 ASN C O 1
ATOM 5482 N N . GLY C 1 106 ? -57.176 -2.754 25.316 1.00 24.45 124 GLY C N 1
ATOM 5483 C CA . GLY C 1 106 ? -56.877 -3.984 24.597 1.00 19.69 124 GLY C CA 1
ATOM 5484 C C . GLY C 1 106 ? -57.601 -4.076 23.269 1.00 20.88 124 GLY C C 1
ATOM 5485 O O . GLY C 1 106 ? -58.145 -3.086 22.766 1.00 17.23 124 GLY C O 1
ATOM 5486 N N . ARG C 1 107 ? -57.616 -5.269 22.684 1.00 19.10 125 ARG C N 1
ATOM 5487 C CA . ARG C 1 107 ? -58.163 -5.448 21.338 1.00 15.18 125 ARG C CA 1
ATOM 5488 C C . ARG C 1 107 ? -59.640 -5.051 21.264 1.00 25.84 125 ARG C C 1
ATOM 5489 O O . ARG C 1 107 ? -60.371 -5.180 22.250 1.00 21.72 125 ARG C O 1
ATOM 5497 N N . LEU C 1 108 ? -60.083 -4.569 20.101 1.00 16.50 126 LEU C N 1
ATOM 5498 C CA . LEU C 1 108 ? -61.504 -4.259 19.915 1.00 28.76 126 LEU C CA 1
ATOM 5499 C C . LEU C 1 108 ? -62.284 -5.530 19.613 1.00 25.41 126 LEU C C 1
ATOM 5500 O O . LEU C 1 108 ? -61.726 -6.500 19.107 1.00 25.58 126 LEU C O 1
ATOM 5505 N N . LYS C 1 109 ? -63.586 -5.522 19.888 1.00 26.30 127 LYS C N 1
ATOM 5506 C CA . LYS C 1 109 ? -64.443 -6.635 19.486 1.00 31.23 127 LYS C CA 1
ATOM 5507 C C . LYS C 1 109 ? -64.502 -6.684 17.967 1.00 27.51 127 LYS C C 1
ATOM 5508 O O . LYS C 1 109 ? -64.283 -5.666 17.309 1.00 27.47 127 LYS C O 1
ATOM 5514 N N . GLU C 1 110 ? -64.793 -7.857 17.407 1.00 25.67 128 GLU C N 1
ATOM 5515 C CA . GLU C 1 110 ? -64.815 -8.004 15.952 1.00 31.48 128 GLU C CA 1
ATOM 5516 C C . GLU C 1 110 ? -65.718 -6.997 15.244 1.00 35.75 128 GLU C C 1
ATOM 5517 O O . GLU C 1 110 ? -65.330 -6.418 14.228 1.00 28.73 128 GLU C O 1
ATOM 5523 N N . ASP C 1 111 ? -66.917 -6.779 15.776 1.00 36.96 129 ASP C N 1
ATOM 5524 C CA . ASP C 1 111 ? -67.872 -5.890 15.117 1.00 32.14 129 ASP C CA 1
ATOM 5525 C C . ASP C 1 111 ? -67.415 -4.434 15.093 1.00 26.22 129 ASP C C 1
ATOM 5526 O O . ASP C 1 111 ? -67.623 -3.743 14.099 1.00 30.88 129 ASP C O 1
ATOM 5531 N N . GLU C 1 112 ? -66.801 -3.968 16.180 1.00 20.01 130 GLU C N 1
ATOM 5532 C CA . GLU C 1 112 ? -66.275 -2.601 16.222 1.00 27.00 130 GLU C CA 1
ATOM 5533 C C . GLU C 1 112 ? -65.070 -2.442 15.283 1.00 26.67 130 GLU C C 1
ATOM 5534 O O . GLU C 1 112 ? -64.914 -1.413 14.624 1.00 27.56 130 GLU C O 1
ATOM 5540 N N . ALA C 1 113 ? -64.217 -3.465 15.237 1.00 20.02 131 ALA C N 1
ATOM 5541 C CA . ALA C 1 113 ? -63.101 -3.489 14.292 1.00 19.88 131 ALA C CA 1
ATOM 5542 C C . ALA C 1 113 ? -63.593 -3.446 12.848 1.00 18.20 131 ALA C C 1
ATOM 5543 O O . ALA C 1 113 ? -63.067 -2.689 12.026 1.00 20.46 131 ALA C O 1
ATOM 5545 N N . ARG C 1 114 ? -64.597 -4.257 12.535 1.00 19.17 132 ARG C N 1
ATOM 5546 C CA . ARG C 1 114 ? -65.129 -4.304 11.174 1.00 24.98 132 ARG C CA 1
ATOM 5547 C C . ARG C 1 114 ? -65.760 -2.973 10.769 1.00 26.47 132 ARG C C 1
ATOM 5548 O O . ARG C 1 114 ? -65.677 -2.568 9.609 1.00 21.63 132 ARG C O 1
ATOM 5556 N N . LYS C 1 115 ? -66.393 -2.306 11.729 1.00 25.68 133 LYS C N 1
ATOM 5557 C CA . LYS C 1 115 ? -67.007 -1.005 11.476 1.00 25.67 133 LYS C CA 1
ATOM 5558 C C . LYS C 1 115 ? -65.954 0.016 11.063 1.00 24.23 133 LYS C C 1
ATOM 5559 O O . LYS C 1 115 ? -66.093 0.674 10.032 1.00 25.33 133 LYS C O 1
ATOM 5565 N N . TYR C 1 116 ? -64.897 0.139 11.862 1.00 19.57 134 TYR C N 1
ATOM 5566 C CA . TYR C 1 116 ? -63.813 1.062 11.538 1.00 19.26 134 TYR C CA 1
ATOM 5567 C C . TYR C 1 116 ? -63.125 0.653 10.241 1.00 18.85 134 TYR C C 1
ATOM 5568 O O . TYR C 1 116 ? -62.714 1.510 9.461 1.00 18.05 134 TYR C O 1
ATOM 5577 N N . PHE C 1 117 ? -63.032 -0.657 10.005 1.00 19.57 135 PHE C N 1
ATOM 5578 C CA . PHE C 1 117 ? -62.420 -1.157 8.775 1.00 20.11 135 PHE C CA 1
ATOM 5579 C C . PHE C 1 117 ? -63.253 -0.746 7.571 1.00 21.32 135 PHE C C 1
ATOM 5580 O O . PHE C 1 117 ? -62.705 -0.364 6.538 1.00 22.07 135 PHE C O 1
ATOM 5588 N N . GLN C 1 118 ? -64.576 -0.808 7.713 1.00 20.90 136 GLN C N 1
ATOM 5589 C CA . GLN C 1 118 ? -65.486 -0.359 6.662 1.00 27.37 136 GLN C CA 1
ATOM 5590 C C . GLN C 1 118 ? -65.339 1.132 6.346 1.00 18.18 136 GLN C C 1
ATOM 5591 O O . GLN C 1 118 ? -65.289 1.517 5.168 1.00 22.44 136 GLN C O 1
ATOM 5597 N N . GLN C 1 119 ? -65.260 1.962 7.380 1.00 23.44 137 GLN C N 1
ATOM 5598 C CA . GLN C 1 119 ? -65.050 3.400 7.197 1.00 23.90 137 GLN C CA 1
ATOM 5599 C C . GLN C 1 119 ? -63.725 3.662 6.506 1.00 24.96 137 GLN C C 1
ATOM 5600 O O . GLN C 1 119 ? -63.643 4.460 5.571 1.00 17.20 137 GLN C O 1
ATOM 5606 N N . LEU C 1 120 ? -62.691 2.968 6.963 1.00 18.61 138 LEU C N 1
ATOM 5607 C CA . LEU C 1 120 ? -61.360 3.103 6.385 1.00 16.71 138 LEU C CA 1
ATOM 5608 C C . LEU C 1 120 ? -61.299 2.727 4.904 1.00 16.91 138 LEU C C 1
ATOM 5609 O O . LEU C 1 120 ? -60.803 3.511 4.082 1.00 14.26 138 LEU C O 1
ATOM 5614 N N . ILE C 1 121 ? -61.769 1.522 4.577 1.00 17.22 139 ILE C N 1
ATOM 5615 C CA . ILE C 1 121 ? -61.724 1.002 3.208 1.00 17.47 139 ILE C CA 1
ATOM 5616 C C . ILE C 1 121 ? -62.519 1.906 2.266 1.00 23.78 139 ILE C C 1
ATOM 5617 O O . ILE C 1 121 ? -62.079 2.194 1.155 1.00 21.70 139 ILE C O 1
ATOM 5622 N N . ASN C 1 122 ? -63.677 2.375 2.722 1.00 21.69 140 ASN C N 1
ATOM 5623 C CA . ASN C 1 122 ? -64.513 3.211 1.872 1.00 25.58 140 ASN C CA 1
ATOM 5624 C C . ASN C 1 122 ? -63.857 4.558 1.591 1.00 22.15 140 ASN C C 1
ATOM 5625 O O . ASN C 1 122 ? -63.858 5.025 0.450 1.00 29.75 140 ASN C O 1
ATOM 5630 N N . ALA C 1 123 ? -63.295 5.174 2.634 1.00 18.34 141 ALA C N 1
ATOM 5631 C CA . ALA C 1 123 ? -62.584 6.442 2.512 1.00 21.39 141 ALA C CA 1
ATOM 5632 C C . ALA C 1 123 ? -61.346 6.323 1.623 1.00 23.44 141 ALA C C 1
ATOM 5633 O O . ALA C 1 123 ? -61.147 7.107 0.694 1.00 21.07 141 ALA C O 1
ATOM 5635 N N . VAL C 1 124 ? -60.509 5.332 1.898 1.00 17.77 142 VAL C N 1
ATOM 5636 C CA . VAL C 1 124 ? -59.336 5.098 1.063 1.00 16.03 142 VAL C CA 1
ATOM 5637 C C . VAL C 1 124 ? -59.715 4.798 -0.401 1.00 17.32 142 VAL C C 1
ATOM 5638 O O . VAL C 1 124 ? -59.136 5.351 -1.341 1.00 14.95 142 VAL C O 1
ATOM 5642 N N . ASP C 1 125 ? -60.694 3.919 -0.599 1.00 16.28 143 ASP C N 1
ATOM 5643 C CA . ASP C 1 125 ? -61.122 3.577 -1.945 1.00 21.11 143 ASP C CA 1
ATOM 5644 C C . ASP C 1 125 ? -61.648 4.803 -2.680 1.00 25.96 143 ASP C C 1
ATOM 5645 O O . ASP C 1 125 ? -61.408 4.964 -3.879 1.00 21.78 143 ASP C O 1
ATOM 5650 N N . TYR C 1 126 ? -62.383 5.645 -1.958 1.00 24.27 144 TYR C N 1
ATOM 5651 C CA . TYR C 1 126 ? -62.925 6.866 -2.538 1.00 29.24 144 TYR C CA 1
ATOM 5652 C C . TYR C 1 126 ? -61.827 7.788 -3.054 1.00 26.59 144 TYR C C 1
ATOM 5653 O O . TYR C 1 126 ? -61.914 8.294 -4.173 1.00 27.11 144 TYR C O 1
ATOM 5662 N N . CYS C 1 127 ? -60.791 8.000 -2.247 1.00 18.82 145 CYS C N 1
ATOM 5663 C CA . CYS C 1 127 ? -59.679 8.845 -2.666 1.00 19.43 145 CYS C CA 1
ATOM 5664 C C . CYS C 1 127 ? -58.967 8.244 -3.863 1.00 20.34 145 CYS C C 1
ATOM 5665 O O . CYS C 1 127 ? -58.587 8.965 -4.782 1.00 20.22 145 CYS C O 1
ATOM 5668 N N . HIS C 1 128 ? -58.805 6.920 -3.863 1.00 17.83 146 HIS C N 1
ATOM 5669 C CA . HIS C 1 128 ? -58.181 6.235 -4.991 1.00 18.73 146 HIS C CA 1
ATOM 5670 C C . HIS C 1 128 ? -58.961 6.469 -6.280 1.00 20.53 146 HIS C C 1
ATOM 5671 O O . HIS C 1 128 ? -58.374 6.614 -7.351 1.00 22.98 146 HIS C O 1
ATOM 5678 N N . SER C 1 129 ? -60.289 6.488 -6.174 1.00 20.43 147 SER C N 1
ATOM 5679 C CA . SER C 1 129 ? -61.144 6.645 -7.350 1.00 22.69 147 SER C CA 1
ATOM 5680 C C . SER C 1 129 ? -61.021 8.044 -7.946 1.00 26.34 147 SER C C 1
ATOM 5681 O O . SER C 1 129 ? -61.367 8.266 -9.110 1.00 26.82 147 SER C O 1
ATOM 5684 N N . ARG C 1 130 ? -60.512 8.973 -7.142 1.00 22.61 148 ARG C N 1
ATOM 5685 C CA . ARG C 1 130 ? -60.292 10.353 -7.563 1.00 28.88 148 ARG C CA 1
ATOM 5686 C C . ARG C 1 130 ? -58.802 10.609 -7.828 1.00 27.05 148 ARG C C 1
ATOM 5687 O O . ARG C 1 130 ? -58.366 11.752 -8.007 1.00 26.29 148 ARG C O 1
ATOM 5695 N N . GLY C 1 131 ? -58.028 9.525 -7.858 1.00 23.30 149 GLY C N 1
ATOM 5696 C CA . GLY C 1 131 ? -56.638 9.573 -8.282 1.00 18.95 149 GLY C CA 1
ATOM 5697 C C . GLY C 1 131 ? -55.665 9.977 -7.197 1.00 24.37 149 GLY C C 1
ATOM 5698 O O . GLY C 1 131 ? -54.569 10.453 -7.489 1.00 19.91 149 GLY C O 1
ATOM 5699 N N . VAL C 1 132 ? -56.047 9.770 -5.936 1.00 20.42 150 VAL C N 1
ATOM 5700 C CA . VAL C 1 132 ? -55.211 10.173 -4.816 1.00 23.64 150 VAL C CA 1
ATOM 5701 C C . VAL C 1 132 ? -54.883 8.962 -3.932 1.00 15.94 150 VAL C C 1
ATOM 5702 O O . VAL C 1 132 ? -55.782 8.275 -3.451 1.00 16.27 150 VAL C O 1
ATOM 5706 N N . TYR C 1 133 ? -53.584 8.719 -3.749 1.00 17.80 151 TYR C N 1
ATOM 5707 C CA . TYR C 1 133 ? -53.073 7.586 -2.992 1.00 20.16 151 TYR C CA 1
ATOM 5708 C C . TYR C 1 133 ? -52.307 8.109 -1.799 1.00 18.86 151 TYR C C 1
ATOM 5709 O O . TYR C 1 133 ? -51.529 9.051 -1.929 1.00 19.54 151 TYR C O 1
ATOM 5718 N N . HIS C 1 134 ? -52.530 7.509 -0.628 1.00 16.36 152 HIS C N 1
ATOM 5719 C CA . HIS C 1 134 ? -51.857 7.972 0.581 1.00 13.89 152 HIS C CA 1
ATOM 5720 C C . HIS C 1 134 ? -50.364 7.630 0.581 1.00 18.00 152 HIS C C 1
ATOM 5721 O O . HIS C 1 134 ? -49.507 8.515 0.711 1.00 15.59 152 HIS C O 1
ATOM 5728 N N . ARG C 1 135 ? -50.068 6.336 0.439 1.00 19.32 153 ARG C N 1
ATOM 5729 C CA . ARG C 1 135 ? -48.702 5.799 0.334 1.00 14.53 153 ARG C CA 1
ATOM 5730 C C . ARG C 1 135 ? -47.934 5.721 1.651 1.00 23.16 153 ARG C C 1
ATOM 5731 O O . ARG C 1 135 ? -46.881 5.096 1.705 1.00 23.92 153 ARG C O 1
ATOM 5739 N N . ASP C 1 136 ? -48.454 6.340 2.710 1.00 18.27 154 ASP C N 1
ATOM 5740 C CA . ASP C 1 136 ? -47.796 6.259 4.020 1.00 16.31 154 ASP C CA 1
ATOM 5741 C C . ASP C 1 136 ? -48.794 6.164 5.167 1.00 12.88 154 ASP C C 1
ATOM 5742 O O . ASP C 1 136 ? -48.636 6.814 6.192 1.00 17.31 154 ASP C O 1
ATOM 5747 N N . LEU C 1 137 ? -49.822 5.347 4.982 1.00 14.47 155 LEU C N 1
ATOM 5748 C CA . LEU C 1 137 ? -50.883 5.195 5.963 1.00 16.43 155 LEU C CA 1
ATOM 5749 C C . LEU C 1 137 ? -50.348 4.516 7.217 1.00 17.18 155 LEU C C 1
ATOM 5750 O O . LEU C 1 137 ? -49.794 3.418 7.138 1.00 12.86 155 LEU C O 1
ATOM 5755 N N . LYS C 1 138 ? -50.528 5.172 8.364 1.00 17.68 156 LYS C N 1
ATOM 5756 C CA . LYS C 1 138 ? -50.014 4.734 9.667 1.00 14.23 156 LYS C CA 1
ATOM 5757 C C . LYS C 1 138 ? -51.158 4.920 10.679 1.00 21.66 156 LYS C C 1
ATOM 5758 O O . LYS C 1 138 ? -52.089 5.695 10.420 1.00 16.03 156 LYS C O 1
ATOM 5764 N N . PRO C 1 139 ? -51.099 4.235 11.835 1.00 21.79 157 PRO C N 1
ATOM 5765 C CA . PRO C 1 139 ? -52.162 4.440 12.839 1.00 17.43 157 PRO C CA 1
ATOM 5766 C C . PRO C 1 139 ? -52.348 5.900 13.233 1.00 13.72 157 PRO C C 1
ATOM 5767 O O . PRO C 1 139 ? -53.445 6.305 13.612 1.00 18.65 157 PRO C O 1
ATOM 5771 N N . GLU C 1 140 ? -51.291 6.696 13.144 1.00 14.35 158 GLU C N 1
ATOM 5772 C CA A GLU C 1 140 ? -51.380 8.084 13.565 0.60 20.60 158 GLU C CA 1
ATOM 5773 C CA B GLU C 1 140 ? -51.363 8.102 13.539 0.40 19.61 158 GLU C CA 1
ATOM 5774 C C . GLU C 1 140 ? -52.232 8.903 12.580 1.00 17.73 158 GLU C C 1
ATOM 5775 O O . GLU C 1 140 ? -52.587 10.050 12.855 1.00 19.66 158 GLU C O 1
ATOM 5786 N N . ASN C 1 141 ? -52.589 8.296 11.453 1.00 17.73 159 ASN C N 1
ATOM 5787 C CA . ASN C 1 141 ? -53.485 8.939 10.475 1.00 17.25 159 ASN C CA 1
ATOM 5788 C C . ASN C 1 141 ? -54.950 8.585 10.712 1.00 19.00 159 ASN C C 1
ATOM 5789 O O . ASN C 1 141 ? -55.835 9.049 9.993 1.00 15.83 159 ASN C O 1
ATOM 5794 N N . LEU C 1 142 ? -55.203 7.751 11.717 1.00 16.69 160 LEU C N 1
ATOM 5795 C CA . LEU C 1 142 ? -56.559 7.303 11.996 1.00 17.88 160 LEU C CA 1
ATOM 5796 C C . LEU C 1 142 ? -57.060 8.064 13.202 1.00 21.47 160 LEU C C 1
ATOM 5797 O O . LEU C 1 142 ? -56.766 7.708 14.356 1.00 19.79 160 LEU C O 1
ATOM 5802 N N . LEU C 1 143 ? -57.807 9.124 12.931 1.00 17.50 161 LEU C N 1
ATOM 5803 C CA . LEU C 1 143 ? -58.303 10.003 13.992 1.00 16.19 161 LEU C CA 1
ATOM 5804 C C . LEU C 1 143 ? -59.793 9.754 14.189 1.00 18.81 161 LEU C C 1
ATOM 5805 O O . LEU C 1 143 ? -60.413 9.030 13.414 1.00 18.45 161 LEU C O 1
ATOM 5810 N N . LEU C 1 144 ? -60.363 10.344 15.236 1.00 22.95 162 LEU C N 1
ATOM 5811 C CA . LEU C 1 144 ? -61.764 10.122 15.591 1.00 21.06 162 LEU C CA 1
ATOM 5812 C C . LEU C 1 144 ? -62.369 11.493 15.863 1.00 21.06 162 LEU C C 1
ATOM 5813 O O . LEU C 1 144 ? -61.721 12.333 16.478 1.00 19.15 162 LEU C O 1
ATOM 5818 N N . ASP C 1 145 ? -63.580 11.749 15.376 1.00 22.17 163 ASP C N 1
ATOM 5819 C CA . ASP C 1 145 ? -64.229 13.013 15.708 1.00 27.35 163 ASP C CA 1
ATOM 5820 C C . ASP C 1 145 ? -64.972 12.847 17.024 1.00 32.62 163 ASP C C 1
ATOM 5821 O O . ASP C 1 145 ? -64.977 11.746 17.593 1.00 29.22 163 ASP C O 1
ATOM 5826 N N . ALA C 1 146 ? -65.599 13.925 17.494 1.00 37.24 164 ALA C N 1
ATOM 5827 C CA . ALA C 1 146 ? -66.352 13.915 18.753 1.00 41.01 164 ALA C CA 1
ATOM 5828 C C . ALA C 1 146 ? -67.309 12.728 18.871 1.00 34.37 164 ALA C C 1
ATOM 5829 O O . ALA C 1 146 ? -67.504 12.177 19.952 1.00 38.29 164 ALA C O 1
ATOM 5831 N N . ASN C 1 147 ? -67.886 12.322 17.747 1.00 30.99 165 ASN C N 1
ATOM 5832 C CA . ASN C 1 147 ? -68.894 11.268 17.750 1.00 30.62 165 ASN C CA 1
ATOM 5833 C C . ASN C 1 147 ? -68.354 9.861 17.480 1.00 38.13 165 ASN C C 1
ATOM 5834 O O . ASN C 1 147 ? -69.125 8.907 17.366 1.00 35.43 165 ASN C O 1
ATOM 5839 N N . GLY C 1 148 ? -67.032 9.734 17.395 1.00 31.36 166 GLY C N 1
ATOM 5840 C CA . GLY C 1 148 ? -66.414 8.426 17.237 1.00 27.12 166 GLY C CA 1
ATOM 5841 C C . GLY C 1 148 ? -66.338 7.924 15.805 1.00 26.71 166 GLY C C 1
ATOM 5842 O O . GLY C 1 148 ? -66.146 6.730 15.568 1.00 30.83 166 GLY C O 1
ATOM 5843 N N . ALA C 1 149 ? -66.493 8.821 14.837 1.00 23.87 167 ALA C N 1
ATOM 5844 C CA . ALA C 1 149 ? -66.354 8.439 13.435 1.00 25.08 167 ALA C CA 1
ATOM 5845 C C . ALA C 1 149 ? -64.897 8.571 12.997 1.00 17.83 167 ALA C C 1
ATOM 5846 O O . ALA C 1 149 ? -64.183 9.491 13.409 1.00 19.92 167 ALA C O 1
ATOM 5848 N N . LEU C 1 150 ? -64.446 7.643 12.165 1.00 24.76 168 LEU C N 1
ATOM 5849 C CA . LEU C 1 150 ? -63.066 7.666 11.697 1.00 18.41 168 LEU C CA 1
ATOM 5850 C C . LEU C 1 150 ? -62.824 8.862 10.773 1.00 19.81 168 LEU C C 1
ATOM 5851 O O . LEU C 1 150 ? -63.623 9.123 9.885 1.00 19.22 168 LEU C O 1
ATOM 5856 N N . LYS C 1 151 ? -61.728 9.594 10.990 1.00 15.89 169 LYS C N 1
ATOM 5857 C CA . LYS C 1 151 ? -61.311 10.645 10.076 1.00 20.43 169 LYS C CA 1
ATOM 5858 C C . LYS C 1 151 ? -59.868 10.383 9.661 1.00 20.69 169 LYS C C 1
ATOM 5859 O O . LYS C 1 151 ? -58.963 10.448 10.487 1.00 20.00 169 LYS C O 1
ATOM 5865 N N . VAL C 1 152 ? -59.646 10.094 8.380 1.00 17.51 170 VAL C N 1
ATOM 5866 C CA . VAL C 1 152 ? -58.302 9.747 7.934 1.00 16.65 170 VAL C CA 1
ATOM 5867 C C . VAL C 1 152 ? -57.524 10.975 7.511 1.00 18.56 170 VAL C C 1
ATOM 5868 O O . VAL C 1 152 ? -57.994 11.768 6.698 1.00 17.73 170 VAL C O 1
ATOM 5872 N N . SER C 1 153 ? -56.327 11.136 8.065 1.00 16.74 171 SER C N 1
ATOM 5873 C CA . SER C 1 153 ? -55.509 12.308 7.779 1.00 16.80 171 SER C CA 1
ATOM 5874 C C . SER C 1 153 ? -54.411 12.064 6.737 1.00 23.12 171 SER C C 1
ATOM 5875 O O . SER C 1 153 ? -54.020 10.916 6.470 1.00 17.07 171 SER C O 1
ATOM 5878 N N . ASP C 1 154 ? -53.958 13.165 6.139 1.00 13.12 172 ASP C N 1
ATOM 5879 C CA . ASP C 1 154 ? -52.750 13.250 5.298 1.00 16.20 172 ASP C CA 1
ATOM 5880 C C . ASP C 1 154 ? -52.835 12.794 3.838 1.00 15.36 172 ASP C C 1
ATOM 5881 O O . ASP C 1 154 ? -51.815 12.724 3.163 1.00 18.50 172 ASP C O 1
ATOM 5886 N N . PHE C 1 155 ? -54.029 12.503 3.334 1.00 15.13 173 PHE C N 1
ATOM 5887 C CA . PHE C 1 155 ? -54.154 12.324 1.892 1.00 21.58 173 PHE C CA 1
ATOM 5888 C C . PHE C 1 155 ? -53.748 13.635 1.220 1.00 23.83 173 PHE C C 1
ATOM 5889 O O . PHE C 1 155 ? -54.084 14.706 1.710 1.00 19.45 173 PHE C O 1
ATOM 5897 N N . GLY C 1 156 ? -53.005 13.546 0.115 1.00 27.57 174 GLY C N 1
ATOM 5898 C CA . GLY C 1 156 ? -52.499 14.726 -0.576 1.00 27.00 174 GLY C CA 1
ATOM 5899 C C . GLY C 1 156 ? -51.249 15.326 0.067 1.00 26.62 174 GLY C C 1
ATOM 5900 O O . GLY C 1 156 ? -50.214 15.471 -0.575 1.00 26.55 174 GLY C O 1
ATOM 5901 N N . LEU C 1 157 ? -51.345 15.680 1.344 1.00 21.96 175 LEU C N 1
ATOM 5902 C CA . LEU C 1 157 ? -50.204 16.219 2.086 1.00 18.64 175 LEU C CA 1
ATOM 5903 C C . LEU C 1 157 ? -49.013 15.256 2.114 1.00 18.82 175 LEU C C 1
ATOM 5904 O O . LEU C 1 157 ? -47.857 15.679 2.154 1.00 18.35 175 LEU C O 1
ATOM 5909 N N . SER C 1 158 ? -49.302 13.958 2.086 1.00 27.83 176 SER C N 1
ATOM 5910 C CA . SER C 1 158 ? -48.257 12.939 2.164 1.00 28.79 176 SER C CA 1
ATOM 5911 C C . SER C 1 158 ? -47.365 12.913 0.913 1.00 28.64 176 SER C C 1
ATOM 5912 O O . SER C 1 158 ? -46.257 12.372 0.938 1.00 27.92 176 SER C O 1
ATOM 5915 N N . ALA C 1 159 ? -47.859 13.511 -0.166 1.00 20.12 177 ALA C N 1
ATOM 5916 C CA . ALA C 1 159 ? -47.106 13.643 -1.419 1.00 26.50 177 ALA C CA 1
ATOM 5917 C C . ALA C 1 159 ? -46.027 14.736 -1.372 1.00 26.87 177 ALA C C 1
ATOM 5918 O O . ALA C 1 159 ? -45.151 14.784 -2.234 1.00 22.76 177 ALA C O 1
ATOM 5920 N N . LEU C 1 160 ? -46.072 15.605 -0.361 1.00 23.63 178 LEU C N 1
ATOM 5921 C CA . LEU C 1 160 ? -45.098 16.693 -0.273 1.00 23.12 178 LEU C CA 1
ATOM 5922 C C . LEU C 1 160 ? -43.705 16.141 0.055 1.00 25.43 178 LEU C C 1
ATOM 5923 O O . LEU C 1 160 ? -43.591 15.051 0.624 1.00 27.36 178 LEU C O 1
ATOM 5928 N N . PRO C 1 161 ? -42.641 16.871 -0.322 1.00 20.77 179 PRO C N 1
ATOM 5929 C CA . PRO C 1 161 ? -41.276 16.427 -0.005 1.00 24.31 179 PRO C CA 1
ATOM 5930 C C . PRO C 1 161 ? -41.024 16.240 1.496 1.00 26.01 179 PRO C C 1
ATOM 5931 O O . PRO C 1 161 ? -41.587 16.967 2.314 1.00 21.03 179 PRO C O 1
ATOM 5935 N N . GLN C 1 162 ? -40.172 15.275 1.833 1.00 26.28 180 GLN C N 1
ATOM 5936 C CA . GLN C 1 162 ? -39.868 14.911 3.217 1.00 28.65 180 GLN C CA 1
ATOM 5937 C C . GLN C 1 162 ? -39.516 16.088 4.121 1.00 30.19 180 GLN C C 1
ATOM 5938 O O . GLN C 1 162 ? -39.977 16.166 5.261 1.00 28.98 180 GLN C O 1
ATOM 5944 N N . GLN C 1 163 ? -38.693 16.998 3.616 1.00 26.29 181 GLN C N 1
ATOM 5945 C CA . GLN C 1 163 ? -38.223 18.125 4.415 1.00 26.22 181 GLN C CA 1
ATOM 5946 C C . GLN C 1 163 ? -39.332 19.084 4.820 1.00 25.14 181 GLN C C 1
ATOM 5947 O O . GLN C 1 163 ? -39.152 19.906 5.711 1.00 29.85 181 GLN C O 1
ATOM 5953 N N . VAL C 1 164 ? -40.470 18.981 4.151 1.00 19.78 182 VAL C N 1
ATOM 5954 C CA . VAL C 1 164 ? -41.620 19.823 4.436 1.00 24.76 182 VAL C CA 1
ATOM 5955 C C . VAL C 1 164 ? -42.663 19.025 5.239 1.00 26.39 182 VAL C C 1
ATOM 5956 O O . VAL C 1 164 ? -43.600 19.585 5.820 1.00 20.03 182 VAL C O 1
ATOM 5960 N N . ARG C 1 165 ? -42.476 17.710 5.290 1.00 23.24 183 ARG C N 1
ATOM 5961 C CA A ARG C 1 165 ? -43.305 16.861 6.136 0.49 24.97 183 ARG C CA 1
ATOM 5962 C CA C ARG C 1 165 ? -43.305 16.863 6.139 0.51 24.97 183 ARG C CA 1
ATOM 5963 C C . ARG C 1 165 ? -42.771 16.888 7.571 1.00 22.50 183 ARG C C 1
ATOM 5964 O O . ARG C 1 165 ? -43.464 16.500 8.511 1.00 21.13 183 ARG C O 1
ATOM 5979 N N . GLU C 1 166 ? -41.535 17.356 7.736 1.00 23.61 184 GLU C N 1
ATOM 5980 C CA . GLU C 1 166 ? -40.958 17.572 9.060 1.00 22.70 184 GLU C CA 1
ATOM 5981 C C . GLU C 1 166 ? -41.410 18.948 9.550 1.00 25.43 184 GLU C C 1
ATOM 5982 O O . GLU C 1 166 ? -40.734 19.961 9.354 1.00 22.68 184 GLU C O 1
ATOM 5988 N N . ASP C 1 167 ? -42.579 18.966 10.181 1.00 18.57 185 ASP C N 1
ATOM 5989 C CA . ASP C 1 167 ? -43.309 20.208 10.426 1.00 20.20 185 ASP C CA 1
ATOM 5990 C C . ASP C 1 167 ? -43.376 20.600 11.904 1.00 23.19 185 ASP C C 1
ATOM 5991 O O . ASP C 1 167 ? -44.223 21.406 12.303 1.00 21.91 185 ASP C O 1
ATOM 5996 N N . GLY C 1 168 ? -42.489 20.032 12.715 1.00 18.03 186 GLY C N 1
ATOM 5997 C CA . GLY C 1 168 ? -42.415 20.393 14.116 1.00 21.94 186 GLY C CA 1
ATOM 5998 C C . GLY C 1 168 ? -43.278 19.541 15.023 1.00 18.55 186 GLY C C 1
ATOM 5999 O O . GLY C 1 168 ? -43.259 19.723 16.239 1.00 17.31 186 GLY C O 1
ATOM 6000 N N . LEU C 1 169 ? -44.021 18.604 14.438 1.00 16.03 187 LEU C N 1
ATOM 6001 C CA . LEU C 1 169 ? -44.919 17.745 15.201 1.00 16.49 187 LEU C CA 1
ATOM 6002 C C . LEU C 1 169 ? -44.266 16.396 15.508 1.00 19.56 187 LEU C C 1
ATOM 6003 O O . LEU C 1 169 ? -43.384 15.936 14.776 1.00 17.01 187 LEU C O 1
ATOM 6008 N N . LEU C 1 170 ? -44.708 15.772 16.595 1.00 15.84 188 LEU C N 1
ATOM 6009 C CA . LEU C 1 170 ? -44.220 14.445 16.978 1.00 19.40 188 LEU C CA 1
ATOM 6010 C C . LEU C 1 170 ? -44.859 13.356 16.110 1.00 24.89 188 LEU C C 1
ATOM 6011 O O . LEU C 1 170 ? -46.082 13.163 16.147 1.00 25.54 188 LEU C O 1
ATOM 6016 N N . HIS C 1 171 ? -44.042 12.659 15.310 1.00 24.47 189 HIS C N 1
ATOM 6017 C CA . HIS C 1 171 ? -44.532 11.563 14.470 1.00 24.61 189 HIS C CA 1
ATOM 6018 C C . HIS C 1 171 ? -43.854 10.237 14.775 1.00 32.96 189 HIS C C 1
ATOM 6019 O O . HIS C 1 171 ? -42.901 9.861 14.096 1.00 37.33 189 HIS C O 1
ATOM 6026 N N . ASP C 1 172 ? -44.326 9.511 15.776 1.00 37.90 190 ASP C N 1
ATOM 6027 C CA . ASP C 1 172 ? -43.858 8.134 15.886 1.00 46.68 190 ASP C CA 1
ATOM 6028 C C . ASP C 1 172 ? -44.994 7.132 15.876 1.00 36.51 190 ASP C C 1
ATOM 6029 O O . ASP C 1 172 ? -46.141 7.436 16.214 1.00 40.10 190 ASP C O 1
ATOM 6034 N N . THR C 1 173 ? -44.639 5.930 15.452 1.00 31.48 191 THR C N 1
ATOM 6035 C CA . THR C 1 173 ? -45.583 4.866 15.238 1.00 27.73 191 THR C CA 1
ATOM 6036 C C . THR C 1 173 ? -45.013 3.696 16.000 1.00 23.99 191 THR C C 1
ATOM 6037 O O . THR C 1 173 ? -43.805 3.477 15.990 1.00 26.73 191 THR C O 1
ATOM 6041 N N . CYS C 1 174 ? -45.875 2.943 16.666 1.00 24.24 192 CYS C N 1
ATOM 6042 C CA . CYS C 1 174 ? -45.452 1.693 17.251 1.00 22.76 192 CYS C CA 1
ATOM 6043 C C . CYS C 1 174 ? -45.391 0.671 16.128 1.00 17.65 192 CYS C C 1
ATOM 6044 O O . CYS C 1 174 ? -46.415 0.340 15.521 1.00 17.80 192 CYS C O 1
ATOM 6047 N N . GLY C 1 175 ? -44.189 0.175 15.850 1.00 16.41 193 GLY C N 1
ATOM 6048 C CA . GLY C 1 175 ? -44.021 -0.909 14.895 1.00 15.75 193 GLY C CA 1
ATOM 6049 C C . GLY C 1 175 ? -44.028 -0.469 13.441 1.00 18.60 193 GLY C C 1
ATOM 6050 O O . GLY C 1 175 ? -44.527 -1.180 12.581 1.00 17.92 193 GLY C O 1
ATOM 6051 N N . THR C 1 176 ? -43.439 0.695 13.185 1.00 15.29 194 THR C N 1
ATOM 6052 C CA . THR C 1 176 ? -43.347 1.310 11.854 1.00 20.86 194 THR C CA 1
ATOM 6053 C C . THR C 1 176 ? -43.266 0.378 10.633 1.00 12.73 194 THR C C 1
ATOM 6054 O O . THR C 1 176 ? -44.094 0.500 9.736 1.00 13.29 194 THR C O 1
ATOM 6058 N N . PRO C 1 177 ? -42.281 -0.545 10.593 1.00 15.37 195 PRO C N 1
ATOM 6059 C CA . PRO C 1 177 ? -42.140 -1.374 9.386 1.00 15.76 195 PRO C CA 1
ATOM 6060 C C . PRO C 1 177 ? -43.353 -2.215 9.081 1.00 13.01 195 PRO C C 1
ATOM 6061 O O . PRO C 1 177 ? -43.542 -2.552 7.914 1.00 10.53 195 PRO C O 1
ATOM 6065 N N . ASN C 1 178 ? -44.144 -2.585 10.090 1.00 10.39 196 ASN C N 1
ATOM 6066 C CA . ASN C 1 178 ? -45.334 -3.411 9.840 1.00 11.50 196 ASN C CA 1
ATOM 6067 C C . ASN C 1 178 ? -46.265 -2.847 8.760 1.00 10.59 196 ASN C C 1
ATOM 6068 O O . ASN C 1 178 ? -46.871 -3.590 7.983 1.00 12.50 196 ASN C O 1
ATOM 6073 N N . TYR C 1 179 ? -46.383 -1.522 8.724 1.00 11.01 197 TYR C N 1
ATOM 6074 C CA . TYR C 1 179 ? -47.400 -0.873 7.899 1.00 11.40 197 TYR C CA 1
ATOM 6075 C C . TYR C 1 179 ? -46.900 -0.613 6.481 1.00 11.99 197 TYR C C 1
ATOM 6076 O O . TYR C 1 179 ? -47.659 -0.152 5.621 1.00 14.19 197 TYR C O 1
ATOM 6085 N N . VAL C 1 180 ? -45.629 -0.905 6.229 1.00 11.98 198 VAL C N 1
ATOM 6086 C CA . VAL C 1 180 ? -45.041 -0.586 4.932 1.00 12.05 198 VAL C CA 1
ATOM 6087 C C . VAL C 1 180 ? -44.958 -1.876 4.125 1.00 13.41 198 VAL C C 1
ATOM 6088 O O . VAL C 1 180 ? -44.311 -2.826 4.552 1.00 10.28 198 VAL C O 1
ATOM 6092 N N . ALA C 1 181 ? -45.630 -1.929 2.973 1.00 9.77 199 ALA C N 1
ATOM 6093 C CA . ALA C 1 181 ? -45.648 -3.168 2.200 1.00 10.45 199 ALA C CA 1
ATOM 6094 C C . ALA C 1 181 ? -44.234 -3.528 1.750 1.00 10.39 199 ALA C C 1
ATOM 6095 O O . ALA C 1 181 ? -43.382 -2.644 1.588 1.00 11.26 199 ALA C O 1
ATOM 6097 N N . PRO C 1 182 ? -43.978 -4.827 1.529 1.00 10.53 200 PRO C N 1
ATOM 6098 C CA . PRO C 1 182 ? -42.642 -5.296 1.144 1.00 13.65 200 PRO C CA 1
ATOM 6099 C C . PRO C 1 182 ? -42.103 -4.585 -0.111 1.00 11.35 200 PRO C C 1
ATOM 6100 O O . PRO C 1 182 ? -40.910 -4.275 -0.164 1.00 11.92 200 PRO C O 1
ATOM 6104 N N . GLU C 1 183 ? -42.962 -4.316 -1.092 1.00 12.91 201 GLU C N 1
ATOM 6105 C CA . GLU C 1 183 ? -42.527 -3.651 -2.336 1.00 11.99 201 GLU C CA 1
ATOM 6106 C C . GLU C 1 183 ? -42.182 -2.167 -2.118 1.00 17.80 201 GLU C C 1
ATOM 6107 O O . GLU C 1 183 ? -41.397 -1.581 -2.854 1.00 14.44 201 GLU C O 1
ATOM 6113 N N . VAL C 1 184 ? -42.765 -1.570 -1.090 1.00 12.90 202 VAL C N 1
ATOM 6114 C CA . VAL C 1 184 ? -42.440 -0.193 -0.735 1.00 9.68 202 VAL C CA 1
ATOM 6115 C C . VAL C 1 184 ? -41.104 -0.131 0.018 1.00 17.01 202 VAL C C 1
ATOM 6116 O O . VAL C 1 184 ? -40.354 0.834 -0.110 1.00 17.88 202 VAL C O 1
ATOM 6120 N N . ILE C 1 185 ? -40.810 -1.161 0.811 1.00 14.50 203 ILE C N 1
ATOM 6121 C CA . ILE C 1 185 ? -39.539 -1.240 1.540 1.00 14.27 203 ILE C CA 1
ATOM 6122 C C . ILE C 1 185 ? -38.382 -1.372 0.564 1.00 18.28 203 ILE C C 1
ATOM 6123 O O . ILE C 1 185 ? -37.344 -0.719 0.689 1.00 15.97 203 ILE C O 1
ATOM 6128 N N . ASN C 1 186 ? -38.595 -2.209 -0.442 1.00 16.73 204 ASN C N 1
ATOM 6129 C CA . ASN C 1 186 ? -37.523 -2.650 -1.316 1.00 19.80 204 ASN C CA 1
ATOM 6130 C C . ASN C 1 186 ? -37.358 -1.859 -2.617 1.00 21.03 204 ASN C C 1
ATOM 6131 O O . ASN C 1 186 ? -36.263 -1.794 -3.157 1.00 25.22 204 ASN C O 1
ATOM 6136 N N . ASN C 1 187 ? -38.432 -1.255 -3.119 1.00 16.47 205 ASN C N 1
ATOM 6137 C CA . ASN C 1 187 ? -38.394 -0.653 -4.463 1.00 15.75 205 ASN C CA 1
ATOM 6138 C C . ASN C 1 187 ? -38.609 0.854 -4.485 1.00 19.20 205 ASN C C 1
ATOM 6139 O O . ASN C 1 187 ? -39.295 1.392 -3.630 1.00 20.81 205 ASN C O 1
ATOM 6144 N N . LYS C 1 188 ? -38.067 1.528 -5.501 1.00 20.11 206 LYS C N 1
ATOM 6145 C CA . LYS C 1 188 ? -38.271 2.972 -5.646 1.00 26.37 206 LYS C CA 1
ATOM 6146 C C . LYS C 1 188 ? -39.707 3.287 -6.045 1.00 24.11 206 LYS C C 1
ATOM 6147 O O . LYS C 1 188 ? -40.370 4.094 -5.412 1.00 20.48 206 LYS C O 1
ATOM 6153 N N . GLY C 1 189 ? -40.205 2.644 -7.093 1.00 11.79 207 GLY C N 1
ATOM 6154 C CA . GLY C 1 189 ? -41.577 2.875 -7.499 1.00 12.79 207 GLY C CA 1
ATOM 6155 C C . GLY C 1 189 ? -42.487 1.740 -7.073 1.00 17.86 207 GLY C C 1
ATOM 6156 O O . GLY C 1 189 ? -42.049 0.599 -6.893 1.00 12.84 207 GLY C O 1
ATOM 6157 N N . TYR C 1 190 ? -43.775 2.033 -6.927 1.00 12.04 208 TYR C N 1
ATOM 6158 C CA . TYR C 1 190 ? -44.730 0.997 -6.547 1.00 15.91 208 TYR C CA 1
ATOM 6159 C C . TYR C 1 190 ? -46.141 1.457 -6.811 1.00 15.89 208 TYR C C 1
ATOM 6160 O O . TYR C 1 190 ? -46.390 2.646 -7.005 1.00 17.49 208 TYR C O 1
ATOM 6169 N N . ASP C 1 191 ? -47.069 0.509 -6.794 1.00 13.99 209 ASP C N 1
ATOM 6170 C CA . ASP C 1 191 ? -48.492 0.823 -6.923 1.00 12.09 209 ASP C CA 1
ATOM 6171 C C . ASP C 1 191 ? -49.044 1.407 -5.623 1.00 16.70 209 ASP C C 1
ATOM 6172 O O . ASP C 1 191 ? -48.909 0.806 -4.547 1.00 12.90 209 ASP C O 1
ATOM 6177 N N . GLY C 1 192 ? -49.667 2.579 -5.721 1.00 15.81 210 GLY C N 1
ATOM 6178 C CA . GLY C 1 192 ? -50.226 3.229 -4.550 1.00 17.00 210 GLY C CA 1
ATOM 6179 C C . GLY C 1 192 ? -51.422 2.509 -3.956 1.00 14.68 210 GLY C C 1
ATOM 6180 O O . GLY C 1 192 ? -51.568 2.449 -2.733 1.00 16.90 210 GLY C O 1
ATOM 6181 N N . ALA C 1 193 ? -52.292 1.979 -4.811 1.00 14.56 211 ALA C N 1
ATOM 6182 C CA . ALA C 1 193 ? -53.471 1.298 -4.308 1.00 18.98 211 ALA C CA 1
ATOM 6183 C C . ALA C 1 193 ? -53.080 0.053 -3.508 1.00 13.51 211 ALA C C 1
ATOM 6184 O O . ALA C 1 193 ? -53.562 -0.136 -2.383 1.00 11.77 211 ALA C O 1
ATOM 6186 N N . LYS C 1 194 ? -52.197 -0.782 -4.061 1.00 14.50 212 LYS C N 1
ATOM 6187 C CA . LYS C 1 194 ? -51.778 -1.988 -3.332 1.00 13.89 212 LYS C CA 1
ATOM 6188 C C . LYS C 1 194 ? -50.989 -1.651 -2.074 1.00 14.88 212 LYS C C 1
ATOM 6189 O O . LYS C 1 194 ? -51.102 -2.348 -1.061 1.00 15.04 212 LYS C O 1
ATOM 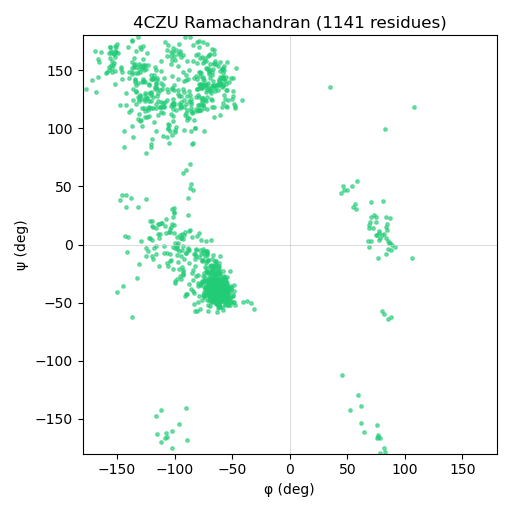6195 N N . ALA C 1 195 ? -50.188 -0.591 -2.126 1.00 11.89 213 ALA C N 1
ATOM 6196 C CA . ALA C 1 195 ? -49.437 -0.184 -0.945 1.00 12.14 213 ALA C CA 1
ATOM 6197 C C . ALA C 1 195 ? -50.379 0.266 0.168 1.00 14.88 213 ALA C C 1
ATOM 6198 O O . ALA C 1 195 ? -50.199 -0.107 1.349 1.00 12.56 213 ALA C O 1
ATOM 6200 N N . ASP C 1 196 ? -51.399 1.044 -0.193 1.00 14.35 214 ASP C N 1
ATOM 6201 C CA . ASP C 1 196 ? -52.419 1.462 0.783 1.00 16.91 214 ASP C CA 1
ATOM 6202 C C . ASP C 1 196 ? -53.213 0.275 1.318 1.00 15.09 214 ASP C C 1
ATOM 6203 O O . ASP C 1 196 ? -53.550 0.242 2.500 1.00 14.37 214 ASP C O 1
ATOM 6208 N N . LEU C 1 197 ? -53.534 -0.689 0.451 1.00 12.13 215 LEU C N 1
ATOM 6209 C CA . LEU C 1 197 ? -54.304 -1.851 0.892 1.00 13.43 215 LEU C CA 1
ATOM 6210 C C . LEU C 1 197 ? -53.531 -2.706 1.922 1.00 15.69 215 LEU C C 1
ATOM 6211 O O . LEU C 1 197 ? -54.117 -3.160 2.906 1.00 12.75 215 LEU C O 1
ATOM 6216 N N . TRP C 1 198 ? -52.224 -2.905 1.710 1.00 11.48 216 TRP C N 1
ATOM 6217 C CA . TRP C 1 198 ? -51.373 -3.579 2.720 1.00 12.49 216 TRP C CA 1
ATOM 6218 C C . TRP C 1 198 ? -51.479 -2.909 4.086 1.00 17.08 216 TRP C C 1
ATOM 6219 O O . TRP C 1 198 ? -51.722 -3.567 5.116 1.00 12.24 216 TRP C O 1
ATOM 6230 N N . SER C 1 199 ? -51.283 -1.593 4.098 1.00 9.21 217 SER C N 1
ATOM 6231 C CA . SER C 1 199 ? -51.423 -0.803 5.324 1.00 12.43 217 SER C CA 1
ATOM 6232 C C . SER C 1 199 ? -52.756 -1.008 6.023 1.00 10.45 217 SER C C 1
ATOM 6233 O O . SER C 1 199 ? -52.796 -1.168 7.239 1.00 10.84 217 SER C O 1
ATOM 6236 N N . CYS C 1 200 ? -53.848 -0.963 5.268 1.00 13.72 218 CYS C N 1
ATOM 6237 C CA . CYS C 1 200 ? -55.188 -1.197 5.819 1.00 10.07 218 CYS C CA 1
ATOM 6238 C C . CYS C 1 200 ? -55.301 -2.574 6.449 1.00 11.29 218 CYS C C 1
ATOM 6239 O O . CYS C 1 200 ? -55.932 -2.740 7.493 1.00 14.06 218 CYS C O 1
ATOM 6242 N N . GLY C 1 201 ? -54.740 -3.572 5.787 1.00 13.02 219 GLY C N 1
ATOM 6243 C CA . GLY C 1 201 ? -54.801 -4.935 6.299 1.00 12.41 219 GLY C CA 1
ATOM 6244 C C . GLY C 1 201 ? -54.074 -5.113 7.621 1.00 13.40 219 GLY C C 1
ATOM 6245 O O . GLY C 1 201 ? -54.536 -5.861 8.505 1.00 15.91 219 GLY C O 1
ATOM 6246 N N . VAL C 1 202 ? -52.917 -4.468 7.758 1.00 11.35 220 VAL C N 1
ATOM 6247 C CA . VAL C 1 202 ? -52.169 -4.513 9.019 1.00 11.46 220 VAL C CA 1
ATOM 6248 C C . VAL C 1 202 ? -52.948 -3.770 10.098 1.00 14.01 220 VAL C C 1
ATOM 6249 O O . VAL C 1 202 ? -52.991 -4.191 11.260 1.00 9.18 220 VAL C O 1
ATOM 6253 N N . ILE C 1 203 ? -53.594 -2.672 9.715 1.00 11.22 221 ILE C N 1
ATOM 6254 C CA . ILE C 1 203 ? -54.379 -1.898 10.683 1.00 12.89 221 ILE C CA 1
ATOM 6255 C C . ILE C 1 203 ? -55.504 -2.756 11.220 1.00 11.47 221 ILE C C 1
ATOM 6256 O O . ILE C 1 203 ? -55.772 -2.765 12.426 1.00 14.98 221 ILE C O 1
ATOM 6261 N N . LEU C 1 204 ? -56.149 -3.494 10.322 1.00 11.14 222 LEU C N 1
ATOM 6262 C CA . LEU C 1 204 ? -57.225 -4.388 10.726 1.00 12.45 222 LEU C CA 1
ATOM 6263 C C . LEU C 1 204 ? -56.695 -5.474 11.660 1.00 21.90 222 LEU C C 1
ATOM 6264 O O . LEU C 1 204 ? -57.324 -5.796 12.682 1.00 14.27 222 LEU C O 1
ATOM 6269 N N . PHE C 1 205 ? -55.536 -6.042 11.310 1.00 13.91 223 PHE C N 1
ATOM 6270 C CA . PHE C 1 205 ? -54.935 -7.060 12.199 1.00 15.79 223 PHE C CA 1
ATOM 6271 C C . PHE C 1 205 ? -54.755 -6.546 13.622 1.00 15.59 223 PHE C C 1
ATOM 6272 O O . PHE C 1 205 ? -55.163 -7.215 14.585 1.00 16.97 223 PHE C O 1
ATOM 6280 N N . VAL C 1 206 ? -54.148 -5.365 13.763 1.00 11.39 224 VAL C N 1
ATOM 6281 C CA . VAL C 1 206 ? -53.859 -4.793 15.073 1.00 10.52 224 VAL C CA 1
ATOM 6282 C C . VAL C 1 206 ? -55.137 -4.510 15.867 1.00 18.88 224 VAL C C 1
ATOM 6283 O O . VAL C 1 206 ? -55.193 -4.760 17.080 1.00 13.87 224 VAL C O 1
ATOM 6287 N N . LEU C 1 207 ? -56.166 -4.001 15.195 1.00 12.84 225 LEU C N 1
ATOM 6288 C CA . LEU C 1 207 ? -57.435 -3.717 15.878 1.00 16.67 225 LEU C CA 1
ATOM 6289 C C . LEU C 1 207 ? -58.053 -5.000 16.434 1.00 16.51 225 LEU C C 1
ATOM 6290 O O . LEU C 1 207 ? -58.593 -5.009 17.540 1.00 16.71 225 LEU C O 1
ATOM 6295 N N . MET C 1 208 ? -57.981 -6.078 15.657 1.00 15.80 226 MET C N 1
ATOM 6296 C CA . MET C 1 208 ? -58.605 -7.336 16.048 1.00 21.17 226 MET C CA 1
ATOM 6297 C C . MET C 1 208 ? -57.740 -8.197 16.956 1.00 21.85 226 MET C C 1
ATOM 6298 O O . MET C 1 208 ? -58.274 -9.037 17.674 1.00 17.99 226 MET C O 1
ATOM 6303 N N . ALA C 1 209 ? -56.418 -8.017 16.894 1.00 16.20 227 ALA C N 1
ATOM 6304 C CA . ALA C 1 209 ? -55.497 -8.792 17.735 1.00 13.87 227 ALA C CA 1
ATOM 6305 C C . ALA C 1 209 ? -55.016 -8.029 18.966 1.00 16.15 227 ALA C C 1
ATOM 6306 O O . ALA C 1 209 ? -54.773 -8.622 20.026 1.00 16.74 227 ALA C O 1
ATOM 6308 N N . GLY C 1 210 ? -54.867 -6.713 18.833 1.00 11.94 228 GLY C N 1
ATOM 6309 C CA . GLY C 1 210 ? -54.255 -5.914 19.876 1.00 15.06 228 GLY C CA 1
ATOM 6310 C C . GLY C 1 210 ? -52.733 -5.888 19.833 1.00 14.91 228 GLY C C 1
ATOM 6311 O O . GLY C 1 210 ? -52.097 -5.321 20.713 1.00 14.40 228 GLY C O 1
ATOM 6312 N N . TYR C 1 211 ? -52.137 -6.484 18.803 1.00 13.24 229 TYR C N 1
ATOM 6313 C CA . TYR C 1 211 ? -50.685 -6.476 18.678 1.00 13.38 229 TYR C CA 1
ATOM 6314 C C . TYR C 1 211 ? -50.313 -6.589 17.221 1.00 13.02 229 TYR C C 1
ATOM 6315 O O . TYR C 1 211 ? -51.147 -6.929 16.400 1.00 10.51 229 TYR C O 1
ATOM 6324 N N . LEU C 1 212 ? -49.061 -6.275 16.916 1.00 14.63 230 LEU C N 1
ATOM 6325 C CA . LEU C 1 212 ? -48.567 -6.239 15.545 1.00 12.99 230 LEU C CA 1
ATOM 6326 C C . LEU C 1 212 ? -48.333 -7.633 14.976 1.00 12.98 230 LEU C C 1
ATOM 6327 O O . LEU C 1 212 ? -47.880 -8.523 15.695 1.00 13.33 230 LEU C O 1
ATOM 6332 N N . PRO C 1 213 ? -48.608 -7.832 13.672 1.00 11.11 231 PRO C N 1
ATOM 6333 C CA . PRO C 1 213 ? -48.438 -9.177 13.125 1.00 10.22 231 PRO C CA 1
ATOM 6334 C C . PRO C 1 213 ? -46.977 -9.575 12.901 1.00 13.15 231 PRO C C 1
ATOM 6335 O O . PRO C 1 213 ? -46.656 -10.763 12.950 1.00 13.90 231 PRO C O 1
ATOM 6339 N N . PHE C 1 214 ? -46.106 -8.601 12.670 1.00 14.12 232 PHE C N 1
ATOM 6340 C CA . PHE C 1 214 ? -44.693 -8.885 12.421 1.00 13.74 232 PHE C CA 1
ATOM 6341 C C . PHE C 1 214 ? -43.845 -8.402 13.575 1.00 16.07 232 PHE C C 1
ATOM 6342 O O . PHE C 1 214 ? -43.823 -7.223 13.908 1.00 13.25 232 PHE C O 1
ATOM 6350 N N . GLU C 1 215 ? -43.160 -9.326 14.228 1.00 18.12 233 GLU C N 1
ATOM 6351 C CA . GLU C 1 215 ? -42.211 -8.926 15.241 1.00 21.02 233 GLU C CA 1
ATOM 6352 C C . GLU C 1 215 ? -41.034 -9.886 15.275 1.00 18.11 233 GLU C C 1
ATOM 6353 O O . GLU C 1 215 ? -41.148 -11.063 14.908 1.00 22.43 233 GLU C O 1
ATOM 6359 N N . ASP C 1 216 ? -39.907 -9.347 15.716 1.00 22.53 234 ASP C N 1
ATOM 6360 C CA . ASP C 1 216 ? -38.720 -10.124 15.985 1.00 26.69 234 ASP C CA 1
ATOM 6361 C C . ASP C 1 216 ? -37.736 -9.108 16.535 1.00 20.71 234 ASP C C 1
ATOM 6362 O O . ASP C 1 216 ? -37.592 -8.002 15.998 1.00 32.14 234 ASP C O 1
ATOM 6367 N N . SER C 1 217 ? -37.086 -9.472 17.627 1.00 33.09 235 SER C N 1
ATOM 6368 C CA . SER C 1 217 ? -36.045 -8.649 18.210 1.00 40.28 235 SER C CA 1
ATOM 6369 C C . SER C 1 217 ? -34.919 -8.493 17.197 1.00 33.27 235 SER C C 1
ATOM 6370 O O . SER C 1 217 ? -34.325 -7.421 17.071 1.00 40.87 235 SER C O 1
ATOM 6373 N N . ASN C 1 218 ? -34.649 -9.568 16.458 1.00 27.30 236 ASN C N 1
ATOM 6374 C CA . ASN C 1 218 ? -33.662 -9.536 15.378 1.00 25.85 236 ASN C CA 1
ATOM 6375 C C . ASN C 1 218 ? -34.206 -8.891 14.107 1.00 20.47 236 ASN C C 1
ATOM 6376 O O . ASN C 1 218 ? -35.120 -9.417 13.477 1.00 19.40 236 ASN C O 1
ATOM 6381 N N . LEU C 1 219 ? -33.616 -7.766 13.722 1.00 20.01 237 LEU C N 1
ATOM 6382 C CA . LEU C 1 219 ? -34.112 -6.986 12.599 1.00 18.43 237 LEU C CA 1
ATOM 6383 C C . LEU C 1 219 ? -34.069 -7.732 11.278 1.00 17.84 237 LEU C C 1
ATOM 6384 O O . LEU C 1 219 ? -34.966 -7.574 10.450 1.00 16.33 237 LEU C O 1
ATOM 6389 N N . THR C 1 220 ? -33.035 -8.541 11.065 1.00 22.10 238 THR C N 1
ATOM 6390 C CA . THR C 1 220 ? -32.946 -9.293 9.815 1.00 20.08 238 THR C CA 1
ATOM 6391 C C . THR C 1 220 ? -34.094 -10.282 9.731 1.00 20.99 238 THR C C 1
ATOM 6392 O O . THR C 1 220 ? -34.720 -10.431 8.684 1.00 18.49 238 THR C O 1
ATOM 6396 N N . SER C 1 221 ? -34.390 -10.940 10.845 1.00 17.71 239 SER C N 1
ATOM 6397 C CA . SER C 1 221 ? -35.509 -11.876 10.877 1.00 15.34 239 SER C CA 1
ATOM 6398 C C . SER C 1 221 ? -36.870 -11.182 10.738 1.00 14.17 239 SER C C 1
ATOM 6399 O O . SER C 1 221 ? -37.806 -11.747 10.178 1.00 15.26 239 SER C O 1
ATOM 6402 N N . LEU C 1 222 ? -36.974 -9.969 11.272 1.00 14.01 240 LEU C N 1
ATOM 6403 C CA . LEU C 1 222 ? -38.200 -9.181 11.146 1.00 13.25 240 LEU C CA 1
ATOM 6404 C C . LEU C 1 222 ? -38.507 -8.896 9.689 1.00 10.33 240 LEU C C 1
ATOM 6405 O O . LEU C 1 222 ? -39.614 -9.132 9.221 1.00 11.76 240 LEU C O 1
ATOM 6410 N N . TYR C 1 223 ? -37.534 -8.366 8.967 1.00 11.33 241 TYR C N 1
ATOM 6411 C CA . TYR C 1 223 ? -37.792 -8.038 7.570 1.00 11.12 241 TYR C CA 1
ATOM 6412 C C . TYR C 1 223 ? -37.972 -9.297 6.725 1.00 11.07 241 TYR C C 1
ATOM 6413 O O . TYR C 1 223 ? -38.744 -9.300 5.767 1.00 14.27 241 TYR C O 1
ATOM 6422 N N . LYS C 1 224 ? -37.278 -10.375 7.067 1.00 13.45 242 LYS C N 1
ATOM 6423 C CA . LYS C 1 224 ? -37.553 -11.634 6.384 1.00 16.11 242 LYS C CA 1
ATOM 6424 C C . LYS C 1 224 ? -39.011 -12.063 6.527 1.00 18.64 242 LYS C C 1
ATOM 6425 O O . LYS C 1 224 ? -39.618 -12.524 5.566 1.00 16.27 242 LYS C O 1
ATOM 6431 N N . LYS C 1 225 ? -39.558 -11.928 7.736 1.00 11.18 243 LYS C N 1
ATOM 6432 C CA . LYS C 1 225 ? -40.949 -12.268 7.965 1.00 12.16 243 LYS C CA 1
ATOM 6433 C C . LYS C 1 225 ? -41.867 -11.372 7.138 1.00 10.88 243 LYS C C 1
ATOM 6434 O O . LYS C 1 225 ? -42.816 -11.872 6.554 1.00 12.13 243 LYS C O 1
ATOM 6440 N N . ILE C 1 226 ? -41.596 -10.059 7.117 1.00 9.23 244 ILE C N 1
ATOM 6441 C CA . ILE C 1 226 ? -42.418 -9.129 6.334 1.00 12.60 244 ILE C CA 1
ATOM 6442 C C . ILE C 1 226 ? -42.417 -9.519 4.858 1.00 13.31 244 ILE C C 1
ATOM 6443 O O . ILE C 1 226 ? -43.473 -9.609 4.227 1.00 11.45 244 ILE C O 1
ATOM 6448 N N . PHE C 1 227 ? -41.241 -9.797 4.304 1.00 9.74 245 PHE C N 1
ATOM 6449 C CA . PHE C 1 227 ? -41.177 -10.145 2.883 1.00 13.04 245 PHE C CA 1
ATOM 6450 C C . PHE C 1 227 ? -41.851 -11.490 2.532 1.00 15.28 245 PHE C C 1
ATOM 6451 O O . PHE C 1 227 ? -42.249 -11.706 1.383 1.00 14.70 245 PHE C O 1
ATOM 6459 N N . LYS C 1 228 ? -41.978 -12.393 3.504 1.00 17.34 246 LYS C N 1
ATOM 6460 C CA . LYS C 1 228 ? -42.673 -13.656 3.260 1.00 19.27 246 LYS C CA 1
ATOM 6461 C C . LYS C 1 228 ? -44.114 -13.590 3.749 1.00 22.46 246 LYS C C 1
ATOM 6462 O O . LYS C 1 228 ? -44.861 -14.562 3.603 1.00 19.11 246 LYS C O 1
ATOM 6468 N N . ALA C 1 229 ? -44.485 -12.453 4.339 1.00 16.86 247 ALA C N 1
ATOM 6469 C CA . ALA C 1 229 ? -45.752 -12.315 5.073 1.00 15.75 247 ALA C CA 1
ATOM 6470 C C . ALA C 1 229 ? -45.974 -13.501 6.006 1.00 16.52 247 ALA C C 1
ATOM 6471 O O . ALA C 1 229 ? -47.026 -14.142 6.000 1.00 18.72 247 ALA C O 1
ATOM 6473 N N . GLU C 1 230 ? -44.963 -13.796 6.805 1.00 15.48 248 GLU C N 1
ATOM 6474 C CA . GLU C 1 230 ? -45.081 -14.852 7.792 1.00 17.18 248 GLU C CA 1
ATOM 6475 C C . GLU C 1 230 ? -45.628 -14.228 9.064 1.00 13.43 248 GLU C C 1
ATOM 6476 O O . GLU C 1 230 ? -44.938 -13.497 9.755 1.00 12.29 248 GLU C O 1
ATOM 6482 N N . PHE C 1 231 ? -46.888 -14.501 9.366 1.00 14.29 249 PHE C N 1
ATOM 6483 C CA . PHE C 1 231 ? -47.481 -14.015 10.608 1.00 12.90 249 PHE C CA 1
ATOM 6484 C C . PHE C 1 231 ? -48.543 -15.023 10.994 1.00 19.30 249 PHE C C 1
ATOM 6485 O O . PHE C 1 231 ? -48.941 -15.849 10.171 1.00 15.16 249 PHE C O 1
ATOM 6493 N N . THR C 1 232 ? -49.019 -14.948 12.230 1.00 20.69 250 THR C N 1
ATOM 6494 C CA . THR C 1 232 ? -49.996 -15.903 12.733 1.00 20.34 250 THR C CA 1
ATOM 6495 C C . THR C 1 232 ? -51.247 -15.202 13.287 1.00 14.54 250 THR C C 1
ATOM 6496 O O . THR C 1 232 ? -51.146 -14.332 14.156 1.00 19.30 250 THR C O 1
ATOM 6500 N N . CYS C 1 233 ? -52.426 -15.577 12.792 1.00 19.05 251 CYS C N 1
ATOM 6501 C CA . CYS C 1 233 ? -53.661 -15.014 13.333 1.00 19.52 251 CYS C CA 1
ATOM 6502 C C . CYS C 1 233 ? -54.010 -15.666 14.666 1.00 19.07 251 CYS C C 1
ATOM 6503 O O . CYS C 1 233 ? -53.870 -16.881 14.814 1.00 19.85 251 CYS C O 1
ATOM 6506 N N . PRO C 1 234 ? -54.453 -14.867 15.646 1.00 14.93 252 PRO C N 1
ATOM 6507 C CA . PRO C 1 234 ? -54.796 -15.489 16.929 1.00 12.15 252 PRO C CA 1
ATOM 6508 C C . PRO C 1 234 ? -56.066 -16.357 16.817 1.00 16.30 252 PRO C C 1
ATOM 6509 O O . PRO C 1 234 ? -56.803 -16.270 15.829 1.00 16.06 252 PRO C O 1
ATOM 6513 N N . PRO C 1 235 ? -56.301 -17.231 17.808 1.00 21.59 253 PRO C N 1
ATOM 6514 C CA . PRO C 1 235 ? -57.404 -18.197 17.690 1.00 19.02 253 PRO C CA 1
ATOM 6515 C C . PRO C 1 235 ? -58.805 -17.571 17.707 1.00 23.24 253 PRO C C 1
ATOM 6516 O O . PRO C 1 235 ? -59.758 -18.199 17.237 1.00 25.89 253 PRO C O 1
ATOM 6520 N N . TRP C 1 236 ? -58.923 -16.341 18.205 1.00 20.03 254 TRP C N 1
ATOM 6521 C CA . TRP C 1 236 ? -60.222 -15.660 18.249 1.00 20.52 254 TRP C CA 1
ATOM 6522 C C . TRP C 1 236 ? -60.647 -15.061 16.903 1.00 25.77 254 TRP C C 1
ATOM 6523 O O . TRP C 1 236 ? -61.800 -14.639 16.747 1.00 22.59 254 TRP C O 1
ATOM 6534 N N . PHE C 1 237 ? -59.732 -15.019 15.932 1.00 21.46 255 PHE C N 1
ATOM 6535 C CA . PHE C 1 237 ? -60.103 -14.588 14.581 1.00 21.24 255 PHE C CA 1
ATOM 6536 C C . PHE C 1 237 ? -61.031 -15.635 13.978 1.00 21.76 255 PHE C C 1
ATOM 6537 O O . PHE C 1 237 ? -60.769 -16.836 14.056 1.00 21.69 255 PHE C O 1
ATOM 6545 N N . SER C 1 238 ? -62.096 -15.180 13.329 1.00 18.73 256 SER C N 1
ATOM 6546 C CA . SER C 1 238 ? -62.955 -16.098 12.582 1.00 22.77 256 SER C CA 1
ATOM 6547 C C . SER C 1 238 ? -62.272 -16.611 11.322 1.00 24.37 256 SER C C 1
ATOM 6548 O O . SER C 1 238 ? -61.306 -16.016 10.828 1.00 17.89 256 SER C O 1
ATOM 6551 N N . ALA C 1 239 ? -62.798 -17.708 10.782 1.00 16.69 257 ALA C N 1
ATOM 6552 C CA . ALA C 1 239 ? -62.239 -18.298 9.580 1.00 23.46 257 ALA C CA 1
ATOM 6553 C C . ALA C 1 239 ? -62.293 -17.299 8.422 1.00 26.12 257 ALA C C 1
ATOM 6554 O O . ALA C 1 239 ? -61.330 -17.148 7.655 1.00 17.46 257 ALA C O 1
ATOM 6556 N N . SER C 1 240 ? -63.416 -16.601 8.306 1.00 25.45 258 SER C N 1
ATOM 6557 C CA . SER C 1 240 ? -63.604 -15.671 7.196 1.00 25.52 258 SER C CA 1
ATOM 6558 C C . SER C 1 240 ? -62.726 -14.421 7.325 1.00 19.75 258 SER C C 1
ATOM 6559 O O . SER C 1 240 ? -62.227 -13.917 6.324 1.00 21.58 258 SER C O 1
ATOM 6562 N N . ALA C 1 241 ? -62.513 -13.940 8.548 1.00 27.22 259 ALA C N 1
ATOM 6563 C CA . ALA C 1 241 ? -61.657 -12.772 8.751 1.00 25.60 259 ALA C CA 1
ATOM 6564 C C . ALA C 1 241 ? -60.190 -13.110 8.484 1.00 25.67 259 ALA C C 1
ATOM 6565 O O . ALA C 1 241 ? -59.480 -12.355 7.823 1.00 22.84 259 ALA C O 1
ATOM 6567 N N . LYS C 1 242 ? -59.750 -14.257 8.998 1.00 19.15 260 LYS C N 1
ATOM 6568 C CA . LYS C 1 242 ? -58.393 -14.748 8.758 1.00 17.98 260 LYS C CA 1
ATOM 6569 C C . LYS C 1 242 ? -58.084 -14.921 7.266 1.00 21.06 260 LYS C C 1
ATOM 6570 O O . LYS C 1 242 ? -57.008 -14.555 6.792 1.00 21.75 260 LYS C O 1
ATOM 6576 N N . LYS C 1 243 ? -59.044 -15.458 6.521 1.00 18.11 261 LYS C N 1
ATOM 6577 C CA . LYS C 1 243 ? -58.864 -15.682 5.093 1.00 23.53 261 LYS C CA 1
ATOM 6578 C C . LYS C 1 243 ? -58.757 -14.374 4.306 1.00 23.04 261 LYS C C 1
ATOM 6579 O O . LYS C 1 243 ? -57.983 -14.282 3.349 1.00 20.75 261 LYS C O 1
ATOM 6585 N N . LEU C 1 244 ? -59.545 -13.376 4.696 1.00 19.56 262 LEU C N 1
ATOM 6586 C CA . LEU C 1 244 ? -59.479 -12.069 4.045 1.00 20.22 262 LEU C CA 1
ATOM 6587 C C . LEU C 1 244 ? -58.163 -11.373 4.381 1.00 16.16 262 LEU C C 1
ATOM 6588 O O . LEU C 1 244 ? -57.544 -10.755 3.514 1.00 18.99 262 LEU C O 1
ATOM 6593 N N . ILE C 1 245 ? -57.731 -11.472 5.635 1.00 12.48 263 ILE C N 1
ATOM 6594 C CA . ILE C 1 245 ? -56.493 -10.818 6.046 1.00 12.95 263 ILE C CA 1
ATOM 6595 C C . ILE C 1 245 ? -55.298 -11.438 5.331 1.00 14.07 263 ILE C C 1
ATOM 6596 O O . ILE C 1 245 ? -54.382 -10.742 4.901 1.00 12.85 263 ILE C O 1
ATOM 6601 N N . LYS C 1 246 ? -55.323 -12.753 5.147 1.00 14.30 264 LYS C N 1
ATOM 6602 C CA . LYS C 1 246 ? -54.221 -13.404 4.466 1.00 16.32 264 LYS C CA 1
ATOM 6603 C C . LYS C 1 246 ? -54.136 -13.006 2.974 1.00 17.74 264 LYS C C 1
ATOM 6604 O O . LYS C 1 246 ? -53.051 -12.955 2.410 1.00 14.33 264 LYS C O 1
ATOM 6610 N N . ARG C 1 247 ? -55.270 -12.695 2.349 1.00 15.14 265 ARG C N 1
ATOM 6611 C CA A ARG C 1 247 ? -55.274 -12.255 0.956 0.53 16.83 265 ARG C CA 1
ATOM 6612 C CA B ARG C 1 247 ? -55.262 -12.258 0.957 0.47 17.15 265 ARG C CA 1
ATOM 6613 C C . ARG C 1 247 ? -54.815 -10.808 0.827 1.00 17.82 265 ARG C C 1
ATOM 6614 O O . ARG C 1 247 ? -54.159 -10.438 -0.154 1.00 14.16 265 ARG C O 1
ATOM 6629 N N . ILE C 1 248 ? -55.179 -9.985 1.807 1.00 14.96 266 ILE C N 1
ATOM 6630 C CA . ILE C 1 248 ? -54.726 -8.603 1.837 1.00 15.15 266 ILE C CA 1
ATOM 6631 C C . ILE C 1 248 ? -53.218 -8.535 2.079 1.00 17.76 266 ILE C C 1
ATOM 6632 O O . ILE C 1 248 ? -52.504 -7.810 1.395 1.00 13.67 266 ILE C O 1
ATOM 6637 N N . LEU C 1 249 ? -52.723 -9.316 3.034 1.00 11.30 267 LEU C N 1
ATOM 6638 C CA . LEU C 1 249 ? -51.301 -9.289 3.363 1.00 11.04 267 LEU C CA 1
ATOM 6639 C C . LEU C 1 249 ? -50.491 -10.267 2.511 1.00 13.48 267 LEU C C 1
ATOM 6640 O O . LEU C 1 249 ? -49.600 -10.950 3.017 1.00 15.03 267 LEU C O 1
ATOM 6645 N N . ASP C 1 250 ? -50.839 -10.347 1.231 1.00 11.91 268 ASP C N 1
ATOM 6646 C CA . ASP C 1 250 ? -50.088 -11.078 0.206 1.00 11.14 268 ASP C CA 1
ATOM 6647 C C . ASP C 1 250 ? -48.831 -10.248 -0.047 1.00 10.15 268 ASP C C 1
ATOM 6648 O O . ASP C 1 250 ? -48.921 -9.059 -0.374 1.00 10.71 268 ASP C O 1
ATOM 6653 N N . PRO C 1 251 ? -47.649 -10.853 0.117 1.00 6.47 269 PRO C N 1
ATOM 6654 C CA . PRO C 1 251 ? -46.416 -10.071 0.010 1.00 9.43 269 PRO C CA 1
ATOM 6655 C C . PRO C 1 251 ? -46.061 -9.719 -1.440 1.00 11.01 269 PRO C C 1
ATOM 6656 O O . PRO C 1 251 ? -45.130 -8.954 -1.668 1.00 9.95 269 PRO C O 1
ATOM 6660 N N . ASN C 1 252 ? -46.791 -10.268 -2.404 1.00 8.95 270 ASN C N 1
ATOM 6661 C CA . ASN C 1 252 ? -46.614 -9.909 -3.815 1.00 11.13 270 ASN C CA 1
ATOM 6662 C C . ASN C 1 252 ? -47.709 -8.942 -4.261 1.00 9.22 270 ASN C C 1
ATOM 6663 O O . ASN C 1 252 ? -48.879 -9.320 -4.360 1.00 12.78 270 ASN C O 1
ATOM 6668 N N . PRO C 1 253 ? -47.350 -7.672 -4.528 1.00 11.94 271 PRO C N 1
ATOM 6669 C CA . PRO C 1 253 ? -48.370 -6.714 -4.974 1.00 12.58 271 PRO C CA 1
ATOM 6670 C C . PRO C 1 253 ? -49.005 -7.074 -6.325 1.00 13.06 271 PRO C C 1
ATOM 6671 O O . PRO C 1 253 ? -50.114 -6.611 -6.620 1.00 13.17 271 PRO C O 1
ATOM 6675 N N . ALA C 1 254 ? -48.339 -7.907 -7.129 1.00 9.93 272 ALA C N 1
ATOM 6676 C CA . ALA C 1 254 ? -48.936 -8.369 -8.386 1.00 12.11 272 ALA C CA 1
ATOM 6677 C C . ALA C 1 254 ? -50.144 -9.280 -8.177 1.00 15.18 272 ALA C C 1
ATOM 6678 O O . ALA C 1 254 ? -51.091 -9.232 -8.956 1.00 18.47 272 ALA C O 1
ATOM 6680 N N . THR C 1 255 ? -50.124 -10.088 -7.117 1.00 13.44 273 THR C N 1
ATOM 6681 C CA . THR C 1 255 ? -51.226 -11.003 -6.841 1.00 14.87 273 THR C CA 1
ATOM 6682 C C . THR C 1 255 ? -52.127 -10.586 -5.669 1.00 16.36 273 THR C C 1
ATOM 6683 O O . THR C 1 255 ? -53.179 -11.203 -5.441 1.00 15.96 273 THR C O 1
ATOM 6687 N N . ARG C 1 256 ? -51.729 -9.538 -4.942 1.00 13.04 274 ARG C N 1
ATOM 6688 C CA . ARG C 1 256 ? -52.526 -8.997 -3.826 1.00 12.00 274 ARG C CA 1
ATOM 6689 C C . ARG C 1 256 ? -53.942 -8.640 -4.291 1.00 19.08 274 ARG C C 1
ATOM 6690 O O . ARG C 1 256 ? -54.142 -8.098 -5.385 1.00 13.01 274 ARG C O 1
ATOM 6698 N N . ILE C 1 257 ? -54.919 -8.982 -3.456 1.00 15.74 275 ILE C N 1
ATOM 6699 C CA . ILE C 1 257 ? -56.333 -8.732 -3.708 1.00 18.26 275 ILE C CA 1
ATOM 6700 C C . ILE C 1 257 ? -56.565 -7.239 -4.001 1.00 21.65 275 ILE C C 1
ATOM 6701 O O . ILE C 1 257 ? -55.742 -6.405 -3.622 1.00 16.35 275 ILE C O 1
ATOM 6706 N N . THR C 1 258 ? -57.656 -6.903 -4.694 1.00 16.53 276 THR C N 1
ATOM 6707 C CA . THR C 1 258 ? -58.001 -5.497 -4.961 1.00 17.58 276 THR C CA 1
ATOM 6708 C C . THR C 1 258 ? -59.017 -4.950 -3.972 1.00 18.00 276 THR C C 1
ATOM 6709 O O . THR C 1 258 ? -59.701 -5.718 -3.307 1.00 16.34 276 THR C O 1
ATOM 6713 N N . PHE C 1 259 ? -59.145 -3.618 -3.910 1.00 20.36 277 PHE C N 1
ATOM 6714 C CA . PHE C 1 259 ? -60.150 -2.970 -3.057 1.00 23.32 277 PHE C CA 1
ATOM 6715 C C . PHE C 1 259 ? -61.563 -3.424 -3.422 1.00 22.51 277 PHE C C 1
ATOM 6716 O O . PHE C 1 259 ? -62.414 -3.638 -2.551 1.00 25.20 277 PHE C O 1
ATOM 6724 N N . ALA C 1 260 ? -61.807 -3.547 -4.724 1.00 30.83 278 ALA C N 1
ATOM 6725 C CA . ALA C 1 260 ? -63.083 -4.025 -5.223 1.00 27.44 278 ALA C CA 1
ATOM 6726 C C . ALA C 1 260 ? -63.381 -5.414 -4.666 1.00 30.70 278 ALA C C 1
ATOM 6727 O O . ALA C 1 260 ? -64.506 -5.699 -4.260 1.00 30.03 278 ALA C O 1
ATOM 6729 N N . GLU C 1 261 ? -62.372 -6.276 -4.620 1.00 31.71 279 GLU C N 1
ATOM 6730 C CA . GLU C 1 261 ? -62.583 -7.617 -4.075 1.00 28.64 279 GLU C CA 1
ATOM 6731 C C . GLU C 1 261 ? -62.812 -7.603 -2.560 1.00 28.32 279 GLU C C 1
ATOM 6732 O O . GLU C 1 261 ? -63.574 -8.417 -2.042 1.00 24.93 279 GLU C O 1
ATOM 6738 N N . VAL C 1 262 ? -62.168 -6.676 -1.854 1.00 24.08 280 VAL C N 1
ATOM 6739 C CA . VAL C 1 262 ? -62.389 -6.541 -0.416 1.00 21.17 280 VAL C CA 1
ATOM 6740 C C . VAL C 1 262 ? -63.828 -6.094 -0.147 1.00 27.37 280 VAL C C 1
ATOM 6741 O O . VAL C 1 262 ? -64.487 -6.581 0.772 1.00 22.80 280 VAL C O 1
ATOM 6745 N N . ILE C 1 263 ? -64.316 -5.176 -0.971 1.00 31.25 281 ILE C N 1
ATOM 6746 C CA . ILE C 1 263 ? -65.663 -4.635 -0.806 1.00 33.52 281 ILE C CA 1
ATOM 6747 C C . ILE C 1 263 ? -66.745 -5.698 -1.081 1.00 33.55 281 ILE C C 1
ATOM 6748 O O . ILE C 1 263 ? -67.806 -5.693 -0.455 1.00 36.60 281 ILE C O 1
ATOM 6753 N N . GLU C 1 264 ? -66.440 -6.635 -1.980 1.00 32.18 282 GLU C N 1
ATOM 6754 C CA . GLU C 1 264 ? -67.334 -7.755 -2.295 1.00 35.48 282 GLU C CA 1
ATOM 6755 C C . GLU C 1 264 ? -67.245 -8.922 -1.301 1.00 35.59 282 GLU C C 1
ATOM 6756 O O . GLU C 1 264 ? -68.059 -9.848 -1.336 1.00 36.37 282 GLU C O 1
ATOM 6762 N N . ASN C 1 265 ? -66.250 -8.877 -0.423 1.00 25.17 283 ASN C N 1
ATOM 6763 C CA . ASN C 1 265 ? -65.994 -9.977 0.512 1.00 26.93 283 ASN C CA 1
ATOM 6764 C C . ASN C 1 265 ? -67.098 -10.177 1.564 1.00 30.21 283 ASN C C 1
ATOM 6765 O O . ASN C 1 265 ? -67.602 -9.213 2.139 1.00 26.64 283 ASN C O 1
ATOM 6770 N N . GLU C 1 266 ? -67.451 -11.438 1.818 1.00 41.62 284 GLU C N 1
ATOM 6771 C CA . GLU C 1 266 ? -68.578 -11.777 2.690 1.00 43.14 284 GLU C CA 1
ATOM 6772 C C . GLU C 1 266 ? -68.411 -11.305 4.130 1.00 41.62 284 GLU C C 1
ATOM 6773 O O . GLU C 1 266 ? -69.378 -10.878 4.752 1.00 41.00 284 GLU C O 1
ATOM 6779 N N . TRP C 1 267 ? -67.193 -11.390 4.659 1.00 32.26 285 TRP C N 1
ATOM 6780 C CA . TRP C 1 267 ? -66.921 -10.890 6.001 1.00 30.67 285 TRP C CA 1
ATOM 6781 C C . TRP C 1 267 ? -67.080 -9.376 5.999 1.00 26.22 285 TRP C C 1
ATOM 6782 O O . TRP C 1 267 ? -67.697 -8.808 6.893 1.00 27.98 285 TRP C O 1
ATOM 6793 N N . PHE C 1 268 ? -66.517 -8.732 4.980 1.00 27.47 286 PHE C N 1
ATOM 6794 C CA . PHE C 1 268 ? -66.542 -7.274 4.899 1.00 24.75 286 PHE C CA 1
ATOM 6795 C C . PHE C 1 268 ? -67.974 -6.733 4.844 1.00 31.90 286 PHE C C 1
ATOM 6796 O O . PHE C 1 268 ? -68.288 -5.732 5.491 1.00 31.00 286 PHE C O 1
ATOM 6804 N N . LYS C 1 269 ? -68.833 -7.403 4.076 1.00 35.40 287 LYS C N 1
ATOM 6805 C CA . LYS C 1 269 ? -70.207 -6.951 3.839 1.00 40.83 287 LYS C CA 1
ATOM 6806 C C . LYS C 1 269 ? -71.148 -7.102 5.036 1.00 40.36 287 LYS C C 1
ATOM 6807 O O . LYS C 1 269 ? -72.287 -6.641 4.995 1.00 45.48 287 LYS C O 1
ATOM 6813 N N . LYS C 1 270 ? -70.678 -7.757 6.092 1.00 42.08 288 LYS C N 1
ATOM 6814 C CA . LYS C 1 270 ? -71.485 -7.956 7.295 1.00 31.89 288 LYS C CA 1
ATOM 6815 C C . LYS C 1 270 ? -71.739 -6.624 8.009 1.00 43.99 288 LYS C C 1
ATOM 6816 O O . LYS C 1 270 ? -70.803 -5.947 8.450 1.00 38.39 288 LYS C O 1
ATOM 6822 N N . GLY C 1 271 ? -73.011 -6.248 8.108 1.00 46.86 289 GLY C N 1
ATOM 6823 C CA . GLY C 1 271 ? -73.394 -4.997 8.740 1.00 46.61 289 GLY C CA 1
ATOM 6824 C C . GLY C 1 271 ? -72.975 -3.772 7.944 1.00 49.56 289 GLY C C 1
ATOM 6825 O O . GLY C 1 271 ? -72.994 -2.642 8.451 1.00 46.79 289 GLY C O 1
ATOM 6826 N N . TYR C 1 272 ? -72.607 -3.998 6.682 1.00 39.41 290 TYR C N 1
ATOM 6827 C CA . TYR C 1 272 ? -72.048 -2.946 5.838 1.00 36.97 290 TYR C CA 1
ATOM 6828 C C . TYR C 1 272 ? -73.119 -2.110 5.148 1.00 47.13 290 TYR C C 1
ATOM 6829 O O . TYR C 1 272 ? -73.852 -2.592 4.281 1.00 43.75 290 TYR C O 1
ATOM 6838 N N . LYS C 1 273 ? -73.194 -0.845 5.545 1.00 57.37 291 LYS C N 1
ATOM 6839 C CA . LYS C 1 273 ? -74.094 0.110 4.927 1.00 59.68 291 LYS C CA 1
ATOM 6840 C C . LYS C 1 273 ? -73.242 1.194 4.283 1.00 58.14 291 LYS C C 1
ATOM 6841 O O . LYS C 1 273 ? -72.784 2.108 4.971 1.00 60.16 291 LYS C O 1
ATOM 6847 N N . ALA C 1 274 ? -73.003 1.070 2.976 1.00 49.22 292 ALA C N 1
ATOM 6848 C CA . ALA C 1 274 ? -72.235 2.069 2.238 1.00 50.78 292 ALA C CA 1
ATOM 6849 C C . ALA C 1 274 ? -72.788 3.453 2.547 1.00 58.84 292 ALA C C 1
ATOM 6850 O O . ALA C 1 274 ? -74.003 3.656 2.528 1.00 61.65 292 ALA C O 1
ATOM 6852 N N . PRO C 1 275 ? -71.900 4.404 2.870 1.00 64.55 293 PRO C N 1
ATOM 6853 C CA . PRO C 1 275 ? -72.366 5.734 3.267 1.00 57.35 293 PRO C CA 1
ATOM 6854 C C . PRO C 1 275 ? -72.881 6.524 2.068 1.00 63.25 293 PRO C C 1
ATOM 6855 O O . PRO C 1 275 ? -72.281 6.483 0.988 1.00 60.12 293 PRO C O 1
ATOM 6859 N N . LYS C 1 276 ? -74.005 7.212 2.260 1.00 53.54 294 LYS C N 1
ATOM 6860 C CA . LYS C 1 276 ? -74.573 8.072 1.227 1.00 51.99 294 LYS C CA 1
ATOM 6861 C C . LYS C 1 276 ? -74.133 9.518 1.430 1.00 51.22 294 LYS C C 1
ATOM 6862 O O . LYS C 1 276 ? -74.437 10.140 2.451 1.00 45.08 294 LYS C O 1
ATOM 6868 N N . PHE C 1 277 ? -73.404 10.035 0.450 1.00 47.13 295 PHE C N 1
ATOM 6869 C CA . PHE C 1 277 ? -72.903 11.398 0.491 1.00 45.63 295 PHE C CA 1
ATOM 6870 C C . PHE C 1 277 ? -72.660 11.845 -0.944 1.00 51.25 295 PHE C C 1
ATOM 6871 O O . PHE C 1 277 ? -72.533 11.012 -1.846 1.00 48.84 295 PHE C O 1
ATOM 6879 N N . GLU C 1 278 ? -72.590 13.158 -1.146 1.00 59.95 296 GLU C N 1
ATOM 6880 C CA . GLU C 1 278 ? -72.445 13.724 -2.482 1.00 64.78 296 GLU C CA 1
ATOM 6881 C C . GLU C 1 278 ? -71.147 14.515 -2.630 1.00 66.50 296 GLU C C 1
ATOM 6882 O O . GLU C 1 278 ? -70.700 15.190 -1.698 1.00 56.87 296 GLU C O 1
ATOM 6888 N N . ASN C 1 279 ? -70.547 14.418 -3.814 1.00 64.38 297 ASN C N 1
ATOM 6889 C CA . ASN C 1 279 ? -69.371 15.204 -4.152 1.00 67.69 297 ASN C CA 1
ATOM 6890 C C . ASN C 1 279 ? -69.402 15.604 -5.619 1.00 70.66 297 ASN C C 1
ATOM 6891 O O . ASN C 1 279 ? -68.815 14.931 -6.468 1.00 76.54 297 ASN C O 1
ATOM 6896 N N . ALA C 1 280 ? -70.106 16.690 -5.911 1.00 74.75 298 ALA C N 1
ATOM 6897 C CA . ALA C 1 280 ? -70.172 17.217 -7.270 1.00 73.04 298 ALA C CA 1
ATOM 6898 C C . ALA C 1 280 ? -69.500 18.583 -7.352 1.00 70.18 298 ALA C C 1
ATOM 6899 O O . ALA C 1 280 ? -68.957 19.079 -6.364 1.00 68.65 298 ALA C O 1
ATOM 6901 N N . ASP C 1 286 ? -57.294 24.449 -13.504 1.00 60.18 304 ASP C N 1
ATOM 6902 C CA . ASP C 1 286 ? -57.023 25.325 -12.372 1.00 63.88 304 ASP C CA 1
ATOM 6903 C C . ASP C 1 286 ? -55.837 24.826 -11.558 1.00 59.94 304 ASP C C 1
ATOM 6904 O O . ASP C 1 286 ? -55.326 25.536 -10.689 1.00 59.05 304 ASP C O 1
ATOM 6909 N N . VAL C 1 287 ? -55.416 23.598 -11.849 1.00 47.19 305 VAL C N 1
ATOM 6910 C CA . VAL C 1 287 ? -54.435 22.883 -11.038 1.00 45.50 305 VAL C CA 1
ATOM 6911 C C . VAL C 1 287 ? -53.092 23.600 -10.974 1.00 41.10 305 VAL C C 1
ATOM 6912 O O . VAL C 1 287 ? -52.517 23.770 -9.901 1.00 36.64 305 VAL C O 1
ATOM 6916 N N . ASP C 1 288 ? -52.595 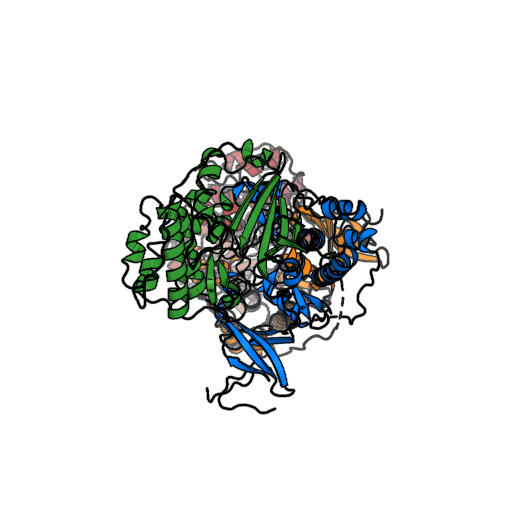24.032 -12.126 1.00 40.13 306 ASP C N 1
ATOM 6917 C CA . ASP C 1 288 ? -51.292 24.693 -12.188 1.00 40.39 306 ASP C CA 1
ATOM 6918 C C . ASP C 1 288 ? -51.190 25.943 -11.303 1.00 35.65 306 ASP C C 1
ATOM 6919 O O . ASP C 1 288 ? -50.091 26.339 -10.906 1.00 43.71 306 ASP C O 1
ATOM 6924 N N . ALA C 1 289 ? -52.336 26.544 -10.976 1.00 34.88 307 ALA C N 1
ATOM 6925 C CA . ALA C 1 289 ? -52.380 27.763 -10.161 1.00 43.67 307 ALA C CA 1
ATOM 6926 C C . ALA C 1 289 ? -52.758 27.516 -8.688 1.00 46.35 307 ALA C C 1
ATOM 6927 O O . ALA C 1 289 ? -53.242 28.416 -7.997 1.00 41.82 307 ALA C O 1
ATOM 6929 N N . ILE C 1 290 ? -52.533 26.297 -8.209 1.00 40.25 308 ILE C N 1
ATOM 6930 C CA . ILE C 1 290 ? -52.882 25.939 -6.829 1.00 36.68 308 ILE C CA 1
ATOM 6931 C C . ILE C 1 290 ? -52.022 26.682 -5.799 1.00 31.89 308 ILE C C 1
ATOM 6932 O O . ILE C 1 290 ? -52.494 27.025 -4.715 1.00 36.88 308 ILE C O 1
ATOM 6937 N N . PHE C 1 291 ? -50.767 26.950 -6.153 1.00 27.69 309 PHE C N 1
ATOM 6938 C CA . PHE C 1 291 ? -49.816 27.562 -5.231 1.00 29.60 309 PHE C CA 1
ATOM 6939 C C . PHE C 1 291 ? -49.362 28.964 -5.644 1.00 44.76 309 PHE C C 1
ATOM 6940 O O . PHE C 1 291 ? -48.334 29.436 -5.158 1.00 43.20 309 PHE C O 1
ATOM 6948 N N . ASP C 1 292 ? -50.071 29.642 -6.539 1.00 62.36 310 ASP C N 1
ATOM 6949 C CA . ASP C 1 292 ? -49.643 31.014 -6.827 1.00 66.80 310 ASP C CA 1
ATOM 6950 C C . ASP C 1 292 ? -50.275 32.081 -5.927 1.00 66.36 310 ASP C C 1
ATOM 6951 O O . ASP C 1 292 ? -51.327 31.871 -5.318 1.00 61.50 310 ASP C O 1
ATOM 6956 N N . ASP C 1 293 ? -49.587 33.218 -5.856 1.00 67.55 311 ASP C N 1
ATOM 6957 C CA . ASP C 1 293 ? -49.847 34.300 -4.911 1.00 66.64 311 ASP C CA 1
ATOM 6958 C C . ASP C 1 293 ? -51.256 34.891 -5.019 1.00 71.64 311 ASP C C 1
ATOM 6959 O O . ASP C 1 293 ? -51.865 34.876 -6.089 1.00 72.64 311 ASP C O 1
ATOM 6964 N N . SER C 1 294 ? -51.760 35.407 -3.894 1.00 76.78 312 SER C N 1
ATOM 6965 C CA . SER C 1 294 ? -53.047 36.105 -3.837 1.00 79.64 312 SER C CA 1
ATOM 6966 C C . SER C 1 294 ? -53.198 36.890 -2.532 1.00 77.46 312 SER C C 1
ATOM 6967 O O . SER C 1 294 ? -54.105 36.630 -1.737 1.00 73.90 312 SER C O 1
ATOM 6970 N N . PRO D 1 1 ? 9.055 -53.247 51.065 1.00 75.99 19 PRO D N 1
ATOM 6971 C CA . PRO D 1 1 ? 8.922 -54.685 51.309 1.00 76.47 19 PRO D CA 1
ATOM 6972 C C . PRO D 1 1 ? 8.205 -55.403 50.164 1.00 69.71 19 PRO D C 1
ATOM 6973 O O . PRO D 1 1 ? 8.810 -56.172 49.417 1.00 73.89 19 PRO D O 1
ATOM 6977 N N . GLY D 1 2 ? 6.918 -55.139 50.009 1.00 65.27 20 GLY D N 1
ATOM 6978 C CA . GLY D 1 2 ? 6.141 -55.901 49.058 1.00 68.95 20 GLY D CA 1
ATOM 6979 C C . GLY D 1 2 ? 5.707 -57.206 49.697 1.00 64.68 20 GLY D C 1
ATOM 6980 O O . GLY D 1 2 ? 6.043 -57.488 50.845 1.00 69.81 20 GLY D O 1
ATOM 6981 N N . ILE D 1 3 ? 5.010 -58.024 48.917 1.00 44.02 21 ILE D N 1
ATOM 6982 C CA . ILE D 1 3 ? 4.111 -59.051 49.439 1.00 46.18 21 ILE D CA 1
ATOM 6983 C C . ILE D 1 3 ? 4.715 -60.438 49.666 1.00 48.01 21 ILE D C 1
ATOM 6984 O O . ILE D 1 3 ? 5.360 -61.001 48.783 1.00 43.70 21 ILE D O 1
ATOM 6989 N N . HIS D 1 4 ? 4.463 -61.001 50.847 1.00 38.06 22 HIS D N 1
ATOM 6990 C CA A HIS D 1 4 ? 4.981 -62.324 51.182 0.52 38.66 22 HIS D CA 1
ATOM 6991 C CA B HIS D 1 4 ? 4.985 -62.321 51.192 0.48 38.66 22 HIS D CA 1
ATOM 6992 C C . HIS D 1 4 ? 3.885 -63.344 51.470 1.00 34.49 22 HIS D C 1
ATOM 6993 O O . HIS D 1 4 ? 4.032 -64.529 51.169 1.00 39.29 22 HIS D O 1
ATOM 7006 N N . SER D 1 5 ? 2.788 -62.885 52.058 1.00 37.89 23 SER D N 1
ATOM 7007 C CA . SER D 1 5 ? 1.617 -63.736 52.234 1.00 41.44 23 SER D CA 1
ATOM 7008 C C . SER D 1 5 ? 0.392 -62.909 51.869 1.00 41.15 23 SER D C 1
ATOM 7009 O O . SER D 1 5 ? -0.149 -62.176 52.694 1.00 36.39 23 SER D O 1
ATOM 7012 N N . GLY D 1 6 ? -0.011 -62.999 50.607 1.00 30.87 24 GLY D N 1
ATOM 7013 C CA . GLY D 1 6 ? -1.206 -62.322 50.159 1.00 30.18 24 GLY D CA 1
ATOM 7014 C C . GLY D 1 6 ? -2.385 -63.156 50.607 1.00 33.55 24 GLY D C 1
ATOM 7015 O O . GLY D 1 6 ? -2.211 -64.282 51.073 1.00 29.63 24 GLY D O 1
ATOM 7016 N N . ARG D 1 7 ? -3.586 -62.607 50.477 1.00 28.77 25 ARG D N 1
ATOM 7017 C CA . ARG D 1 7 ? -4.790 -63.355 50.787 1.00 36.29 25 ARG D CA 1
ATOM 7018 C C . ARG D 1 7 ? -5.011 -64.461 49.756 1.00 33.52 25 ARG D C 1
ATOM 7019 O O . ARG D 1 7 ? -5.628 -65.489 50.043 1.00 35.92 25 ARG D O 1
ATOM 7027 N N . THR D 1 8 ? -4.509 -64.239 48.547 1.00 25.43 26 THR D N 1
ATOM 7028 C CA . THR D 1 8 ? -4.586 -65.252 47.497 1.00 27.52 26 THR D CA 1
ATOM 7029 C C . THR D 1 8 ? -3.260 -65.401 46.781 1.00 26.52 26 THR D C 1
ATOM 7030 O O . THR D 1 8 ? -2.451 -64.486 46.748 1.00 24.66 26 THR D O 1
ATOM 7034 N N . ARG D 1 9 ? -3.043 -66.569 46.199 1.00 30.41 27 ARG D N 1
ATOM 7035 C CA . ARG D 1 9 ? -1.819 -66.820 45.477 1.00 35.43 27 ARG D CA 1
ATOM 7036 C C . ARG D 1 9 ? -2.222 -67.468 44.168 1.00 32.62 27 ARG D C 1
ATOM 7037 O O . ARG D 1 9 ? -3.042 -68.375 44.151 1.00 34.17 27 ARG D O 1
ATOM 7045 N N . VAL D 1 10 ? -1.681 -66.967 43.066 1.00 30.11 28 VAL D N 1
ATOM 7046 C CA . VAL D 1 10 ? -2.027 -67.489 41.750 1.00 30.98 28 VAL D CA 1
ATOM 7047 C C . VAL D 1 10 ? -0.749 -67.941 41.071 1.00 29.11 28 VAL D C 1
ATOM 7048 O O . VAL D 1 10 ? 0.141 -67.121 40.806 1.00 26.45 28 VAL D O 1
ATOM 7052 N N . GLY D 1 11 ? -0.666 -69.246 40.813 1.00 41.42 29 GLY D N 1
ATOM 7053 C CA . GLY D 1 11 ? 0.555 -69.868 40.336 1.00 36.43 29 GLY D CA 1
ATOM 7054 C C . GLY D 1 11 ? 1.752 -69.379 41.132 1.00 31.41 29 GLY D C 1
ATOM 7055 O O . GLY D 1 11 ? 1.866 -69.606 42.331 1.00 39.75 29 GLY D O 1
ATOM 7056 N N . LYS D 1 12 ? 2.606 -68.638 40.447 1.00 36.19 30 LYS D N 1
ATOM 7057 C CA . LYS D 1 12 ? 3.882 -68.166 40.952 1.00 32.07 30 LYS D CA 1
ATOM 7058 C C . LYS D 1 12 ? 3.760 -66.879 41.793 1.00 43.98 30 LYS D C 1
ATOM 7059 O O . LYS D 1 12 ? 4.724 -66.444 42.433 1.00 41.21 30 LYS D O 1
ATOM 7065 N N . TYR D 1 13 ? 2.571 -66.279 41.813 1.00 26.19 31 TYR D N 1
ATOM 7066 C CA . TYR D 1 13 ? 2.422 -64.935 42.379 1.00 25.48 31 TYR D CA 1
ATOM 7067 C C . TYR D 1 13 ? 1.598 -64.847 43.648 1.00 19.74 31 TYR D C 1
ATOM 7068 O O . TYR D 1 13 ? 0.503 -65.405 43.722 1.00 26.34 31 TYR D O 1
ATOM 7077 N N . GLU D 1 14 ? 2.123 -64.122 44.636 1.00 25.67 32 GLU D N 1
ATOM 7078 C CA . GLU D 1 14 ? 1.355 -63.769 45.826 1.00 30.26 32 GLU D CA 1
ATOM 7079 C C . GLU D 1 14 ? 0.596 -62.478 45.548 1.00 22.77 32 GLU D C 1
ATOM 7080 O O . GLU D 1 14 ? 1.204 -61.469 45.210 1.00 21.95 32 GLU D O 1
ATOM 7086 N N . LEU D 1 15 ? -0.729 -62.512 45.700 1.00 22.76 33 LEU D N 1
ATOM 7087 C CA . LEU D 1 15 ? -1.561 -61.352 45.358 1.00 19.93 33 LEU D CA 1
ATOM 7088 C C . LEU D 1 15 ? -1.963 -60.571 46.597 1.00 19.91 33 LEU D C 1
ATOM 7089 O O . LEU D 1 15 ? -2.610 -61.104 47.489 1.00 20.79 33 LEU D O 1
ATOM 7094 N N . GLY D 1 16 ? -1.594 -59.295 46.634 1.00 19.96 34 GLY D N 1
ATOM 7095 C CA . GLY D 1 16 ? -1.939 -58.459 47.763 1.00 21.31 34 GLY D CA 1
ATOM 7096 C C . GLY D 1 16 ? -3.271 -57.764 47.578 1.00 19.78 34 GLY D C 1
ATOM 7097 O O . GLY D 1 16 ? -4.227 -58.331 47.047 1.00 27.01 34 GLY D O 1
ATOM 7098 N N . ARG D 1 17 ? -3.340 -56.512 48.001 1.00 19.32 35 ARG D N 1
ATOM 7099 C CA . ARG D 1 17 ? -4.627 -55.859 48.054 1.00 27.08 35 ARG D CA 1
ATOM 7100 C C . ARG D 1 17 ? -5.036 -55.270 46.706 1.00 18.08 35 ARG D C 1
ATOM 7101 O O . ARG D 1 17 ? -4.199 -54.994 45.846 1.00 17.76 35 ARG D O 1
ATOM 7109 N N . THR D 1 18 ? -6.341 -55.079 46.552 1.00 18.97 36 THR D N 1
ATOM 7110 C CA . THR D 1 18 ? -6.915 -54.535 45.340 1.00 22.55 36 THR D CA 1
ATOM 7111 C C . THR D 1 18 ? -6.751 -53.041 45.401 1.00 22.55 36 THR D C 1
ATOM 7112 O O . THR D 1 18 ? -7.292 -52.391 46.282 1.00 24.27 36 THR D O 1
ATOM 7116 N N . LEU D 1 19 ? -5.958 -52.508 44.483 1.00 18.15 37 LEU D N 1
ATOM 7117 C CA . LEU D 1 19 ? -5.699 -51.087 44.435 1.00 21.44 37 LEU D CA 1
ATOM 7118 C C . LEU D 1 19 ? -6.846 -50.417 43.680 1.00 23.75 37 LEU D C 1
ATOM 7119 O O . LEU D 1 19 ? -7.353 -49.381 44.102 1.00 21.32 37 LEU D O 1
ATOM 7124 N N . GLY D 1 20 ? -7.278 -51.046 42.588 1.00 17.79 38 GLY D N 1
ATOM 7125 C CA . GLY D 1 20 ? -8.417 -50.574 41.817 1.00 17.04 38 GLY D CA 1
ATOM 7126 C C . GLY D 1 20 ? -9.390 -51.673 41.439 1.00 13.57 38 GLY D C 1
ATOM 7127 O O . GLY D 1 20 ? -8.992 -52.785 41.127 1.00 12.04 38 GLY D O 1
ATOM 7128 N N . GLU D 1 21 ? -10.685 -51.373 41.467 1.00 13.09 39 GLU D N 1
ATOM 7129 C CA . GLU D 1 21 ? -11.696 -52.344 41.055 1.00 14.81 39 GLU D CA 1
ATOM 7130 C C . GLU D 1 21 ? -12.668 -51.696 40.071 1.00 17.49 39 GLU D C 1
ATOM 7131 O O . GLU D 1 21 ? -13.249 -50.656 40.368 1.00 15.64 39 GLU D O 1
ATOM 7137 N N . GLY D 1 22 ? -12.808 -52.287 38.886 1.00 14.61 40 GLY D N 1
ATOM 7138 C CA . GLY D 1 22 ? -13.844 -51.897 37.953 1.00 16.76 40 GLY D CA 1
ATOM 7139 C C . GLY D 1 22 ? -14.832 -53.046 37.869 1.00 24.34 40 GLY D C 1
ATOM 7140 O O . GLY D 1 22 ? -14.742 -53.999 38.647 1.00 23.92 40 GLY D O 1
ATOM 7141 N N . THR D 1 23 ? -15.753 -52.986 36.909 1.00 20.86 41 THR D N 1
ATOM 7142 C CA . THR D 1 23 ? -16.790 -54.005 36.784 1.00 23.62 41 THR D CA 1
ATOM 7143 C C . THR D 1 23 ? -16.240 -55.356 36.344 1.00 27.35 41 THR D C 1
ATOM 7144 O O . THR D 1 23 ? -16.608 -56.393 36.887 1.00 30.63 41 THR D O 1
ATOM 7148 N N . PHE D 1 24 ? -15.344 -55.340 35.364 1.00 23.00 42 PHE D N 1
ATOM 7149 C CA . PHE D 1 24 ? -14.811 -56.576 34.805 1.00 25.19 42 PHE D CA 1
ATOM 7150 C C . PHE D 1 24 ? -13.313 -56.729 35.040 1.00 21.38 42 PHE D C 1
ATOM 7151 O O . PHE D 1 24 ? -12.719 -57.722 34.627 1.00 23.74 42 PHE D O 1
ATOM 7159 N N . ALA D 1 25 ? -12.697 -55.744 35.685 1.00 20.20 43 ALA D N 1
ATOM 7160 C CA . ALA D 1 25 ? -11.244 -55.752 35.876 1.00 14.61 43 ALA D CA 1
ATOM 7161 C C . ALA D 1 25 ? -10.853 -55.257 37.268 1.00 21.43 43 ALA D C 1
ATOM 7162 O O . ALA D 1 25 ? -11.548 -54.426 37.856 1.00 20.10 43 ALA D O 1
ATOM 7164 N N . LYS D 1 26 ? -9.745 -55.786 37.790 1.00 20.74 44 LYS D N 1
ATOM 7165 C CA . LYS D 1 26 ? -9.166 -55.354 39.065 1.00 17.77 44 LYS D CA 1
ATOM 7166 C C . LYS D 1 26 ? -7.663 -55.210 38.904 1.00 14.21 44 LYS D C 1
ATOM 7167 O O . LYS D 1 26 ? -7.064 -55.872 38.069 1.00 17.75 44 LYS D O 1
ATOM 7173 N N . VAL D 1 27 ? -7.049 -54.372 39.729 1.00 14.81 45 VAL D N 1
ATOM 7174 C CA . VAL D 1 27 ? -5.592 -54.269 39.764 1.00 10.21 45 VAL D CA 1
ATOM 7175 C C . VAL D 1 27 ? -5.085 -54.525 41.187 1.00 18.82 45 VAL D C 1
ATOM 7176 O O . VAL D 1 27 ? -5.547 -53.886 42.147 1.00 11.52 45 VAL D O 1
ATOM 7180 N N . LYS D 1 28 ? -4.154 -55.473 41.324 1.00 15.14 46 LYS D N 1
ATOM 7181 C CA . LYS D 1 28 ? -3.610 -55.833 42.633 1.00 16.67 46 LYS D CA 1
ATOM 7182 C C . LYS D 1 28 ? -2.092 -55.710 42.649 1.00 18.49 46 LYS D C 1
ATOM 7183 O O . LYS D 1 28 ? -1.437 -55.857 41.618 1.00 20.21 46 LYS D O 1
ATOM 7189 N N . PHE D 1 29 ? -1.541 -55.426 43.824 1.00 19.13 47 PHE D N 1
ATOM 7190 C CA . PHE D 1 29 ? -0.106 -55.530 44.045 1.00 26.97 47 PHE D CA 1
ATOM 7191 C C . PHE D 1 29 ? 0.202 -57.017 44.027 1.00 24.44 47 PHE D C 1
ATOM 7192 O O . PHE D 1 29 ? -0.641 -57.842 44.398 1.00 22.76 47 PHE D O 1
ATOM 7200 N N . ALA D 1 30 ? 1.402 -57.373 43.583 1.00 19.90 48 ALA D N 1
ATOM 7201 C CA . ALA D 1 30 ? 1.820 -58.767 43.624 1.00 22.74 48 ALA D CA 1
ATOM 7202 C C . ALA D 1 30 ? 3.328 -58.908 43.723 1.00 24.94 48 ALA D C 1
ATOM 7203 O O . ALA D 1 30 ? 4.084 -57.959 43.493 1.00 26.56 48 ALA D O 1
ATOM 7205 N N . ARG D 1 31 ? 3.749 -60.109 44.099 1.00 29.16 49 ARG D N 1
ATOM 7206 C CA . ARG D 1 31 ? 5.154 -60.426 44.191 1.00 32.13 49 ARG D CA 1
ATOM 7207 C C . ARG D 1 31 ? 5.406 -61.763 43.523 1.00 25.85 49 ARG D C 1
ATOM 7208 O O . ARG D 1 31 ? 4.674 -62.732 43.744 1.00 28.40 49 ARG D O 1
ATOM 7216 N N . ASN D 1 32 ? 6.428 -61.796 42.675 1.00 42.89 50 ASN D N 1
ATOM 7217 C CA . ASN D 1 32 ? 6.934 -63.044 42.121 1.00 46.83 50 ASN D CA 1
ATOM 7218 C C . ASN D 1 32 ? 7.859 -63.673 43.165 1.00 44.34 50 ASN D C 1
ATOM 7219 O O . ASN D 1 32 ? 8.889 -63.098 43.515 1.00 48.91 50 ASN D O 1
ATOM 7224 N N . VAL D 1 33 ? 7.488 -64.846 43.670 1.00 46.42 51 VAL D N 1
ATOM 7225 C CA . VAL D 1 33 ? 8.218 -65.456 44.783 1.00 56.69 51 VAL D CA 1
ATOM 7226 C C . VAL D 1 33 ? 9.544 -66.102 44.368 1.00 59.12 51 VAL D C 1
ATOM 7227 O O . VAL D 1 33 ? 10.332 -66.516 45.223 1.00 58.89 51 VAL D O 1
ATOM 7231 N N . GLU D 1 34 ? 9.788 -66.180 43.062 1.00 60.81 52 GLU D N 1
ATOM 7232 C CA . GLU D 1 34 ? 11.029 -66.759 42.551 1.00 61.02 52 GLU D CA 1
ATOM 7233 C C . GLU D 1 34 ? 12.117 -65.698 42.390 1.00 61.02 52 GLU D C 1
ATOM 7234 O O . GLU D 1 34 ? 13.272 -65.930 42.742 1.00 63.65 52 GLU D O 1
ATOM 7240 N N . ASN D 1 35 ? 11.747 -64.531 41.869 1.00 63.38 53 ASN D N 1
ATOM 7241 C CA . ASN D 1 35 ? 12.720 -63.462 41.653 1.00 61.98 53 ASN D CA 1
ATOM 7242 C C . ASN D 1 35 ? 12.578 -62.309 42.651 1.00 64.14 53 ASN D C 1
ATOM 7243 O O . ASN D 1 35 ? 13.481 -61.480 42.793 1.00 64.05 53 ASN D O 1
ATOM 7248 N N . GLY D 1 36 ? 11.438 -62.264 43.334 1.00 49.20 54 GLY D N 1
ATOM 7249 C CA . GLY D 1 36 ? 11.195 -61.246 44.339 1.00 43.11 54 GLY D CA 1
ATOM 7250 C C . GLY D 1 36 ? 10.827 -59.883 43.792 1.00 42.40 54 GLY D C 1
ATOM 7251 O O . GLY D 1 36 ? 10.810 -58.896 44.532 1.00 44.00 54 GLY D O 1
ATOM 7252 N N . ASP D 1 37 ? 10.536 -59.795 42.499 1.00 50.43 55 ASP D N 1
ATOM 7253 C CA . ASP D 1 37 ? 10.119 -58.500 41.981 1.00 51.40 55 ASP D CA 1
ATOM 7254 C C . ASP D 1 37 ? 8.672 -58.192 42.340 1.00 38.66 55 ASP D C 1
ATOM 7255 O O . ASP D 1 37 ? 7.786 -59.048 42.254 1.00 39.05 55 ASP D O 1
ATOM 7260 N N . ASN D 1 38 ? 8.472 -56.962 42.800 1.00 34.12 56 ASN D N 1
ATOM 7261 C CA . ASN D 1 38 ? 7.145 -56.422 43.008 1.00 36.55 56 ASN D CA 1
ATOM 7262 C C . ASN D 1 38 ? 6.569 -55.975 41.662 1.00 42.09 56 ASN D C 1
ATOM 7263 O O . ASN D 1 38 ? 7.211 -55.239 40.910 1.00 38.85 56 ASN D O 1
ATOM 7268 N N . VAL D 1 39 ? 5.373 -56.464 41.351 1.00 32.40 57 VAL D N 1
ATOM 7269 C CA . VAL D 1 39 ? 4.703 -56.137 40.106 1.00 30.70 57 VAL D CA 1
ATOM 7270 C C . VAL D 1 39 ? 3.257 -55.728 40.371 1.00 34.41 57 VAL D C 1
ATOM 7271 O O . VAL D 1 39 ? 2.803 -55.729 41.518 1.00 24.11 57 VAL D O 1
ATOM 7275 N N . ALA D 1 40 ? 2.538 -55.368 39.308 1.00 19.97 58 ALA D N 1
ATOM 7276 C CA . ALA D 1 40 ? 1.108 -55.175 39.406 1.00 16.09 58 ALA D CA 1
ATOM 7277 C C . ALA D 1 40 ? 0.437 -56.224 38.547 1.00 17.92 58 ALA D C 1
ATOM 7278 O O . ALA D 1 40 ? 0.911 -56.544 37.460 1.00 21.00 58 ALA D O 1
ATOM 7280 N N . ILE D 1 41 ? -0.676 -56.765 39.015 1.00 15.82 59 ILE D N 1
ATOM 7281 C CA . ILE D 1 41 ? -1.398 -57.712 38.187 1.00 13.88 59 ILE D CA 1
ATOM 7282 C C . ILE D 1 41 ? -2.802 -57.207 37.881 1.00 15.26 59 ILE D C 1
ATOM 7283 O O . ILE D 1 41 ? -3.558 -56.851 38.787 1.00 16.85 59 ILE D O 1
ATOM 7288 N N . LYS D 1 42 ? -3.143 -57.163 36.593 1.00 15.77 60 LYS D N 1
ATOM 7289 C CA . LYS D 1 42 ? -4.475 -56.749 36.184 1.00 14.47 60 LYS D CA 1
ATOM 7290 C C . LYS D 1 42 ? -5.263 -58.010 35.872 1.00 15.26 60 LYS D C 1
ATOM 7291 O O . LYS D 1 42 ? -4.862 -58.802 35.032 1.00 21.47 60 LYS D O 1
ATOM 7297 N N . VAL D 1 43 ? -6.376 -58.196 36.575 1.00 13.09 61 VAL D N 1
ATOM 7298 C CA . VAL D 1 43 ? -7.188 -59.396 36.477 1.00 17.36 61 VAL D CA 1
ATOM 7299 C C . VAL D 1 43 ? -8.494 -59.049 35.792 1.00 21.18 61 VAL D C 1
ATOM 7300 O O . VAL D 1 43 ? -9.237 -58.186 36.262 1.00 18.87 61 VAL D O 1
ATOM 7304 N N . ILE D 1 44 ? -8.775 -59.717 34.674 1.00 14.41 62 ILE D N 1
ATOM 7305 C CA . ILE D 1 44 ? -9.947 -59.408 33.875 1.00 15.86 62 ILE D CA 1
ATOM 7306 C C . ILE D 1 44 ? -10.820 -60.636 33.623 1.00 20.40 62 ILE D C 1
ATOM 7307 O O . ILE D 1 44 ? -10.310 -61.732 33.389 1.00 21.91 62 ILE D O 1
ATOM 7312 N N . ASP D 1 45 ? -12.139 -60.439 33.686 1.00 24.45 63 ASP D N 1
ATOM 7313 C CA . ASP D 1 45 ? -13.124 -61.480 33.384 1.00 26.50 63 ASP D CA 1
ATOM 7314 C C . ASP D 1 45 ? -12.890 -62.075 31.998 1.00 32.88 63 ASP D C 1
ATOM 7315 O O . ASP D 1 45 ? -12.987 -61.383 30.985 1.00 24.62 63 ASP D O 1
ATOM 7320 N N . LYS D 1 46 ? -12.599 -63.371 31.970 1.00 26.97 64 LYS D N 1
ATOM 7321 C CA . LYS D 1 46 ? -12.120 -64.050 30.766 1.00 28.53 64 LYS D CA 1
ATOM 7322 C C . LYS D 1 46 ? -13.150 -64.194 29.646 1.00 31.97 64 LYS D C 1
ATOM 7323 O O . LYS D 1 46 ? -12.850 -63.927 28.478 1.00 31.16 64 LYS D O 1
ATOM 7329 N N . GLU D 1 47 ? -14.358 -64.616 30.001 1.00 40.67 65 GLU D N 1
ATOM 7330 C CA . GLU D 1 47 ? -15.394 -64.846 29.004 1.00 45.82 65 GLU D CA 1
ATOM 7331 C C . GLU D 1 47 ? -15.843 -63.540 28.353 1.00 45.66 65 GLU D C 1
ATOM 7332 O O . GLU D 1 47 ? -16.146 -63.510 27.161 1.00 40.03 65 GLU D O 1
ATOM 7338 N N . LYS D 1 48 ? -15.853 -62.465 29.140 1.00 40.54 66 LYS D N 1
ATOM 7339 C CA . LYS D 1 48 ? -16.152 -61.130 28.636 1.00 37.64 66 LYS D CA 1
ATOM 7340 C C . LYS D 1 48 ? -15.187 -60.751 27.516 1.00 35.25 66 LYS D C 1
ATOM 7341 O O . LYS D 1 48 ? -15.584 -60.151 26.520 1.00 40.61 66 LYS D O 1
ATOM 7347 N N . VAL D 1 49 ? -13.917 -61.114 27.679 1.00 27.36 67 VAL D N 1
ATOM 7348 C CA . VAL D 1 49 ? -12.906 -60.830 26.665 1.00 28.33 67 VAL D CA 1
ATOM 7349 C C . VAL D 1 49 ? -13.073 -61.735 25.444 1.00 32.36 67 VAL D C 1
ATOM 7350 O O . VAL D 1 49 ? -12.941 -61.284 24.303 1.00 33.96 67 VAL D O 1
ATOM 7354 N N . LEU D 1 50 ? -13.367 -63.011 25.683 1.00 35.84 68 LEU D N 1
ATOM 7355 C CA . LEU D 1 50 ? -13.424 -64.006 24.609 1.00 37.66 68 LEU D CA 1
ATOM 7356 C C . LEU D 1 50 ? -14.574 -63.825 23.612 1.00 41.87 68 LEU D C 1
ATOM 7357 O O . LEU D 1 50 ? -14.504 -64.304 22.480 1.00 41.84 68 LEU D O 1
ATOM 7362 N N . LYS D 1 51 ? -15.624 -63.129 24.027 1.00 52.51 69 LYS D N 1
ATOM 7363 C CA . LYS D 1 51 ? -16.792 -62.958 23.175 1.00 54.65 69 LYS D CA 1
ATOM 7364 C C . LYS D 1 51 ? -16.699 -61.678 22.353 1.00 53.70 69 LYS D C 1
ATOM 7365 O O . LYS D 1 51 ? -17.636 -61.319 21.646 1.00 59.53 69 LYS D O 1
ATOM 7371 N N . ASN D 1 52 ? -15.568 -60.985 22.455 1.00 37.94 70 ASN D N 1
ATOM 7372 C CA . ASN D 1 52 ? -15.379 -59.735 21.722 1.00 37.96 70 ASN D CA 1
ATOM 7373 C C . ASN D 1 52 ? -15.219 -60.006 20.234 1.00 39.65 70 ASN D C 1
ATOM 7374 O O . ASN D 1 52 ? -14.528 -60.950 19.847 1.00 37.39 70 ASN D O 1
ATOM 7379 N N . LYS D 1 53 ? -15.845 -59.177 19.400 1.00 45.42 71 LYS D N 1
ATOM 7380 C CA . LYS D 1 53 ? -15.796 -59.394 17.953 1.00 52.09 71 LYS D CA 1
ATOM 7381 C C . LYS D 1 53 ? -14.360 -59.423 17.414 1.00 48.99 71 LYS D C 1
ATOM 7382 O O . LYS D 1 53 ? -14.059 -60.164 16.480 1.00 44.12 71 LYS D O 1
ATOM 7388 N N . MET D 1 54 ? -13.473 -58.642 18.026 1.00 44.89 72 MET D N 1
ATOM 7389 C CA . MET D 1 54 ? -12.096 -58.535 17.549 1.00 43.76 72 MET D CA 1
ATOM 7390 C C . MET D 1 54 ? -11.111 -59.338 18.385 1.00 40.10 72 MET D C 1
ATOM 7391 O O . MET D 1 54 ? -9.944 -58.962 18.498 1.00 35.98 72 MET D O 1
ATOM 7396 N N . ILE D 1 55 ? -11.584 -60.444 18.956 1.00 37.45 73 ILE D N 1
ATOM 7397 C CA . ILE D 1 55 ? -10.751 -61.292 19.808 1.00 30.07 73 ILE D CA 1
ATOM 7398 C C . ILE D 1 55 ? -9.463 -61.735 19.109 1.00 31.81 73 ILE D C 1
ATOM 7399 O O . ILE D 1 55 ? -8.425 -61.842 19.747 1.00 24.51 73 ILE D O 1
ATOM 7404 N N . ALA D 1 56 ? -9.517 -61.964 17.797 1.00 32.28 74 ALA D N 1
ATOM 7405 C CA . ALA D 1 56 ? -8.314 -62.340 17.050 1.00 31.74 74 ALA D CA 1
ATOM 7406 C C . ALA D 1 56 ? -7.236 -61.250 17.096 1.00 25.37 74 ALA D C 1
ATOM 7407 O O . ALA D 1 56 ? -6.048 -61.546 17.260 1.00 29.37 74 ALA D O 1
ATOM 7409 N N . GLN D 1 57 ? -7.659 -59.999 16.936 1.00 34.50 75 GLN D N 1
ATOM 7410 C CA . GLN D 1 57 ? -6.770 -58.844 17.045 1.00 41.48 75 GLN D CA 1
ATOM 7411 C C . GLN D 1 57 ? -6.150 -58.739 18.444 1.00 36.34 75 GLN D C 1
ATOM 7412 O O . GLN D 1 57 ? -4.940 -58.574 18.586 1.00 34.38 75 GLN D O 1
ATOM 7418 N N . ILE D 1 58 ? -7.002 -58.823 19.465 1.00 27.18 76 ILE D N 1
ATOM 7419 C CA . ILE D 1 58 ? -6.584 -58.745 20.868 1.00 22.75 76 ILE D CA 1
ATOM 7420 C C . ILE D 1 58 ? -5.539 -59.804 21.177 1.00 21.62 76 ILE D C 1
ATOM 7421 O O . ILE D 1 58 ? -4.469 -59.489 21.691 1.00 23.69 76 ILE D O 1
ATOM 7426 N N . LYS D 1 59 ? -5.836 -61.055 20.824 1.00 21.24 77 LYS D N 1
ATOM 7427 C CA . LYS D 1 59 ? -4.896 -62.152 21.048 1.00 25.79 77 LYS D CA 1
ATOM 7428 C C . LYS D 1 59 ? -3.534 -61.872 20.423 1.00 25.35 77 LYS D C 1
ATOM 7429 O O . LYS D 1 59 ? -2.505 -62.021 21.082 1.00 18.75 77 LYS D O 1
ATOM 7435 N N . ARG D 1 60 ? -3.532 -61.454 19.157 1.00 23.06 78 ARG D N 1
ATOM 7436 C CA . ARG D 1 60 ? -2.280 -61.143 18.460 1.00 23.99 78 ARG D CA 1
ATOM 7437 C C . ARG D 1 60 ? -1.498 -60.002 19.126 1.00 20.32 78 ARG D C 1
ATOM 7438 O O . ARG D 1 60 ? -0.310 -60.144 19.438 1.00 19.71 78 ARG D O 1
ATOM 7446 N N . GLU D 1 61 ? -2.157 -58.868 19.340 1.00 21.48 79 GLU D N 1
ATOM 7447 C CA . GLU D 1 61 ? -1.486 -57.726 19.965 1.00 21.24 79 GLU D CA 1
ATOM 7448 C C . GLU D 1 61 ? -0.942 -58.037 21.366 1.00 18.91 79 GLU D C 1
ATOM 7449 O O . GLU D 1 61 ? 0.194 -57.673 21.698 1.00 15.60 79 GLU D O 1
ATOM 7455 N N . ILE D 1 62 ? -1.734 -58.726 22.177 1.00 18.13 80 ILE D N 1
ATOM 7456 C CA . ILE D 1 62 ? -1.285 -59.056 23.536 1.00 21.66 80 ILE D CA 1
ATOM 7457 C C . ILE D 1 62 ? -0.114 -60.027 23.481 1.00 24.42 80 ILE D C 1
ATOM 7458 O O . ILE D 1 62 ? 0.890 -59.844 24.166 1.00 20.47 80 ILE D O 1
ATOM 7463 N N . SER D 1 63 ? -0.235 -61.046 22.636 1.00 22.19 81 SER D N 1
ATOM 7464 C CA . SER D 1 63 ? 0.857 -61.998 22.473 1.00 24.67 81 SER D CA 1
ATOM 7465 C C . SER D 1 63 ? 2.151 -61.303 22.078 1.00 22.12 81 SER D C 1
ATOM 7466 O O . SER D 1 63 ? 3.188 -61.561 22.677 1.00 21.00 81 SER D O 1
ATOM 7469 N N . THR D 1 64 ? 2.072 -60.395 21.098 1.00 24.43 82 THR D N 1
ATOM 7470 C CA . THR D 1 64 ? 3.225 -59.596 20.673 1.00 18.04 82 THR D CA 1
ATOM 7471 C C . THR D 1 64 ? 3.856 -58.785 21.807 1.00 24.32 82 THR D C 1
ATOM 7472 O O . THR D 1 64 ? 5.080 -58.759 21.968 1.00 20.63 82 THR D O 1
ATOM 7476 N N . MET D 1 65 ? 3.021 -58.126 22.608 1.00 19.88 83 MET D N 1
ATOM 7477 C CA . MET D 1 65 ? 3.538 -57.295 23.694 1.00 24.52 83 MET D CA 1
ATOM 7478 C C . MET D 1 65 ? 4.305 -58.074 24.758 1.00 23.94 83 MET D C 1
ATOM 7479 O O . MET D 1 65 ? 5.241 -57.553 25.374 1.00 23.78 83 MET D O 1
ATOM 7484 N N . LYS D 1 66 ? 3.896 -59.316 24.979 1.00 25.14 84 LYS D N 1
ATOM 7485 C CA . LYS D 1 66 ? 4.553 -60.165 25.969 1.00 34.85 84 LYS D CA 1
ATOM 7486 C C . LYS D 1 66 ? 6.055 -60.309 25.686 1.00 35.02 84 LYS D C 1
ATOM 7487 O O . LYS D 1 66 ? 6.867 -60.356 26.610 1.00 33.77 84 LYS D O 1
ATOM 7493 N N . LEU D 1 67 ? 6.426 -60.316 24.408 1.00 36.65 85 LEU D N 1
ATOM 7494 C CA . LEU D 1 67 ? 7.834 -60.448 24.045 1.00 36.78 85 LEU D CA 1
ATOM 7495 C C . LEU D 1 67 ? 8.537 -59.116 23.817 1.00 43.28 85 LEU D C 1
ATOM 7496 O O . LEU D 1 67 ? 9.756 -59.079 23.681 1.00 46.67 85 LEU D O 1
ATOM 7501 N N . ILE D 1 68 ? 7.778 -58.023 23.761 1.00 32.13 86 ILE D N 1
ATOM 7502 C CA . ILE D 1 68 ? 8.395 -56.715 23.562 1.00 31.35 86 ILE D CA 1
ATOM 7503 C C . ILE D 1 68 ? 9.152 -56.248 24.803 1.00 31.52 86 ILE D C 1
ATOM 7504 O O . ILE D 1 68 ? 8.625 -56.240 25.915 1.00 28.36 86 ILE D O 1
ATOM 7509 N N . LYS D 1 69 ? 10.413 -55.888 24.589 1.00 23.36 87 LYS D N 1
ATOM 7510 C CA . LYS D 1 69 ? 11.248 -55.289 25.608 1.00 30.38 87 LYS D CA 1
ATOM 7511 C C . LYS D 1 69 ? 11.860 -54.045 24.989 1.00 35.56 87 LYS D C 1
ATOM 7512 O O . LYS D 1 69 ? 12.724 -54.121 24.113 1.00 46.34 87 LYS D O 1
ATOM 7518 N N . HIS D 1 70 ? 11.347 -52.900 25.415 1.00 31.19 88 HIS D N 1
ATOM 7519 C CA . HIS D 1 70 ? 11.819 -51.606 24.956 1.00 32.26 88 HIS D CA 1
ATOM 7520 C C . HIS D 1 70 ? 11.945 -50.806 26.224 1.00 26.62 88 HIS D C 1
ATOM 7521 O O . HIS D 1 70 ? 11.124 -50.941 27.124 1.00 26.77 88 HIS D O 1
ATOM 7528 N N . PRO D 1 71 ? 12.976 -49.970 26.320 1.00 24.68 89 PRO D N 1
ATOM 7529 C CA . PRO D 1 71 ? 13.212 -49.271 27.589 1.00 22.84 89 PRO D CA 1
ATOM 7530 C C . PRO D 1 71 ? 12.187 -48.185 27.914 1.00 31.09 89 PRO D C 1
ATOM 7531 O O . PRO D 1 71 ? 12.134 -47.710 29.055 1.00 22.45 89 PRO D O 1
ATOM 7535 N N . ASN D 1 72 ? 11.373 -47.795 26.936 1.00 25.26 90 ASN D N 1
ATOM 7536 C CA . ASN D 1 72 ? 10.367 -46.771 27.190 1.00 22.47 90 ASN D CA 1
ATOM 7537 C C . ASN D 1 72 ? 8.956 -47.329 27.086 1.00 24.53 90 ASN D C 1
ATOM 7538 O O . ASN D 1 72 ? 7.985 -46.581 26.967 1.00 17.97 90 ASN D O 1
ATOM 7543 N N . VAL D 1 73 ? 8.860 -48.657 27.150 1.00 16.70 91 VAL D N 1
ATOM 7544 C CA . VAL D 1 73 ? 7.584 -49.343 27.142 1.00 16.04 91 VAL D CA 1
ATOM 7545 C C . VAL D 1 73 ? 7.426 -50.173 28.415 1.00 21.78 91 VAL D C 1
ATOM 7546 O O . VAL D 1 73 ? 8.270 -51.019 28.715 1.00 23.26 91 VAL D O 1
ATOM 7550 N N . ILE D 1 74 ? 6.356 -49.915 29.166 1.00 19.00 92 ILE D N 1
ATOM 7551 C CA . ILE D 1 74 ? 5.988 -50.748 30.320 1.00 20.52 92 ILE D CA 1
ATOM 7552 C C . ILE D 1 74 ? 5.977 -52.232 29.962 1.00 17.77 92 ILE D C 1
ATOM 7553 O O . ILE D 1 74 ? 5.329 -52.654 29.005 1.00 20.28 92 ILE D O 1
ATOM 7558 N N . ARG D 1 75 ? 6.681 -53.044 30.743 1.00 25.92 93 ARG D N 1
ATOM 7559 C CA A ARG D 1 75 ? 6.771 -54.469 30.454 0.44 24.31 93 ARG D CA 1
ATOM 7560 C CA B ARG D 1 75 ? 6.768 -54.476 30.448 0.56 24.28 93 ARG D CA 1
ATOM 7561 C C . ARG D 1 75 ? 5.506 -55.251 30.809 1.00 24.72 93 ARG D C 1
ATOM 7562 O O . ARG D 1 75 ? 4.913 -55.052 31.874 1.00 23.75 93 ARG D O 1
ATOM 7577 N N . MET D 1 76 ? 5.100 -56.135 29.906 1.00 21.46 94 MET D N 1
ATOM 7578 C CA . MET D 1 76 ? 4.080 -57.107 30.217 1.00 22.96 94 MET D CA 1
ATOM 7579 C C . MET D 1 76 ? 4.832 -58.420 30.359 1.00 28.80 94 MET D C 1
ATOM 7580 O O . MET D 1 76 ? 5.207 -59.048 29.365 1.00 25.37 94 MET D O 1
ATOM 7585 N N . PHE D 1 77 ? 5.083 -58.805 31.608 1.00 26.19 95 PHE D N 1
ATOM 7586 C CA . PHE D 1 77 ? 5.940 -59.947 31.917 1.00 29.01 95 PHE D CA 1
ATOM 7587 C C . PHE D 1 77 ? 5.315 -61.267 31.537 1.00 31.37 95 PHE D C 1
ATOM 7588 O O . PHE D 1 77 ? 5.967 -62.135 30.956 1.00 34.03 95 PHE D O 1
ATOM 7596 N N . GLU D 1 78 ? 4.042 -61.425 31.863 1.00 22.09 96 GLU D N 1
ATOM 7597 C CA . GLU D 1 78 ? 3.437 -62.731 31.755 1.00 24.21 96 GLU D CA 1
ATOM 7598 C C . GLU D 1 78 ? 1.938 -62.589 31.618 1.00 28.11 96 GLU D C 1
ATOM 7599 O O . GLU D 1 78 ? 1.353 -61.612 32.099 1.00 21.38 96 GLU D O 1
ATOM 7605 N N . VAL D 1 79 ? 1.328 -63.541 30.924 1.00 23.44 97 VAL D N 1
ATOM 7606 C CA . VAL D 1 79 ? -0.122 -63.647 30.881 1.00 21.01 97 VAL D CA 1
ATOM 7607 C C . VAL D 1 79 ? -0.574 -65.040 31.331 1.00 31.83 97 VAL D C 1
ATOM 7608 O O . VAL D 1 79 ? -0.370 -66.035 30.628 1.00 25.61 97 VAL D O 1
ATOM 7612 N N . MET D 1 80 ? -1.194 -65.103 32.506 1.00 19.46 98 MET D N 1
ATOM 7613 C CA . MET D 1 80 ? -1.767 -66.356 33.001 1.00 24.25 98 MET D CA 1
ATOM 7614 C C . MET D 1 80 ? -3.275 -66.346 32.815 1.00 28.85 98 MET D C 1
ATOM 7615 O O . MET D 1 80 ? -3.890 -65.281 32.697 1.00 23.82 98 MET D O 1
ATOM 7620 N N . ALA D 1 81 ? -3.877 -67.529 32.801 1.00 21.24 99 ALA D N 1
ATOM 7621 C CA . ALA D 1 81 ? -5.329 -67.638 32.785 1.00 26.86 99 ALA D CA 1
ATOM 7622 C C . ALA D 1 81 ? -5.837 -68.861 33.556 1.00 35.88 99 ALA D C 1
ATOM 7623 O O . ALA D 1 81 ? -5.150 -69.878 33.664 1.00 29.12 99 ALA D O 1
ATOM 7625 N N . SER D 1 82 ? -7.046 -68.727 34.097 1.00 33.90 100 SER D N 1
ATOM 7626 C CA . SER D 1 82 ? -7.764 -69.822 34.732 1.00 40.23 100 SER D CA 1
ATOM 7627 C C . SER D 1 82 ? -8.997 -70.073 33.882 1.00 36.84 100 SER D C 1
ATOM 7628 O O . SER D 1 82 ? -9.062 -69.621 32.745 1.00 30.92 100 SER D O 1
ATOM 7631 N N . LYS D 1 83 ? -9.986 -70.774 34.422 1.00 38.21 101 LYS D N 1
ATOM 7632 C CA . LYS D 1 83 ? -11.225 -70.942 33.678 1.00 46.49 101 LYS D CA 1
ATOM 7633 C C . LYS D 1 83 ? -11.966 -69.611 33.547 1.00 42.37 101 LYS D C 1
ATOM 7634 O O . LYS D 1 83 ? -12.621 -69.368 32.537 1.00 44.40 101 LYS D O 1
ATOM 7640 N N . THR D 1 84 ? -11.840 -68.746 34.555 1.00 36.84 102 THR D N 1
ATOM 7641 C CA . THR D 1 84 ? -12.675 -67.545 34.639 1.00 34.92 102 THR D CA 1
ATOM 7642 C C . THR D 1 84 ? -11.955 -66.202 34.484 1.00 31.01 102 THR D C 1
ATOM 7643 O O . THR D 1 84 ? -12.600 -65.183 34.234 1.00 28.68 102 THR D O 1
ATOM 7647 N N . LYS D 1 85 ? -10.636 -66.190 34.655 1.00 26.45 103 LYS D N 1
ATOM 7648 C CA . LYS D 1 85 ? -9.902 -64.929 34.718 1.00 30.29 103 LYS D CA 1
ATOM 7649 C C . LYS D 1 85 ? -8.677 -64.936 33.829 1.00 24.62 103 LYS D C 1
ATOM 7650 O O . LYS D 1 85 ? -8.044 -65.971 33.639 1.00 22.97 103 LYS D O 1
ATOM 7656 N N . ILE D 1 86 ? -8.340 -63.767 33.291 1.00 20.86 104 ILE D N 1
ATOM 7657 C CA . ILE D 1 86 ? -7.032 -63.587 32.694 1.00 20.55 104 ILE D CA 1
ATOM 7658 C C . ILE D 1 86 ? -6.177 -62.714 33.606 1.00 20.60 104 ILE D C 1
ATOM 7659 O O . ILE D 1 86 ? -6.638 -61.680 34.092 1.00 17.73 104 ILE D O 1
ATOM 7664 N N . TYR D 1 87 ? -4.932 -63.122 33.835 1.00 18.01 105 TYR D N 1
ATOM 7665 C CA . TYR D 1 87 ? -4.018 -62.365 34.689 1.00 19.73 105 TYR D CA 1
ATOM 7666 C C . TYR D 1 87 ? -2.912 -61.745 33.850 1.00 18.67 105 TYR D C 1
ATOM 7667 O O . TYR D 1 87 ? -2.098 -62.460 33.272 1.00 21.80 105 TYR D O 1
ATOM 7676 N N . PHE D 1 88 ? -2.895 -60.416 33.760 1.00 15.29 106 PHE D N 1
ATOM 7677 C CA . PHE D 1 88 ? -1.846 -59.721 33.036 1.00 14.68 106 PHE D CA 1
ATOM 7678 C C . PHE D 1 88 ? -0.834 -59.243 34.057 1.00 18.63 106 PHE D C 1
ATOM 7679 O O . PHE D 1 88 ? -1.158 -58.433 34.916 1.00 16.56 106 PHE D O 1
ATOM 7687 N N . VAL D 1 89 ? 0.390 -59.764 33.987 1.00 19.07 107 VAL D N 1
ATOM 7688 C CA . VAL D 1 89 ? 1.425 -59.398 34.952 1.00 17.73 107 VAL D CA 1
ATOM 7689 C C . VAL D 1 89 ? 2.273 -58.265 34.393 1.00 17.72 107 VAL D C 1
ATOM 7690 O O . VAL D 1 89 ? 2.923 -58.425 33.357 1.00 23.82 107 VAL D O 1
ATOM 7694 N N . LEU D 1 90 ? 2.274 -57.120 35.078 1.00 14.40 108 LEU D N 1
ATOM 7695 C CA . LEU D 1 90 ? 2.808 -55.881 34.511 1.00 22.63 108 LEU D CA 1
ATOM 7696 C C . LEU D 1 90 ? 3.779 -55.135 35.409 1.00 21.61 108 LEU D C 1
ATOM 7697 O O . LEU D 1 90 ? 3.666 -55.157 36.637 1.00 23.28 108 LEU D O 1
ATOM 7702 N N . GLU D 1 91 ? 4.693 -54.410 34.771 1.00 26.18 109 GLU D N 1
ATOM 7703 C CA . GLU D 1 91 ? 5.681 -53.589 35.463 1.00 25.39 109 GLU D CA 1
ATOM 7704 C C . GLU D 1 91 ? 5.079 -52.377 36.184 1.00 32.92 109 GLU D C 1
ATOM 7705 O O . GLU D 1 91 ? 4.297 -51.619 35.612 1.00 33.44 109 GLU D O 1
ATOM 7711 N N . PHE D 1 92 ? 5.460 -52.223 37.452 1.00 27.74 110 PHE D N 1
ATOM 7712 C CA . PHE D 1 92 ? 5.088 -51.106 38.318 1.00 39.29 110 PHE D CA 1
ATOM 7713 C C . PHE D 1 92 ? 6.210 -50.086 38.148 1.00 39.01 110 PHE D C 1
ATOM 7714 O O . PHE D 1 92 ? 7.383 -50.455 38.155 1.00 43.19 110 PHE D O 1
ATOM 7722 N N . VAL D 1 93 ? 5.876 -48.812 37.959 1.00 26.69 111 VAL D N 1
ATOM 7723 C CA . VAL D 1 93 ? 6.893 -47.770 38.057 1.00 27.81 111 VAL D CA 1
ATOM 7724 C C . VAL D 1 93 ? 6.471 -46.733 39.079 1.00 27.93 111 VAL D C 1
ATOM 7725 O O . VAL D 1 93 ? 5.303 -46.669 39.470 1.00 31.67 111 VAL D O 1
ATOM 7729 N N . THR D 1 94 ? 7.422 -45.902 39.492 1.00 39.11 112 THR D N 1
ATOM 7730 C CA . THR D 1 94 ? 7.257 -45.114 40.705 1.00 37.10 112 THR D CA 1
ATOM 7731 C C . THR D 1 94 ? 7.423 -43.590 40.545 1.00 45.68 112 THR D C 1
ATOM 7732 O O . THR D 1 94 ? 7.223 -42.842 41.507 1.00 39.02 112 THR D O 1
ATOM 7736 N N . GLY D 1 95 ? 7.764 -43.132 39.339 1.00 29.96 113 GLY D N 1
ATOM 7737 C CA . GLY D 1 95 ? 8.015 -41.719 39.105 1.00 24.55 113 GLY D CA 1
ATOM 7738 C C . GLY D 1 95 ? 6.790 -40.842 38.890 1.00 30.85 113 GLY D C 1
ATOM 7739 O O . GLY D 1 95 ? 6.919 -39.621 38.748 1.00 30.20 113 GLY D O 1
ATOM 7740 N N . GLY D 1 96 ? 5.605 -41.449 38.852 1.00 27.56 114 GLY D N 1
ATOM 7741 C CA . GLY D 1 96 ? 4.372 -40.702 38.649 1.00 32.00 114 GLY D CA 1
ATOM 7742 C C . GLY D 1 96 ? 4.132 -40.398 37.176 1.00 30.25 114 GLY D C 1
ATOM 7743 O O . GLY D 1 96 ? 4.884 -40.855 36.322 1.00 31.07 114 GLY D O 1
ATOM 7744 N N . GLU D 1 97 ? 3.081 -39.633 36.881 1.00 31.11 115 GLU D N 1
ATOM 7745 C CA . GLU D 1 97 ? 2.743 -39.251 35.505 1.00 30.82 115 GLU D CA 1
ATOM 7746 C C . GLU D 1 97 ? 3.586 -38.077 34.990 1.00 31.77 115 GLU D C 1
ATOM 7747 O O . GLU D 1 97 ? 3.901 -37.150 35.729 1.00 28.71 115 GLU D O 1
ATOM 7753 N N . LEU D 1 98 ? 3.953 -38.122 33.710 1.00 26.85 116 LEU D N 1
ATOM 7754 C CA . LEU D 1 98 ? 4.733 -37.042 33.093 1.00 22.88 116 LEU D CA 1
ATOM 7755 C C . LEU D 1 98 ? 4.114 -35.648 33.241 1.00 19.25 116 LEU D C 1
ATOM 7756 O O . LEU D 1 98 ? 4.837 -34.668 33.467 1.00 25.18 116 LEU D O 1
ATOM 7761 N N . PHE D 1 99 ? 2.787 -35.543 33.125 1.00 19.00 117 PHE D N 1
ATOM 7762 C CA . PHE D 1 99 ? 2.132 -34.223 33.144 1.00 21.88 117 PHE D CA 1
ATOM 7763 C C . PHE D 1 99 ? 2.029 -33.557 34.526 1.00 34.49 117 PHE D C 1
ATOM 7764 O O . PHE D 1 99 ? 1.540 -32.424 34.634 1.00 26.27 117 PHE D O 1
ATOM 7772 N N . ASP D 1 100 ? 2.463 -34.243 35.579 1.00 27.54 118 ASP D N 1
ATOM 7773 C CA . ASP D 1 100 ? 2.436 -33.620 36.902 1.00 37.45 118 ASP D CA 1
ATOM 7774 C C . ASP D 1 100 ? 3.242 -32.323 36.876 1.00 38.84 118 ASP D C 1
ATOM 7775 O O . ASP D 1 100 ? 2.814 -31.300 37.423 1.00 41.90 118 ASP D O 1
ATOM 7780 N N . LYS D 1 101 ? 4.387 -32.372 36.192 1.00 45.98 119 LYS D N 1
ATOM 7781 C CA . LYS D 1 101 ? 5.223 -31.198 35.948 1.00 46.54 119 LYS D CA 1
ATOM 7782 C C . LYS D 1 101 ? 4.431 -30.004 35.417 1.00 44.79 119 LYS D C 1
ATOM 7783 O O . LYS D 1 101 ? 4.546 -28.886 35.920 1.00 45.51 119 LYS D O 1
ATOM 7789 N N . ILE D 1 102 ? 3.627 -30.257 34.390 1.00 30.71 120 ILE D N 1
ATOM 7790 C CA . ILE D 1 102 ? 2.873 -29.197 33.722 1.00 32.78 120 ILE D CA 1
ATOM 7791 C C . ILE D 1 102 ? 1.862 -28.525 34.655 1.00 38.08 120 ILE D C 1
ATOM 7792 O O . ILE D 1 102 ? 1.907 -27.309 34.851 1.00 33.61 120 ILE D O 1
ATOM 7797 N N . SER D 1 103 ? 0.947 -29.316 35.212 1.00 48.29 121 SER D N 1
ATOM 7798 C CA . SER D 1 103 ? -0.122 -28.781 36.057 1.00 46.91 121 SER D CA 1
ATOM 7799 C C . SER D 1 103 ? 0.424 -27.956 37.226 1.00 54.49 121 SER D C 1
ATOM 7800 O O . SER D 1 103 ? -0.191 -26.974 37.653 1.00 55.79 121 SER D O 1
ATOM 7803 N N . SER D 1 104 ? 1.597 -28.351 37.715 1.00 38.18 122 SER D N 1
ATOM 7804 C CA . SER D 1 104 ? 2.222 -27.708 38.863 1.00 36.30 122 SER D CA 1
ATOM 7805 C C . SER D 1 104 ? 3.177 -26.556 38.508 1.00 51.66 122 SER D C 1
ATOM 7806 O O . SER D 1 104 ? 3.144 -25.491 39.136 1.00 48.90 122 SER D O 1
ATOM 7809 N N . ASN D 1 105 ? 4.024 -26.776 37.502 1.00 50.56 123 ASN D N 1
ATOM 7810 C CA . ASN D 1 105 ? 5.147 -25.880 37.213 1.00 48.51 123 ASN D CA 1
ATOM 7811 C C . ASN D 1 105 ? 5.122 -25.317 35.791 1.00 45.61 123 ASN D C 1
ATOM 7812 O O . ASN D 1 105 ? 6.051 -24.629 35.365 1.00 47.34 123 ASN D O 1
ATOM 7817 N N . GLY D 1 106 ? 4.047 -25.616 35.068 1.00 28.49 124 GLY D N 1
ATOM 7818 C CA . GLY D 1 106 ? 3.863 -25.096 33.732 1.00 33.72 124 GLY D CA 1
ATOM 7819 C C . GLY D 1 106 ? 4.721 -25.819 32.716 1.00 19.14 124 GLY D C 1
ATOM 7820 O O . GLY D 1 106 ? 5.288 -26.881 32.981 1.00 26.66 124 GLY D O 1
ATOM 7821 N N . ARG D 1 107 ? 4.832 -25.206 31.546 1.00 25.24 125 ARG D N 1
ATOM 7822 C CA . ARG D 1 107 ? 5.498 -25.814 30.402 1.00 24.84 125 ARG D CA 1
ATOM 7823 C C . ARG D 1 107 ? 6.954 -26.203 30.642 1.00 28.44 125 ARG D C 1
ATOM 7824 O O . ARG D 1 107 ? 7.690 -25.523 31.355 1.00 22.28 125 ARG D O 1
ATOM 7832 N N . LEU D 1 108 ? 7.359 -27.312 30.032 1.00 20.45 126 LEU D N 1
ATOM 7833 C CA . LEU D 1 108 ? 8.754 -27.732 30.047 1.00 24.53 126 LEU D CA 1
ATOM 7834 C C . LEU D 1 108 ? 9.588 -26.839 29.138 1.00 24.27 126 LEU D C 1
ATOM 7835 O O . LEU D 1 108 ? 9.064 -26.200 28.212 1.00 25.79 126 LEU D O 1
ATOM 7840 N N . LYS D 1 109 ? 10.894 -26.804 29.391 1.00 24.58 127 LYS D N 1
ATOM 7841 C CA . LYS D 1 109 ? 11.827 -26.167 28.473 1.00 27.20 127 LYS D CA 1
ATOM 7842 C C . LYS D 1 109 ? 11.884 -26.973 27.183 1.00 24.07 127 LYS D C 1
ATOM 7843 O O . LYS D 1 109 ? 11.714 -28.192 27.209 1.00 18.82 127 LYS D O 1
ATOM 7849 N N . GLU D 1 110 ? 12.124 -26.295 26.063 1.00 21.81 128 GLU D N 1
ATOM 7850 C CA . GLU D 1 110 ? 12.111 -26.956 24.760 1.00 24.78 128 GLU D CA 1
ATOM 7851 C C . GLU D 1 110 ? 12.935 -28.244 24.698 1.00 25.87 128 GLU D C 1
ATOM 7852 O O . GLU D 1 110 ? 12.439 -29.273 24.243 1.00 23.36 128 GLU D O 1
ATOM 7858 N N . ASP D 1 111 ? 14.180 -28.197 25.170 1.00 24.85 129 ASP D N 1
ATOM 7859 C CA . ASP D 1 111 ? 15.036 -29.384 25.127 1.00 24.18 129 ASP D CA 1
ATOM 7860 C C . ASP D 1 111 ? 14.485 -30.530 25.974 1.00 21.82 129 ASP D C 1
ATOM 7861 O O . ASP D 1 111 ? 14.624 -31.698 25.606 1.00 23.35 129 ASP D O 1
ATOM 7866 N N . GLU D 1 112 ? 13.869 -30.210 27.111 1.00 23.24 130 GLU D N 1
ATOM 7867 C CA . GLU D 1 112 ? 13.296 -31.272 27.940 1.00 22.15 130 GLU D CA 1
ATOM 7868 C C . GLU D 1 112 ? 12.048 -31.889 27.300 1.00 19.31 130 GLU D C 1
ATOM 7869 O O . GLU D 1 112 ? 11.860 -33.107 27.325 1.00 20.80 130 GLU D O 1
ATOM 7875 N N . ALA D 1 113 ? 11.192 -31.039 26.746 1.00 21.77 131 ALA D N 1
ATOM 7876 C CA . ALA D 1 113 ? 10.036 -31.522 26.006 1.00 22.16 131 ALA D CA 1
ATOM 7877 C C . ALA D 1 113 ? 10.483 -32.369 24.816 1.00 14.51 131 ALA D C 1
ATOM 7878 O O . ALA D 1 113 ? 9.910 -33.429 24.531 1.00 14.67 131 ALA D O 1
ATOM 7880 N N . ARG D 1 114 ? 11.534 -31.930 24.140 1.00 15.89 132 ARG D N 1
ATOM 7881 C CA . ARG D 1 114 ? 12.038 -32.677 22.995 1.00 16.29 132 ARG D CA 1
ATOM 7882 C C . ARG D 1 114 ? 12.571 -34.044 23.410 1.00 16.28 132 ARG D C 1
ATOM 7883 O O . ARG D 1 114 ? 12.391 -35.030 22.692 1.00 20.25 132 ARG D O 1
ATOM 7891 N N . LYS D 1 115 ? 13.213 -34.124 24.576 1.00 18.66 133 LYS D N 1
ATOM 7892 C CA . LYS D 1 115 ? 13.752 -35.407 25.011 1.00 20.29 133 LYS D CA 1
ATOM 7893 C C . LYS D 1 115 ? 12.645 -36.431 25.261 1.00 18.02 133 LYS D C 1
ATOM 7894 O O . LYS D 1 115 ? 12.742 -37.581 24.836 1.00 18.60 133 LYS D O 1
ATOM 7900 N N . TYR D 1 116 ? 11.594 -36.014 25.955 1.00 19.16 134 TYR D N 1
ATOM 7901 C CA . TYR D 1 116 ? 10.477 -36.917 26.201 1.00 20.68 134 TYR D CA 1
ATOM 7902 C C . TYR D 1 116 ? 9.771 -37.287 24.904 1.00 13.19 134 TYR D C 1
ATOM 7903 O O . TYR D 1 116 ? 9.333 -38.434 24.723 1.00 14.70 134 TYR D O 1
ATOM 7912 N N . PHE D 1 117 ? 9.677 -36.319 24.000 1.00 15.10 135 PHE D N 1
ATOM 7913 C CA . PHE D 1 117 ? 9.028 -36.552 22.710 1.00 14.72 135 PHE D CA 1
ATOM 7914 C C . PHE D 1 117 ? 9.788 -37.596 21.882 1.00 16.09 135 PHE D C 1
ATOM 7915 O O . PHE D 1 117 ? 9.190 -38.426 21.193 1.00 11.83 135 PHE D O 1
ATOM 7923 N N . GLN D 1 118 ? 11.116 -37.567 21.964 1.00 15.84 136 GLN D N 1
ATOM 7924 C CA . GLN D 1 118 ? 11.946 -38.555 21.282 1.00 15.39 136 GLN D CA 1
ATOM 7925 C C . GLN D 1 118 ? 11.738 -39.951 21.864 1.00 13.13 136 GLN D C 1
ATOM 7926 O O . GLN D 1 118 ? 11.634 -40.923 21.130 1.00 17.74 136 GLN D O 1
ATOM 7932 N N . GLN D 1 119 ? 11.670 -40.037 23.187 1.00 16.29 137 GLN D N 1
ATOM 7933 C CA . GLN D 1 119 ? 11.376 -41.296 23.853 1.00 18.32 137 GLN D CA 1
ATOM 7934 C C . GLN D 1 119 ? 9.994 -41.838 23.471 1.00 16.09 137 GLN D C 1
ATOM 7935 O O . GLN D 1 119 ? 9.854 -43.021 23.179 1.00 18.17 137 GLN D O 1
ATOM 7941 N N . LEU D 1 120 ? 8.979 -40.972 23.477 1.00 11.53 138 LEU D N 1
ATOM 7942 C CA . LEU D 1 120 ? 7.621 -41.363 23.070 1.00 14.64 138 LEU D CA 1
ATOM 7943 C C . LEU D 1 120 ? 7.577 -41.897 21.631 1.00 11.78 138 LEU D C 1
ATOM 7944 O O . LEU D 1 120 ? 7.066 -43.001 21.368 1.00 12.86 138 LEU D O 1
ATOM 7949 N N . ILE D 1 121 ? 8.105 -41.099 20.708 1.00 11.72 139 ILE D N 1
ATOM 7950 C CA . ILE D 1 121 ? 8.069 -41.410 19.275 1.00 15.06 139 ILE D CA 1
ATOM 7951 C C . ILE D 1 121 ? 8.805 -42.735 19.008 1.00 12.23 139 ILE D C 1
ATOM 7952 O O . ILE D 1 121 ? 8.285 -43.632 18.326 1.00 15.72 139 ILE D O 1
ATOM 7957 N N . ASN D 1 122 ? 9.985 -42.892 19.607 1.00 17.75 140 ASN D N 1
ATOM 7958 C CA A ASN D 1 122 ? 10.745 -44.145 19.524 0.45 19.86 140 ASN D CA 1
ATOM 7959 C CA B ASN D 1 122 ? 10.721 -44.141 19.453 0.55 20.35 140 ASN D CA 1
ATOM 7960 C C . ASN D 1 122 ? 9.922 -45.352 19.940 1.00 19.55 140 ASN D C 1
ATOM 7961 O O . ASN D 1 122 ? 9.800 -46.348 19.207 1.00 19.74 140 ASN D O 1
ATOM 7970 N N . ALA D 1 123 ? 9.372 -45.263 21.151 1.00 18.28 141 ALA D N 1
ATOM 7971 C CA . ALA D 1 123 ? 8.588 -46.340 21.750 1.00 17.26 141 ALA D CA 1
ATOM 7972 C C . ALA D 1 123 ? 7.372 -46.703 20.918 1.00 17.00 141 ALA D C 1
ATOM 7973 O O . ALA D 1 123 ? 7.092 -47.874 20.664 1.00 13.66 141 ALA D O 1
ATOM 7975 N N . VAL D 1 124 ? 6.643 -45.688 20.480 1.00 12.69 142 VAL D N 1
ATOM 7976 C CA . VAL D 1 124 ? 5.436 -45.921 19.693 1.00 11.38 142 VAL D CA 1
ATOM 7977 C C . VAL D 1 124 ? 5.762 -46.528 18.324 1.00 11.17 142 VAL D C 1
ATOM 7978 O O . VAL D 1 124 ? 5.122 -47.507 17.878 1.00 11.11 142 VAL D O 1
ATOM 7982 N N . ASP D 1 125 ? 6.758 -45.961 17.655 1.00 12.33 143 ASP D N 1
ATOM 7983 C CA . ASP D 1 125 ? 7.169 -46.451 16.332 1.00 14.08 143 ASP D CA 1
ATOM 7984 C C . ASP D 1 125 ? 7.662 -47.900 16.433 1.00 15.41 143 ASP D C 1
ATOM 7985 O O . ASP D 1 125 ? 7.452 -48.689 15.525 1.00 19.36 143 ASP D O 1
ATOM 7990 N N . TYR D 1 126 ? 8.323 -48.217 17.544 1.00 20.96 144 TYR D N 1
ATOM 7991 C CA . TYR D 1 126 ? 8.830 -49.570 17.803 1.00 21.52 144 TYR D CA 1
ATOM 7992 C C . TYR D 1 126 ? 7.676 -50.568 17.836 1.00 22.94 144 TYR D C 1
ATOM 7993 O O . TYR D 1 126 ? 7.724 -51.610 17.195 1.00 17.63 144 TYR D O 1
ATOM 8002 N N . CYS D 1 127 ? 6.627 -50.241 18.582 1.00 15.60 145 CYS D N 1
ATOM 8003 C CA . CYS D 1 127 ? 5.469 -51.125 18.683 1.00 17.26 145 CYS D CA 1
ATOM 8004 C C . CYS D 1 127 ? 4.733 -51.243 17.348 1.00 14.18 145 CYS D C 1
ATOM 8005 O O . CYS D 1 127 ? 4.233 -52.317 16.981 1.00 13.77 145 CYS D O 1
ATOM 8008 N N . HIS D 1 128 ? 4.666 -50.133 16.620 1.00 13.84 146 HIS D N 1
ATOM 8009 C CA . HIS D 1 128 ? 4.033 -50.123 15.297 1.00 11.87 146 HIS D CA 1
ATOM 8010 C C . HIS D 1 128 ? 4.716 -51.097 14.328 1.00 17.87 146 HIS D C 1
ATOM 8011 O O . HIS D 1 128 ? 4.057 -51.763 13.523 1.00 14.85 146 HIS D O 1
ATOM 8018 N N . SER D 1 129 ? 6.043 -51.144 14.398 1.00 13.33 147 SER D N 1
ATOM 8019 C CA . SER D 1 129 ? 6.846 -52.016 13.530 1.00 22.42 147 SER D CA 1
ATOM 8020 C C . SER D 1 129 ? 6.500 -53.478 13.749 1.00 23.90 147 SER D C 1
ATOM 8021 O O . SER D 1 129 ? 6.694 -54.320 12.858 1.00 22.55 147 SER D O 1
ATOM 8024 N N . ARG D 1 130 ? 5.989 -53.771 14.942 1.00 16.69 148 ARG D N 1
ATOM 8025 C CA . ARG D 1 130 ? 5.638 -55.133 15.327 1.00 21.70 148 ARG D CA 1
ATOM 8026 C C . ARG D 1 130 ? 4.147 -55.376 15.280 1.00 20.67 148 ARG D C 1
ATOM 8027 O O . ARG D 1 130 ? 3.654 -56.367 15.806 1.00 20.04 148 ARG D O 1
ATOM 8035 N N . GLY D 1 131 ? 3.433 -54.468 14.626 1.00 15.09 149 GLY D N 1
ATOM 8036 C CA . GLY D 1 131 ? 2.020 -54.661 14.376 1.00 16.41 149 GLY D CA 1
ATOM 8037 C C . GLY D 1 131 ? 1.111 -54.244 15.524 1.00 15.64 149 GLY D C 1
ATOM 8038 O O . GLY D 1 131 ? -0.083 -54.553 15.488 1.00 20.67 149 GLY D O 1
ATOM 8039 N N . VAL D 1 132 ? 1.640 -53.532 16.520 1.00 18.41 150 VAL D N 1
ATOM 8040 C CA . VAL D 1 132 ? 0.817 -53.089 17.661 1.00 17.06 150 VAL D CA 1
ATOM 8041 C C . VAL D 1 132 ? 0.571 -51.572 17.636 1.00 18.04 150 VAL D C 1
ATOM 8042 O O . VAL D 1 132 ? 1.514 -50.791 17.677 1.00 13.79 150 VAL D O 1
ATOM 8046 N N . TYR D 1 133 ? -0.694 -51.158 17.552 1.00 17.11 151 TYR D N 1
ATOM 8047 C CA . TYR D 1 133 ? -1.034 -49.730 17.549 1.00 17.63 151 TYR D CA 1
ATOM 8048 C C . TYR D 1 133 ? -1.705 -49.403 18.868 1.00 17.15 151 TYR D C 1
ATOM 8049 O O . TYR D 1 133 ? -2.430 -50.223 19.408 1.00 20.79 151 TYR D O 1
ATOM 8058 N N . HIS D 1 134 ? -1.446 -48.216 19.412 1.00 13.53 152 HIS D N 1
ATOM 8059 C CA . HIS D 1 134 ? -1.972 -47.937 20.748 1.00 11.91 152 HIS D CA 1
ATOM 8060 C C . HIS D 1 134 ? -3.439 -47.535 20.662 1.00 13.42 152 HIS D C 1
ATOM 8061 O O . HIS D 1 134 ? -4.305 -48.181 21.278 1.00 15.50 152 HIS D O 1
ATOM 8068 N N . ARG D 1 135 ? -3.702 -46.481 19.884 1.00 15.48 153 ARG D N 1
ATOM 8069 C CA . ARG D 1 135 ? -5.049 -45.969 19.607 1.00 16.34 153 ARG D CA 1
ATOM 8070 C C . ARG D 1 135 ? -5.718 -45.282 20.796 1.00 21.85 153 ARG D C 1
ATOM 8071 O O . ARG D 1 135 ? -6.869 -44.849 20.698 1.00 20.10 153 ARG D O 1
ATOM 8079 N N . ASP D 1 136 ? -5.004 -45.164 21.912 1.00 15.90 154 ASP D N 1
ATOM 8080 C CA . ASP D 1 136 ? -5.604 -44.569 23.110 1.00 18.00 154 ASP D CA 1
ATOM 8081 C C . ASP D 1 136 ? -4.531 -43.827 23.891 1.00 16.84 154 ASP D C 1
ATOM 8082 O O . ASP D 1 136 ? -4.501 -43.874 25.122 1.00 18.23 154 ASP D O 1
ATOM 8087 N N . LEU D 1 137 ? -3.628 -43.167 23.176 1.00 11.63 155 LEU D N 1
ATOM 8088 C CA . LEU D 1 137 ? -2.518 -42.471 23.826 1.00 12.70 155 LEU D CA 1
ATOM 8089 C C . LEU D 1 137 ? -3.024 -41.204 24.508 1.00 21.08 155 LEU D C 1
ATOM 8090 O O . LEU D 1 137 ? -3.813 -40.451 23.926 1.00 17.74 155 LEU D O 1
ATOM 8095 N N . LYS D 1 138 ? -2.545 -40.962 25.727 1.00 19.79 156 LYS D N 1
ATOM 8096 C CA . LYS D 1 138 ? -3.077 -39.911 26.585 1.00 17.28 156 LYS D CA 1
ATOM 8097 C C . LYS D 1 138 ? -2.088 -39.711 27.739 1.00 15.34 156 LYS D C 1
ATOM 8098 O O . LYS D 1 138 ? -1.284 -40.599 28.020 1.00 15.25 156 LYS D O 1
ATOM 8104 N N . PRO D 1 139 ? -2.138 -38.555 28.415 1.00 15.59 157 PRO D N 1
ATOM 8105 C CA . PRO D 1 139 ? -1.196 -38.253 29.505 1.00 19.18 157 PRO D CA 1
ATOM 8106 C C . PRO D 1 139 ? -1.128 -39.366 30.541 1.00 15.67 157 PRO D C 1
ATOM 8107 O O . PRO D 1 139 ? -0.052 -39.700 31.037 1.00 17.00 157 PRO D O 1
ATOM 8111 N N . GLU D 1 140 ? -2.273 -39.966 30.838 1.00 16.76 158 GLU D N 1
ATOM 8112 C CA . GLU D 1 140 ? -2.349 -41.014 31.841 1.00 19.79 158 GLU D CA 1
ATOM 8113 C C . GLU D 1 140 ? -1.564 -42.273 31.472 1.00 24.44 158 GLU D C 1
ATOM 8114 O O . GLU D 1 140 ? -1.341 -43.134 32.329 1.00 25.71 158 GLU D O 1
ATOM 8120 N N . ASN D 1 141 ? -1.161 -42.392 30.204 1.00 16.47 159 ASN D N 1
ATOM 8121 C CA . ASN D 1 141 ? -0.298 -43.506 29.776 1.00 17.89 159 ASN D CA 1
ATOM 8122 C C . ASN D 1 141 ? 1.180 -43.147 29.721 1.00 16.30 159 ASN D C 1
ATOM 8123 O O . ASN D 1 141 ? 2.008 -43.973 29.333 1.00 18.06 159 ASN D O 1
ATOM 8128 N N . LEU D 1 142 ? 1.514 -41.908 30.077 1.00 13.40 160 LEU D N 1
ATOM 8129 C CA . LEU D 1 142 ? 2.906 -41.482 30.055 1.00 15.63 160 LEU D CA 1
ATOM 8130 C C . LEU D 1 142 ? 3.465 -41.481 31.474 1.00 20.13 160 LEU D C 1
ATOM 8131 O O . LEU D 1 142 ? 3.339 -40.496 32.203 1.00 18.70 160 LEU D O 1
ATOM 8136 N N . LEU D 1 143 ? 4.095 -42.580 31.863 1.00 24.87 161 LEU D N 1
ATOM 8137 C CA . LEU D 1 143 ? 4.626 -42.677 33.219 1.00 27.08 161 LEU D CA 1
ATOM 8138 C C . LEU D 1 143 ? 6.111 -42.373 33.269 1.00 30.14 161 LEU D C 1
ATOM 8139 O O . LEU D 1 143 ? 6.781 -42.323 32.248 1.00 27.05 161 LEU D O 1
ATOM 8144 N N . LEU D 1 144 ? 6.630 -42.179 34.475 1.00 23.21 162 LEU D N 1
ATOM 8145 C CA . LEU D 1 144 ? 8.057 -41.982 34.638 1.00 22.47 162 LEU D CA 1
ATOM 8146 C C . LEU D 1 144 ? 8.573 -43.054 35.574 1.00 31.46 162 LEU D C 1
ATOM 8147 O O . LEU D 1 144 ? 7.917 -43.370 36.567 1.00 25.60 162 LEU D O 1
ATOM 8152 N N . ASP D 1 145 ? 9.723 -43.643 35.260 1.00 27.32 163 ASP D N 1
ATOM 8153 C CA . ASP D 1 145 ? 10.388 -44.451 36.271 1.00 33.63 163 ASP D CA 1
ATOM 8154 C C . ASP D 1 145 ? 11.131 -43.528 37.247 1.00 34.25 163 ASP D C 1
ATOM 8155 O O . ASP D 1 145 ? 11.135 -42.306 37.064 1.00 29.17 163 ASP D O 1
ATOM 8160 N N . ALA D 1 146 ? 11.725 -44.088 38.298 1.00 44.48 164 ALA D N 1
ATOM 8161 C CA . ALA D 1 146 ? 12.376 -43.254 39.310 1.00 44.18 164 ALA D CA 1
ATOM 8162 C C . ALA D 1 146 ? 13.588 -42.515 38.746 1.00 47.26 164 ALA D C 1
ATOM 8163 O O . ALA D 1 146 ? 13.968 -41.457 39.252 1.00 48.18 164 ALA D O 1
ATOM 8165 N N . ASN D 1 147 ? 14.183 -43.074 37.694 1.00 45.77 165 ASN D N 1
ATOM 8166 C CA . ASN D 1 147 ? 15.322 -42.448 37.028 1.00 45.22 165 ASN D CA 1
ATOM 8167 C C . ASN D 1 147 ? 14.896 -41.445 35.959 1.00 52.36 165 ASN D C 1
ATOM 8168 O O . ASN D 1 147 ? 15.717 -41.010 35.151 1.00 49.61 165 ASN D O 1
ATOM 8173 N N . GLY D 1 148 ? 13.612 -41.092 35.959 1.00 47.28 166 GLY D N 1
ATOM 8174 C CA . GLY D 1 148 ? 13.092 -40.065 35.075 1.00 44.59 166 GLY D CA 1
ATOM 8175 C C . GLY D 1 148 ? 12.843 -40.469 33.625 1.00 37.48 166 GLY D C 1
ATOM 8176 O O . GLY D 1 148 ? 12.507 -39.617 32.804 1.00 40.51 166 GLY D O 1
ATOM 8177 N N . ALA D 1 149 ? 13.001 -41.752 33.302 1.00 32.64 167 ALA D N 1
ATOM 8178 C CA . ALA D 1 149 ? 12.721 -42.228 31.949 1.00 36.58 167 ALA D CA 1
ATOM 8179 C C . ALA D 1 149 ? 11.220 -42.424 31.688 1.00 30.75 167 ALA D C 1
ATOM 8180 O O . ALA D 1 149 ? 10.465 -42.912 32.543 1.00 25.19 167 ALA D O 1
ATOM 8182 N N . LEU D 1 150 ? 10.787 -42.014 30.501 1.00 28.25 168 LEU D N 1
ATOM 8183 C CA . LEU D 1 150 ? 9.411 -42.198 30.091 1.00 17.33 168 LEU D CA 1
ATOM 8184 C C . LEU D 1 150 ? 9.110 -43.687 29.972 1.00 20.55 168 LEU D C 1
ATOM 8185 O O . LEU D 1 150 ? 9.918 -44.460 29.454 1.00 21.90 168 LEU D O 1
ATOM 8190 N N . LYS D 1 151 ? 7.948 -44.096 30.468 1.00 21.30 169 LYS D N 1
ATOM 8191 C CA . LYS D 1 151 ? 7.489 -45.468 30.293 1.00 24.70 169 LYS D CA 1
ATOM 8192 C C . LYS D 1 151 ? 6.052 -45.421 29.787 1.00 23.88 169 LYS D C 1
ATOM 8193 O O . LYS D 1 151 ? 5.149 -45.026 30.524 1.00 19.13 169 LYS D O 1
ATOM 8199 N N . VAL D 1 152 ? 5.829 -45.841 28.544 1.00 19.74 170 VAL D N 1
ATOM 8200 C CA . VAL D 1 152 ? 4.488 -45.776 27.977 1.00 16.32 170 VAL D CA 1
ATOM 8201 C C . VAL D 1 152 ? 3.666 -47.018 28.333 1.00 15.28 170 VAL D C 1
ATOM 8202 O O . VAL D 1 152 ? 4.065 -48.154 28.054 1.00 17.88 170 VAL D O 1
ATOM 8206 N N . SER D 1 153 ? 2.501 -46.794 28.933 1.00 16.66 171 SER D N 1
ATOM 8207 C CA . SER D 1 153 ? 1.667 -47.892 29.389 1.00 20.94 171 SER D CA 1
ATOM 8208 C C . SER D 1 153 ? 0.500 -48.182 28.450 1.00 17.31 171 SER D C 1
ATOM 8209 O O . SER D 1 153 ? 0.168 -47.383 27.567 1.00 20.90 171 SER D O 1
ATOM 8212 N N . ASP D 1 154 ? -0.108 -49.347 28.665 1.00 13.24 172 ASP D N 1
ATOM 8213 C CA . ASP D 1 154 ? -1.329 -49.816 27.994 1.00 17.40 172 ASP D CA 1
ATOM 8214 C C . ASP D 1 154 ? -1.222 -50.356 26.562 1.00 15.36 172 ASP D C 1
ATOM 8215 O O . ASP D 1 154 ? -2.244 -50.683 25.964 1.00 16.48 172 ASP D O 1
ATOM 8220 N N . PHE D 1 155 ? -0.017 -50.453 26.009 1.00 13.93 173 PHE D N 1
ATOM 8221 C CA . PHE D 1 155 ? 0.114 -51.164 24.738 1.00 18.25 173 PHE D CA 1
ATOM 8222 C C . PHE D 1 155 ? -0.412 -52.582 24.973 1.00 20.87 173 PHE D C 1
ATOM 8223 O O . PHE D 1 155 ? -0.159 -53.186 26.029 1.00 27.19 173 PHE D O 1
ATOM 8231 N N . GLY D 1 156 ? -1.188 -53.082 24.021 1.00 21.11 174 GLY D N 1
ATOM 8232 C CA . GLY D 1 156 ? -1.788 -54.393 24.156 1.00 22.29 174 GLY D CA 1
ATOM 8233 C C . GLY D 1 156 ? -3.121 -54.320 24.860 1.00 23.71 174 GLY D C 1
ATOM 8234 O O . GLY D 1 156 ? -4.153 -54.668 24.279 1.00 23.79 174 GLY D O 1
ATOM 8235 N N . LEU D 1 157 ? -3.104 -53.873 26.119 1.00 15.77 175 LEU D N 1
ATOM 8236 C CA . LEU D 1 157 ? -4.321 -53.756 26.902 1.00 17.87 175 LEU D CA 1
ATOM 8237 C C . LEU D 1 157 ? -5.311 -52.838 26.206 1.00 17.72 175 LEU D C 1
ATOM 8238 O O . LEU D 1 157 ? -6.522 -53.064 26.270 1.00 18.10 175 LEU D O 1
ATOM 8243 N N . SER D 1 158 ? -4.798 -51.802 25.539 1.00 17.14 176 SER D N 1
ATOM 8244 C CA . SER D 1 158 ? -5.647 -50.791 24.908 1.00 23.99 176 SER D CA 1
ATOM 8245 C C . SER D 1 158 ? -6.555 -51.371 23.826 1.00 21.14 176 SER D C 1
ATOM 8246 O O . SER D 1 158 ? -7.553 -50.753 23.444 1.00 21.80 176 SER D O 1
ATOM 8249 N N . ALA D 1 159 ? -6.214 -52.558 23.337 1.00 19.80 177 ALA D N 1
ATOM 8250 C CA . ALA D 1 159 ? -7.039 -53.238 22.342 1.00 23.38 177 ALA D CA 1
ATOM 8251 C C . ALA D 1 159 ? -8.363 -53.710 22.952 1.00 24.87 177 ALA D C 1
ATOM 8252 O O . ALA D 1 159 ? -9.331 -53.978 22.240 1.00 22.19 177 ALA D O 1
ATOM 8254 N N . LEU D 1 160 ? -8.415 -53.799 24.278 1.00 20.90 178 LEU D N 1
ATOM 8255 C CA . LEU D 1 160 ? -9.646 -54.182 24.959 1.00 18.63 178 LEU D CA 1
ATOM 8256 C C . LEU D 1 160 ? -10.606 -53.001 25.014 1.00 25.12 178 LEU D C 1
ATOM 8257 O O . LEU D 1 160 ? -10.179 -51.845 25.096 1.00 26.04 178 LEU D O 1
ATOM 8262 N N . PRO D 1 161 ? -11.915 -53.279 24.978 1.00 30.12 179 PRO D N 1
ATOM 8263 C CA . PRO D 1 161 ? -12.884 -52.188 25.141 1.00 31.94 179 PRO D CA 1
ATOM 8264 C C . PRO D 1 161 ? -12.681 -51.458 26.472 1.00 31.28 179 PRO D C 1
ATOM 8265 O O . PRO D 1 161 ? -12.444 -52.099 27.491 1.00 31.04 179 PRO D O 1
ATOM 8269 N N . GLN D 1 162 ? -12.740 -50.131 26.427 1.00 30.74 180 GLN D N 1
ATOM 8270 C CA . GLN D 1 162 ? -12.718 -49.248 27.589 1.00 36.30 180 GLN D CA 1
ATOM 8271 C C . GLN D 1 162 ? -13.492 -49.797 28.797 1.00 36.90 180 GLN D C 1
ATOM 8272 O O . GLN D 1 162 ? -12.996 -49.813 29.929 1.00 35.47 180 GLN D O 1
ATOM 8278 N N . GLN D 1 163 ? -14.713 -50.244 28.528 1.00 31.12 181 GLN D N 1
ATOM 8279 C CA . GLN D 1 163 ? -15.624 -50.756 29.536 1.00 32.20 181 GLN D CA 1
ATOM 8280 C C . GLN D 1 163 ? -15.127 -52.062 30.173 1.00 28.82 181 GLN D C 1
ATOM 8281 O O . GLN D 1 163 ? -15.381 -52.323 31.353 1.00 29.01 181 GLN D O 1
ATOM 8287 N N . VAL D 1 164 ? -14.413 -52.874 29.397 1.00 29.63 182 VAL D N 1
ATOM 8288 C CA . VAL D 1 164 ? -13.880 -54.136 29.903 1.00 27.11 182 VAL D CA 1
ATOM 8289 C C . VAL D 1 164 ? -12.615 -53.951 30.755 1.00 27.68 182 VAL D C 1
ATOM 8290 O O . VAL D 1 164 ? -12.495 -54.556 31.820 1.00 31.40 182 VAL D O 1
ATOM 8294 N N . ARG D 1 165 ? -11.676 -53.118 30.305 1.00 22.08 183 ARG D N 1
ATOM 8295 C CA . ARG D 1 165 ? -10.430 -52.951 31.057 1.00 25.03 183 ARG D CA 1
ATOM 8296 C C . ARG D 1 165 ? -10.542 -51.970 32.221 1.00 23.02 183 ARG D C 1
ATOM 8297 O O . ARG D 1 165 ? -9.652 -51.925 33.065 1.00 19.30 183 ARG D O 1
ATOM 8305 N N . GLU D 1 166 ? -11.632 -51.207 32.281 1.00 18.06 184 GLU D N 1
ATOM 8306 C CA . GLU D 1 166 ? -11.806 -50.216 33.344 1.00 19.16 184 GLU D CA 1
ATOM 8307 C C . GLU D 1 166 ? -11.512 -50.807 34.732 1.00 15.00 184 GLU D C 1
ATOM 8308 O O . GLU D 1 166 ? -12.140 -51.772 35.152 1.00 14.88 184 GLU D O 1
ATOM 8314 N N . ASP D 1 167 ? -10.550 -50.215 35.429 1.00 16.75 185 ASP D N 1
ATOM 8315 C CA . ASP D 1 167 ? -10.080 -50.753 36.707 1.00 17.18 185 ASP D CA 1
ATOM 8316 C C . ASP D 1 167 ? -10.264 -49.827 37.910 1.00 17.46 185 ASP D C 1
ATOM 8317 O O . ASP D 1 167 ? -9.660 -50.056 38.949 1.00 16.38 185 ASP D O 1
ATOM 8322 N N . GLY D 1 168 ? -11.073 -48.778 37.788 1.00 12.51 186 GLY D N 1
ATOM 8323 C CA . GLY D 1 168 ? -11.309 -47.900 38.927 1.00 10.55 186 GLY D CA 1
ATOM 8324 C C . GLY D 1 168 ? -10.130 -47.034 39.331 1.00 15.21 186 GLY D C 1
ATOM 8325 O O . GLY D 1 168 ? -10.044 -46.586 40.492 1.00 14.83 186 GLY D O 1
ATOM 8326 N N . LEU D 1 169 ? -9.216 -46.781 38.400 1.00 13.18 187 LEU D N 1
ATOM 8327 C CA . LEU D 1 169 ? -8.064 -45.922 38.687 1.00 14.12 187 LEU D CA 1
ATOM 8328 C C . LEU D 1 169 ? -7.974 -44.668 37.795 1.00 18.99 187 LEU D C 1
ATOM 8329 O O . LEU D 1 169 ? -6.928 -44.020 37.731 1.00 21.70 187 LEU D O 1
ATOM 8334 N N . LEU D 1 170 ? -9.062 -44.323 37.123 1.00 20.00 188 LEU D N 1
ATOM 8335 C CA . LEU D 1 170 ? -9.100 -43.076 36.323 1.00 20.05 188 LEU D CA 1
ATOM 8336 C C . LEU D 1 170 ? -7.983 -42.933 35.289 1.00 27.81 188 LEU D C 1
ATOM 8337 O O . LEU D 1 170 ? -7.299 -41.902 35.246 1.00 30.09 188 LEU D O 1
ATOM 8342 N N . HIS D 1 171 ? -7.784 -43.952 34.462 1.00 22.04 189 HIS D N 1
ATOM 8343 C CA . HIS D 1 171 ? -6.896 -43.809 33.318 1.00 22.40 189 HIS D CA 1
ATOM 8344 C C . HIS D 1 171 ? -7.542 -44.358 32.054 1.00 27.09 189 HIS D C 1
ATOM 8345 O O . HIS D 1 171 ? -7.279 -43.874 30.951 1.00 27.09 189 HIS D O 1
ATOM 8352 N N . ASP D 1 172 ? -8.420 -45.345 32.204 1.00 19.15 190 ASP D N 1
ATOM 8353 C CA . ASP D 1 172 ? -8.907 -46.067 31.021 1.00 26.33 190 ASP D CA 1
ATOM 8354 C C . ASP D 1 172 ? -9.800 -45.257 30.075 1.00 29.18 190 ASP D C 1
ATOM 8355 O O . ASP D 1 172 ? -9.825 -45.517 28.867 1.00 27.34 190 ASP D O 1
ATOM 8360 N N . THR D 1 173 ? -10.528 -44.277 30.602 1.00 25.57 191 THR D N 1
ATOM 8361 C CA . THR D 1 173 ? -11.544 -43.606 29.781 1.00 28.42 191 THR D CA 1
ATOM 8362 C C . THR D 1 173 ? -11.148 -42.174 29.403 1.00 30.40 191 THR D C 1
ATOM 8363 O O . THR D 1 173 ? -11.856 -41.487 28.656 1.00 38.12 191 THR D O 1
ATOM 8367 N N . CYS D 1 174 ? -9.985 -41.747 29.887 1.00 20.95 192 CYS D N 1
ATOM 8368 C CA . CYS D 1 174 ? -9.493 -40.392 29.674 1.00 28.47 192 CYS D CA 1
ATOM 8369 C C . CYS D 1 174 ? -8.962 -40.153 28.264 1.00 32.95 192 CYS D C 1
ATOM 8370 O O . CYS D 1 174 ? -8.841 -41.079 27.460 1.00 29.47 192 CYS D O 1
ATOM 8373 N N . GLY D 1 175 ? -8.612 -38.898 27.987 1.00 36.52 193 GLY D N 1
ATOM 8374 C CA . GLY D 1 175 ? -8.007 -38.544 26.715 1.00 37.41 193 GLY D CA 1
ATOM 8375 C C . GLY D 1 175 ? -8.967 -38.297 25.556 1.00 40.28 193 GLY D C 1
ATOM 8376 O O . GLY D 1 175 ? -8.537 -37.849 24.488 1.00 28.53 193 GLY D O 1
ATOM 8377 N N . THR D 1 176 ? -10.256 -38.581 25.739 1.00 33.21 194 THR D N 1
ATOM 8378 C CA . THR D 1 176 ? -11.226 -38.360 24.662 1.00 36.83 194 THR D CA 1
ATOM 8379 C C . THR D 1 176 ? -12.023 -37.082 24.922 1.00 32.80 194 THR D C 1
ATOM 8380 O O . THR D 1 176 ? -12.455 -36.854 26.046 1.00 36.36 194 THR D O 1
ATOM 8384 N N . PRO D 1 177 ? -12.202 -36.228 23.896 1.00 19.82 195 PRO D N 1
ATOM 8385 C CA . PRO D 1 177 ? -11.643 -36.258 22.540 1.00 22.80 195 PRO D CA 1
ATOM 8386 C C . PRO D 1 177 ? -10.371 -35.432 22.409 1.00 16.19 195 PRO D C 1
ATOM 8387 O O . PRO D 1 177 ? -9.869 -35.260 21.288 1.00 19.07 195 PRO D O 1
ATOM 8391 N N . ASN D 1 178 ? -9.876 -34.910 23.535 1.00 23.19 196 ASN D N 1
ATOM 8392 C CA . ASN D 1 178 ? -8.774 -33.942 23.532 1.00 22.78 196 ASN D CA 1
ATOM 8393 C C . ASN D 1 178 ? -7.518 -34.415 22.809 1.00 11.87 196 ASN D C 1
ATOM 8394 O O . ASN D 1 178 ? -6.825 -33.618 22.168 1.00 16.25 196 ASN D O 1
ATOM 8399 N N . TYR D 1 179 ? -7.222 -35.710 22.935 1.00 12.81 197 TYR D N 1
ATOM 8400 C CA . TYR D 1 179 ? -6.022 -36.291 22.329 1.00 16.93 197 TYR D CA 1
ATOM 8401 C C . TYR D 1 179 ? -6.340 -37.176 21.122 1.00 14.82 197 TYR D C 1
ATOM 8402 O O . TYR D 1 179 ? -5.466 -37.893 20.623 1.00 13.02 197 TYR D O 1
ATOM 8411 N N . VAL D 1 180 ? -7.590 -37.141 20.661 1.00 9.64 198 VAL D N 1
ATOM 8412 C CA . VAL D 1 180 ? -8.055 -38.073 19.635 1.00 11.80 198 VAL D CA 1
ATOM 8413 C C . VAL D 1 180 ? -8.110 -37.408 18.256 1.00 13.21 198 VAL D C 1
ATOM 8414 O O . VAL D 1 180 ? -8.580 -36.280 18.130 1.00 10.33 198 VAL D O 1
ATOM 8418 N N . ALA D 1 181 ? -7.595 -38.087 17.232 1.00 11.64 199 ALA D N 1
ATOM 8419 C CA . ALA D 1 181 ? -7.564 -37.534 15.869 1.00 10.67 199 ALA D CA 1
ATOM 8420 C C . ALA D 1 181 ? -8.972 -37.453 15.295 1.00 10.24 199 ALA D C 1
ATOM 8421 O O . ALA D 1 181 ? -9.830 -38.279 15.626 1.00 13.07 199 ALA D O 1
ATOM 8423 N N . PRO D 1 182 ? -9.219 -36.483 14.409 1.00 9.30 200 PRO D N 1
ATOM 8424 C CA . PRO D 1 182 ? -10.592 -36.361 13.900 1.00 12.10 200 PRO D CA 1
ATOM 8425 C C . PRO D 1 182 ? -11.104 -37.593 13.153 1.00 9.42 200 PRO D C 1
ATOM 8426 O O . PRO D 1 182 ? -12.283 -37.918 13.284 1.00 10.60 200 PRO D O 1
ATOM 8430 N N . GLU D 1 183 ? -10.251 -38.297 12.415 1.00 11.10 201 GLU D N 1
ATOM 8431 C CA . GLU D 1 183 ? -10.720 -39.491 11.702 1.00 10.97 201 GLU D CA 1
ATOM 8432 C C . GLU D 1 183 ? -11.102 -40.607 12.697 1.00 14.74 201 GLU D C 1
ATOM 8433 O O . GLU D 1 183 ? -11.919 -41.470 12.397 1.00 16.72 201 GLU D O 1
ATOM 8439 N N . VAL D 1 184 ? -10.508 -40.580 13.881 1.00 12.59 202 VAL D N 1
ATOM 8440 C CA . VAL D 1 184 ? -10.819 -41.579 14.900 1.00 13.34 202 VAL D CA 1
ATOM 8441 C C . VAL D 1 184 ? -12.176 -41.268 15.525 1.00 17.00 202 VAL D C 1
ATOM 8442 O O . VAL D 1 184 ? -12.967 -42.172 15.833 1.00 17.09 202 VAL D O 1
ATOM 8446 N N . ILE D 1 185 ? -12.462 -39.978 15.673 1.00 11.36 203 ILE D N 1
ATOM 8447 C CA . ILE D 1 185 ? -13.739 -39.541 16.202 1.00 12.67 203 ILE D CA 1
ATOM 8448 C C . ILE D 1 185 ? -14.857 -39.929 15.240 1.00 17.88 203 ILE D C 1
ATOM 8449 O O . ILE D 1 185 ? -15.886 -40.468 15.648 1.00 13.27 203 ILE D O 1
ATOM 8454 N N . ASN D 1 186 ? -14.641 -39.691 13.953 1.00 14.61 204 ASN D N 1
ATOM 8455 C CA . ASN D 1 186 ? -15.733 -39.792 12.998 1.00 17.39 204 ASN D CA 1
ATOM 8456 C C . ASN D 1 186 ? -15.920 -41.142 12.301 1.00 22.48 204 ASN D C 1
ATOM 8457 O O . ASN D 1 186 ? -17.032 -41.459 11.875 1.00 22.79 204 ASN D O 1
ATOM 8462 N N . ASN D 1 187 ? -14.851 -41.928 12.174 1.00 14.23 205 ASN D N 1
ATOM 8463 C CA . ASN D 1 187 ? -14.890 -43.133 11.328 1.00 15.16 205 ASN D CA 1
ATOM 8464 C C . ASN D 1 187 ? -14.704 -44.420 12.130 1.00 18.67 205 ASN D C 1
ATOM 8465 O O . ASN D 1 187 ? -14.012 -44.416 13.143 1.00 17.98 205 ASN D O 1
ATOM 8470 N N . LYS D 1 188 ? -15.299 -45.520 11.665 1.00 19.24 206 LYS D N 1
ATOM 8471 C CA . LYS D 1 188 ? -15.120 -46.825 12.303 1.00 20.42 206 LYS D CA 1
ATOM 8472 C C . LYS D 1 188 ? -13.692 -47.322 12.136 1.00 20.03 206 LYS D C 1
ATOM 8473 O O . LYS D 1 188 ? -13.095 -47.833 13.073 1.00 20.28 206 LYS D O 1
ATOM 8479 N N . GLY D 1 189 ? -13.145 -47.184 10.931 1.00 19.15 207 GLY D N 1
ATOM 8480 C CA . GLY D 1 189 ? -11.787 -47.622 10.686 1.00 13.37 207 GLY D CA 1
ATOM 8481 C C . GLY D 1 189 ? -10.852 -46.457 10.425 1.00 17.21 207 GLY D C 1
ATOM 8482 O O . GLY D 1 189 ? -11.291 -45.370 10.052 1.00 14.55 207 GLY D O 1
ATOM 8483 N N . TYR D 1 190 ? -9.557 -46.673 10.633 1.00 14.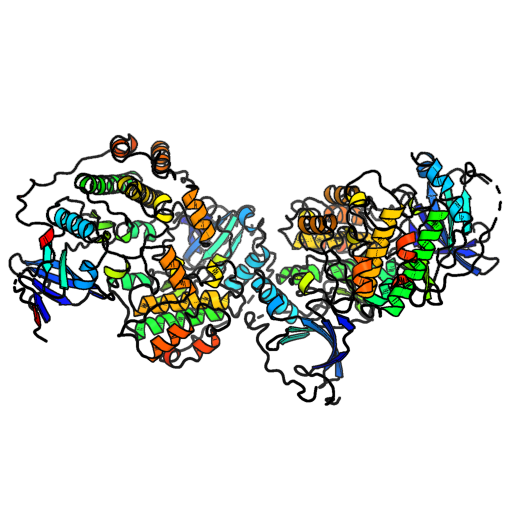39 208 TYR D N 1
ATOM 8484 C CA . TYR D 1 190 ? -8.561 -45.624 10.428 1.00 18.62 208 TYR D CA 1
ATOM 8485 C C . TYR D 1 190 ? -7.151 -46.199 10.469 1.00 15.40 208 TYR D C 1
ATOM 8486 O O . TYR D 1 190 ? -6.936 -47.332 10.907 1.00 18.98 208 TYR D O 1
ATOM 8495 N N . ASP D 1 191 ? -6.190 -45.404 10.026 1.00 12.24 209 ASP D N 1
ATOM 8496 C CA . ASP D 1 191 ? -4.789 -45.783 10.104 1.00 12.95 209 ASP D CA 1
ATOM 8497 C C . ASP D 1 191 ? -4.301 -45.668 11.522 1.00 16.62 209 ASP D C 1
ATOM 8498 O O . ASP D 1 191 ? -4.300 -44.577 12.093 1.00 12.59 209 ASP D O 1
ATOM 8503 N N . GLY D 1 192 ? -3.887 -46.792 12.090 1.00 11.85 210 GLY D N 1
ATOM 8504 C CA . GLY D 1 192 ? -3.418 -46.812 13.462 1.00 14.57 210 GLY D CA 1
ATOM 8505 C C . GLY D 1 192 ? -2.202 -45.930 13.678 1.00 15.07 210 GLY D C 1
ATOM 8506 O O . GLY D 1 192 ? -2.125 -45.228 14.688 1.00 11.09 210 GLY D O 1
ATOM 8507 N N . ALA D 1 193 ? -1.248 -45.961 12.747 1.00 8.65 211 ALA D N 1
ATOM 8508 C CA . ALA D 1 193 ? -0.050 -45.135 12.885 1.00 10.99 211 ALA D CA 1
ATOM 8509 C C . ALA D 1 193 ? -0.339 -43.617 12.909 1.00 14.47 211 ALA D C 1
ATOM 8510 O O . ALA D 1 193 ? 0.172 -42.907 13.773 1.00 12.93 211 ALA D O 1
ATOM 8512 N N . LYS D 1 194 ? -1.148 -43.123 11.970 1.00 11.57 212 LYS D N 1
ATOM 8513 C CA . LYS D 1 194 ? -1.418 -41.686 11.893 1.00 13.12 212 LYS D CA 1
ATOM 8514 C C . LYS D 1 194 ? -2.280 -41.251 13.063 1.00 7.91 212 LYS D C 1
ATOM 8515 O O . LYS D 1 194 ? -2.203 -40.098 13.519 1.00 11.51 212 LYS D O 1
ATOM 8521 N N . ALA D 1 195 ? -3.105 -42.160 13.562 1.00 12.82 213 ALA D N 1
ATOM 8522 C CA . ALA D 1 195 ? -3.902 -41.855 14.740 1.00 14.78 213 ALA D CA 1
ATOM 8523 C C . ALA D 1 195 ? -3.018 -41.681 15.972 1.00 12.78 213 ALA D C 1
ATOM 8524 O O . ALA D 1 195 ? -3.201 -40.731 16.744 1.00 10.27 213 ALA D O 1
ATOM 8526 N N . ASP D 1 196 ? -2.069 -42.595 16.172 1.00 10.34 214 ASP D N 1
ATOM 8527 C CA . ASP D 1 196 ? -1.152 -42.471 17.307 1.00 12.52 214 ASP D CA 1
ATOM 8528 C C . ASP D 1 196 ? -0.298 -41.216 17.151 1.00 10.16 214 ASP D C 1
ATOM 8529 O O . ASP D 1 196 ? 0.003 -40.533 18.115 1.00 10.60 214 ASP D O 1
ATOM 8534 N N . LEU D 1 197 ? 0.084 -40.903 15.920 1.00 7.93 215 LEU D N 1
ATOM 8535 C CA . LEU D 1 197 ? 0.952 -39.744 15.700 1.00 8.35 215 LEU D CA 1
ATOM 8536 C C . LEU D 1 197 ? 0.253 -38.430 16.073 1.00 9.51 215 LEU D C 1
ATOM 8537 O O . LEU D 1 197 ? 0.840 -37.564 16.717 1.00 9.39 215 LEU D O 1
ATOM 8542 N N . TRP D 1 198 ? -1.007 -38.282 15.673 1.00 6.05 216 TRP D N 1
ATOM 8543 C CA . TRP D 1 198 ? -1.795 -37.124 16.120 1.00 9.28 216 TRP D CA 1
ATOM 8544 C C . TRP D 1 198 ? -1.762 -36.980 17.646 1.00 7.70 216 TRP D C 1
ATOM 8545 O O . TRP D 1 198 ? -1.476 -35.897 18.175 1.00 9.13 216 TRP D O 1
ATOM 8556 N N . SER D 1 199 ? -2.015 -38.062 18.373 1.00 9.97 217 SER D N 1
ATOM 8557 C CA . SER D 1 199 ? -2.035 -37.976 19.833 1.00 10.12 217 SER D CA 1
ATOM 8558 C C . SER D 1 199 ? -0.689 -37.507 20.358 1.00 8.41 217 SER D C 1
ATOM 8559 O O . SER D 1 199 ? -0.617 -36.716 21.301 1.00 9.97 217 SER D O 1
ATOM 8562 N N . CYS D 1 200 ? 0.379 -38.014 19.755 1.00 8.98 218 CYS D N 1
ATOM 8563 C CA . CYS D 1 200 ? 1.730 -37.619 20.134 1.00 9.16 218 CYS D CA 1
ATOM 8564 C C . CYS D 1 200 ? 1.953 -36.137 19.856 1.00 10.75 218 CYS D C 1
ATOM 8565 O O . CYS D 1 200 ? 2.660 -35.461 20.611 1.00 11.46 218 CYS D O 1
ATOM 8568 N N . GLY D 1 201 ? 1.372 -35.633 18.763 1.00 11.42 219 GLY D N 1
ATOM 8569 C CA . GLY D 1 201 ? 1.436 -34.208 18.490 1.00 9.65 219 GLY D CA 1
ATOM 8570 C C . GLY D 1 201 ? 0.724 -33.368 19.554 1.00 13.22 219 GLY D C 1
ATOM 8571 O O . GLY D 1 201 ? 1.195 -32.297 19.963 1.00 9.79 219 GLY D O 1
ATOM 8572 N N . VAL D 1 202 ? -0.433 -33.829 20.014 1.00 10.62 220 VAL D N 1
ATOM 8573 C CA . VAL D 1 202 ? -1.128 -33.075 21.058 1.00 8.34 220 VAL D CA 1
ATOM 8574 C C . VAL D 1 202 ? -0.308 -33.100 22.341 1.00 9.44 220 VAL D C 1
ATOM 8575 O O . VAL D 1 202 ? -0.149 -32.083 23.022 1.00 10.14 220 VAL D O 1
ATOM 8579 N N . ILE D 1 203 ? 0.228 -34.266 22.658 1.00 9.44 221 ILE D N 1
ATOM 8580 C CA . ILE D 1 203 ? 1.093 -34.414 23.836 1.00 10.41 221 ILE D CA 1
ATOM 8581 C C . ILE D 1 203 ? 2.279 -33.455 23.778 1.00 10.99 221 ILE D C 1
ATOM 8582 O O . ILE D 1 203 ? 2.590 -32.776 24.755 1.00 12.09 221 ILE D O 1
ATOM 8587 N N . LEU D 1 204 ? 2.927 -33.366 22.617 1.00 10.21 222 LEU D N 1
ATOM 8588 C CA . LEU D 1 204 ? 4.066 -32.469 22.464 1.00 9.07 222 LEU D CA 1
ATOM 8589 C C . LEU D 1 204 ? 3.651 -31.012 22.641 1.00 12.78 222 LEU D C 1
ATOM 8590 O O . LEU D 1 204 ? 4.375 -30.212 23.248 1.00 12.56 222 LEU D O 1
ATOM 8595 N N . PHE D 1 205 ? 2.488 -30.663 22.099 1.00 8.09 223 PHE D N 1
ATOM 8596 C CA . PHE D 1 205 ? 1.981 -29.298 22.245 1.00 8.22 223 PHE D CA 1
ATOM 8597 C C . PHE D 1 205 ? 1.787 -28.966 23.725 1.00 9.68 223 PHE D C 1
ATOM 8598 O O . PHE D 1 205 ? 2.173 -27.886 24.178 1.00 11.31 223 PHE D O 1
ATOM 8606 N N . VAL D 1 206 ? 1.188 -29.872 24.481 1.00 11.50 224 VAL D N 1
ATOM 8607 C CA . VAL D 1 206 ? 0.965 -29.592 25.893 1.00 11.07 224 VAL D CA 1
ATOM 8608 C C . VAL D 1 206 ? 2.287 -29.437 26.643 1.00 14.82 224 VAL D C 1
ATOM 8609 O O . VAL D 1 206 ? 2.440 -28.514 27.460 1.00 13.52 224 VAL D O 1
ATOM 8613 N N . LEU D 1 207 ? 3.248 -30.313 26.352 1.00 11.11 225 LEU D N 1
ATOM 8614 C CA . LEU D 1 207 ? 4.552 -30.251 27.026 1.00 15.80 225 LEU D CA 1
ATOM 8615 C C . LEU D 1 207 ? 5.231 -28.904 26.830 1.00 15.43 225 LEU D C 1
ATOM 8616 O O . LEU D 1 207 ? 5.804 -28.350 27.782 1.00 21.69 225 LEU D O 1
ATOM 8621 N N . MET D 1 208 ? 5.146 -28.367 25.618 1.00 15.61 226 MET D N 1
ATOM 8622 C CA . MET D 1 208 ? 5.829 -27.113 25.288 1.00 14.21 226 MET D CA 1
ATOM 8623 C C . MET D 1 208 ? 4.995 -25.852 25.472 1.00 16.61 226 MET D C 1
ATOM 8624 O O . MET D 1 208 ? 5.552 -24.766 25.581 1.00 16.19 226 MET D O 1
ATOM 8629 N N . ALA D 1 209 ? 3.671 -25.973 25.435 1.00 12.66 227 ALA D N 1
ATOM 8630 C CA . ALA D 1 209 ? 2.813 -24.804 25.617 1.00 14.72 227 ALA D CA 1
ATOM 8631 C C . ALA D 1 209 ? 2.315 -24.693 27.052 1.00 14.06 227 ALA D C 1
ATOM 8632 O O . ALA D 1 209 ? 2.061 -23.589 27.555 1.00 17.71 227 ALA D O 1
ATOM 8634 N N . GLY D 1 210 ? 2.169 -25.836 27.705 1.00 11.32 228 GLY D N 1
ATOM 8635 C CA . GLY D 1 210 ? 1.580 -25.892 29.029 1.00 14.41 228 GLY D CA 1
ATOM 8636 C C . GLY D 1 210 ? 0.064 -25.987 29.023 1.00 14.90 228 GLY D C 1
ATOM 8637 O O . GLY D 1 210 ? -0.561 -26.019 30.076 1.00 12.04 228 GLY D O 1
ATOM 8638 N N . TYR D 1 211 ? -0.542 -26.041 27.844 1.00 13.25 229 TYR D N 1
ATOM 8639 C CA . TYR D 1 211 ? -1.988 -26.180 27.748 1.00 12.81 229 TYR D CA 1
ATOM 8640 C C . TYR D 1 211 ? -2.360 -26.897 26.462 1.00 15.51 229 TYR D C 1
ATOM 8641 O O . TYR D 1 211 ? -1.510 -27.098 25.598 1.00 10.78 229 TYR D O 1
ATOM 8650 N N . LEU D 1 212 ? -3.632 -27.268 26.332 1.00 12.46 230 LEU D N 1
ATOM 8651 C CA . LEU D 1 212 ? -4.089 -28.054 25.182 1.00 13.19 230 LEU D CA 1
ATOM 8652 C C . LEU D 1 212 ? -4.267 -27.222 23.936 1.00 12.75 230 LEU D C 1
ATOM 8653 O O . LEU D 1 212 ? -4.704 -26.073 24.014 1.00 14.60 230 LEU D O 1
ATOM 8658 N N . PRO D 1 213 ? -3.975 -27.803 22.757 1.00 11.53 231 PRO D N 1
ATOM 8659 C CA . PRO D 1 213 ? -4.193 -27.016 21.539 1.00 10.86 231 PRO D CA 1
ATOM 8660 C C . PRO D 1 213 ? -5.675 -26.783 21.229 1.00 12.03 231 PRO D C 1
ATOM 8661 O O . PRO D 1 213 ? -6.021 -25.729 20.685 1.00 12.79 231 PRO D O 1
ATOM 8665 N N . PHE D 1 214 ? -6.530 -27.742 21.567 1.00 14.94 232 PHE D N 1
ATOM 8666 C CA . PHE D 1 214 ? -7.969 -27.649 21.294 1.00 14.58 232 PHE D CA 1
ATOM 8667 C C . PHE D 1 214 ? -8.726 -27.768 22.598 1.00 12.49 232 PHE D C 1
ATOM 8668 O O . PHE D 1 214 ? -8.733 -28.838 23.199 1.00 14.07 232 PHE D O 1
ATOM 8676 N N . GLU D 1 215 ? -9.343 -26.679 23.054 1.00 16.36 233 GLU D N 1
ATOM 8677 C CA . GLU D 1 215 ? -10.193 -26.717 24.244 1.00 20.59 233 GLU D CA 1
ATOM 8678 C C . GLU D 1 215 ? -11.462 -25.918 24.011 1.00 13.91 233 GLU D C 1
ATOM 8679 O O . GLU D 1 215 ? -11.448 -24.939 23.282 1.00 17.90 233 GLU D O 1
ATOM 8685 N N . ASP D 1 216 ? -12.560 -26.370 24.609 1.00 15.27 234 ASP D N 1
ATOM 8686 C CA . ASP D 1 216 ? -13.790 -25.581 24.669 1.00 18.59 234 ASP D CA 1
ATOM 8687 C C . ASP D 1 216 ? -14.722 -26.212 25.689 1.00 21.48 234 ASP D C 1
ATOM 8688 O O . ASP D 1 216 ? -14.762 -27.430 25.839 1.00 19.89 234 ASP D O 1
ATOM 8693 N N . SER D 1 217 ? -15.458 -25.381 26.415 1.00 15.49 235 SER D N 1
ATOM 8694 C CA . SER D 1 217 ? -16.400 -25.893 27.394 1.00 16.84 235 SER D CA 1
ATOM 8695 C C . SER D 1 217 ? -17.616 -26.449 26.666 1.00 25.01 235 SER D C 1
ATOM 8696 O O . SER D 1 217 ? -18.321 -27.321 27.177 1.00 22.86 235 SER D O 1
ATOM 8699 N N . ASN D 1 218 ? -17.845 -25.949 25.454 1.00 18.00 236 ASN D N 1
ATOM 8700 C CA . ASN D 1 218 ? -18.950 -26.412 24.634 1.00 22.32 236 ASN D CA 1
ATOM 8701 C C . ASN D 1 218 ? -18.501 -27.551 23.731 1.00 23.67 236 ASN D C 1
ATOM 8702 O O . ASN D 1 218 ? -17.624 -27.366 22.887 1.00 14.96 236 ASN D O 1
ATOM 8707 N N . LEU D 1 219 ? -19.113 -28.721 23.904 1.00 17.09 237 LEU D N 1
ATOM 8708 C CA . LEU D 1 219 ? -18.704 -29.929 23.186 1.00 21.60 237 LEU D CA 1
ATOM 8709 C C . LEU D 1 219 ? -18.724 -29.788 21.674 1.00 18.06 237 LEU D C 1
ATOM 8710 O O . LEU D 1 219 ? -17.803 -30.238 20.992 1.00 22.19 237 LEU D O 1
ATOM 8715 N N . THR D 1 220 ? -19.780 -29.182 21.144 1.00 20.65 238 THR D N 1
ATOM 8716 C CA . THR D 1 220 ? -19.882 -28.972 19.700 1.00 15.48 238 THR D CA 1
ATOM 8717 C C . THR D 1 220 ? -18.743 -28.105 19.201 1.00 18.67 238 THR D C 1
ATOM 8718 O O . THR D 1 220 ? -18.164 -28.386 18.158 1.00 19.06 238 THR D O 1
ATOM 8722 N N . SER D 1 221 ? -18.437 -27.033 19.934 1.00 17.23 239 SER D N 1
ATOM 8723 C CA . SER D 1 221 ? -17.340 -26.145 19.542 1.00 16.68 239 SER D CA 1
ATOM 8724 C C . SER D 1 221 ? -15.993 -26.861 19.628 1.00 10.86 239 SER D C 1
ATOM 8725 O O . SER D 1 221 ? -15.114 -26.639 18.795 1.00 13.38 239 SER D O 1
ATOM 8728 N N . LEU D 1 222 ? -15.836 -27.710 20.635 1.00 13.72 240 LEU D N 1
ATOM 8729 C CA . LEU D 1 222 ? -14.602 -28.490 20.788 1.00 13.02 240 LEU D CA 1
ATOM 8730 C C . LEU D 1 222 ? -14.394 -29.410 19.579 1.00 17.09 240 LEU D C 1
ATOM 8731 O O . LEU D 1 222 ? -13.330 -29.406 18.931 1.00 11.57 240 LEU D O 1
ATOM 8736 N N . TYR D 1 223 ? -15.424 -30.182 19.244 1.00 13.24 241 TYR D N 1
ATOM 8737 C CA . TYR D 1 223 ? -15.317 -31.043 18.060 1.00 16.37 241 TYR D CA 1
ATOM 8738 C C . TYR D 1 223 ? -15.037 -30.267 16.778 1.00 12.55 241 TYR D C 1
ATOM 8739 O O . TYR D 1 223 ? -14.267 -30.721 15.921 1.00 17.21 241 TYR D O 1
ATOM 8748 N N . LYS D 1 224 ? -15.618 -29.082 16.628 1.00 17.69 242 LYS D N 1
ATOM 8749 C CA . LYS D 1 224 ? -15.318 -28.271 15.447 1.00 20.67 242 LYS D CA 1
ATOM 8750 C C . LYS D 1 224 ? -13.846 -27.852 15.344 1.00 20.27 242 LYS D C 1
ATOM 8751 O O . LYS D 1 224 ? -13.262 -27.844 14.262 1.00 16.97 242 LYS D O 1
ATOM 8757 N N . LYS D 1 225 ? -13.258 -27.464 16.468 1.00 14.51 243 LYS D N 1
ATOM 8758 C CA . LYS D 1 225 ? -11.862 -27.032 16.479 1.00 14.69 243 LYS D CA 1
ATOM 8759 C C . LYS D 1 225 ? -10.947 -28.193 16.119 1.00 12.19 243 LYS D C 1
ATOM 8760 O O . LYS D 1 225 ? -9.944 -28.012 15.428 1.00 16.20 243 LYS D O 1
ATOM 8766 N N . ILE D 1 226 ? -11.284 -29.384 16.605 1.00 12.47 244 ILE D N 1
ATOM 8767 C CA . ILE D 1 226 ? -10.475 -30.560 16.297 1.00 11.55 244 ILE D CA 1
ATOM 8768 C C . ILE D 1 226 ? -10.543 -30.912 14.804 1.00 11.31 244 ILE D C 1
ATOM 8769 O O . ILE D 1 226 ? -9.510 -31.083 14.148 1.00 12.71 244 ILE D O 1
ATOM 8774 N N . PHE D 1 227 ? -11.745 -30.986 14.242 1.00 12.56 245 PHE D N 1
ATOM 8775 C CA . PHE D 1 227 ? -11.879 -31.360 12.824 1.00 14.12 245 PHE D CA 1
ATOM 8776 C C . PHE D 1 227 ? -11.254 -30.335 11.881 1.00 18.21 245 PHE D C 1
ATOM 8777 O O . PHE D 1 227 ? -10.833 -30.671 10.766 1.00 16.69 245 PHE D O 1
ATOM 8785 N N . LYS D 1 228 ? -11.206 -29.081 12.320 1.00 17.40 246 LYS D N 1
ATOM 8786 C CA . LYS D 1 228 ? -10.556 -28.034 11.541 1.00 22.96 246 LYS D CA 1
ATOM 8787 C C . LYS D 1 228 ? -9.070 -27.890 11.872 1.00 22.72 246 LYS D C 1
ATOM 8788 O O . LYS D 1 228 ? -8.366 -27.137 11.204 1.00 21.43 246 LYS D O 1
ATOM 8794 N N . ALA D 1 229 ? -8.608 -28.601 12.904 1.00 18.36 247 ALA D N 1
ATOM 8795 C CA . ALA D 1 229 ? -7.265 -28.395 13.466 1.00 15.22 247 ALA D CA 1
ATOM 8796 C C . ALA D 1 229 ? -7.021 -26.902 13.677 1.00 19.81 247 ALA D C 1
ATOM 8797 O O . ALA D 1 229 ? -5.990 -26.359 13.297 1.00 16.56 247 ALA D O 1
ATOM 8799 N N . GLU D 1 230 ? -8.010 -26.258 14.278 1.00 23.09 248 GLU D N 1
ATOM 8800 C CA . GLU D 1 230 ? -7.967 -24.840 14.595 1.00 26.31 248 GLU D CA 1
ATOM 8801 C C . GLU D 1 230 ? -7.201 -24.642 15.896 1.00 21.48 248 GLU D C 1
ATOM 8802 O O . GLU D 1 230 ? -7.740 -24.860 16.981 1.00 23.27 248 GLU D O 1
ATOM 8808 N N . PHE D 1 231 ? -5.936 -24.244 15.798 1.00 15.21 249 PHE D N 1
ATOM 8809 C CA . PHE D 1 231 ? -5.141 -23.976 17.006 1.00 19.50 249 PHE D CA 1
ATOM 8810 C C . PHE D 1 231 ? -4.085 -22.938 16.692 1.00 18.02 249 PHE D C 1
ATOM 8811 O O . PHE D 1 231 ? -3.819 -22.656 15.527 1.00 17.96 249 PHE D O 1
ATOM 8819 N N . THR D 1 232 ? -3.473 -22.383 17.731 1.00 20.63 250 THR D N 1
ATOM 8820 C CA . THR D 1 232 ? -2.429 -21.386 17.564 1.00 22.57 250 THR D CA 1
ATOM 8821 C C . THR D 1 232 ? -1.221 -21.767 18.406 1.00 19.71 250 THR D C 1
ATOM 8822 O O . THR D 1 232 ? -1.356 -22.069 19.592 1.00 22.20 250 THR D O 1
ATOM 8826 N N . CYS D 1 233 ? -0.044 -21.787 17.789 1.00 14.94 251 CYS D N 1
ATOM 8827 C CA . CYS D 1 233 ? 1.188 -22.026 18.536 1.00 18.88 251 CYS D CA 1
ATOM 8828 C C . CYS D 1 233 ? 1.554 -20.763 19.291 1.00 22.05 251 CYS D C 1
ATOM 8829 O O . CYS D 1 233 ? 1.501 -19.685 18.731 1.00 19.94 251 CYS D O 1
ATOM 8832 N N . PRO D 1 234 ? 1.929 -20.895 20.568 1.00 16.40 252 PRO D N 1
ATOM 8833 C CA . PRO D 1 234 ? 2.361 -19.727 21.349 1.00 21.31 252 PRO D CA 1
ATOM 8834 C C . PRO D 1 234 ? 3.657 -19.104 20.805 1.00 21.06 252 PRO D C 1
ATOM 8835 O O . PRO D 1 234 ? 4.418 -19.793 20.123 1.00 23.39 252 PRO D O 1
ATOM 8839 N N . PRO D 1 235 ? 3.915 -17.818 21.110 1.00 25.02 253 PRO D N 1
ATOM 8840 C CA . PRO D 1 235 ? 5.056 -17.115 20.506 1.00 22.24 253 PRO D CA 1
ATOM 8841 C C . PRO D 1 235 ? 6.435 -17.713 20.811 1.00 26.06 253 PRO D C 1
ATOM 8842 O O . PRO D 1 235 ? 7.365 -17.491 20.035 1.00 23.93 253 PRO D O 1
ATOM 8846 N N . TRP D 1 236 ? 6.563 -18.469 21.901 1.00 22.03 254 TRP D N 1
ATOM 8847 C CA . TRP D 1 236 ? 7.852 -19.051 22.278 1.00 22.80 254 TRP D CA 1
ATOM 8848 C C . TRP D 1 236 ? 8.217 -20.339 21.529 1.00 21.82 254 TRP D C 1
ATOM 8849 O O . TRP D 1 236 ? 9.320 -20.878 21.694 1.00 21.44 254 TRP D O 1
ATOM 8860 N N . PHE D 1 237 ? 7.303 -20.842 20.705 1.00 16.89 255 PHE D N 1
ATOM 8861 C CA . PHE D 1 237 ? 7.604 -22.034 19.915 1.00 19.19 255 PHE D CA 1
ATOM 8862 C C . PHE D 1 237 ? 8.639 -21.621 18.871 1.00 20.10 255 PHE D C 1
ATOM 8863 O O . PHE D 1 237 ? 8.453 -20.613 18.212 1.00 19.76 255 PHE D O 1
ATOM 8871 N N . SER D 1 238 ? 9.721 -22.381 18.707 1.00 20.71 256 SER D N 1
ATOM 8872 C CA . SER D 1 238 ? 10.670 -22.060 17.633 1.00 25.72 256 SER D CA 1
ATOM 8873 C C . SER D 1 238 ? 10.023 -22.245 16.265 1.00 24.25 256 SER D C 1
ATOM 8874 O O . SER D 1 238 ? 8.971 -22.879 16.148 1.00 17.93 256 SER D O 1
ATOM 8877 N N . ALA D 1 239 ? 10.634 -21.689 15.220 1.00 19.00 257 ALA D N 1
ATOM 8878 C CA . ALA D 1 239 ? 10.082 -21.840 13.887 1.00 17.99 257 ALA D CA 1
ATOM 8879 C C . ALA D 1 239 ? 10.004 -23.299 13.455 1.00 16.36 257 ALA D C 1
ATOM 8880 O O . ALA D 1 239 ? 9.025 -23.715 12.826 1.00 16.88 257 ALA D O 1
ATOM 8882 N N . SER D 1 240 ? 11.020 -24.087 13.799 1.00 14.63 258 SER D N 1
ATOM 8883 C CA . SER D 1 240 ? 11.040 -25.482 13.378 1.00 19.95 258 SER D CA 1
ATOM 8884 C C . SER D 1 240 ? 10.089 -26.355 14.201 1.00 17.35 258 SER D C 1
ATOM 8885 O O . SER D 1 240 ? 9.530 -27.335 13.676 1.00 16.74 258 SER D O 1
ATOM 8888 N N . ALA D 1 241 ? 9.907 -26.007 15.475 1.00 14.12 259 ALA D N 1
ATOM 8889 C CA . ALA D 1 241 ? 8.948 -26.723 16.308 1.00 14.13 259 ALA D CA 1
ATOM 8890 C C . ALA D 1 241 ? 7.537 -26.461 15.791 1.00 14.73 259 ALA D C 1
ATOM 8891 O O . ALA D 1 241 ? 6.735 -27.383 15.665 1.00 12.21 259 ALA D O 1
ATOM 8893 N N . LYS D 1 242 ? 7.249 -25.202 15.461 1.00 10.67 260 LYS D N 1
ATOM 8894 C CA . LYS D 1 242 ? 5.957 -24.842 14.859 1.00 14.83 260 LYS D CA 1
ATOM 8895 C C . LYS D 1 242 ? 5.678 -25.541 13.533 1.00 15.45 260 LYS D C 1
ATOM 8896 O O . LYS D 1 242 ? 4.570 -26.041 13.289 1.00 13.42 260 LYS D O 1
ATOM 8902 N N . LYS D 1 243 ? 6.680 -25.577 12.663 1.00 14.65 261 LYS D N 1
ATOM 8903 C CA . LYS D 1 243 ? 6.529 -26.227 11.367 1.00 18.38 261 LYS D CA 1
ATOM 8904 C C . LYS D 1 243 ? 6.182 -27.694 11.533 1.00 14.57 261 LYS D C 1
ATOM 8905 O O . LYS D 1 243 ? 5.261 -28.210 10.885 1.00 13.60 261 LYS D O 1
ATOM 8911 N N . LEU D 1 244 ? 6.917 -28.370 12.405 1.00 13.87 262 LEU D N 1
ATOM 8912 C CA . LEU D 1 244 ? 6.698 -29.798 12.643 1.00 12.27 262 LEU D CA 1
ATOM 8913 C C . LEU D 1 244 ? 5.325 -30.074 13.261 1.00 14.18 262 LEU D C 1
ATOM 8914 O O . LEU D 1 244 ? 4.588 -30.947 12.799 1.00 11.31 262 LEU D O 1
ATOM 8919 N N . ILE D 1 245 ? 4.967 -29.317 14.293 1.00 12.63 263 ILE D N 1
ATOM 8920 C CA . ILE D 1 245 ? 3.687 -29.544 14.963 1.00 13.21 263 ILE D CA 1
ATOM 8921 C C . ILE D 1 245 ? 2.492 -29.333 14.031 1.00 13.56 263 ILE D C 1
ATOM 8922 O O . ILE D 1 245 ? 1.521 -30.097 14.064 1.00 12.32 263 ILE D O 1
ATOM 8927 N N . LYS D 1 246 ? 2.590 -28.335 13.159 1.00 12.81 264 LYS D N 1
ATOM 8928 C CA . LYS D 1 246 ? 1.556 -28.102 12.151 1.00 11.99 264 LYS D CA 1
ATOM 8929 C C . LYS D 1 246 ? 1.398 -29.250 11.156 1.00 12.37 264 LYS D C 1
ATOM 8930 O O . LYS D 1 246 ? 0.283 -29.519 10.698 1.00 13.04 264 LYS D O 1
ATOM 8936 N N . ARG D 1 247 ? 2.490 -29.935 10.825 1.00 13.81 265 ARG D N 1
ATOM 8937 C CA . ARG D 1 247 ? 2.413 -31.114 9.950 1.00 12.80 265 ARG D CA 1
ATOM 8938 C C . ARG D 1 247 ? 1.838 -32.362 10.638 1.00 9.73 265 ARG D C 1
ATOM 8939 O O . ARG D 1 247 ? 1.217 -33.227 9.985 1.00 12.30 265 ARG D O 1
ATOM 8947 N N . ILE D 1 248 ? 2.059 -32.481 11.944 1.00 13.59 266 ILE D N 1
ATOM 8948 C CA . ILE D 1 248 ? 1.529 -33.622 12.693 1.00 11.97 266 ILE D CA 1
ATOM 8949 C C . ILE D 1 248 ? 0.036 -33.417 12.924 1.00 8.30 266 ILE D C 1
ATOM 8950 O O . ILE D 1 248 ? -0.777 -34.312 12.716 1.00 11.36 266 ILE D O 1
ATOM 8955 N N . LEU D 1 249 ? -0.322 -32.223 13.374 1.00 9.55 267 LEU D N 1
ATOM 8956 C CA . LEU D 1 249 ? -1.721 -31.911 13.649 1.00 10.10 267 LEU D CA 1
ATOM 8957 C C . LEU D 1 249 ? -2.432 -31.471 12.361 1.00 11.17 267 LEU D C 1
ATOM 8958 O O . LEU D 1 249 ? -3.128 -30.456 12.330 1.00 10.45 267 LEU D O 1
ATOM 8963 N N . ASP D 1 250 ? -2.218 -32.241 11.298 1.00 9.31 268 ASP D N 1
ATOM 8964 C CA . ASP D 1 250 ? -2.935 -32.106 10.026 1.00 12.87 268 ASP D CA 1
ATOM 8965 C C . ASP D 1 250 ? -4.220 -32.905 10.155 1.00 8.43 268 ASP D C 1
ATOM 8966 O O . ASP D 1 250 ? -4.176 -34.109 10.427 1.00 8.72 268 ASP D O 1
ATOM 8971 N N . PRO D 1 251 ? -5.377 -32.247 9.987 1.00 7.76 269 PRO D N 1
ATOM 8972 C CA . PRO D 1 251 ? -6.651 -32.909 10.278 1.00 10.90 269 PRO D CA 1
ATOM 8973 C C . PRO D 1 251 ? -7.021 -33.972 9.250 1.00 13.08 269 PRO D C 1
ATOM 8974 O O . PRO D 1 251 ? -7.979 -34.714 9.468 1.00 14.69 269 PRO D O 1
ATOM 8978 N N . ASN D 1 252 ? -6.278 -34.044 8.150 1.00 9.77 270 ASN D N 1
ATOM 8979 C CA . ASN D 1 252 ? -6.491 -35.067 7.123 1.00 11.14 270 ASN D CA 1
ATOM 8980 C C . ASN D 1 252 ? -5.426 -36.149 7.246 1.00 8.30 270 ASN D C 1
ATOM 8981 O O . ASN D 1 252 ? -4.255 -35.891 6.977 1.00 9.61 270 ASN D O 1
ATOM 8986 N N . PRO D 1 253 ? -5.821 -37.369 7.640 1.00 11.14 271 PRO D N 1
ATOM 8987 C CA . PRO D 1 253 ? -4.825 -38.430 7.829 1.00 12.02 271 PRO D CA 1
ATOM 8988 C C . PRO D 1 253 ? -4.168 -38.882 6.517 1.00 15.21 271 PRO D C 1
ATOM 8989 O O . PRO D 1 253 ? -3.097 -39.492 6.551 1.00 13.47 271 PRO D O 1
ATOM 8993 N N . ALA D 1 254 ? -4.779 -38.584 5.373 1.00 12.88 272 ALA D N 1
ATOM 8994 C CA . ALA D 1 254 ? -4.154 -38.916 4.096 1.00 12.67 272 ALA D CA 1
ATOM 8995 C C . ALA D 1 254 ? -2.909 -38.079 3.855 1.00 16.53 272 ALA D C 1
ATOM 8996 O O . ALA D 1 254 ? -1.924 -38.578 3.305 1.00 16.70 272 ALA D O 1
ATOM 8998 N N . THR D 1 255 ? -2.943 -36.812 4.274 1.00 10.58 273 THR D N 1
ATOM 8999 C CA . THR D 1 255 ? -1.800 -35.934 4.049 1.00 13.58 273 THR D CA 1
ATOM 9000 C C . THR D 1 255 ? -0.935 -35.685 5.287 1.00 16.52 273 THR D C 1
ATOM 9001 O O . THR D 1 255 ? 0.128 -35.068 5.181 1.00 12.26 273 THR D O 1
ATOM 9005 N N . ARG D 1 256 ? -1.390 -36.149 6.454 1.00 11.74 274 ARG D N 1
ATOM 9006 C CA . ARG D 1 256 ? -0.623 -35.997 7.700 1.00 12.92 274 ARG D CA 1
ATOM 9007 C C . ARG D 1 256 ? 0.768 -36.604 7.511 1.00 14.09 274 ARG D C 1
ATOM 9008 O O . ARG D 1 256 ? 0.912 -37.601 6.801 1.00 11.95 274 ARG D O 1
ATOM 9016 N N . ILE D 1 257 ? 1.781 -35.987 8.120 1.00 11.59 275 ILE D N 1
ATOM 9017 C CA . ILE D 1 257 ? 3.168 -36.463 8.074 1.00 16.80 275 ILE D CA 1
ATOM 9018 C C . ILE D 1 257 ? 3.289 -37.908 8.612 1.00 15.19 275 ILE D C 1
ATOM 9019 O O . ILE D 1 257 ? 2.450 -38.357 9.401 1.00 13.64 275 ILE D O 1
ATOM 9024 N N . THR D 1 258 ? 4.301 -38.667 8.174 1.00 13.95 276 THR D N 1
ATOM 9025 C CA . THR D 1 258 ? 4.477 -40.033 8.689 1.00 15.86 276 THR D CA 1
ATOM 9026 C C . THR D 1 258 ? 5.468 -40.078 9.857 1.00 17.59 276 THR D C 1
ATOM 9027 O O . THR D 1 258 ? 6.222 -39.135 10.091 1.00 12.53 276 THR D O 1
ATOM 9031 N N . PHE D 1 259 ? 5.488 -41.197 10.574 1.00 15.16 277 PHE D N 1
ATOM 9032 C CA . PHE D 1 259 ? 6.480 -41.385 11.635 1.00 16.96 277 PHE D CA 1
ATOM 9033 C C . PHE D 1 259 ? 7.928 -41.300 11.115 1.00 16.23 277 PHE D C 1
ATOM 9034 O O . PHE D 1 259 ? 8.807 -40.729 11.774 1.00 14.57 277 PHE D O 1
ATOM 9042 N N . ALA D 1 260 ? 8.159 -41.882 9.945 1.00 19.95 278 ALA D N 1
ATOM 9043 C CA . ALA D 1 260 ? 9.471 -41.874 9.309 1.00 25.43 278 ALA D CA 1
ATOM 9044 C C . ALA D 1 260 ? 9.944 -40.444 9.097 1.00 20.99 278 ALA D C 1
ATOM 9045 O O . ALA D 1 260 ? 11.091 -40.097 9.402 1.00 21.15 278 ALA D O 1
ATOM 9047 N N . GLU D 1 261 ? 9.042 -39.601 8.609 1.00 20.53 279 GLU D N 1
ATOM 9048 C CA . GLU D 1 261 ? 9.374 -38.208 8.331 1.00 18.72 279 GLU D CA 1
ATOM 9049 C C . GLU D 1 261 ? 9.608 -37.411 9.612 1.00 21.67 279 GLU D C 1
ATOM 9050 O O . GLU D 1 261 ? 10.472 -36.539 9.652 1.00 19.39 279 GLU D O 1
ATOM 9056 N N . VAL D 1 262 ? 8.838 -37.703 10.659 1.00 14.37 280 VAL D N 1
ATOM 9057 C CA . VAL D 1 262 ? 9.115 -37.094 11.955 1.00 12.87 280 VAL D CA 1
ATOM 9058 C C . VAL D 1 262 ? 10.523 -37.456 12.437 1.00 16.86 280 VAL D C 1
ATOM 9059 O O . VAL D 1 262 ? 11.282 -36.595 12.863 1.00 17.27 280 VAL D O 1
ATOM 9063 N N . ILE D 1 263 ? 10.877 -38.738 12.359 1.00 18.12 281 ILE D N 1
ATOM 9064 C CA . ILE D 1 263 ? 12.167 -39.192 12.894 1.00 17.17 281 ILE D CA 1
ATOM 9065 C C . ILE D 1 263 ? 13.334 -38.561 12.108 1.00 24.22 281 ILE D C 1
ATOM 9066 O O . ILE D 1 263 ? 14.429 -38.345 12.636 1.00 22.86 281 ILE D O 1
ATOM 9071 N N . GLU D 1 264 ? 13.059 -38.215 10.856 1.00 27.32 282 GLU D N 1
ATOM 9072 C CA . GLU D 1 264 ? 14.030 -37.575 9.977 1.00 29.38 282 GLU D CA 1
ATOM 9073 C C . GLU D 1 264 ? 13.987 -36.042 10.070 1.00 33.75 282 GLU D C 1
ATOM 9074 O O . GLU D 1 264 ? 14.821 -35.367 9.483 1.00 26.61 282 GLU D O 1
ATOM 9080 N N . ASN D 1 265 ? 13.014 -35.490 10.796 1.00 22.86 283 ASN D N 1
ATOM 9081 C CA . ASN D 1 265 ? 12.859 -34.028 10.882 1.00 21.81 283 ASN D CA 1
ATOM 9082 C C . ASN D 1 265 ? 14.001 -33.342 11.637 1.00 25.29 283 ASN D C 1
ATOM 9083 O O . ASN D 1 265 ? 14.563 -33.900 12.575 1.00 24.53 283 ASN D O 1
ATOM 9088 N N . GLU D 1 266 ? 14.354 -32.132 11.213 1.00 24.89 284 GLU D N 1
ATOM 9089 C CA . GLU D 1 266 ? 15.518 -31.450 11.773 1.00 29.37 284 GLU D CA 1
ATOM 9090 C C . GLU D 1 266 ? 15.352 -31.023 13.234 1.00 26.21 284 GLU D C 1
ATOM 9091 O O . GLU D 1 266 ? 16.307 -31.069 14.009 1.00 28.94 284 GLU D O 1
ATOM 9097 N N . TRP D 1 267 ? 14.145 -30.611 13.613 1.00 20.86 285 TRP D N 1
ATOM 9098 C CA . TRP D 1 267 ? 13.878 -30.292 15.015 1.00 21.19 285 TRP D CA 1
ATOM 9099 C C . TRP D 1 267 ? 13.947 -31.566 15.858 1.00 19.43 285 TRP D C 1
ATOM 9100 O O . TRP D 1 267 ? 14.546 -31.573 16.932 1.00 24.13 285 TRP D O 1
ATOM 9111 N N . PHE D 1 268 ? 13.343 -32.645 15.365 1.00 18.09 286 PHE D N 1
ATOM 9112 C CA . PHE D 1 268 ? 13.321 -33.926 16.094 1.00 19.76 286 PHE D CA 1
ATOM 9113 C C . PHE D 1 268 ? 14.716 -34.489 16.345 1.00 22.53 286 PHE D C 1
ATOM 9114 O O . PHE D 1 268 ? 14.968 -35.084 17.391 1.00 21.05 286 PHE D O 1
ATOM 9122 N N . LYS D 1 269 ? 15.622 -34.289 15.393 1.00 30.00 287 LYS D N 1
ATOM 9123 C CA . LYS D 1 269 ? 16.961 -34.878 15.456 1.00 29.70 287 LYS D CA 1
ATOM 9124 C C . LYS D 1 269 ? 17.947 -34.274 16.469 1.00 32.45 287 LYS D C 1
ATOM 9125 O O . LYS D 1 269 ? 18.895 -34.950 16.862 1.00 37.56 287 LYS D O 1
ATOM 9131 N N . LYS D 1 270 ? 17.746 -33.020 16.883 1.00 30.81 288 LYS D N 1
ATOM 9132 C CA . LYS D 1 270 ? 18.650 -32.397 17.863 1.00 29.72 288 LYS D CA 1
ATOM 9133 C C . LYS D 1 270 ? 18.751 -33.249 19.126 1.00 35.96 288 LYS D C 1
ATOM 9134 O O . LYS D 1 270 ? 17.747 -33.486 19.796 1.00 31.44 288 LYS D O 1
ATOM 9140 N N . GLY D 1 271 ? 19.959 -33.715 19.438 1.00 34.99 289 GLY D N 1
ATOM 9141 C CA . GLY D 1 271 ? 20.197 -34.479 20.652 1.00 33.00 289 GLY D CA 1
ATOM 9142 C C . GLY D 1 271 ? 19.559 -35.857 20.656 1.00 35.18 289 GLY D C 1
ATOM 9143 O O . GLY D 1 271 ? 19.428 -36.477 21.712 1.00 36.02 289 GLY D O 1
ATOM 9144 N N . TYR D 1 272 ? 19.169 -36.337 19.477 1.00 32.37 290 TYR D N 1
ATOM 9145 C CA . TYR D 1 272 ? 18.471 -37.615 19.359 1.00 41.28 290 TYR D CA 1
ATOM 9146 C C . TYR D 1 272 ? 19.423 -38.806 19.434 1.00 47.54 290 TYR D C 1
ATOM 9147 O O . TYR D 1 272 ? 20.326 -38.936 18.616 1.00 49.07 290 TYR D O 1
ATOM 9156 N N . LYS D 1 273 ? 19.210 -39.674 20.418 1.00 59.78 291 LYS D N 1
ATOM 9157 C CA . LYS D 1 273 ? 19.941 -40.935 20.499 1.00 57.47 291 LYS D CA 1
ATOM 9158 C C . LYS D 1 273 ? 18.979 -42.120 20.527 1.00 56.25 291 LYS D C 1
ATOM 9159 O O . LYS D 1 273 ? 18.168 -42.242 21.442 1.00 59.46 291 LYS D O 1
ATOM 9165 N N . ALA D 1 274 ? 19.054 -42.982 19.516 1.00 54.30 292 ALA D N 1
ATOM 9166 C CA . ALA D 1 274 ? 18.324 -44.243 19.563 1.00 59.75 292 ALA D CA 1
ATOM 9167 C C . ALA D 1 274 ? 18.864 -45.059 20.742 1.00 62.95 292 ALA D C 1
ATOM 9168 O O . ALA D 1 274 ? 20.071 -45.077 20.985 1.00 63.56 292 ALA D O 1
ATOM 9170 N N . PRO D 1 275 ? 17.964 -45.713 21.496 1.00 54.79 293 PRO D N 1
ATOM 9171 C CA . PRO D 1 275 ? 18.286 -46.468 22.714 1.00 60.35 293 PRO D CA 1
ATOM 9172 C C . PRO D 1 275 ? 18.828 -47.865 22.412 1.00 66.09 293 PRO D C 1
ATOM 9173 O O . PRO D 1 275 ? 18.846 -48.286 21.253 1.00 69.20 293 PRO D O 1
ATOM 9177 N N . LYS D 1 276 ? 19.260 -48.570 23.456 1.00 90.66 294 LYS D N 1
ATOM 9178 C CA . LYS D 1 276 ? 19.874 -49.888 23.315 1.00 97.52 294 LYS D CA 1
ATOM 9179 C C . LYS D 1 276 ? 18.953 -50.977 23.859 1.00 95.96 294 LYS D C 1
ATOM 9180 O O . LYS D 1 276 ? 18.985 -51.277 25.054 1.00 98.07 294 LYS D O 1
ATOM 9186 N N . PHE D 1 277 ? 18.136 -51.569 22.989 1.00 96.55 295 PHE D N 1
ATOM 9187 C CA . PHE D 1 277 ? 17.237 -52.650 23.399 1.00 93.91 295 PHE D CA 1
ATOM 9188 C C . PHE D 1 277 ? 17.855 -54.035 23.196 1.00 86.19 295 PHE D C 1
ATOM 9189 O O . PHE D 1 277 ? 18.645 -54.255 22.276 1.00 86.20 295 PHE D O 1
ATOM 9197 N N . GLU D 1 278 ? 17.470 -54.963 24.066 1.00 65.70 296 GLU D N 1
ATOM 9198 C CA . GLU D 1 278 ? 18.084 -56.282 24.137 1.00 66.55 296 GLU D CA 1
ATOM 9199 C C . GLU D 1 278 ? 17.820 -57.159 22.914 1.00 56.85 296 GLU D C 1
ATOM 9200 O O . GLU D 1 278 ? 16.976 -56.845 22.073 1.00 54.28 296 GLU D O 1
ATOM 9206 N N . ASN D 1 279 ? 18.559 -58.264 22.835 1.00 50.87 297 ASN D N 1
ATOM 9207 C CA . ASN D 1 279 ? 18.352 -59.286 21.817 1.00 50.95 297 ASN D CA 1
ATOM 9208 C C . ASN D 1 279 ? 16.888 -59.739 21.732 1.00 51.32 297 ASN D C 1
ATOM 9209 O O . ASN D 1 279 ? 16.191 -59.804 22.749 1.00 52.79 297 ASN D O 1
ATOM 9214 N N . ALA D 1 280 ? 16.419 -60.025 20.518 1.00 32.40 298 ALA D N 1
ATOM 9215 C CA . ALA D 1 280 ? 15.151 -60.730 20.344 1.00 34.35 298 ALA D CA 1
ATOM 9216 C C . ALA D 1 280 ? 15.213 -62.069 21.098 1.00 41.48 298 ALA D C 1
ATOM 9217 O O . ALA D 1 280 ? 16.262 -62.715 21.134 1.00 38.35 298 ALA D O 1
ATOM 9219 N N . ASP D 1 281 ? 14.103 -62.476 21.709 1.00 54.80 299 ASP D N 1
ATOM 9220 C CA . ASP D 1 281 ? 14.047 -63.763 22.402 1.00 54.63 299 ASP D CA 1
ATOM 9221 C C . ASP D 1 281 ? 13.333 -64.801 21.545 1.00 49.41 299 ASP D C 1
ATOM 9222 O O . ASP D 1 281 ? 12.728 -64.460 20.531 1.00 51.69 299 ASP D O 1
ATOM 9227 N N . VAL D 1 282 ? 13.408 -66.066 21.958 1.00 40.04 300 VAL D N 1
ATOM 9228 C CA . VAL D 1 282 ? 12.687 -67.146 21.288 1.00 40.63 300 VAL D CA 1
ATOM 9229 C C . VAL D 1 282 ? 11.218 -67.158 21.726 1.00 42.25 300 VAL D C 1
ATOM 9230 O O . VAL D 1 282 ? 10.922 -67.156 22.920 1.00 44.31 300 VAL D O 1
ATOM 9234 N N . SER D 1 283 ? 10.304 -67.173 20.759 1.00 40.51 301 SER D N 1
ATOM 9235 C CA . SER D 1 283 ? 8.873 -67.220 21.052 1.00 43.13 301 SER D CA 1
ATOM 9236 C C . SER D 1 283 ? 8.350 -68.659 21.140 1.00 45.88 301 SER D C 1
ATOM 9237 O O . SER D 1 283 ? 8.304 -69.382 20.140 1.00 44.95 301 SER D O 1
ATOM 9240 N N . LEU D 1 284 ? 7.938 -69.059 22.339 1.00 46.83 302 LEU D N 1
ATOM 9241 C CA . LEU D 1 284 ? 7.510 -70.432 22.602 1.00 49.04 302 LEU D CA 1
ATOM 9242 C C . LEU D 1 284 ? 6.002 -70.666 22.523 1.00 54.93 302 LEU D C 1
ATOM 9243 O O . LEU D 1 284 ? 5.555 -71.800 22.348 1.00 57.57 302 LEU D O 1
ATOM 9248 N N . ASP D 1 285 ? 5.221 -69.599 22.658 1.00 54.42 303 ASP D N 1
ATOM 9249 C CA . ASP D 1 285 ? 3.774 -69.728 22.806 1.00 64.75 303 ASP D CA 1
ATOM 9250 C C . ASP D 1 285 ? 2.996 -69.418 21.534 1.00 64.55 303 ASP D C 1
ATOM 9251 O O . ASP D 1 285 ? 3.378 -68.541 20.755 1.00 65.66 303 ASP D O 1
ATOM 9256 N N . ASP D 1 286 ? 1.898 -70.142 21.326 1.00 71.13 304 ASP D N 1
ATOM 9257 C CA . ASP D 1 286 ? 1.023 -69.842 20.201 1.00 71.54 304 ASP D CA 1
ATOM 9258 C C . ASP D 1 286 ? -0.115 -68.913 20.612 1.00 65.45 304 ASP D C 1
ATOM 9259 O O . ASP D 1 286 ? -0.818 -69.148 21.600 1.00 64.17 304 ASP D O 1
ATOM 9264 N N . VAL D 1 287 ? -0.242 -67.841 19.837 1.00 52.18 305 VAL D N 1
ATOM 9265 C CA . VAL D 1 287 ? -1.238 -66.795 20.013 1.00 53.47 305 VAL D CA 1
ATOM 9266 C C . VAL D 1 287 ? -2.617 -67.308 20.405 1.00 54.64 305 VAL D C 1
ATOM 9267 O O . VAL D 1 287 ? -3.216 -66.803 21.349 1.00 50.22 305 VAL D O 1
ATOM 9271 N N . ASP D 1 288 ? -3.129 -68.306 19.690 1.00 43.49 306 ASP D N 1
ATOM 9272 C CA . ASP D 1 288 ? -4.508 -68.724 19.933 1.00 42.65 306 ASP D CA 1
ATOM 9273 C C . ASP D 1 288 ? -4.720 -69.321 21.326 1.00 42.96 306 ASP D C 1
ATOM 9274 O O . ASP D 1 288 ? -5.850 -69.390 21.812 1.00 44.34 306 ASP D O 1
ATOM 9279 N N . ALA D 1 289 ? -3.632 -69.731 21.973 1.00 34.52 307 ALA D N 1
ATOM 9280 C CA . ALA D 1 289 ? -3.713 -70.304 23.312 1.00 36.35 307 ALA D CA 1
ATOM 9281 C C . ALA D 1 289 ? -3.411 -69.283 24.421 1.00 36.57 307 ALA D C 1
ATOM 9282 O O . ALA D 1 289 ? -3.317 -69.646 25.597 1.00 31.24 307 ALA D O 1
ATOM 9284 N N . ILE D 1 290 ? -3.257 -68.015 24.044 1.00 36.14 308 ILE D N 1
ATOM 9285 C CA . ILE D 1 290 ? -2.897 -66.966 24.999 1.00 33.56 308 ILE D CA 1
ATOM 9286 C C . ILE D 1 290 ? -3.755 -66.958 26.275 1.00 30.02 308 ILE D C 1
ATOM 9287 O O . ILE D 1 290 ? -3.223 -66.860 27.377 1.00 32.48 308 ILE D O 1
ATOM 9292 N N . PHE D 1 291 ? -5.072 -67.096 26.131 1.00 25.98 309 PHE D N 1
ATOM 9293 C CA . PHE D 1 291 ? -5.963 -67.046 27.289 1.00 31.99 309 PHE D CA 1
ATOM 9294 C C . PHE D 1 291 ? -6.433 -68.432 27.745 1.00 37.38 309 PHE D C 1
ATOM 9295 O O . PHE D 1 291 ? -7.415 -68.545 28.481 1.00 33.98 309 PHE D O 1
ATOM 9303 N N . ASP D 1 292 ? -5.733 -69.478 27.310 1.00 41.57 310 ASP D N 1
ATOM 9304 C CA . ASP D 1 292 ? -6.055 -70.838 27.737 1.00 47.01 310 ASP D CA 1
ATOM 9305 C C . ASP D 1 292 ? -5.588 -71.073 29.167 1.00 43.19 310 ASP D C 1
ATOM 9306 O O . ASP D 1 292 ? -4.525 -70.583 29.559 1.00 39.77 310 ASP D O 1
ATOM 9311 N N . ASP D 1 293 ? -6.382 -71.824 29.931 1.00 39.98 311 ASP D N 1
ATOM 9312 C CA . ASP D 1 293 ? -6.037 -72.175 31.304 1.00 36.24 311 ASP D CA 1
ATOM 9313 C C . ASP D 1 293 ? -4.601 -72.683 31.360 1.00 42.65 311 ASP D C 1
ATOM 9314 O O . ASP D 1 293 ? -4.251 -73.687 30.722 1.00 35.84 311 ASP D O 1
ATOM 9319 N N . SER D 1 294 ? -3.770 -71.954 32.101 1.00 40.95 312 SER D N 1
ATOM 9320 C CA . SER D 1 294 ? -2.365 -72.304 32.283 1.00 46.57 312 SER D CA 1
ATOM 9321 C C . SER D 1 294 ? -2.204 -73.573 33.121 1.00 46.19 312 SER D C 1
ATOM 9322 O O . SER D 1 294 ? -2.711 -73.661 34.241 1.00 56.73 312 SER D O 1
ATOM 9325 N N . ASN D 1 299 ? -4.164 -77.777 35.797 1.00 73.17 317 ASN D N 1
ATOM 9326 C CA . ASN D 1 299 ? -4.839 -76.492 35.639 1.00 75.94 317 ASN D CA 1
ATOM 9327 C C . ASN D 1 299 ? -4.197 -75.382 36.468 1.00 75.43 317 ASN D C 1
ATOM 9328 O O . ASN D 1 299 ? -3.305 -75.645 37.277 1.00 78.12 317 ASN D O 1
ATOM 9333 N N . LEU D 1 300 ? -4.648 -74.143 36.268 1.00 56.92 318 LEU D N 1
ATOM 9334 C CA . LEU D 1 300 ? -4.119 -73.028 37.054 1.00 59.30 318 LEU D CA 1
ATOM 9335 C C . LEU D 1 300 ? -4.676 -72.982 38.471 1.00 58.42 318 LEU D C 1
ATOM 9336 O O . LEU D 1 300 ? -5.888 -72.890 38.705 1.00 57.58 318 LEU D O 1
ATOM 9341 N N . VAL D 1 301 ? -3.736 -73.028 39.403 1.00 66.50 319 VAL D N 1
ATOM 9342 C CA . VAL D 1 301 ? -3.997 -73.066 40.824 1.00 71.75 319 VAL D CA 1
ATOM 9343 C C . VAL D 1 301 ? -4.182 -71.659 41.421 1.00 66.40 319 VAL D C 1
ATOM 9344 O O . VAL D 1 301 ? -3.251 -70.849 41.438 1.00 60.64 319 VAL D O 1
ATOM 9348 N N . VAL D 1 302 ? -5.396 -71.379 41.902 1.00 54.83 320 VAL D N 1
ATOM 9349 C CA . VAL D 1 302 ? -5.737 -70.090 42.511 1.00 57.35 320 VAL D CA 1
ATOM 9350 C C . VAL D 1 302 ? -6.176 -70.280 43.974 1.00 60.69 320 VAL D C 1
ATOM 9351 O O . VAL D 1 302 ? -7.356 -70.488 44.259 1.00 55.59 320 VAL D O 1
ATOM 9355 N N . GLU D 1 303 ? -5.214 -70.212 44.895 1.00 57.37 321 GLU D N 1
ATOM 9356 C CA . GLU D 1 303 ? -5.452 -70.523 46.309 1.00 58.70 321 GLU D CA 1
ATOM 9357 C C . GLU D 1 303 ? -6.014 -69.352 47.133 1.00 58.15 321 GLU D C 1
ATOM 9358 O O . GLU D 1 303 ? -5.335 -68.345 47.346 1.00 57.38 321 GLU D O 1
ATOM 9364 N N . ARG D 1 304 ? -7.255 -69.500 47.598 1.00 59.16 322 ARG D N 1
ATOM 9365 C CA . ARG D 1 304 ? -7.924 -68.463 48.387 1.00 62.14 322 ARG D CA 1
ATOM 9366 C C . ARG D 1 304 ? -7.870 -68.785 49.888 1.00 67.50 322 ARG D C 1
ATOM 9367 O O . ARG D 1 304 ? -8.666 -69.578 50.396 1.00 70.39 322 ARG D O 1
ATOM 9375 N N . ARG D 1 305 ? -6.923 -68.163 50.587 1.00 55.54 323 ARG D N 1
ATOM 9376 C CA . ARG D 1 305 ? -6.690 -68.431 52.008 1.00 58.13 323 ARG D CA 1
ATOM 9377 C C . ARG D 1 305 ? -7.852 -67.976 52.900 1.00 59.20 323 ARG D C 1
ATOM 9378 O O . ARG D 1 305 ? -8.234 -68.678 53.836 1.00 58.58 323 ARG D O 1
ATOM 9386 N N . GLU D 1 306 ? -8.406 -66.802 52.609 1.00 75.85 324 GLU D N 1
ATOM 9387 C CA . GLU D 1 306 ? -9.640 -66.356 53.252 1.00 76.66 324 GLU D CA 1
ATOM 9388 C C . GLU D 1 306 ? -10.587 -65.736 52.228 1.00 76.29 324 GLU D C 1
ATOM 9389 O O . GLU D 1 306 ? -10.152 -65.062 51.293 1.00 72.50 324 GLU D O 1
#